Protein 3TCM (pdb70)

InterPro domains:
  IPR004839 Aminotransferase, class I/classII, large domain [PF00155] (106-460)
  IPR015421 Pyridoxal phosphate-dependent transferase, major domain [G3DSA:3.40.640.10] (110-356)
  IPR015422 Pyridoxal phosphate-dependent transferase, small domain [G3DSA:3.90.1150.10] (8-480)
  IPR015424 Pyridoxal phosphate-dependent transferase [SSF53383] (9-470)
  IPR045088 Aminotransferase ALAT1/2-like [PTHR11751] (4-481)

Solvent-accessible surface area: 34119 Å² total; per-residue (Å²): 130,86,13,28,49,132,25,3,6,58,59,0,58,153,0,113,7,26,2,20,14,93,8,3,85,36,0,54,115,11,58,108,58,40,151,92,101,104,72,61,30,96,7,100,82,20,12,54,1,1,15,3,6,2,5,52,26,36,27,125,36,5,51,9,0,3,16,0,2,0,0,3,5,6,33,71,4,33,142,91,128,61,6,161,111,26,8,31,75,32,0,20,67,38,0,98,109,5,1,66,71,11,130,53,140,11,7,0,7,21,8,60,4,17,0,8,97,8,2,4,70,23,0,6,71,4,0,32,97,62,11,68,64,109,18,90,12,99,11,0,7,6,17,25,0,13,8,36,0,2,31,14,0,0,22,0,0,4,85,77,121,110,2,0,0,0,0,4,16,4,3,34,0,6,1,31,0,0,2,23,8,36,13,9,22,58,10,40,2,76,9,54,31,112,83,39,4,16,10,75,34,65,33,2,81,141,45,0,71,68,5,91,104,165,47,18,72,6,14,0,3,0,2,10,2,1,2,7,0,6,0,12,4,10,29,60,130,37,0,55,62,1,0,103,18,1,89,116,31,35,3,2,0,2,0,14,3,14,10,10,59,0,47,38,38,144,123,60,151,31,34,1,0,4,52,1,0,48,50,55,60,39,57,107,131,1,7,21,0,0,9,2,6,5,2,3,17,0,2,1,0,0,0,0,2,7,1,1,6,1,3,1,10,11,6,47,70,65,0,64,96,21,0,22,28,16,23,1,1,44,6,6,7,0,3,5,1,2,4,0,2,2,0,6,21,38,27,14,119,62,110,45,128,14,56,43,66,8,81,71,54,47,61,37,45,40,49,19,0,22,121,21,4,86,45,3,13,105,15,6,61,178,26,83,34,6,75,5,36,104,11,35,0,0,0,8,3,8,0,37,2,87,18,24,124,114,2,35,100,28,0,148,90,47,136,60,43,22,1,22,21,0,0,22,65,0,0,83,54,6,0,2,0,0,0,11,0,38,44,0,19,25,56,123,58,32,59,0,1,3,4,0,1,4,0,67,58,136,61,9,86,63,15,32,62,79,5,27,100,10,2,108,53,2,6,72,88,24,160,115,113,20,30,45,142,28,4,8,65,57,0,59,144,1,122,6,23,2,20,14,106,12,2,67,33,0,51,129,14,60,104,62,31,127,104,87,104,75,56,36,95,13,119,85,27,12,57,0,1,14,4,4,2,7,57,25,27,26,123,37,4,53,12,0,4,17,0,2,0,0,2,4,9,27,83,6,26,141,99,120,49,5,133,90,22,6,34,70,25,0,23,67,39,0,91,101,5,2,73,72,7,123,51,127,13,5,0,9,19,6,62,5,18,0,7,99,12,1,5,72,22,0,6,59,4,0,31,94,75,17,62,67,109,22,94,12,95,24,0,6,5,18,19,0,13,9,42,0,2,36,10,0,0,21,0,0,3,83,76,110,134,3,0,0,0,0,5,10,5,4,37,1,5,1,32,0,0,2,24,10,35,16,13,20,58,3,44,3,80,7,58,36,106,90,48,10,24,12,100,31,77,47,5,80,158,45,0,81,80,0,91,92,135,49,18,61,6,18,0,2,0,3,12,2,1,2,6,1,6,0,18,4,15,25,40,124,37,0,64,73,2,0,99,18,0,96,103,45,45,2,0,0,1,0,12,4,17,8,14,53,0,43,37,32,146,137,68,154,39,40,2,0,4,54,0,1,40,53,54,54,48,52,98,100,15,3,20,1,0,7,2,7,4,3,3,16,1,2,1,0,0,0,0,2,6,0,2,4,0,6,1,6,7,5,47,77,62,1,52,114,19,0,27,26,22,21,1,1,47,8,10,5,0,1,3,1,3,2,0,2,1,0,5,24,35,21,14,137,75,104,58,148,12,65,64,56,11,61,71,62,41,65,42,27,33,46,19,1,26,130,20,4,108,48,5,12,106,12,4,61,181,18,123,26,8,75,7,42,109,16,40,0,2,0,6,2,11,0,50,2,90,20,33,132,107,2,49,97,24,0,141,96,44,136,57,40,16,0,26,17,0,0,11,69,0,0,67,50,9,0,4,0,0,0,10,0,42,30,1,26,23,61,110,60,32,60,3,0,2,7,0,1,4,3,58,67,130,64,15,83,58,20,34,63,77,4,29,109,18,1,104,59,5,20,50,123,30,193

Structure (mmCIF, N/CA/C/O backbone):
data_3TCM
#
_entry.id   3TCM
#
_cell.length_a   119.859
_cell.length_b   126.973
_cell.length_c   75.663
_cell.angle_alpha   90.00
_cell.angle_beta   90.00
_cell.angle_gamma   90.00
#
_symmetry.space_group_name_H-M   'P 21 21 2'
#
loop_
_entity.id
_entity.type
_entity.pdbx_description
1 polymer 'Alanine aminotransferase 2'
2 non-polymer D-[3-HYDROXY-2-METHYL-5-PHOSPHONOOXYMETHYL-PYRIDIN-4-YLMETHYL]-N,O-CYCLOSERYLAMIDE
3 water water
#
loop_
_atom_site.group_PDB
_atom_site.id
_atom_site.type_symbol
_atom_site.label_atom_id
_atom_site.label_alt_id
_atom_site.label_comp_id
_atom_site.label_asym_id
_atom_site.label_entity_id
_atom_site.label_seq_id
_atom_site.pdbx_PDB_ins_code
_atom_site.Cartn_x
_atom_site.Cartn_y
_atom_site.Cartn_z
_atom_site.occupancy
_atom_site.B_iso_or_equiv
_atom_site.auth_seq_id
_atom_site.auth_comp_id
_atom_site.auth_asym_id
_atom_site.auth_atom_id
_atom_site.pdbx_PDB_model_num
ATOM 1 N N . ALA A 1 21 ? -21.449 -52.166 18.239 1.00 57.30 3 ALA A N 1
ATOM 2 C CA . ALA A 1 21 ? -20.353 -51.189 18.510 1.00 57.04 3 ALA A CA 1
ATOM 3 C C . ALA A 1 21 ? -20.940 -50.054 19.354 1.00 56.63 3 ALA A C 1
ATOM 4 O O . ALA A 1 21 ? -22.109 -49.704 19.175 1.00 56.46 3 ALA A O 1
ATOM 6 N N . THR A 1 22 ? -20.150 -49.516 20.293 1.00 55.91 4 THR A N 1
ATOM 7 C CA . THR A 1 22 ? -20.628 -48.444 21.171 1.00 54.93 4 THR A CA 1
ATOM 8 C C . THR A 1 22 ? -20.862 -47.227 20.310 1.00 54.02 4 THR A C 1
ATOM 9 O O . THR A 1 22 ? -20.127 -46.983 19.345 1.00 53.95 4 THR A O 1
ATOM 13 N N . VAL A 1 23 ? -21.911 -46.490 20.661 1.00 52.53 5 VAL A N 1
ATOM 14 C CA . VAL A 1 23 ? -22.177 -45.185 20.101 1.00 50.65 5 VAL A CA 1
ATOM 15 C C . VAL A 1 23 ? -20.959 -44.293 20.396 1.00 49.78 5 VAL A C 1
ATOM 16 O O . VAL A 1 23 ? -20.549 -44.125 21.541 1.00 49.65 5 VAL A O 1
ATOM 20 N N . ALA A 1 24 ? -20.335 -43.783 19.350 1.00 48.70 6 ALA A N 1
ATOM 21 C CA . ALA A 1 24 ? -19.194 -42.915 19.530 1.00 47.82 6 ALA A CA 1
ATOM 22 C C . ALA A 1 24 ? -19.207 -41.889 18.415 1.00 47.49 6 ALA A C 1
ATOM 23 O O . ALA A 1 24 ? -19.840 -42.117 17.364 1.00 46.64 6 ALA A O 1
ATOM 25 N N . VAL A 1 25 ? -18.504 -40.772 18.663 1.00 46.82 7 VAL A N 1
ATOM 26 C CA . VAL A 1 25 ? -18.244 -39.737 17.665 1.00 45.56 7 VAL A CA 1
ATOM 27 C C . VAL A 1 25 ? -17.913 -40.309 16.294 1.00 45.56 7 VAL A C 1
ATOM 28 O O . VAL A 1 25 ? -18.379 -39.775 15.307 1.00 45.96 7 VAL A O 1
ATOM 32 N N . ASP A 1 26 ? -17.129 -41.384 16.210 1.00 45.27 8 ASP A N 1
ATOM 33 C CA . ASP A 1 26 ? -16.815 -41.950 14.883 1.00 45.61 8 ASP A CA 1
ATOM 34 C C . ASP A 1 26 ? -18.030 -42.498 14.115 1.00 44.41 8 ASP A C 1
ATOM 35 O O . ASP A 1 26 ? -18.012 -42.513 12.893 1.00 45.04 8 ASP A O 1
ATOM 40 N N . ASN A 1 27 ? -19.073 -42.953 14.818 1.00 42.51 9 ASN A N 1
ATOM 41 C CA . ASN A 1 27 ? -20.237 -43.531 14.156 1.00 40.18 9 ASN A CA 1
ATOM 42 C C . ASN A 1 27 ? -21.520 -42.708 14.286 1.00 39.56 9 ASN A C 1
ATOM 43 O O . ASN A 1 27 ? -22.611 -43.236 14.094 1.00 39.76 9 ASN A O 1
ATOM 48 N N . LEU A 1 28 ? -21.404 -41.411 14.571 1.00 38.12 10 LEU A N 1
ATOM 49 C CA . LEU A 1 28 ? -22.578 -40.523 14.490 1.00 36.72 10 LEU A CA 1
ATOM 50 C C . LEU A 1 28 ? -22.818 -39.996 13.078 1.00 36.42 10 LEU A C 1
ATOM 51 O O . LEU A 1 28 ? -21.955 -40.084 12.192 1.00 36.58 10 LEU A O 1
ATOM 56 N N . ASN A 1 29 ? -24.012 -39.457 12.883 1.00 35.27 11 ASN A N 1
ATOM 57 C CA . ASN A 1 29 ? -24.426 -38.883 11.650 1.00 34.29 11 ASN A CA 1
ATOM 58 C C . ASN A 1 29 ? -23.397 -37.861 11.212 1.00 34.43 11 ASN A C 1
ATOM 59 O O . ASN A 1 29 ? -23.090 -36.945 11.986 1.00 34.36 11 ASN A O 1
ATOM 64 N N . PRO A 1 30 ? -22.841 -38.024 9.981 1.00 34.06 12 PRO A N 1
ATOM 65 C CA . PRO A 1 30 ? -21.886 -37.034 9.452 1.00 34.08 12 PRO A CA 1
ATOM 66 C C . PRO A 1 30 ? -22.415 -35.579 9.477 1.00 33.90 12 PRO A C 1
ATOM 67 O O . PRO A 1 30 ? -21.668 -34.667 9.771 1.00 33.44 12 PRO A O 1
ATOM 71 N N . LYS A 1 31 ? -23.699 -35.387 9.202 1.00 34.44 13 LYS A N 1
ATOM 72 C CA . LYS A 1 31 ? -24.277 -34.053 9.153 1.00 34.56 13 LYS A CA 1
ATOM 73 C C . LYS A 1 31 ? -24.240 -33.368 10.499 1.00 34.50 13 LYS A C 1
ATOM 74 O O . LYS A 1 31 ? -24.088 -32.166 10.568 1.00 34.88 13 LYS A O 1
ATOM 80 N N . VAL A 1 32 ? -24.369 -34.120 11.573 1.00 35.09 14 VAL A N 1
ATOM 81 C CA . VAL A 1 32 ? -24.136 -33.572 12.909 1.00 35.61 14 VAL A CA 1
ATOM 82 C C . VAL A 1 32 ? -22.637 -33.167 13.123 1.00 36.34 14 VAL A C 1
ATOM 83 O O . VAL A 1 32 ? -22.367 -32.112 13.677 1.00 37.39 14 VAL A O 1
ATOM 87 N N . LEU A 1 33 ? -21.680 -33.968 12.651 1.00 36.54 15 LEU A N 1
ATOM 88 C CA . LEU A 1 33 ? -20.239 -33.658 12.785 1.00 36.95 15 LEU A CA 1
ATOM 89 C C . LEU A 1 33 ? -19.715 -32.452 11.991 1.00 37.78 15 LEU A C 1
ATOM 90 O O . LEU A 1 33 ? -18.774 -31.775 12.426 1.00 37.48 15 LEU A O 1
ATOM 95 N N . LYS A 1 34 ? -20.278 -32.217 10.808 1.00 38.57 16 LYS A N 1
ATOM 96 C CA . LYS A 1 34 ? -19.836 -31.105 9.976 1.00 39.47 16 LYS A CA 1
ATOM 97 C C . LYS A 1 34 ? -20.511 -29.813 10.403 1.00 39.62 16 LYS A C 1
ATOM 98 O O . LYS A 1 34 ? -19.970 -28.730 10.199 1.00 39.88 16 LYS A O 1
ATOM 104 N N . CYS A 1 35 ? -21.696 -29.958 10.996 1.00 39.71 17 CYS A N 1
ATOM 105 C CA . CYS A 1 35 ? -22.395 -28.905 11.720 1.00 39.72 17 CYS A CA 1
ATOM 106 C C . CYS A 1 35 ? -21.513 -28.186 12.750 1.00 39.55 17 CYS A C 1
ATOM 107 O O . CYS A 1 35 ? -20.846 -28.837 13.540 1.00 39.43 17 CYS A O 1
ATOM 110 N N . GLU A 1 36 ? -21.546 -26.855 12.740 1.00 38.89 18 GLU A N 1
ATOM 111 C CA . GLU A 1 36 ? -20.825 -26.051 13.702 1.00 39.05 18 GLU A CA 1
ATOM 112 C C . GLU A 1 36 ? -21.626 -24.764 13.978 1.00 37.84 18 GLU A C 1
ATOM 113 O O . GLU A 1 36 ? -22.160 -24.120 13.060 1.00 38.33 18 GLU A O 1
ATOM 119 N N . TYR A 1 37 ? -21.725 -24.396 15.250 1.00 36.02 19 TYR A N 1
ATOM 120 C CA . TYR A 1 37 ? -22.504 -23.231 15.647 1.00 34.58 19 TYR A CA 1
ATOM 121 C C . TYR A 1 37 ? -21.719 -22.319 16.646 1.00 34.46 19 TYR A C 1
ATOM 122 O O . TYR A 1 37 ? -21.768 -22.498 17.858 1.00 34.05 19 TYR A O 1
ATOM 131 N N . ALA A 1 38 ? -20.964 -21.348 16.131 1.00 34.76 20 ALA A N 1
ATOM 132 C CA . ALA A 1 38 ? -19.936 -20.679 16.974 1.00 34.73 20 ALA A CA 1
ATOM 133 C C . ALA A 1 38 ? -20.506 -19.835 18.135 1.00 35.00 20 ALA A C 1
ATOM 134 O O . ALA A 1 38 ? -19.874 -19.712 19.180 1.00 34.68 20 ALA A O 1
ATOM 136 N N . VAL A 1 39 ? -21.717 -19.304 17.946 1.00 35.25 21 VAL A N 1
ATOM 137 C CA . VAL A 1 39 ? -22.390 -18.443 18.922 1.00 35.39 21 VAL A CA 1
ATOM 138 C C . VAL A 1 39 ? -22.493 -19.029 20.319 1.00 35.70 21 VAL A C 1
ATOM 139 O O . VAL A 1 39 ? -22.520 -18.310 21.298 1.00 35.39 21 VAL A O 1
ATOM 143 N N . ARG A 1 40 ? -22.531 -20.350 20.377 1.00 36.79 22 ARG A N 1
ATOM 144 C CA . ARG A 1 40 ? -22.679 -21.121 21.599 1.00 37.53 22 ARG A CA 1
ATOM 145 C C . ARG A 1 40 ? -21.698 -22.271 21.485 1.00 38.31 22 ARG A C 1
ATOM 146 O O . ARG A 1 40 ? -22.047 -23.410 21.747 1.00 39.09 22 ARG A O 1
ATOM 154 N N . GLY A 1 41 ? -20.474 -21.989 21.059 1.00 39.07 23 GLY A N 1
ATOM 155 C CA . GLY A 1 41 ? -19.508 -23.049 20.838 1.00 39.86 23 GLY A CA 1
ATOM 156 C C . GLY A 1 41 ? -18.293 -23.005 21.732 1.00 40.78 23 GLY A C 1
ATOM 157 O O . GLY A 1 41 ? -18.400 -22.817 22.943 1.00 41.62 23 GLY A O 1
ATOM 158 N N . GLU A 1 42 ? -17.137 -23.198 21.112 1.00 41.32 24 GLU A N 1
ATOM 159 C CA . GLU A 1 42 ? -15.848 -23.354 21.783 1.00 41.91 24 GLU A CA 1
ATOM 160 C C . GLU A 1 42 ? -15.572 -22.253 22.803 1.00 40.78 24 GLU A C 1
ATOM 161 O O . GLU A 1 42 ? -15.205 -22.517 23.937 1.00 40.31 24 GLU A O 1
ATOM 167 N N . ILE A 1 43 ? -15.739 -21.011 22.390 1.00 40.36 25 ILE A N 1
ATOM 168 C CA . ILE A 1 43 ? -15.492 -19.897 23.295 1.00 39.65 25 ILE A CA 1
ATOM 169 C C . ILE A 1 43 ? -16.439 -19.892 24.532 1.00 39.06 25 ILE A C 1
ATOM 170 O O . ILE A 1 43 ? -16.045 -19.483 25.620 1.00 38.89 25 ILE A O 1
ATOM 175 N N . VAL A 1 44 ? -17.662 -20.378 24.373 1.00 38.83 26 VAL A N 1
ATOM 176 C CA . VAL A 1 44 ? -18.646 -20.246 25.436 1.00 39.28 26 VAL A CA 1
ATOM 177 C C . VAL A 1 44 ? -18.468 -21.344 26.448 1.00 39.63 26 VAL A C 1
ATOM 178 O O . VAL A 1 44 ? -18.716 -21.164 27.639 1.00 39.58 26 VAL A O 1
ATOM 182 N N . ILE A 1 45 ? -18.028 -22.492 25.959 1.00 40.15 27 ILE A N 1
ATOM 183 C CA . ILE A 1 45 ? -17.738 -23.611 26.829 1.00 40.48 27 ILE A CA 1
ATOM 184 C C . ILE A 1 45 ? -16.510 -23.264 27.659 1.00 41.04 27 ILE A C 1
ATOM 185 O O . ILE A 1 45 ? -16.511 -23.467 28.872 1.00 42.01 27 ILE A O 1
ATOM 190 N N . HIS A 1 46 ? -15.487 -22.718 27.021 1.00 40.99 28 HIS A N 1
ATOM 191 C CA . HIS A 1 46 ? -14.362 -22.171 27.759 1.00 42.07 28 HIS A CA 1
ATOM 192 C C . HIS A 1 46 ? -14.846 -21.154 28.813 1.00 41.02 28 HIS A C 1
ATOM 193 O O . HIS A 1 46 ? -14.411 -21.229 29.951 1.00 40.28 28 HIS A O 1
ATOM 200 N N . ALA A 1 47 ? -15.747 -20.239 28.451 1.00 40.58 29 ALA A N 1
ATOM 201 C CA . ALA A 1 47 ? -16.253 -19.233 29.401 1.00 41.33 29 ALA A CA 1
ATOM 202 C C . ALA A 1 47 ? -16.912 -19.806 30.649 1.00 42.27 29 ALA A C 1
ATOM 203 O O . ALA A 1 47 ? -16.795 -19.253 31.732 1.00 41.75 29 ALA A O 1
ATOM 205 N N . GLN A 1 48 ? -17.609 -20.922 30.491 1.00 44.11 30 GLN A N 1
ATOM 206 C CA . GLN A 1 48 ? -18.290 -21.559 31.610 1.00 45.83 30 GLN A CA 1
ATOM 207 C C . GLN A 1 48 ? -17.339 -22.284 32.592 1.00 46.83 30 GLN A C 1
ATOM 208 O O . GLN A 1 48 ? -17.612 -22.318 33.813 1.00 46.94 30 GLN A O 1
ATOM 214 N N . ARG A 1 49 ? -16.235 -22.829 32.057 1.00 47.84 31 ARG A N 1
ATOM 215 C CA . ARG A 1 49 ? -15.101 -23.315 32.846 1.00 49.05 31 ARG A CA 1
ATOM 216 C C . ARG A 1 49 ? -14.580 -22.163 33.697 1.00 49.39 31 ARG A C 1
ATOM 217 O O . ARG A 1 49 ? -14.443 -22.287 34.912 1.00 50.37 31 ARG A O 1
ATOM 225 N N . LEU A 1 50 ? -14.314 -21.032 33.066 1.00 49.70 32 LEU A N 1
ATOM 226 C CA . LEU A 1 50 ? -13.950 -19.817 33.786 1.00 50.23 32 LEU A CA 1
ATOM 227 C C . LEU A 1 50 ? -15.026 -19.260 34.742 1.00 50.95 32 LEU A C 1
ATOM 228 O O . LEU A 1 50 ? -14.698 -18.752 35.806 1.00 51.06 32 LEU A O 1
ATOM 233 N N . GLN A 1 51 ? -16.300 -19.348 34.373 1.00 51.98 33 GLN A N 1
ATOM 234 C CA . GLN A 1 51 ? -17.379 -19.020 35.313 1.00 53.12 33 GLN A CA 1
ATOM 235 C C . GLN A 1 51 ? -17.240 -19.754 36.672 1.00 53.59 33 GLN A C 1
ATOM 236 O O . GLN A 1 51 ? -17.242 -19.113 37.724 1.00 53.22 33 GLN A O 1
ATOM 242 N N . GLU A 1 52 ? -17.106 -21.083 36.631 1.00 54.61 34 GLU A N 1
ATOM 243 C CA . GLU A 1 52 ? -16.871 -21.893 37.832 1.00 55.83 34 GLU A CA 1
ATOM 244 C C . GLU A 1 52 ? -15.605 -21.442 38.571 1.00 56.02 34 GLU A C 1
ATOM 245 O O . GLU A 1 52 ? -15.589 -21.323 39.794 1.00 55.98 34 GLU A O 1
ATOM 251 N N . GLN A 1 53 ? -14.549 -21.148 37.826 1.00 56.27 35 GLN A N 1
ATOM 252 C CA . GLN A 1 53 ? -13.327 -20.769 38.483 1.00 56.37 35 GLN A CA 1
ATOM 253 C C . GLN A 1 53 ? -13.508 -19.598 39.424 1.00 56.40 35 GLN A C 1
ATOM 254 O O . GLN A 1 53 ? -12.788 -19.502 40.401 1.00 56.75 35 GLN A O 1
ATOM 260 N N . LEU A 1 54 ? -14.462 -18.710 39.169 1.00 56.70 36 LEU A N 1
ATOM 261 C CA . LEU A 1 54 ? -14.694 -17.661 40.171 1.00 56.97 36 LEU A CA 1
ATOM 262 C C . LEU A 1 54 ? -15.966 -17.741 41.042 1.00 57.78 36 LEU A C 1
ATOM 263 O O . LEU A 1 54 ? -16.314 -16.786 41.743 1.00 57.81 36 LEU A O 1
ATOM 268 N N . LYS A 1 55 ? -16.641 -18.887 41.005 1.00 58.51 37 LYS A N 1
ATOM 269 C CA . LYS A 1 55 ? -17.436 -19.288 42.149 1.00 59.74 37 LYS A CA 1
ATOM 270 C C . LYS A 1 55 ? -16.456 -19.939 43.134 1.00 59.84 37 LYS A C 1
ATOM 271 O O . LYS A 1 55 ? -16.349 -19.500 44.285 1.00 59.71 37 LYS A O 1
ATOM 277 N N . THR A 1 56 ? -15.717 -20.938 42.637 1.00 59.52 38 THR A N 1
ATOM 278 C CA . THR A 1 56 ? -14.777 -21.738 43.415 1.00 59.22 38 THR A CA 1
ATOM 279 C C . THR A 1 56 ? -13.629 -20.922 44.005 1.00 59.49 38 THR A C 1
ATOM 280 O O . THR A 1 56 ? -13.420 -20.936 45.227 1.00 60.03 38 THR A O 1
ATOM 284 N N . GLN A 1 57 ? -12.893 -20.207 43.152 1.00 58.70 39 GLN A N 1
ATOM 285 C CA . GLN A 1 57 ? -11.665 -19.562 43.582 1.00 58.21 39 GLN A CA 1
ATOM 286 C C . GLN A 1 57 ? -11.658 -18.049 43.402 1.00 57.33 39 GLN A C 1
ATOM 287 O O . GLN A 1 57 ? -10.879 -17.531 42.608 1.00 57.44 39 GLN A O 1
ATOM 293 N N . PRO A 1 58 ? -12.458 -17.353 44.133 1.00 56.36 40 PRO A N 1
ATOM 294 C CA . PRO A 1 58 ? -12.448 -15.935 43.964 1.00 56.03 40 PRO A CA 1
ATOM 295 C C . PRO A 1 58 ? -11.044 -15.380 44.067 1.00 55.56 40 PRO A C 1
ATOM 296 O O . PRO A 1 58 ? -10.237 -15.715 44.886 1.00 56.15 40 PRO A O 1
ATOM 300 N N . GLY A 1 59 ? -10.772 -14.484 43.160 1.00 55.03 41 GLY A N 1
ATOM 301 C CA . GLY A 1 59 ? -9.505 -13.821 43.062 1.00 54.34 41 GLY A CA 1
ATOM 302 C C . GLY A 1 59 ? -8.378 -14.476 42.308 1.00 53.93 41 GLY A C 1
ATOM 303 O O . GLY A 1 59 ? -7.329 -13.914 42.232 1.00 54.47 41 GLY A O 1
ATOM 304 N N . SER A 1 60 ? -8.565 -15.641 41.738 1.00 52.44 42 SER A N 1
ATOM 305 C CA . SER A 1 60 ? -7.479 -16.231 41.017 1.00 51.55 42 SER A CA 1
ATOM 306 C C . SER A 1 60 ? -7.479 -15.703 39.601 1.00 50.90 42 SER A C 1
ATOM 307 O O . SER A 1 60 ? -6.571 -15.929 38.847 1.00 50.98 42 SER A O 1
ATOM 310 N N . LEU A 1 61 ? -8.524 -14.983 39.257 1.00 49.75 43 LEU A N 1
ATOM 311 C CA . LEU A 1 61 ? -8.705 -14.408 37.946 1.00 48.74 43 LEU A CA 1
ATOM 312 C C . LEU A 1 61 ? -8.520 -12.930 37.970 1.00 48.53 43 LEU A C 1
ATOM 313 O O . LEU A 1 61 ? -8.859 -12.259 38.895 1.00 49.23 43 LEU A O 1
ATOM 318 N N . PRO A 1 62 ? -7.961 -12.420 36.917 1.00 48.31 44 PRO A N 1
ATOM 319 C CA . PRO A 1 62 ? -7.676 -11.016 36.756 1.00 48.45 44 PRO A CA 1
ATOM 320 C C . PRO A 1 62 ? -8.862 -10.122 36.537 1.00 48.88 44 PRO A C 1
ATOM 321 O O . PRO A 1 62 ? -8.723 -8.938 36.329 1.00 49.69 44 PRO A O 1
ATOM 325 N N . PHE A 1 63 ? -10.033 -10.687 36.573 1.00 48.32 45 PHE A N 1
ATOM 326 C CA . PHE A 1 63 ? -11.251 -9.918 36.352 1.00 48.17 45 PHE A CA 1
ATOM 327 C C . PHE A 1 63 ? -12.287 -10.525 37.298 1.00 49.17 45 PHE A C 1
ATOM 328 O O . PHE A 1 63 ? -12.038 -11.612 37.834 1.00 49.15 45 PHE A O 1
ATOM 336 N N . ASP A 1 64 ? -13.435 -9.861 37.488 1.00 50.10 46 ASP A N 1
ATOM 337 C CA . ASP A 1 64 ? -14.470 -10.345 38.432 1.00 51.38 46 ASP A CA 1
ATOM 338 C C . ASP A 1 64 ? -15.646 -11.052 37.740 1.00 50.99 46 ASP A C 1
ATOM 339 O O . ASP A 1 64 ? -15.913 -12.199 38.035 1.00 51.65 46 ASP A O 1
ATOM 344 N N . GLU A 1 65 ? -16.360 -10.373 36.847 1.00 50.06 47 GLU A N 1
ATOM 345 C CA . GLU A 1 65 ? -17.490 -11.001 36.152 1.00 49.58 47 GLU A CA 1
ATOM 346 C C . GLU A 1 65 ? -17.044 -11.657 34.852 1.00 47.71 47 GLU A C 1
ATOM 347 O O . GLU A 1 65 ? -16.029 -11.285 34.274 1.00 47.37 47 GLU A O 1
ATOM 353 N N . ILE A 1 66 ? -17.821 -12.626 34.384 1.00 45.80 48 ILE A N 1
ATOM 354 C CA . ILE A 1 66 ? -17.796 -12.958 32.969 1.00 43.76 48 ILE A CA 1
ATOM 355 C C . ILE A 1 66 ? -18.884 -12.109 32.255 1.00 42.67 48 ILE A C 1
ATOM 356 O O . ILE A 1 66 ? -20.061 -12.157 32.618 1.00 41.87 48 ILE A O 1
ATOM 361 N N . LEU A 1 67 ? -18.468 -11.305 31.277 1.00 41.47 49 LEU A N 1
ATOM 362 C CA . LEU A 1 67 ? -19.398 -10.559 30.424 1.00 40.50 49 LEU A CA 1
ATOM 363 C C . LEU A 1 67 ? -19.699 -11.221 29.059 1.00 39.35 49 LEU A C 1
ATOM 364 O O . LEU A 1 67 ? -18.882 -11.177 28.134 1.00 38.26 49 LEU A O 1
ATOM 369 N N . TYR A 1 68 ? -20.881 -11.833 28.954 1.00 38.79 50 TYR A N 1
ATOM 370 C CA . TYR A 1 68 ? -21.340 -12.469 27.710 1.00 38.15 50 TYR A CA 1
ATOM 371 C C . TYR A 1 68 ? -21.687 -11.458 26.630 1.00 37.89 50 TYR A C 1
ATOM 372 O O . TYR A 1 68 ? -22.777 -10.949 26.590 1.00 37.32 50 TYR A O 1
ATOM 381 N N . CYS A 1 69 ? -20.784 -11.254 25.699 1.00 38.52 51 CYS A N 1
ATOM 382 C CA A CYS A 1 69 ? -20.885 -10.145 24.747 0.50 39.75 51 CYS A CA 1
ATOM 383 C CA B CYS A 1 69 ? -20.980 -10.252 24.690 0.50 39.75 51 CYS A CA 1
ATOM 384 C C . CYS A 1 69 ? -21.119 -10.967 23.435 1.00 38.49 51 CYS A C 1
ATOM 385 O O . CYS A 1 69 ? -20.919 -10.492 22.360 1.00 38.10 51 CYS A O 1
ATOM 390 N N . ASN A 1 70 ? -21.489 -12.198 23.604 1.00 37.61 52 ASN A N 1
ATOM 391 C CA . ASN A 1 70 ? -21.518 -13.159 22.493 1.00 37.38 52 ASN A CA 1
ATOM 392 C C . ASN A 1 70 ? -22.877 -13.452 21.866 1.00 37.31 52 ASN A C 1
ATOM 393 O O . ASN A 1 70 ? -22.971 -14.097 20.817 1.00 37.54 52 ASN A O 1
ATOM 398 N N . ILE A 1 71 ? -23.939 -13.027 22.521 1.00 37.06 53 ILE A N 1
ATOM 399 C CA . ILE A 1 71 ? -25.254 -13.465 22.110 1.00 36.64 53 ILE A CA 1
ATOM 400 C C . ILE A 1 71 ? -26.207 -12.285 22.251 1.00 36.32 53 ILE A C 1
ATOM 401 O O . ILE A 1 71 ? -26.131 -11.540 23.233 1.00 36.58 53 ILE A O 1
ATOM 406 N N . GLY A 1 72 ? -27.026 -12.067 21.219 1.00 36.00 54 GLY A N 1
ATOM 407 C CA . GLY A 1 72 ? -28.043 -11.006 21.225 1.00 35.15 54 GLY A CA 1
ATOM 408 C C . GLY A 1 72 ? -29.169 -11.402 22.172 1.00 34.68 54 GLY A C 1
ATOM 409 O O . GLY A 1 72 ? -30.159 -11.983 21.749 1.00 34.95 54 GLY A O 1
ATOM 410 N N . ASN A 1 73 ? -28.999 -11.089 23.452 1.00 33.56 55 ASN A N 1
ATOM 411 C CA . ASN A 1 73 ? -29.861 -11.558 24.516 1.00 33.27 55 ASN A CA 1
ATOM 412 C C . ASN A 1 73 ? -30.135 -10.376 25.440 1.00 34.14 55 ASN A C 1
ATOM 413 O O . ASN A 1 73 ? -29.662 -10.332 26.598 1.00 33.69 55 ASN A O 1
ATOM 418 N N . PRO A 1 74 ? -30.913 -9.409 24.941 1.00 34.85 56 PRO A N 1
ATOM 419 C CA . PRO A 1 74 ? -30.944 -8.095 25.589 1.00 35.64 56 PRO A CA 1
ATOM 420 C C . PRO A 1 74 ? -31.239 -8.176 27.056 1.00 36.81 56 PRO A C 1
ATOM 421 O O . PRO A 1 74 ? -30.512 -7.607 27.853 1.00 38.15 56 PRO A O 1
ATOM 425 N N . GLN A 1 75 ? -32.256 -8.887 27.451 1.00 38.33 57 GLN A N 1
ATOM 426 C CA . GLN A 1 75 ? -32.612 -8.978 28.847 1.00 39.96 57 GLN A CA 1
ATOM 427 C C . GLN A 1 75 ? -31.575 -9.594 29.753 1.00 40.76 57 GLN A C 1
ATOM 428 O O . GLN A 1 75 ? -31.637 -9.441 30.925 1.00 41.28 57 GLN A O 1
ATOM 434 N N . SER A 1 76 ? -30.631 -10.298 29.196 1.00 42.52 58 SER A N 1
ATOM 435 C CA . SER A 1 76 ? -29.584 -10.936 29.952 1.00 43.60 58 SER A CA 1
ATOM 436 C C . SER A 1 76 ? -28.831 -9.845 30.624 1.00 44.11 58 SER A C 1
ATOM 437 O O . SER A 1 76 ? -28.404 -9.946 31.739 1.00 44.94 58 SER A O 1
ATOM 440 N N . LEU A 1 77 ? -28.680 -8.786 29.880 1.00 44.35 59 LEU A N 1
ATOM 441 C CA . LEU A 1 77 ? -28.024 -7.571 30.253 1.00 44.49 59 LEU A CA 1
ATOM 442 C C . LEU A 1 77 ? -29.122 -6.735 30.892 1.00 44.51 59 LEU A C 1
ATOM 443 O O . LEU A 1 77 ? -30.076 -7.260 31.368 1.00 44.54 59 LEU A O 1
ATOM 448 N N . GLY A 1 78 ? -28.993 -5.453 30.976 1.00 44.23 60 GLY A N 1
ATOM 449 C CA . GLY A 1 78 ? -30.012 -4.657 31.626 1.00 43.98 60 GLY A CA 1
ATOM 450 C C . GLY A 1 78 ? -31.462 -4.555 31.218 1.00 43.29 60 GLY A C 1
ATOM 451 O O . GLY A 1 78 ? -32.295 -4.383 32.065 1.00 42.87 60 GLY A O 1
ATOM 452 N N . GLN A 1 79 ? -31.764 -4.606 29.935 1.00 42.75 61 GLN A N 1
ATOM 453 C CA . GLN A 1 79 ? -33.102 -4.436 29.425 1.00 42.27 61 GLN A CA 1
ATOM 454 C C . GLN A 1 79 ? -34.254 -4.991 30.227 1.00 43.39 61 GLN A C 1
ATOM 455 O O . GLN A 1 79 ? -34.326 -6.143 30.615 1.00 42.77 61 GLN A O 1
ATOM 461 N N . GLN A 1 80 ? -35.162 -4.040 30.457 1.00 44.27 62 GLN A N 1
ATOM 462 C CA . GLN A 1 80 ? -36.390 -4.186 31.220 1.00 44.92 62 GLN A CA 1
ATOM 463 C C . GLN A 1 80 ? -37.474 -4.703 30.308 1.00 44.74 62 GLN A C 1
ATOM 464 O O . GLN A 1 80 ? -37.617 -4.225 29.175 1.00 44.36 62 GLN A O 1
ATOM 470 N N . PRO A 1 81 ? -38.235 -5.698 30.798 1.00 44.50 63 PRO A N 1
ATOM 471 C CA . PRO A 1 81 ? -39.344 -6.179 29.992 1.00 44.01 63 PRO A CA 1
ATOM 472 C C . PRO A 1 81 ? -40.423 -5.067 29.854 1.00 44.09 63 PRO A C 1
ATOM 473 O O . PRO A 1 81 ? -40.711 -4.338 30.813 1.00 44.59 63 PRO A O 1
ATOM 477 N N . VAL A 1 82 ? -40.965 -4.904 28.648 1.00 43.68 64 VAL A N 1
ATOM 478 C CA . VAL A 1 82 ? -42.097 -4.034 28.392 1.00 42.69 64 VAL A CA 1
ATOM 479 C C . VAL A 1 82 ? -43.217 -4.535 29.285 1.00 42.86 64 VAL A C 1
ATOM 480 O O . VAL A 1 82 ? -43.377 -5.744 29.463 1.00 42.97 64 VAL A O 1
ATOM 484 N N . THR A 1 83 ? -43.979 -3.618 29.858 1.00 42.90 65 THR A N 1
ATOM 485 C CA . THR A 1 83 ? -44.902 -3.997 30.906 1.00 43.15 65 THR A CA 1
ATOM 486 C C . THR A 1 83 ? -46.254 -4.436 30.333 1.00 42.77 65 THR A C 1
ATOM 487 O O . THR A 1 83 ? -46.798 -5.472 30.720 1.00 42.69 65 THR A O 1
ATOM 491 N N . PHE A 1 84 ? -46.786 -3.683 29.383 1.00 42.63 66 PHE A N 1
ATOM 492 C CA . PHE A 1 84 ? -48.047 -4.072 28.774 1.00 42.77 66 PHE A CA 1
ATOM 493 C C . PHE A 1 84 ? -48.048 -5.557 28.320 1.00 42.86 66 PHE A C 1
ATOM 494 O O . PHE A 1 84 ? -48.999 -6.312 28.558 1.00 43.36 66 PHE A O 1
ATOM 502 N N . PHE A 1 85 ? -46.955 -5.955 27.683 1.00 42.38 67 PHE A N 1
ATOM 503 C CA . PHE A 1 85 ? -46.703 -7.321 27.280 1.00 41.10 67 PHE A CA 1
ATOM 504 C C . PHE A 1 85 ? -46.741 -8.265 28.450 1.00 40.58 67 PHE A C 1
ATOM 505 O O . PHE A 1 85 ? -47.496 -9.204 28.422 1.00 40.86 67 PHE A O 1
ATOM 513 N N . ARG A 1 86 ? -45.963 -8.024 29.489 1.00 40.16 68 ARG A N 1
ATOM 514 C CA . ARG A 1 86 ? -46.001 -8.937 30.622 1.00 40.86 68 ARG A CA 1
ATOM 515 C C . ARG A 1 86 ? -47.350 -8.938 31.358 1.00 40.72 68 ARG A C 1
ATOM 516 O O . ARG A 1 86 ? -47.748 -9.943 31.934 1.00 40.44 68 ARG A O 1
ATOM 524 N N . GLU A 1 87 ? -48.065 -7.822 31.321 1.00 40.78 69 GLU A N 1
ATOM 525 C CA . GLU A 1 87 ? -49.348 -7.750 32.012 1.00 41.46 69 GLU A CA 1
ATOM 526 C C . GLU A 1 87 ? -50.348 -8.706 31.410 1.00 40.76 69 GLU A C 1
ATOM 527 O O . GLU A 1 87 ? -50.917 -9.524 32.118 1.00 40.96 69 GLU A O 1
ATOM 533 N N . VAL A 1 88 ? -50.508 -8.627 30.093 1.00 40.05 70 VAL A N 1
ATOM 534 C CA . VAL A 1 88 ? -51.407 -9.485 29.352 1.00 39.15 70 VAL A CA 1
ATOM 535 C C . VAL A 1 88 ? -51.045 -10.951 29.487 1.00 39.57 70 VAL A C 1
ATOM 536 O O . VAL A 1 88 ? -51.931 -11.815 29.631 1.00 39.72 70 VAL A O 1
ATOM 540 N N . LEU A 1 89 ? -49.749 -11.234 29.463 1.00 39.61 71 LEU A N 1
ATOM 541 C CA . LEU A 1 89 ? -49.298 -12.609 29.594 1.00 40.01 71 LEU A CA 1
ATOM 542 C C . LEU A 1 89 ? -49.508 -13.174 30.966 1.00 40.47 71 LEU A C 1
ATOM 543 O O . LEU A 1 89 ? -49.724 -14.360 31.100 1.00 40.75 71 LEU A O 1
ATOM 548 N N . ALA A 1 90 ? -49.432 -12.334 31.996 1.00 41.02 72 ALA A N 1
ATOM 549 C CA . ALA A 1 90 ? -49.723 -12.828 33.329 1.00 41.39 72 ALA A CA 1
ATOM 550 C C . ALA A 1 90 ? -51.220 -13.131 33.431 1.00 41.98 72 ALA A C 1
ATOM 551 O O . ALA A 1 90 ? -51.631 -14.100 34.093 1.00 41.39 72 ALA A O 1
ATOM 553 N N . LEU A 1 91 ? -52.019 -12.305 32.744 1.00 42.55 73 LEU A N 1
ATOM 554 C CA . LEU A 1 91 ? -53.471 -12.454 32.716 1.00 43.29 73 LEU A CA 1
ATOM 555 C C . LEU A 1 91 ? -53.960 -13.679 31.958 1.00 44.37 73 LEU A C 1
ATOM 556 O O . LEU A 1 91 ? -54.692 -14.452 32.541 1.00 45.37 73 LEU A O 1
ATOM 561 N N . CYS A 1 92 ? -53.498 -13.877 30.746 1.00 45.39 74 CYS A N 1
ATOM 562 C CA . CYS A 1 92 ? -53.869 -15.023 29.964 1.00 47.01 74 CYS A CA 1
ATOM 563 C C . CYS A 1 92 ? -53.432 -16.267 30.709 1.00 47.94 74 CYS A C 1
ATOM 564 O O . CYS A 1 92 ? -54.094 -17.265 30.682 1.00 49.07 74 CYS A O 1
ATOM 567 N N . ASP A 1 93 ? -52.306 -16.217 31.372 1.00 48.92 75 ASP A N 1
ATOM 568 C CA . ASP A 1 93 ? -51.810 -17.355 32.127 1.00 50.38 75 ASP A CA 1
ATOM 569 C C . ASP A 1 93 ? -52.675 -17.814 33.309 1.00 49.91 75 ASP A C 1
ATOM 570 O O . ASP A 1 93 ? -52.778 -18.967 33.587 1.00 49.62 75 ASP A O 1
ATOM 575 N N . HIS A 1 94 ? -53.269 -16.884 34.016 1.00 50.09 76 HIS A N 1
ATOM 576 C CA . HIS A 1 94 ? -54.122 -17.143 35.142 1.00 50.83 76 HIS A CA 1
ATOM 577 C C . HIS A 1 94 ? -55.368 -16.332 34.835 1.00 51.09 76 HIS A C 1
ATOM 578 O O . HIS A 1 94 ? -55.514 -15.237 35.284 1.00 50.97 76 HIS A O 1
ATOM 585 N N . PRO A 1 95 ? -56.265 -16.863 34.045 1.00 51.42 77 PRO A N 1
ATOM 586 C CA . PRO A 1 95 ? -57.479 -16.165 33.679 1.00 52.25 77 PRO A CA 1
ATOM 587 C C . PRO A 1 95 ? -58.515 -15.939 34.764 1.00 53.09 77 PRO A C 1
ATOM 588 O O . PRO A 1 95 ? -59.370 -15.125 34.583 1.00 53.04 77 PRO A O 1
ATOM 592 N N . ASP A 1 96 ? -58.432 -16.656 35.863 1.00 54.55 78 ASP A N 1
ATOM 593 C CA . ASP A 1 96 ? -59.366 -16.519 36.998 1.00 56.37 78 ASP A CA 1
ATOM 594 C C . ASP A 1 96 ? -59.205 -15.155 37.670 1.00 56.87 78 ASP A C 1
ATOM 595 O O . ASP A 1 96 ? -60.152 -14.596 38.245 1.00 56.84 78 ASP A O 1
ATOM 600 N N . LEU A 1 97 ? -57.990 -14.620 37.578 1.00 57.45 79 LEU A N 1
ATOM 601 C CA . LEU A 1 97 ? -57.710 -13.268 38.019 1.00 58.22 79 LEU A CA 1
ATOM 602 C C . LEU A 1 97 ? -58.743 -12.268 37.506 1.00 59.41 79 LEU A C 1
ATOM 603 O O . LEU A 1 97 ? -58.991 -11.265 38.159 1.00 59.65 79 LEU A O 1
ATOM 608 N N . LEU A 1 98 ? -59.330 -12.551 36.342 1.00 60.76 80 LEU A N 1
ATOM 609 C CA . LEU A 1 98 ? -60.257 -11.632 35.666 1.00 62.13 80 LEU A CA 1
ATOM 610 C C . LEU A 1 98 ? -61.640 -11.517 36.363 1.00 63.52 80 LEU A C 1
ATOM 611 O O . LEU A 1 98 ? -62.420 -10.584 36.103 1.00 63.11 80 LEU A O 1
ATOM 616 N N . GLN A 1 99 ? -61.917 -12.479 37.246 1.00 65.12 81 GLN A N 1
ATOM 617 C CA . GLN A 1 99 ? -63.117 -12.501 38.073 1.00 66.48 81 GLN A CA 1
ATOM 618 C C . GLN A 1 99 ? -62.833 -11.859 39.443 1.00 66.90 81 GLN A C 1
ATOM 619 O O . GLN A 1 99 ? -63.394 -12.287 40.455 1.00 67.48 81 GLN A O 1
ATOM 625 N N . ARG A 1 100 ? -61.948 -10.866 39.486 1.00 67.20 82 ARG A N 1
ATOM 626 C CA . ARG A 1 100 ? -61.617 -10.226 40.756 1.00 68.19 82 ARG A CA 1
ATOM 627 C C . ARG A 1 100 ? -61.302 -8.735 40.654 1.00 68.36 82 ARG A C 1
ATOM 628 O O . ARG A 1 100 ? -60.461 -8.300 39.871 1.00 68.08 82 ARG A O 1
ATOM 636 N N . GLU A 1 101 ? -62.012 -7.967 41.476 1.00 68.93 83 GLU A N 1
ATOM 637 C CA . GLU A 1 101 ? -62.148 -6.508 41.361 1.00 69.65 83 GLU A CA 1
ATOM 638 C C . GLU A 1 101 ? -60.858 -5.760 41.703 1.00 69.30 83 GLU A C 1
ATOM 639 O O . GLU A 1 101 ? -60.679 -4.601 41.333 1.00 69.12 83 GLU A O 1
ATOM 645 N N . GLU A 1 102 ? -59.957 -6.441 42.402 1.00 69.14 84 GLU A N 1
ATOM 646 C CA . GLU A 1 102 ? -58.690 -5.855 42.824 1.00 69.27 84 GLU A CA 1
ATOM 647 C C . GLU A 1 102 ? -57.756 -5.599 41.636 1.00 68.55 84 GLU A C 1
ATOM 648 O O . GLU A 1 102 ? -57.116 -4.539 41.537 1.00 68.69 84 GLU A O 1
ATOM 654 N N . ILE A 1 103 ? -57.711 -6.562 40.723 1.00 67.15 85 ILE A N 1
ATOM 655 C CA . ILE A 1 103 ? -56.773 -6.521 39.639 1.00 65.89 85 ILE A CA 1
ATOM 656 C C . ILE A 1 103 ? -56.774 -5.165 38.994 1.00 65.63 85 ILE A C 1
ATOM 657 O O . ILE A 1 103 ? -55.735 -4.742 38.513 1.00 65.91 85 ILE A O 1
ATOM 662 N N . LYS A 1 104 ? -57.928 -4.487 39.010 1.00 65.11 86 LYS A N 1
ATOM 663 C CA . LYS A 1 104 ? -58.094 -3.134 38.448 1.00 64.70 86 LYS A CA 1
ATOM 664 C C . LYS A 1 104 ? -57.059 -2.122 38.968 1.00 64.33 86 LYS A C 1
ATOM 665 O O . LYS A 1 104 ? -56.626 -1.228 38.234 1.00 63.99 86 LYS A O 1
ATOM 671 N N . THR A 1 105 ? -56.664 -2.275 40.225 1.00 63.85 87 THR A N 1
ATOM 672 C CA . THR A 1 105 ? -55.613 -1.443 40.818 1.00 63.09 87 THR A CA 1
ATOM 673 C C . THR A 1 105 ? -54.238 -1.764 40.252 1.00 62.41 87 THR A C 1
ATOM 674 O O . THR A 1 105 ? -53.538 -0.857 39.787 1.00 62.86 87 THR A O 1
ATOM 678 N N . LEU A 1 106 ? -53.857 -3.043 40.253 1.00 61.21 88 LEU A N 1
ATOM 679 C CA . LEU A 1 106 ? -52.533 -3.420 39.712 1.00 59.96 88 LEU A CA 1
ATOM 680 C C . LEU A 1 106 ? -52.357 -3.540 38.188 1.00 58.48 88 LEU A C 1
ATOM 681 O O . LEU A 1 106 ? -51.309 -3.179 37.677 1.00 58.93 88 LEU A O 1
ATOM 686 N N . PHE A 1 107 ? -53.350 -3.999 37.448 1.00 56.29 89 PHE A N 1
ATOM 687 C CA . PHE A 1 107 ? -53.176 -4.078 35.998 1.00 54.81 89 PHE A CA 1
ATOM 688 C C . PHE A 1 107 ? -53.766 -2.901 35.239 1.00 53.94 89 PHE A C 1
ATOM 689 O O . PHE A 1 107 ? -54.865 -2.467 35.528 1.00 54.12 89 PHE A O 1
ATOM 697 N N . SER A 1 108 ? -53.049 -2.422 34.230 1.00 52.74 90 SER A N 1
ATOM 698 C CA . SER A 1 108 ? -53.592 -1.462 33.282 1.00 51.49 90 SER A CA 1
ATOM 699 C C . SER A 1 108 ? -54.926 -1.929 32.718 1.00 50.89 90 SER A C 1
ATOM 700 O O . SER A 1 108 ? -55.187 -3.134 32.661 1.00 50.82 90 SER A O 1
ATOM 703 N N . ALA A 1 109 ? -55.747 -0.967 32.287 1.00 49.62 91 ALA A N 1
ATOM 704 C CA . ALA A 1 109 ? -57.119 -1.207 31.889 1.00 48.52 91 ALA A CA 1
ATOM 705 C C . ALA A 1 109 ? -57.185 -1.909 30.563 1.00 48.48 91 ALA A C 1
ATOM 706 O O . ALA A 1 109 ? -58.006 -2.826 30.378 1.00 48.34 91 ALA A O 1
ATOM 708 N N . ASP A 1 110 ? -56.333 -1.466 29.638 1.00 48.17 92 ASP A N 1
ATOM 709 C CA . ASP A 1 110 ? -56.302 -2.021 28.282 1.00 48.31 92 ASP A CA 1
ATOM 710 C C . ASP A 1 110 ? -55.504 -3.331 28.207 1.00 47.62 92 ASP A C 1
ATOM 711 O O . ASP A 1 110 ? -55.590 -4.061 27.233 1.00 47.54 92 ASP A O 1
ATOM 716 N N . SER A 1 111 ? -54.750 -3.632 29.251 1.00 47.13 93 SER A N 1
ATOM 717 C CA . SER A 1 111 ? -54.106 -4.921 29.332 1.00 46.72 93 SER A CA 1
ATOM 718 C C . SER A 1 111 ? -55.165 -5.978 29.703 1.00 46.72 93 SER A C 1
ATOM 719 O O . SER A 1 111 ? -55.246 -7.041 29.083 1.00 47.02 93 SER A O 1
ATOM 722 N N . ILE A 1 112 ? -56.001 -5.655 30.687 1.00 46.19 94 ILE A N 1
ATOM 723 C CA . ILE A 1 112 ? -57.180 -6.462 31.037 1.00 45.43 94 ILE A CA 1
ATOM 724 C C . ILE A 1 112 ? -58.157 -6.607 29.863 1.00 44.62 94 ILE A C 1
ATOM 725 O O . ILE A 1 112 ? -58.784 -7.623 29.682 1.00 43.59 94 ILE A O 1
ATOM 730 N N . SER A 1 113 ? -58.286 -5.553 29.086 1.00 44.80 95 SER A N 1
ATOM 731 C CA . SER A 1 113 ? -59.170 -5.557 27.959 1.00 45.12 95 SER A CA 1
ATOM 732 C C . SER A 1 113 ? -58.579 -6.414 26.846 1.00 44.76 95 SER A C 1
ATOM 733 O O . SER A 1 113 ? -59.321 -7.070 26.106 1.00 44.71 95 SER A O 1
ATOM 736 N N . ARG A 1 114 ? -57.246 -6.419 26.728 1.00 44.17 96 ARG A N 1
ATOM 737 C CA . ARG A 1 114 ? -56.602 -7.203 25.679 1.00 43.34 96 ARG A CA 1
ATOM 738 C C . ARG A 1 114 ? -56.562 -8.684 26.040 1.00 43.01 96 ARG A C 1
ATOM 739 O O . ARG A 1 114 ? -56.721 -9.540 25.180 1.00 43.17 96 ARG A O 1
ATOM 747 N N . ALA A 1 115 ? -56.374 -8.988 27.310 1.00 42.71 97 ALA A N 1
ATOM 748 C CA . ALA A 1 115 ? -56.334 -10.362 27.752 1.00 42.55 97 ALA A CA 1
ATOM 749 C C . ALA A 1 115 ? -57.645 -11.031 27.388 1.00 43.04 97 ALA A C 1
ATOM 750 O O . ALA A 1 115 ? -57.664 -12.111 26.786 1.00 43.04 97 ALA A O 1
ATOM 752 N N . LYS A 1 116 ? -58.735 -10.336 27.714 1.00 43.50 98 LYS A N 1
ATOM 753 C CA . LYS A 1 116 ? -60.096 -10.801 27.508 1.00 43.76 98 LYS A CA 1
ATOM 754 C C . LYS A 1 116 ? -60.442 -10.991 26.052 1.00 43.43 98 LYS A C 1
ATOM 755 O O . LYS A 1 116 ? -61.127 -11.940 25.709 1.00 43.59 98 LYS A O 1
ATOM 761 N N . GLN A 1 117 ? -59.973 -10.092 25.201 1.00 43.75 99 GLN A N 1
ATOM 762 C CA . GLN A 1 117 ? -60.199 -10.205 23.767 1.00 44.70 99 GLN A CA 1
ATOM 763 C C . GLN A 1 117 ? -59.479 -11.454 23.230 1.00 45.06 99 GLN A C 1
ATOM 764 O O . GLN A 1 117 ? -60.006 -12.166 22.353 1.00 45.09 99 GLN A O 1
ATOM 770 N N . ILE A 1 118 ? -58.295 -11.726 23.795 1.00 44.93 100 ILE A N 1
ATOM 771 C CA . ILE A 1 118 ? -57.455 -12.857 23.389 1.00 44.12 100 ILE A CA 1
ATOM 772 C C . ILE A 1 118 ? -58.025 -14.207 23.811 1.00 44.24 100 ILE A C 1
ATOM 773 O O . ILE A 1 118 ? -58.235 -15.083 22.985 1.00 43.84 100 ILE A O 1
ATOM 778 N N . LEU A 1 119 ? -58.324 -14.362 25.088 1.00 44.61 101 LEU A N 1
ATOM 779 C CA . LEU A 1 119 ? -58.986 -15.557 25.549 1.00 44.84 101 LEU A CA 1
ATOM 780 C C . LEU A 1 119 ? -60.265 -15.888 24.754 1.00 45.46 101 LEU A C 1
ATOM 781 O O . LEU A 1 119 ? -60.686 -17.048 24.646 1.00 45.48 101 LEU A O 1
ATOM 786 N N . ALA A 1 120 ? -60.872 -14.872 24.170 1.00 46.05 102 ALA A N 1
ATOM 787 C CA . ALA A 1 120 ? -62.109 -15.083 23.463 1.00 46.87 102 ALA A CA 1
ATOM 788 C C . ALA A 1 120 ? -61.864 -15.595 22.061 1.00 47.12 102 ALA A C 1
ATOM 789 O O . ALA A 1 120 ? -62.796 -15.895 21.351 1.00 47.69 102 ALA A O 1
ATOM 791 N N . MET A 1 121 ? -60.614 -15.693 21.648 1.00 48.07 103 MET A N 1
ATOM 792 C CA . MET A 1 121 ? -60.350 -16.196 20.305 1.00 49.03 103 MET A CA 1
ATOM 793 C C . MET A 1 121 ? -59.674 -17.546 20.299 1.00 48.95 103 MET A C 1
ATOM 794 O O . MET A 1 121 ? -59.373 -18.078 19.236 1.00 49.03 103 MET A O 1
ATOM 799 N N . ILE A 1 122 ? -59.460 -18.111 21.471 1.00 49.40 104 ILE A N 1
ATOM 800 C CA . ILE A 1 122 ? -58.843 -19.408 21.595 1.00 49.95 104 ILE A CA 1
ATOM 801 C C . ILE A 1 122 ? -60.182 -20.101 21.662 1.00 50.50 104 ILE A C 1
ATOM 802 O O . ILE A 1 122 ? -61.091 -19.551 22.197 1.00 50.01 104 ILE A O 1
ATOM 807 N N . PRO A 1 123 ? -60.326 -21.299 21.146 1.00 51.41 105 PRO A N 1
ATOM 808 C CA . PRO A 1 123 ? -61.606 -21.982 21.173 1.00 51.87 105 PRO A CA 1
ATOM 809 C C . PRO A 1 123 ? -62.414 -22.292 22.412 1.00 52.68 105 PRO A C 1
ATOM 810 O O . PRO A 1 123 ? -63.624 -22.124 22.284 1.00 53.37 105 PRO A O 1
ATOM 814 N N . GLY A 1 124 ? -61.869 -22.709 23.530 1.00 52.50 106 GLY A N 1
ATOM 815 C CA . GLY A 1 124 ? -62.719 -22.974 24.663 1.00 51.59 106 GLY A CA 1
ATOM 816 C C . GLY A 1 124 ? -61.980 -22.265 25.740 1.00 51.29 106 GLY A C 1
ATOM 817 O O . GLY A 1 124 ? -61.877 -22.745 26.836 1.00 51.39 106 GLY A O 1
ATOM 818 N N . ARG A 1 125 ? -61.457 -21.107 25.418 1.00 50.86 107 ARG A N 1
ATOM 819 C CA . ARG A 1 125 ? -60.692 -20.359 26.429 1.00 50.58 107 ARG A CA 1
ATOM 820 C C . ARG A 1 125 ? -59.468 -21.168 26.953 1.00 49.60 107 ARG A C 1
ATOM 821 O O . ARG A 1 125 ? -58.978 -20.942 28.075 1.00 49.32 107 ARG A O 1
ATOM 829 N N . ALA A 1 126 ? -58.974 -22.095 26.116 1.00 48.21 108 ALA A N 1
ATOM 830 C CA . ALA A 1 126 ? -57.915 -23.035 26.518 1.00 46.06 108 ALA A CA 1
ATOM 831 C C . ALA A 1 126 ? -56.555 -22.618 26.001 1.00 44.64 108 ALA A C 1
ATOM 832 O O . ALA A 1 126 ? -56.162 -22.879 24.873 1.00 44.41 108 ALA A O 1
ATOM 834 N N . THR A 1 127 ? -55.851 -21.965 26.895 1.00 43.25 109 THR A N 1
ATOM 835 C CA . THR A 1 127 ? -54.565 -21.367 26.674 1.00 42.28 109 THR A CA 1
ATOM 836 C C . THR A 1 127 ? -53.469 -22.475 26.781 1.00 41.61 109 THR A C 1
ATOM 837 O O . THR A 1 127 ? -52.309 -22.307 26.347 1.00 41.19 109 THR A O 1
ATOM 841 N N . GLY A 1 128 ? -53.892 -23.633 27.295 1.00 40.08 110 GLY A N 1
ATOM 842 C CA . GLY A 1 128 ? -53.010 -24.735 27.571 1.00 38.15 110 GLY A CA 1
ATOM 843 C C . GLY A 1 128 ? -53.067 -25.849 26.561 1.00 36.91 110 GLY A C 1
ATOM 844 O O . GLY A 1 128 ? -52.173 -26.708 26.546 1.00 37.20 110 GLY A O 1
ATOM 845 N N . ALA A 1 129 ? -54.097 -25.818 25.719 1.00 34.93 111 ALA A N 1
ATOM 846 C CA . ALA A 1 129 ? -54.296 -26.790 24.642 1.00 33.71 111 ALA A CA 1
ATOM 847 C C . ALA A 1 129 ? -53.334 -26.543 23.482 1.00 32.47 111 ALA A C 1
ATOM 848 O O . ALA A 1 129 ? -52.813 -25.461 23.368 1.00 32.05 111 ALA A O 1
ATOM 850 N N . TYR A 1 130 ? -53.130 -27.539 22.613 1.00 31.88 112 TYR A N 1
ATOM 851 C CA . TYR A 1 130 ? -52.450 -27.349 21.314 1.00 30.62 112 TYR A CA 1
ATOM 852 C C . TYR A 1 130 ? -53.335 -26.451 20.461 1.00 31.01 112 TYR A C 1
ATOM 853 O O . TYR A 1 130 ? -54.568 -26.562 20.508 1.00 30.85 112 TYR A O 1
ATOM 862 N N . SER A 1 131 ? -52.724 -25.564 19.684 1.00 30.58 113 SER A N 1
ATOM 863 C CA . SER A 1 131 ? -53.470 -24.754 18.736 1.00 30.27 113 SER A CA 1
ATOM 864 C C . SER A 1 131 ? -53.475 -25.490 17.414 1.00 29.82 113 SER A C 1
ATOM 865 O O . SER A 1 131 ? -52.906 -26.560 17.337 1.00 30.17 113 SER A O 1
ATOM 868 N N . HIS A 1 132 ? -54.137 -24.934 16.398 1.00 30.05 114 HIS A N 1
ATOM 869 C CA . HIS A 1 132 ? -53.974 -25.320 14.980 1.00 29.98 114 HIS A CA 1
ATOM 870 C C . HIS A 1 132 ? -52.493 -25.211 14.705 1.00 29.89 114 HIS A C 1
ATOM 871 O O . HIS A 1 132 ? -51.816 -24.319 15.233 1.00 30.15 114 HIS A O 1
ATOM 878 N N . SER A 1 133 ? -51.962 -26.083 13.876 1.00 29.58 115 SER A N 1
ATOM 879 C CA . SER A 1 133 ? -50.517 -26.194 13.875 1.00 30.23 115 SER A CA 1
ATOM 880 C C . SER A 1 133 ? -49.793 -25.043 13.218 1.00 29.49 115 SER A C 1
ATOM 881 O O . SER A 1 133 ? -48.583 -24.902 13.353 1.00 28.86 115 SER A O 1
ATOM 884 N N . GLN A 1 134 ? -50.576 -24.166 12.607 1.00 29.67 116 GLN A N 1
ATOM 885 C CA . GLN A 1 134 ? -50.096 -22.891 12.052 1.00 28.71 116 GLN A CA 1
ATOM 886 C C . GLN A 1 134 ? -50.132 -21.750 13.068 1.00 27.89 116 GLN A C 1
ATOM 887 O O . GLN A 1 134 ? -49.587 -20.698 12.812 1.00 27.10 116 GLN A O 1
ATOM 893 N N . GLY A 1 135 ? -50.781 -21.976 14.206 1.00 28.18 117 GLY A N 1
ATOM 894 C CA . GLY A 1 135 ? -51.046 -20.930 15.232 1.00 27.59 117 GLY A CA 1
ATOM 895 C C . GLY A 1 135 ? -52.543 -20.697 15.437 1.00 27.33 117 GLY A C 1
ATOM 896 O O . GLY A 1 135 ? -53.326 -20.941 14.533 1.00 27.16 117 GLY A O 1
ATOM 897 N N . ILE A 1 136 ? -52.962 -20.242 16.615 1.00 27.05 118 ILE A N 1
ATOM 898 C CA . ILE A 1 136 ? -54.368 -19.912 16.820 1.00 27.43 118 ILE A CA 1
ATOM 899 C C . ILE A 1 136 ? -54.784 -19.035 15.665 1.00 28.14 118 ILE A C 1
ATOM 900 O O . ILE A 1 136 ? -53.965 -18.258 15.186 1.00 29.15 118 ILE A O 1
ATOM 905 N N . HIS A 1 137 ? -56.001 -19.184 15.161 1.00 28.65 119 HIS A N 1
ATOM 906 C CA . HIS A 1 137 ? -56.397 -18.402 13.995 1.00 30.28 119 HIS A CA 1
ATOM 907 C C . HIS A 1 137 ? -56.446 -16.866 14.264 1.00 30.77 119 HIS A C 1
ATOM 908 O O . HIS A 1 137 ? -55.857 -16.066 13.518 1.00 29.71 119 HIS A O 1
ATOM 915 N N . GLY A 1 138 ? -57.125 -16.458 15.334 1.00 31.43 120 GLY A N 1
ATOM 916 C CA . GLY A 1 138 ? -57.185 -15.043 15.674 1.00 32.18 120 GLY A CA 1
ATOM 917 C C . GLY A 1 138 ? -55.804 -14.394 15.607 1.00 33.25 120 GLY A C 1
ATOM 918 O O . GLY A 1 138 ? -55.561 -13.447 14.829 1.00 33.74 120 GLY A O 1
ATOM 919 N N . LEU A 1 139 ? -54.892 -14.897 16.439 1.00 33.49 121 LEU A N 1
ATOM 920 C CA . LEU A 1 139 ? -53.523 -14.393 16.472 1.00 33.09 121 LEU A CA 1
ATOM 921 C C . LEU A 1 139 ? -52.919 -14.256 15.078 1.00 33.72 121 LEU A C 1
ATOM 922 O O . LEU A 1 139 ? -52.241 -13.296 14.824 1.00 34.32 121 LEU A O 1
ATOM 927 N N . ARG A 1 140 ? -53.194 -15.192 14.169 1.00 34.61 122 ARG A N 1
ATOM 928 C CA . ARG A 1 140 ? -52.748 -15.070 12.790 1.00 34.86 122 ARG A CA 1
ATOM 929 C C . ARG A 1 140 ? -53.399 -13.917 12.047 1.00 35.71 122 ARG A C 1
ATOM 930 O O . ARG A 1 140 ? -52.719 -13.228 11.303 1.00 35.95 122 ARG A O 1
ATOM 938 N N . ASP A 1 141 ? -54.702 -13.717 12.242 1.00 37.22 123 ASP A N 1
ATOM 939 C CA . ASP A 1 141 ? -55.414 -12.530 11.732 1.00 38.63 123 ASP A CA 1
ATOM 940 C C . ASP A 1 141 ? -54.805 -11.237 12.257 1.00 38.49 123 ASP A C 1
ATOM 941 O O . ASP A 1 141 ? -54.522 -10.324 11.491 1.00 39.21 123 ASP A O 1
ATOM 946 N N . ALA A 1 142 ? -54.570 -11.157 13.550 1.00 38.39 124 ALA A N 1
ATOM 947 C CA . ALA A 1 142 ? -53.944 -9.968 14.129 1.00 38.07 124 ALA A CA 1
ATOM 948 C C . ALA A 1 142 ? -52.597 -9.628 13.468 1.00 37.89 124 ALA A C 1
ATOM 949 O O . ALA A 1 142 ? -52.244 -8.457 13.284 1.00 38.35 124 ALA A O 1
ATOM 951 N N . ILE A 1 143 ? -51.830 -10.659 13.165 1.00 37.18 125 ILE A N 1
ATOM 952 C CA . ILE A 1 143 ? -50.500 -10.483 12.648 1.00 36.73 125 ILE A CA 1
ATOM 953 C C . ILE A 1 143 ? -50.582 -10.081 11.187 1.00 37.41 125 ILE A C 1
ATOM 954 O O . ILE A 1 143 ? -49.842 -9.215 10.727 1.00 36.47 125 ILE A O 1
ATOM 959 N N . ALA A 1 144 ? -51.515 -10.701 10.470 1.00 38.41 126 ALA A N 1
ATOM 960 C CA . ALA A 1 144 ? -51.812 -10.325 9.086 1.00 39.51 126 ALA A CA 1
ATOM 961 C C . ALA A 1 144 ? -52.247 -8.848 8.936 1.00 40.22 126 ALA A C 1
ATOM 962 O O . ALA A 1 144 ? -51.889 -8.202 7.944 1.00 40.48 126 ALA A O 1
ATOM 964 N N . SER A 1 145 ? -52.985 -8.325 9.919 1.00 40.63 127 SER A N 1
ATOM 965 C CA . SER A 1 145 ? -53.354 -6.919 9.950 1.00 41.91 127 SER A CA 1
ATOM 966 C C . SER A 1 145 ? -52.203 -5.966 10.306 1.00 42.51 127 SER A C 1
ATOM 967 O O . SER A 1 145 ? -52.210 -4.783 9.912 1.00 42.61 127 SER A O 1
ATOM 970 N N . GLY A 1 146 ? -51.235 -6.471 11.074 1.00 42.61 128 GLY A N 1
ATOM 971 C CA . GLY A 1 146 ? -50.014 -5.728 11.382 1.00 42.56 128 GLY A CA 1
ATOM 972 C C . GLY A 1 146 ? -49.076 -5.679 10.188 1.00 42.56 128 GLY A C 1
ATOM 973 O O . GLY A 1 146 ? -48.352 -4.705 10.001 1.00 43.39 128 GLY A O 1
ATOM 974 N N . ILE A 1 147 ? -49.097 -6.715 9.364 1.00 42.11 129 ILE A N 1
ATOM 975 C CA . ILE A 1 147 ? -48.232 -6.755 8.196 1.00 42.37 129 ILE A CA 1
ATOM 976 C C . ILE A 1 147 ? -48.734 -5.740 7.193 1.00 43.43 129 ILE A C 1
ATOM 977 O O . ILE A 1 147 ? -47.950 -5.097 6.501 1.00 44.02 129 ILE A O 1
ATOM 982 N N . ALA A 1 148 ? -50.052 -5.579 7.150 1.00 44.63 130 ALA A N 1
ATOM 983 C CA . ALA A 1 148 ? -50.729 -4.787 6.130 1.00 45.10 130 ALA A CA 1
ATOM 984 C C . ALA A 1 148 ? -50.737 -3.287 6.465 1.00 45.65 130 ALA A C 1
ATOM 985 O O . ALA A 1 148 ? -50.914 -2.447 5.585 1.00 45.22 130 ALA A O 1
ATOM 987 N N . SER A 1 149 ? -50.529 -2.963 7.736 1.00 46.38 131 SER A N 1
ATOM 988 C CA . SER A 1 149 ? -50.407 -1.578 8.137 1.00 47.98 131 SER A CA 1
ATOM 989 C C . SER A 1 149 ? -48.922 -1.202 8.328 1.00 48.78 131 SER A C 1
ATOM 990 O O . SER A 1 149 ? -48.559 -0.381 9.179 1.00 49.32 131 SER A O 1
ATOM 993 N N . ARG A 1 150 ? -48.082 -1.792 7.488 1.00 49.57 132 ARG A N 1
ATOM 994 C CA . ARG A 1 150 ? -46.639 -1.675 7.571 1.00 49.98 132 ARG A CA 1
ATOM 995 C C . ARG A 1 150 ? -46.198 -1.665 6.125 1.00 50.22 132 ARG A C 1
ATOM 996 O O . ARG A 1 150 ? -45.171 -1.088 5.790 1.00 50.46 132 ARG A O 1
ATOM 1004 N N . ASP A 1 151 ? -47.015 -2.277 5.269 1.00 50.37 133 ASP A N 1
ATOM 1005 C CA . ASP A 1 151 ? -46.704 -2.462 3.854 1.00 50.95 133 ASP A CA 1
ATOM 1006 C C . ASP A 1 151 ? -47.537 -1.553 2.941 1.00 51.05 133 ASP A C 1
ATOM 1007 O O . ASP A 1 151 ? -47.016 -1.032 1.958 1.00 51.59 133 ASP A O 1
ATOM 1012 N N . GLY A 1 152 ? -48.820 -1.370 3.271 1.00 50.89 134 GLY A N 1
ATOM 1013 C CA . GLY A 1 152 ? -49.817 -0.799 2.362 1.00 50.80 134 GLY A CA 1
ATOM 1014 C C . GLY A 1 152 ? -50.462 -1.862 1.449 1.00 51.61 134 GLY A C 1
ATOM 1015 O O . GLY A 1 152 ? -51.087 -1.535 0.399 1.00 51.51 134 GLY A O 1
ATOM 1016 N N . PHE A 1 153 ? -50.315 -3.138 1.836 1.00 51.35 135 PHE A N 1
ATOM 1017 C CA . PHE A 1 153 ? -50.731 -4.268 1.008 1.00 50.99 135 PHE A CA 1
ATOM 1018 C C . PHE A 1 153 ? -51.321 -5.382 1.865 1.00 51.13 135 PHE A C 1
ATOM 1019 O O . PHE A 1 153 ? -50.750 -5.753 2.885 1.00 51.93 135 PHE A O 1
ATOM 1027 N N . PRO A 1 154 ? -52.429 -5.950 1.504 1.00 50.89 136 PRO A N 1
ATOM 1028 C CA . PRO A 1 154 ? -52.981 -6.994 2.346 1.00 50.60 136 PRO A CA 1
ATOM 1029 C C . PRO A 1 154 ? -52.192 -8.274 2.525 1.00 50.32 136 PRO A C 1
ATOM 1030 O O . PRO A 1 154 ? -51.375 -8.665 1.723 1.00 50.42 136 PRO A O 1
ATOM 1034 N N . ALA A 1 155 ? -52.480 -8.913 3.643 1.00 49.46 137 ALA A N 1
ATOM 1035 C CA . ALA A 1 155 ? -51.869 -10.149 4.057 1.00 48.49 137 ALA A CA 1
ATOM 1036 C C . ALA A 1 155 ? -52.939 -11.151 4.441 1.00 47.82 137 ALA A C 1
ATOM 1037 O O . ALA A 1 155 ? -54.010 -10.787 4.848 1.00 47.84 137 ALA A O 1
ATOM 1039 N N . ASN A 1 156 ? -52.646 -12.435 4.322 1.00 47.02 138 ASN A N 1
ATOM 1040 C CA . ASN A 1 156 ? -53.601 -13.487 4.667 1.00 46.72 138 ASN A CA 1
ATOM 1041 C C . ASN A 1 156 ? -53.257 -14.321 5.869 1.00 45.38 138 ASN A C 1
ATOM 1042 O O . ASN A 1 156 ? -52.150 -14.664 6.056 1.00 44.97 138 ASN A O 1
ATOM 1047 N N . ALA A 1 157 ? -54.232 -14.647 6.683 1.00 44.17 139 ALA A N 1
ATOM 1048 C CA . ALA A 1 157 ? -54.045 -15.454 7.863 1.00 43.45 139 ALA A CA 1
ATOM 1049 C C . ALA A 1 157 ? -53.586 -16.807 7.429 1.00 43.31 139 ALA A C 1
ATOM 1050 O O . ALA A 1 157 ? -52.826 -17.446 8.082 1.00 43.67 139 ALA A O 1
ATOM 1052 N N . ASP A 1 158 ? -54.075 -17.268 6.314 1.00 42.71 140 ASP A N 1
ATOM 1053 C CA . ASP A 1 158 ? -53.675 -18.565 5.838 1.00 42.94 140 ASP A CA 1
ATOM 1054 C C . ASP A 1 158 ? -52.176 -18.700 5.525 1.00 41.41 140 ASP A C 1
ATOM 1055 O O . ASP A 1 158 ? -51.626 -19.770 5.585 1.00 41.81 140 ASP A O 1
ATOM 1060 N N . ASP A 1 159 ? -51.535 -17.616 5.158 1.00 39.39 141 ASP A N 1
ATOM 1061 C CA . ASP A 1 159 ? -50.133 -17.606 4.838 1.00 37.60 141 ASP A CA 1
ATOM 1062 C C . ASP A 1 159 ? -49.141 -17.558 5.962 1.00 36.13 141 ASP A C 1
ATOM 1063 O O . ASP A 1 159 ? -48.000 -17.747 5.741 1.00 36.56 141 ASP A O 1
ATOM 1068 N N . ILE A 1 160 ? -49.589 -17.289 7.160 1.00 34.13 142 ILE A N 1
ATOM 1069 C CA . ILE A 1 160 ? -48.780 -17.180 8.360 1.00 32.10 142 ILE A CA 1
ATOM 1070 C C . ILE A 1 160 ? -48.653 -18.511 9.098 1.00 31.14 142 ILE A C 1
ATOM 1071 O O . ILE A 1 160 ? -49.602 -19.291 9.187 1.00 29.71 142 ILE A O 1
ATOM 1076 N N . PHE A 1 161 ? -47.449 -18.768 9.599 1.00 30.75 143 PHE A N 1
ATOM 1077 C CA . PHE A 1 161 ? -47.142 -19.942 10.437 1.00 30.72 143 PHE A CA 1
ATOM 1078 C C . PHE A 1 161 ? -46.438 -19.438 11.666 1.00 30.12 143 PHE A C 1
ATOM 1079 O O . PHE A 1 161 ? -45.351 -18.910 11.570 1.00 30.54 143 PHE A O 1
ATOM 1087 N N . LEU A 1 162 ? -47.056 -19.589 12.815 1.00 29.87 144 LEU A N 1
ATOM 1088 C CA . LEU A 1 162 ? -46.428 -19.223 14.060 1.00 29.84 144 LEU A CA 1
ATOM 1089 C C . LEU A 1 162 ? -45.421 -20.316 14.530 1.00 30.29 144 LEU A C 1
ATOM 1090 O O . LEU A 1 162 ? -45.681 -21.511 14.452 1.00 29.64 144 LEU A O 1
ATOM 1095 N N . THR A 1 163 ? -44.258 -19.891 15.004 1.00 31.48 145 THR A N 1
ATOM 1096 C CA . THR A 1 163 ? -43.142 -20.804 15.321 1.00 32.57 145 THR A CA 1
ATOM 1097 C C . THR A 1 163 ? -42.454 -20.527 16.676 1.00 32.48 145 THR A C 1
ATOM 1098 O O . THR A 1 163 ? -42.520 -19.424 17.205 1.00 32.38 145 THR A O 1
ATOM 1102 N N . ASP A 1 164 ? -41.791 -21.525 17.237 1.00 33.07 146 ASP A N 1
ATOM 1103 C CA . ASP A 1 164 ? -41.032 -21.331 18.475 1.00 33.74 146 ASP A CA 1
ATOM 1104 C C . ASP A 1 164 ? -39.787 -20.484 18.226 1.00 33.75 146 ASP A C 1
ATOM 1105 O O . ASP A 1 164 ? -38.663 -20.968 18.291 1.00 33.85 146 ASP A O 1
ATOM 1110 N N . GLY A 1 165 ? -39.999 -19.204 17.960 1.00 33.69 147 GLY A N 1
ATOM 1111 C CA . GLY A 1 165 ? -38.949 -18.361 17.434 1.00 33.97 147 GLY A CA 1
ATOM 1112 C C . GLY A 1 165 ? -38.973 -18.376 15.919 1.00 34.31 147 GLY A C 1
ATOM 1113 O O . GLY A 1 165 ? -39.784 -19.086 15.324 1.00 34.52 147 GLY A O 1
ATOM 1114 N N . ALA A 1 166 ? -38.104 -17.570 15.299 1.00 34.45 148 ALA A N 1
ATOM 1115 C CA . ALA A 1 166 ? -37.781 -17.687 13.866 1.00 34.28 148 ALA A CA 1
ATOM 1116 C C . ALA A 1 166 ? -36.988 -18.954 13.505 1.00 34.20 148 ALA A C 1
ATOM 1117 O O . ALA A 1 166 ? -37.111 -19.457 12.399 1.00 34.87 148 ALA A O 1
ATOM 1119 N N . SER A 1 167 ? -36.158 -19.454 14.419 1.00 33.75 149 SER A N 1
ATOM 1120 C CA . SER A 1 167 ? -35.313 -20.621 14.123 1.00 33.29 149 SER A CA 1
ATOM 1121 C C . SER A 1 167 ? -36.001 -21.818 13.494 1.00 33.49 149 SER A C 1
ATOM 1122 O O . SER A 1 167 ? -35.586 -22.230 12.432 1.00 34.80 149 SER A O 1
ATOM 1125 N N . PRO A 1 168 ? -37.051 -22.376 14.109 1.00 33.12 150 PRO A N 1
ATOM 1126 C CA . PRO A 1 168 ? -37.618 -23.580 13.470 1.00 33.13 150 PRO A CA 1
ATOM 1127 C C . PRO A 1 168 ? -38.046 -23.375 12.029 1.00 33.17 150 PRO A C 1
ATOM 1128 O O . PRO A 1 168 ? -38.037 -24.325 11.257 1.00 33.63 150 PRO A O 1
ATOM 1132 N N . GLY A 1 169 ? -38.425 -22.154 11.677 1.00 33.26 151 GLY A N 1
ATOM 1133 C CA . GLY A 1 169 ? -38.823 -21.808 10.302 1.00 34.47 151 GLY A CA 1
ATOM 1134 C C . GLY A 1 169 ? -37.724 -21.873 9.242 1.00 34.76 151 GLY A C 1
ATOM 1135 O O . GLY A 1 169 ? -37.979 -22.154 8.062 1.00 35.11 151 GLY A O 1
ATOM 1136 N N . VAL A 1 170 ? -36.492 -21.620 9.665 1.00 34.69 152 VAL A N 1
ATOM 1137 C CA . VAL A 1 170 ? -35.351 -21.818 8.807 1.00 33.81 152 VAL A CA 1
ATOM 1138 C C . VAL A 1 170 ? -35.125 -23.308 8.636 1.00 33.98 152 VAL A C 1
ATOM 1139 O O . VAL A 1 170 ? -34.979 -23.768 7.513 1.00 35.21 152 VAL A O 1
ATOM 1143 N N . HIS A 1 171 ? -35.140 -24.080 9.712 1.00 33.49 153 HIS A N 1
ATOM 1144 C CA . HIS A 1 171 ? -35.037 -25.551 9.582 1.00 33.07 153 HIS A CA 1
ATOM 1145 C C . HIS A 1 171 ? -36.092 -26.128 8.670 1.00 32.81 153 HIS A C 1
ATOM 1146 O O . HIS A 1 171 ? -35.763 -26.862 7.765 1.00 33.39 153 HIS A O 1
ATOM 1153 N N . LEU A 1 172 ? -37.350 -25.787 8.905 1.00 32.80 154 LEU A N 1
ATOM 1154 C CA . LEU A 1 172 ? -38.453 -26.257 8.090 1.00 33.61 154 LEU A CA 1
ATOM 1155 C C . LEU A 1 172 ? -38.118 -26.085 6.602 1.00 34.61 154 LEU A C 1
ATOM 1156 O O . LEU A 1 172 ? -38.264 -27.004 5.822 1.00 34.92 154 LEU A O 1
ATOM 1161 N N . MET A 1 173 ? -37.659 -24.894 6.231 1.00 35.61 155 MET A N 1
ATOM 1162 C CA . MET A 1 173 ? -37.413 -24.532 4.856 1.00 36.23 155 MET A CA 1
ATOM 1163 C C . MET A 1 173 ? -36.179 -25.244 4.253 1.00 36.76 155 MET A C 1
ATOM 1164 O O . MET A 1 173 ? -36.262 -25.729 3.128 1.00 36.72 155 MET A O 1
ATOM 1169 N N . MET A 1 174 ? -35.053 -25.322 4.980 1.00 36.86 156 MET A N 1
ATOM 1170 C CA . MET A 1 174 ? -33.889 -26.114 4.517 1.00 37.08 156 MET A CA 1
ATOM 1171 C C . MET A 1 174 ? -34.313 -27.549 4.248 1.00 37.61 156 MET A C 1
ATOM 1172 O O . MET A 1 174 ? -33.986 -28.148 3.215 1.00 37.01 156 MET A O 1
ATOM 1177 N N . GLN A 1 175 ? -35.065 -28.094 5.197 1.00 38.32 157 GLN A N 1
ATOM 1178 C CA . GLN A 1 175 ? -35.608 -29.432 5.050 1.00 38.96 157 GLN A CA 1
ATOM 1179 C C . GLN A 1 175 ? -36.586 -29.688 3.903 1.00 38.18 157 GLN A C 1
ATOM 1180 O O . GLN A 1 175 ? -36.655 -30.796 3.407 1.00 37.59 157 GLN A O 1
ATOM 1186 N N . LEU A 1 176 ? -37.353 -28.677 3.524 1.00 38.20 158 LEU A N 1
ATOM 1187 C CA . LEU A 1 176 ? -38.298 -28.761 2.413 1.00 38.27 158 LEU A CA 1
ATOM 1188 C C . LEU A 1 176 ? -37.591 -28.855 1.071 1.00 37.91 158 LEU A C 1
ATOM 1189 O O . LEU A 1 176 ? -37.992 -29.599 0.199 1.00 38.20 158 LEU A O 1
ATOM 1194 N N . LEU A 1 177 ? -36.496 -28.124 0.956 1.00 37.88 159 LEU A N 1
ATOM 1195 C CA . LEU A 1 177 ? -35.893 -27.723 -0.300 1.00 37.65 159 LEU A CA 1
ATOM 1196 C C . LEU A 1 177 ? -34.597 -28.464 -0.674 1.00 38.41 159 LEU A C 1
ATOM 1197 O O . LEU A 1 177 ? -34.251 -28.544 -1.863 1.00 39.80 159 LEU A O 1
ATOM 1202 N N . ILE A 1 178 ? -33.869 -28.961 0.319 1.00 37.84 160 ILE A N 1
ATOM 1203 C CA . ILE A 1 178 ? -32.606 -29.634 0.100 1.00 37.75 160 ILE A CA 1
ATOM 1204 C C . ILE A 1 178 ? -32.830 -31.125 -0.063 1.00 38.97 160 ILE A C 1
ATOM 1205 O O . ILE A 1 178 ? -33.114 -31.844 0.901 1.00 39.10 160 ILE A O 1
ATOM 1210 N N . ARG A 1 179 ? -32.690 -31.639 -1.259 1.00 40.60 161 ARG A N 1
ATOM 1211 C CA . ARG A 1 179 ? -32.875 -33.046 -1.451 1.00 41.73 161 ARG A CA 1
ATOM 1212 C C . ARG A 1 179 ? -31.603 -33.798 -1.400 1.00 42.40 161 ARG A C 1
ATOM 1213 O O . ARG A 1 179 ? -31.542 -34.950 -1.059 1.00 42.70 161 ARG A O 1
ATOM 1221 N N . ASN A 1 180 ? -30.590 -33.087 -1.780 1.00 43.22 162 ASN A N 1
ATOM 1222 C CA . ASN A 1 180 ? -29.275 -33.562 -1.950 1.00 44.09 162 ASN A CA 1
ATOM 1223 C C . ASN A 1 180 ? -28.160 -32.722 -1.521 1.00 43.62 162 ASN A C 1
ATOM 1224 O O . ASN A 1 180 ? -28.291 -31.580 -1.346 1.00 43.46 162 ASN A O 1
ATOM 1229 N N . GLU A 1 181 ? -27.027 -33.354 -1.406 1.00 44.48 163 GLU A N 1
ATOM 1230 C CA . GLU A 1 181 ? -25.752 -32.782 -1.021 1.00 45.43 163 GLU A CA 1
ATOM 1231 C C . GLU A 1 181 ? -25.499 -31.752 -2.112 1.00 44.31 163 GLU A C 1
ATOM 1232 O O . GLU A 1 181 ? -24.883 -30.767 -1.890 1.00 44.36 163 GLU A O 1
ATOM 1238 N N . LYS A 1 182 ? -25.946 -32.034 -3.313 1.00 43.48 164 LYS A N 1
ATOM 1239 C CA . LYS A 1 182 ? -25.853 -31.158 -4.471 1.00 42.59 164 LYS A CA 1
ATOM 1240 C C . LYS A 1 182 ? -26.775 -29.923 -4.435 1.00 41.39 164 LYS A C 1
ATOM 1241 O O . LYS A 1 182 ? -26.638 -29.079 -5.251 1.00 40.50 164 LYS A O 1
ATOM 1247 N N . ASP A 1 183 ? -27.762 -29.868 -3.550 1.00 40.47 165 ASP A N 1
ATOM 1248 C CA . ASP A 1 183 ? -28.695 -28.723 -3.418 1.00 39.63 165 ASP A CA 1
ATOM 1249 C C . ASP A 1 183 ? -28.009 -27.547 -2.739 1.00 38.30 165 ASP A C 1
ATOM 1250 O O . ASP A 1 183 ? -27.239 -27.766 -1.873 1.00 38.75 165 ASP A O 1
ATOM 1255 N N . GLY A 1 184 ? -28.290 -26.308 -3.122 1.00 36.43 166 GLY A N 1
ATOM 1256 C CA . GLY A 1 184 ? -27.551 -25.187 -2.608 1.00 34.53 166 GLY A CA 1
ATOM 1257 C C . GLY A 1 184 ? -28.418 -24.003 -2.296 1.00 33.59 166 GLY A C 1
ATOM 1258 O O . GLY A 1 184 ? -29.508 -23.833 -2.868 1.00 33.97 166 GLY A O 1
ATOM 1259 N N . ILE A 1 185 ? -27.914 -23.207 -1.358 1.00 31.84 167 ILE A N 1
ATOM 1260 C CA . ILE A 1 185 ? -28.553 -22.005 -0.887 1.00 30.08 167 ILE A CA 1
ATOM 1261 C C . ILE A 1 185 ? -27.481 -20.927 -0.881 1.00 29.30 167 ILE A C 1
ATOM 1262 O O . ILE A 1 185 ? -26.324 -21.193 -0.486 1.00 28.60 167 ILE A O 1
ATOM 1267 N N . LEU A 1 186 ? -27.848 -19.730 -1.342 1.00 27.81 168 LEU A N 1
ATOM 1268 C CA . LEU A 1 186 ? -26.915 -18.637 -1.371 1.00 26.99 168 LEU A CA 1
ATOM 1269 C C . LEU A 1 186 ? -27.030 -17.964 -0.065 1.00 27.17 168 LEU A C 1
ATOM 1270 O O . LEU A 1 186 ? -28.134 -17.606 0.332 1.00 27.75 168 LEU A O 1
ATOM 1275 N N . VAL A 1 187 ? -25.892 -17.833 0.613 1.00 27.09 169 VAL A N 1
ATOM 1276 C CA . VAL A 1 187 ? -25.816 -17.262 1.944 1.00 27.57 169 VAL A CA 1
ATOM 1277 C C . VAL A 1 187 ? -24.780 -16.120 1.998 1.00 27.69 169 VAL A C 1
ATOM 1278 O O . VAL A 1 187 ? -23.702 -16.210 1.375 1.00 27.36 169 VAL A O 1
ATOM 1282 N N . PRO A 1 188 ? -25.122 -15.016 2.702 1.00 27.43 170 PRO A N 1
ATOM 1283 C CA . PRO A 1 188 ? -24.161 -13.921 2.759 1.00 27.22 170 PRO A CA 1
ATOM 1284 C C . PRO A 1 188 ? -22.985 -14.365 3.565 1.00 26.86 170 PRO A C 1
ATOM 1285 O O . PRO A 1 188 ? -23.117 -15.223 4.402 1.00 27.66 170 PRO A O 1
ATOM 1289 N N . ILE A 1 189 ? -21.825 -13.843 3.253 1.00 27.25 171 ILE A N 1
ATOM 1290 C CA . ILE A 1 189 ? -20.649 -14.045 4.066 1.00 27.31 171 ILE A CA 1
ATOM 1291 C C . ILE A 1 189 ? -20.234 -12.607 4.416 1.00 27.97 171 ILE A C 1
ATOM 1292 O O . ILE A 1 189 ? -19.936 -11.799 3.505 1.00 27.71 171 ILE A O 1
ATOM 1297 N N . PRO A 1 190 ? -20.244 -12.277 5.722 1.00 27.91 172 PRO A N 1
ATOM 1298 C CA . PRO A 1 190 ? -20.521 -13.140 6.891 1.00 27.94 172 PRO A CA 1
ATOM 1299 C C . PRO A 1 190 ? -21.980 -13.324 7.216 1.00 28.28 172 PRO A C 1
ATOM 1300 O O . PRO A 1 190 ? -22.762 -12.449 6.934 1.00 29.37 172 PRO A O 1
ATOM 1304 N N . GLN A 1 191 ? -22.355 -14.445 7.819 1.00 28.94 173 GLN A N 1
ATOM 1305 C CA . GLN A 1 191 ? -23.766 -14.702 8.123 1.00 28.98 173 GLN A CA 1
ATOM 1306 C C . GLN A 1 191 ? -23.985 -15.178 9.558 1.00 29.30 173 GLN A C 1
ATOM 1307 O O . GLN A 1 191 ? -23.108 -15.819 10.170 1.00 30.42 173 GLN A O 1
ATOM 1313 N N . TYR A 1 192 ? -25.143 -14.859 10.105 1.00 28.68 174 TYR A N 1
ATOM 1314 C CA . TYR A 1 192 ? -25.555 -15.427 11.362 1.00 28.56 174 TYR A CA 1
ATOM 1315 C C . TYR A 1 192 ? -25.530 -16.929 11.114 1.00 28.50 174 TYR A C 1
ATOM 1316 O O . TYR A 1 192 ? -26.171 -17.393 10.189 1.00 29.17 174 TYR A O 1
ATOM 1325 N N . PRO A 1 193 ? -24.773 -17.693 11.913 1.00 28.60 175 PRO A N 1
ATOM 1326 C CA . PRO A 1 193 ? -24.507 -19.063 11.467 1.00 28.77 175 PRO A CA 1
ATOM 1327 C C . PRO A 1 193 ? -25.564 -20.086 11.825 1.00 29.27 175 PRO A C 1
ATOM 1328 O O . PRO A 1 193 ? -25.235 -21.254 11.994 1.00 29.32 175 PRO A O 1
ATOM 1332 N N . LEU A 1 194 ? -26.822 -19.669 11.945 1.00 29.74 176 LEU A N 1
ATOM 1333 C CA . LEU A 1 194 ? -27.904 -20.658 11.982 1.00 29.64 176 LEU A CA 1
ATOM 1334 C C . LEU A 1 194 ? -28.081 -21.201 10.588 1.00 29.29 176 LEU A C 1
ATOM 1335 O O . LEU A 1 194 ? -28.532 -22.322 10.411 1.00 29.93 176 LEU A O 1
ATOM 1340 N N . TYR A 1 195 ? -27.702 -20.410 9.593 1.00 29.10 177 TYR A N 1
ATOM 1341 C CA . TYR A 1 195 ? -27.840 -20.832 8.205 1.00 28.71 177 TYR A CA 1
ATOM 1342 C C . TYR A 1 195 ? -26.837 -21.871 7.871 1.00 28.50 177 TYR A C 1
ATOM 1343 O O . TYR A 1 195 ? -27.208 -22.953 7.465 1.00 29.51 177 TYR A O 1
ATOM 1352 N N . SER A 1 196 ? -25.562 -21.578 8.105 1.00 28.79 178 SER A N 1
ATOM 1353 C CA . SER A 1 196 ? -24.502 -22.551 7.856 1.00 27.85 178 SER A CA 1
ATOM 1354 C C . SER A 1 196 ? -24.658 -23.777 8.744 1.00 28.14 178 SER A C 1
ATOM 1355 O O . SER A 1 196 ? -24.264 -24.842 8.336 1.00 29.35 178 SER A O 1
ATOM 1358 N N . ALA A 1 197 ? -25.241 -23.642 9.936 1.00 28.03 179 ALA A N 1
ATOM 1359 C CA . ALA A 1 197 ? -25.500 -24.820 10.785 1.00 28.18 179 ALA A CA 1
ATOM 1360 C C . ALA A 1 197 ? -26.699 -25.619 10.272 1.00 28.10 179 ALA A C 1
ATOM 1361 O O . ALA A 1 197 ? -26.597 -26.841 10.053 1.00 27.93 179 ALA A O 1
ATOM 1363 N N . SER A 1 198 ? -27.819 -24.932 10.044 1.00 27.76 180 SER A N 1
ATOM 1364 C CA . SER A 1 198 ? -28.986 -25.592 9.477 1.00 27.88 180 SER A CA 1
ATOM 1365 C C . SER A 1 198 ? -28.655 -26.338 8.175 1.00 27.82 180 SER A C 1
ATOM 1366 O O . SER A 1 198 ? -29.146 -27.429 7.971 1.00 27.52 180 SER A O 1
ATOM 1369 N N . ILE A 1 199 ? -27.825 -25.745 7.308 1.00 27.97 181 ILE A N 1
ATOM 1370 C CA . ILE A 1 199 ? -27.537 -26.317 5.975 1.00 27.56 181 ILE A CA 1
ATOM 1371 C C . ILE A 1 199 ? -26.641 -27.566 5.971 1.00 28.18 181 ILE A C 1
ATOM 1372 O O . ILE A 1 199 ? -26.798 -28.440 5.112 1.00 28.67 181 ILE A O 1
ATOM 1377 N N . ALA A 1 200 ? -25.689 -27.622 6.903 1.00 28.25 182 ALA A N 1
ATOM 1378 C CA . ALA A 1 200 ? -24.947 -28.844 7.182 1.00 27.96 182 ALA A CA 1
ATOM 1379 C C . ALA A 1 200 ? -25.901 -29.898 7.727 1.00 28.37 182 ALA A C 1
ATOM 1380 O O . ALA A 1 200 ? -25.864 -31.046 7.311 1.00 28.32 182 ALA A O 1
ATOM 1382 N N . LEU A 1 201 ? -26.769 -29.494 8.646 1.00 28.88 183 LEU A N 1
ATOM 1383 C CA . LEU A 1 201 ? -27.684 -30.441 9.301 1.00 29.73 183 LEU A CA 1
ATOM 1384 C C . LEU A 1 201 ? -28.648 -31.083 8.333 1.00 29.45 183 LEU A C 1
ATOM 1385 O O . LEU A 1 201 ? -29.060 -32.210 8.536 1.00 30.17 183 LEU A O 1
ATOM 1390 N N . HIS A 1 202 ? -29.022 -30.386 7.293 1.00 29.62 184 HIS A N 1
ATOM 1391 C CA . HIS A 1 202 ? -29.944 -30.996 6.375 1.00 30.73 184 HIS A CA 1
ATOM 1392 C C . HIS A 1 202 ? -29.215 -31.549 5.142 1.00 30.86 184 HIS A C 1
ATOM 1393 O O . HIS A 1 202 ? -29.838 -31.998 4.199 1.00 30.68 184 HIS A O 1
ATOM 1400 N N . GLY A 1 203 ? -27.883 -31.497 5.194 1.00 31.23 185 GLY A N 1
ATOM 1401 C CA . GLY A 1 203 ? -26.987 -32.131 4.237 1.00 31.37 185 GLY A CA 1
ATOM 1402 C C . GLY A 1 203 ? -26.895 -31.490 2.868 1.00 32.39 185 GLY A C 1
ATOM 1403 O O . GLY A 1 203 ? -26.802 -32.213 1.856 1.00 33.40 185 GLY A O 1
ATOM 1404 N N . GLY A 1 204 ? -26.934 -30.156 2.809 1.00 31.66 186 GLY A N 1
ATOM 1405 C CA . GLY A 1 204 ? -26.928 -29.457 1.526 1.00 31.25 186 GLY A CA 1
ATOM 1406 C C . GLY A 1 204 ? -25.697 -28.583 1.368 1.00 31.23 186 GLY A C 1
ATOM 1407 O O . GLY A 1 204 ? -24.967 -28.395 2.319 1.00 31.97 186 GLY A O 1
ATOM 1408 N N . ALA A 1 205 ? -25.486 -28.022 0.179 1.00 30.22 187 ALA A N 1
ATOM 1409 C CA . ALA A 1 205 ? -24.318 -27.203 -0.125 1.00 29.02 187 ALA A CA 1
ATOM 1410 C C . ALA A 1 205 ? -24.490 -25.722 0.285 1.00 28.98 187 ALA A C 1
ATOM 1411 O O . ALA A 1 205 ? -25.551 -25.100 0.067 1.00 28.86 187 ALA A O 1
ATOM 1413 N N . LEU A 1 206 ? -23.452 -25.135 0.871 1.00 28.46 188 LEU A N 1
ATOM 1414 C CA . LEU A 1 206 ? -23.551 -23.724 1.163 1.00 28.45 188 LEU A CA 1
ATOM 1415 C C . LEU A 1 206 ? -22.829 -22.920 0.101 1.00 27.65 188 LEU A C 1
ATOM 1416 O O . LEU A 1 206 ? -21.644 -23.117 -0.128 1.00 28.95 188 LEU A O 1
ATOM 1421 N N . VAL A 1 207 ? -23.545 -22.022 -0.552 1.00 26.54 189 VAL A N 1
ATOM 1422 C CA . VAL A 1 207 ? -22.949 -21.250 -1.604 1.00 26.21 189 VAL A CA 1
ATOM 1423 C C . VAL A 1 207 ? -22.794 -19.788 -1.157 1.00 26.52 189 VAL A C 1
ATOM 1424 O O . VAL A 1 207 ? -23.762 -19.040 -1.082 1.00 25.88 189 VAL A O 1
ATOM 1428 N N . PRO A 1 208 ? -21.558 -19.373 -0.884 1.00 26.80 190 PRO A N 1
ATOM 1429 C CA . PRO A 1 208 ? -21.355 -18.023 -0.386 1.00 27.68 190 PRO A CA 1
ATOM 1430 C C . PRO A 1 208 ? -21.624 -16.925 -1.412 1.00 27.90 190 PRO A C 1
ATOM 1431 O O . PRO A 1 208 ? -21.283 -17.108 -2.584 1.00 28.52 190 PRO A O 1
ATOM 1435 N N . TYR A 1 209 ? -22.229 -15.817 -0.967 1.00 27.50 191 TYR A N 1
ATOM 1436 C CA . TYR A 1 209 ? -21.998 -14.496 -1.597 1.00 27.80 191 TYR A CA 1
ATOM 1437 C C . TYR A 1 209 ? -21.382 -13.491 -0.598 1.00 28.08 191 TYR A C 1
ATOM 1438 O O . TYR A 1 209 ? -21.619 -13.603 0.613 1.00 27.27 191 TYR A O 1
ATOM 1447 N N . TYR A 1 210 ? -20.603 -12.512 -1.120 1.00 28.72 192 TYR A N 1
ATOM 1448 C CA . TYR A 1 210 ? -19.633 -11.758 -0.314 1.00 29.58 192 TYR A CA 1
ATOM 1449 C C . TYR A 1 210 ? -20.009 -10.287 -0.096 1.00 30.46 192 TYR A C 1
ATOM 1450 O O . TYR A 1 210 ? -20.052 -9.501 -1.027 1.00 31.01 192 TYR A O 1
ATOM 1459 N N . LEU A 1 211 ? -20.315 -9.914 1.141 1.00 31.59 193 LEU A N 1
ATOM 1460 C CA . LEU A 1 211 ? -20.699 -8.524 1.421 1.00 32.21 193 LEU A CA 1
ATOM 1461 C C . LEU A 1 211 ? -19.447 -7.665 1.488 1.00 33.51 193 LEU A C 1
ATOM 1462 O O . LEU A 1 211 ? -18.451 -8.028 2.103 1.00 34.15 193 LEU A O 1
ATOM 1467 N N . ASN A 1 212 ? -19.486 -6.542 0.797 1.00 35.52 194 ASN A N 1
ATOM 1468 C CA . ASN A 1 212 ? -18.315 -5.712 0.607 1.00 37.22 194 ASN A CA 1
ATOM 1469 C C . ASN A 1 212 ? -17.994 -4.885 1.844 1.00 37.69 194 ASN A C 1
ATOM 1470 O O . ASN A 1 212 ? -18.664 -3.896 2.077 1.00 37.50 194 ASN A O 1
ATOM 1475 N N . GLU A 1 213 ? -16.981 -5.259 2.627 1.00 38.71 195 GLU A N 1
ATOM 1476 C CA . GLU A 1 213 ? -16.707 -4.470 3.823 1.00 40.55 195 GLU A CA 1
ATOM 1477 C C . GLU A 1 213 ? -16.484 -2.970 3.510 1.00 41.61 195 GLU A C 1
ATOM 1478 O O . GLU A 1 213 ? -17.017 -2.092 4.199 1.00 42.24 195 GLU A O 1
ATOM 1484 N N . SER A 1 214 ? -15.731 -2.680 2.458 1.00 42.37 196 SER A N 1
ATOM 1485 C CA . SER A 1 214 ? -15.433 -1.313 2.107 1.00 43.14 196 SER A CA 1
ATOM 1486 C C . SER A 1 214 ? -16.715 -0.526 1.717 1.00 43.63 196 SER A C 1
ATOM 1487 O O . SER A 1 214 ? -16.861 0.611 2.094 1.00 44.27 196 SER A O 1
ATOM 1490 N N . THR A 1 215 ? -17.677 -1.148 1.039 1.00 44.33 197 THR A N 1
ATOM 1491 C CA . THR A 1 215 ? -18.892 -0.446 0.582 1.00 44.34 197 THR A CA 1
ATOM 1492 C C . THR A 1 215 ? -20.008 -0.481 1.604 1.00 43.77 197 THR A C 1
ATOM 1493 O O . THR A 1 215 ? -21.184 -0.541 1.225 1.00 43.97 197 THR A O 1
ATOM 1497 N N . GLY A 1 216 ? -19.646 -0.452 2.888 1.00 43.07 198 GLY A N 1
ATOM 1498 C CA . GLY A 1 216 ? -20.605 -0.519 4.003 1.00 42.05 198 GLY A CA 1
ATOM 1499 C C . GLY A 1 216 ? -21.273 -1.866 4.217 1.00 41.81 198 GLY A C 1
ATOM 1500 O O . GLY A 1 216 ? -22.389 -1.922 4.717 1.00 41.66 198 GLY A O 1
ATOM 1501 N N . TRP A 1 217 ? -20.572 -2.950 3.854 1.00 41.55 199 TRP A N 1
ATOM 1502 C CA . TRP A 1 217 ? -21.135 -4.297 3.751 1.00 40.65 199 TRP A CA 1
ATOM 1503 C C . TRP A 1 217 ? -22.202 -4.401 2.642 1.00 40.94 199 TRP A C 1
ATOM 1504 O O . TRP A 1 217 ? -23.296 -4.944 2.837 1.00 40.63 199 TRP A O 1
ATOM 1515 N N . GLY A 1 218 ? -21.866 -3.898 1.466 1.00 40.92 200 GLY A N 1
ATOM 1516 C CA . GLY A 1 218 ? -22.824 -3.812 0.392 1.00 41.44 200 GLY A CA 1
ATOM 1517 C C . GLY A 1 218 ? -22.998 -5.106 -0.362 1.00 41.85 200 GLY A C 1
ATOM 1518 O O . GLY A 1 218 ? -22.011 -5.783 -0.688 1.00 41.03 200 GLY A O 1
ATOM 1519 N N . LEU A 1 219 ? -24.271 -5.416 -0.640 1.00 42.31 201 LEU A N 1
ATOM 1520 C CA . LEU A 1 219 ? -24.682 -6.558 -1.454 1.00 42.91 201 LEU A CA 1
ATOM 1521 C C . LEU A 1 219 ? -24.896 -6.139 -2.898 1.00 43.79 201 LEU A C 1
ATOM 1522 O O . LEU A 1 219 ? -25.793 -5.368 -3.206 1.00 44.58 201 LEU A O 1
ATOM 1527 N N . GLU A 1 220 ? -24.064 -6.667 -3.782 1.00 44.78 202 GLU A N 1
ATOM 1528 C CA . GLU A 1 220 ? -24.071 -6.312 -5.182 1.00 45.41 202 GLU A CA 1
ATOM 1529 C C . GLU A 1 220 ? -24.519 -7.523 -5.997 1.00 44.72 202 GLU A C 1
ATOM 1530 O O . GLU A 1 220 ? -23.964 -8.596 -5.872 1.00 44.25 202 GLU A O 1
ATOM 1536 N N . THR A 1 221 ? -25.558 -7.339 -6.806 1.00 44.64 203 THR A N 1
ATOM 1537 C CA . THR A 1 221 ? -26.233 -8.444 -7.493 1.00 44.74 203 THR A CA 1
ATOM 1538 C C . THR A 1 221 ? -25.354 -9.134 -8.563 1.00 44.89 203 THR A C 1
ATOM 1539 O O . THR A 1 221 ? -25.567 -10.304 -8.921 1.00 44.89 203 THR A O 1
ATOM 1543 N N . SER A 1 222 ? -24.338 -8.423 -9.053 1.00 44.55 204 SER A N 1
ATOM 1544 C CA . SER A 1 222 ? -23.398 -9.022 -9.993 1.00 43.79 204 SER A CA 1
ATOM 1545 C C . SER A 1 222 ? -22.478 -10.018 -9.291 1.00 42.84 204 SER A C 1
ATOM 1546 O O . SER A 1 222 ? -22.121 -11.040 -9.879 1.00 42.67 204 SER A O 1
ATOM 1549 N N . ASP A 1 223 ? -22.117 -9.731 -8.038 1.00 41.66 205 ASP A N 1
ATOM 1550 C CA . ASP A 1 223 ? -21.360 -10.667 -7.217 1.00 40.97 205 ASP A CA 1
ATOM 1551 C C . ASP A 1 223 ? -22.139 -11.940 -6.934 1.00 40.12 205 ASP A C 1
ATOM 1552 O O . ASP A 1 223 ? -21.594 -13.059 -7.066 1.00 39.66 205 ASP A O 1
ATOM 1557 N N . VAL A 1 224 ? -23.400 -11.767 -6.532 1.00 38.86 206 VAL A N 1
ATOM 1558 C CA . VAL A 1 224 ? -24.324 -12.889 -6.355 1.00 37.99 206 VAL A CA 1
ATOM 1559 C C . VAL A 1 224 ? -24.380 -13.686 -7.635 1.00 37.96 206 VAL A C 1
ATOM 1560 O O . VAL A 1 224 ? -24.164 -14.895 -7.611 1.00 38.04 206 VAL A O 1
ATOM 1564 N N . LYS A 1 225 ? -24.623 -13.008 -8.754 1.00 37.62 207 LYS A N 1
ATOM 1565 C CA . LYS A 1 225 ? -24.740 -13.693 -10.026 1.00 37.85 207 LYS A CA 1
ATOM 1566 C C . LYS A 1 225 ? -23.495 -14.554 -10.296 1.00 37.89 207 LYS A C 1
ATOM 1567 O O . LYS A 1 225 ? -23.601 -15.758 -10.571 1.00 38.14 207 LYS A O 1
ATOM 1573 N N . LYS A 1 226 ? -22.320 -13.926 -10.207 1.00 37.44 208 LYS A N 1
ATOM 1574 C CA . LYS A 1 226 ? -21.038 -14.591 -10.422 1.00 36.82 208 LYS A CA 1
ATOM 1575 C C . LYS A 1 226 ? -20.878 -15.819 -9.540 1.00 36.57 208 LYS A C 1
ATOM 1576 O O . LYS A 1 226 ? -20.526 -16.896 -10.043 1.00 36.05 208 LYS A O 1
ATOM 1582 N N . GLN A 1 227 ? -21.191 -15.661 -8.247 1.00 36.13 209 GLN A N 1
ATOM 1583 C CA . GLN A 1 227 ? -21.150 -16.760 -7.309 1.00 35.63 209 GLN A CA 1
ATOM 1584 C C . GLN A 1 227 ? -22.197 -17.833 -7.643 1.00 35.75 209 GLN A C 1
ATOM 1585 O O . GLN A 1 227 ? -21.931 -19.031 -7.482 1.00 35.03 209 GLN A O 1
ATOM 1591 N N . LEU A 1 228 ? -23.363 -17.422 -8.126 1.00 35.71 210 LEU A N 1
ATOM 1592 C CA . LEU A 1 228 ? -24.345 -18.404 -8.569 1.00 36.49 210 LEU A CA 1
ATOM 1593 C C . LEU A 1 228 ? -23.858 -19.203 -9.804 1.00 37.11 210 LEU A C 1
ATOM 1594 O O . LEU A 1 228 ? -23.965 -20.429 -9.836 1.00 36.23 210 LEU A O 1
ATOM 1599 N N . GLU A 1 229 ? -23.278 -18.537 -10.791 1.00 38.28 211 GLU A N 1
ATOM 1600 C CA . GLU A 1 229 ? -22.655 -19.303 -11.891 1.00 39.96 211 GLU A CA 1
ATOM 1601 C C . GLU A 1 229 ? -21.488 -20.242 -11.503 1.00 39.73 211 GLU A C 1
ATOM 1602 O O . GLU A 1 229 ? -21.331 -21.321 -12.082 1.00 39.60 211 GLU A O 1
ATOM 1608 N N . ASP A 1 230 ? -20.673 -19.834 -10.530 1.00 39.75 212 ASP A N 1
ATOM 1609 C CA . ASP A 1 230 ? -19.537 -20.649 -10.119 1.00 39.84 212 ASP A CA 1
ATOM 1610 C C . ASP A 1 230 ? -20.053 -21.936 -9.481 1.00 39.09 212 ASP A C 1
ATOM 1611 O O . ASP A 1 230 ? -19.550 -23.009 -9.739 1.00 38.99 212 ASP A O 1
ATOM 1616 N N . ALA A 1 231 ? -21.092 -21.815 -8.675 1.00 39.00 213 ALA A N 1
ATOM 1617 C CA . ALA A 1 231 ? -21.712 -22.964 -8.051 1.00 38.80 213 ALA A CA 1
ATOM 1618 C C . ALA A 1 231 ? -22.411 -23.879 -9.048 1.00 39.06 213 ALA A C 1
ATOM 1619 O O . ALA A 1 231 ? -22.355 -25.093 -8.8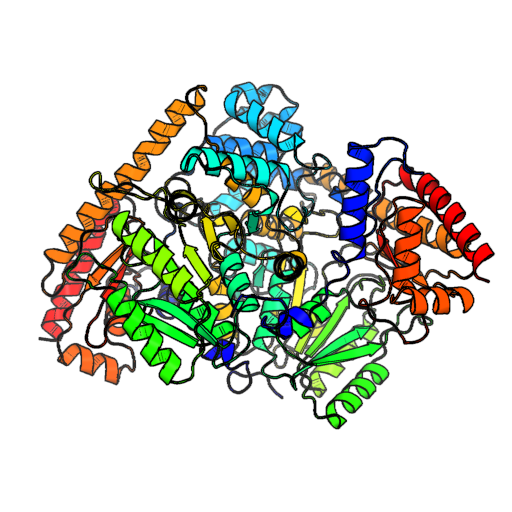76 1.00 38.90 213 ALA A O 1
ATOM 1621 N N . ARG A 1 232 ? -23.075 -23.312 -10.062 1.00 39.64 214 ARG A N 1
ATOM 1622 C CA . ARG A 1 232 ? -23.691 -24.133 -11.132 1.00 40.15 214 ARG A CA 1
ATOM 1623 C C . ARG A 1 232 ? -22.645 -24.905 -11.930 1.00 40.26 214 ARG A C 1
ATOM 1624 O O . ARG A 1 232 ? -22.808 -26.108 -12.135 1.00 40.22 214 ARG A O 1
ATOM 1632 N N . SER A 1 233 ? -21.562 -24.240 -12.326 1.00 40.89 215 SER A N 1
ATOM 1633 C CA . SER A 1 233 ? -20.465 -24.929 -13.054 1.00 42.24 215 SER A CA 1
ATOM 1634 C C . SER A 1 233 ? -19.909 -26.119 -12.270 1.00 42.81 215 SER A C 1
ATOM 1635 O O . SER A 1 233 ? -19.661 -27.206 -12.838 1.00 42.87 215 SER A O 1
ATOM 1638 N N . ARG A 1 234 ? -19.763 -25.896 -10.960 1.00 43.36 216 ARG A N 1
ATOM 1639 C CA . ARG A 1 234 ? -19.394 -26.891 -9.956 1.00 43.63 216 ARG A CA 1
ATOM 1640 C C . ARG A 1 234 ? -20.434 -28.019 -9.815 1.00 42.84 216 ARG A C 1
ATOM 1641 O O . ARG A 1 234 ? -20.235 -28.960 -9.068 1.00 42.76 216 ARG A O 1
ATOM 1649 N N . GLY A 1 235 ? -21.546 -27.919 -10.538 1.00 42.60 217 GLY A N 1
ATOM 1650 C CA . GLY A 1 235 ? -22.574 -28.968 -10.527 1.00 41.83 217 GLY A CA 1
ATOM 1651 C C . GLY A 1 235 ? -23.679 -28.821 -9.486 1.00 41.55 217 GLY A C 1
ATOM 1652 O O . GLY A 1 235 ? -24.561 -29.667 -9.419 1.00 41.64 217 GLY A O 1
ATOM 1653 N N . ILE A 1 236 ? -23.653 -27.759 -8.669 1.00 40.68 218 ILE A N 1
ATOM 1654 C CA . ILE A 1 236 ? -24.672 -27.619 -7.652 1.00 39.45 218 ILE A CA 1
ATOM 1655 C C . ILE A 1 236 ? -25.867 -26.852 -8.186 1.00 39.32 218 ILE A C 1
ATOM 1656 O O . ILE A 1 236 ? -25.717 -25.823 -8.844 1.00 39.14 218 ILE A O 1
ATOM 1661 N N . ASN A 1 237 ? -27.048 -27.411 -7.914 1.00 39.15 219 ASN A N 1
ATOM 1662 C CA . ASN A 1 237 ? -28.359 -26.815 -8.176 1.00 39.55 219 ASN A CA 1
ATOM 1663 C C . ASN A 1 237 ? -28.818 -25.845 -7.030 1.00 38.94 219 ASN A C 1
ATOM 1664 O O . ASN A 1 237 ? -29.018 -26.237 -5.885 1.00 38.84 219 ASN A O 1
ATOM 1669 N N . VAL A 1 238 ? -28.924 -24.561 -7.325 1.00 37.99 220 VAL A N 1
ATOM 1670 C CA . VAL A 1 238 ? -29.116 -23.617 -6.243 1.00 36.72 220 VAL A CA 1
ATOM 1671 C C . VAL A 1 238 ? -30.572 -23.280 -6.162 1.00 35.78 220 VAL A C 1
ATOM 1672 O O . VAL A 1 238 ? -31.131 -22.769 -7.115 1.00 35.19 220 VAL A O 1
ATOM 1676 N N . ARG A 1 239 ? -31.136 -23.544 -4.991 1.00 34.64 221 ARG A N 1
ATOM 1677 C CA . ARG A 1 239 ? -32.557 -23.489 -4.797 1.00 33.44 221 ARG A CA 1
ATOM 1678 C C . ARG A 1 239 ? -33.055 -22.165 -4.246 1.00 32.41 221 ARG A C 1
ATOM 1679 O O . ARG A 1 239 ? -34.200 -21.813 -4.477 1.00 32.22 221 ARG A O 1
ATOM 1687 N N . ALA A 1 240 ? -32.217 -21.430 -3.520 1.00 31.55 222 ALA A N 1
ATOM 1688 C CA . ALA A 1 240 ? -32.698 -20.254 -2.771 1.00 30.48 222 ALA A CA 1
ATOM 1689 C C . ALA A 1 240 ? -31.623 -19.288 -2.389 1.00 29.62 222 ALA A C 1
ATOM 1690 O O . ALA A 1 240 ? -30.469 -19.624 -2.354 1.00 29.61 222 ALA A O 1
ATOM 1692 N N . LEU A 1 241 ? -32.061 -18.088 -2.044 1.00 29.38 223 LEU A N 1
ATOM 1693 C CA . LEU A 1 241 ? -31.200 -16.992 -1.643 1.00 28.70 223 LEU A CA 1
ATOM 1694 C C . LEU A 1 241 ? -31.630 -16.504 -0.268 1.00 28.07 223 LEU A C 1
ATOM 1695 O O . LEU A 1 241 ? -32.782 -16.107 -0.073 1.00 27.09 223 LEU A O 1
ATOM 1700 N N . VAL A 1 242 ? -30.728 -16.534 0.687 1.00 27.65 224 VAL A N 1
ATOM 1701 C CA . VAL A 1 242 ? -31.058 -15.912 1.939 1.00 28.67 224 VAL A CA 1
ATOM 1702 C C . VAL A 1 242 ? -30.504 -14.517 2.008 1.00 28.72 224 VAL A C 1
ATOM 1703 O O . VAL A 1 242 ? -29.329 -14.275 1.714 1.00 29.23 224 VAL A O 1
ATOM 1707 N N . VAL A 1 243 ? -31.376 -13.599 2.370 1.00 28.46 225 VAL A N 1
ATOM 1708 C CA . VAL A 1 243 ? -31.012 -12.229 2.697 1.00 28.95 225 VAL A CA 1
ATOM 1709 C C . VAL A 1 243 ? -31.359 -11.926 4.175 1.00 29.19 225 VAL A C 1
ATOM 1710 O O . VAL A 1 243 ? -32.509 -12.143 4.617 1.00 29.70 225 VAL A O 1
ATOM 1714 N N . ILE A 1 244 ? -30.365 -11.465 4.930 1.00 28.41 226 ILE A N 1
ATOM 1715 C CA . ILE A 1 244 ? -30.542 -11.039 6.316 1.00 27.58 226 ILE A CA 1
ATOM 1716 C C . ILE A 1 244 ? -30.604 -9.512 6.272 1.00 27.12 226 ILE A C 1
ATOM 1717 O O . ILE A 1 244 ? -29.635 -8.857 5.884 1.00 26.99 226 ILE A O 1
ATOM 1722 N N . ASN A 1 245 ? -31.743 -8.950 6.653 1.00 26.55 227 ASN A N 1
ATOM 1723 C CA . ASN A 1 245 ? -31.939 -7.501 6.555 1.00 25.63 227 ASN A CA 1
ATOM 1724 C C . ASN A 1 245 ? -32.885 -7.014 7.588 1.00 25.40 227 ASN A C 1
ATOM 1725 O O . ASN A 1 245 ? -34.068 -7.353 7.521 1.00 25.66 227 ASN A O 1
ATOM 1730 N N . PRO A 1 246 ? -32.396 -6.203 8.533 1.00 25.09 228 PRO A N 1
ATOM 1731 C CA . PRO A 1 246 ? -31.004 -5.737 8.754 1.00 25.05 228 PRO A CA 1
ATOM 1732 C C . PRO A 1 246 ? -30.062 -6.916 9.017 1.00 25.21 228 PRO A C 1
ATOM 1733 O O . PRO A 1 246 ? -30.483 -7.926 9.562 1.00 25.45 228 PRO A O 1
ATOM 1737 N N . GLY A 1 247 ? -28.800 -6.792 8.623 1.00 25.69 229 GLY A N 1
ATOM 1738 C CA . GLY A 1 247 ? -27.867 -7.912 8.672 1.00 26.11 229 GLY A CA 1
ATOM 1739 C C . GLY A 1 247 ? -27.384 -8.260 10.079 1.00 26.83 229 GLY A C 1
ATOM 1740 O O . GLY A 1 247 ? -27.474 -7.451 11.008 1.00 27.53 229 GLY A O 1
ATOM 1741 N N . ASN A 1 248 ? -26.899 -9.478 10.240 1.00 26.37 230 ASN A N 1
ATOM 1742 C CA . ASN A 1 248 ? -26.272 -9.906 11.443 1.00 26.58 230 ASN A CA 1
ATOM 1743 C C . ASN A 1 248 ? -25.321 -10.890 10.892 1.00 27.40 230 ASN A C 1
ATOM 1744 O O . ASN A 1 248 ? -25.762 -11.810 10.228 1.00 27.26 230 ASN A O 1
ATOM 1749 N N . PRO A 1 249 ? -24.018 -10.743 11.186 1.00 28.57 231 PRO A N 1
ATOM 1750 C CA . PRO A 1 249 ? -23.393 -9.854 12.186 1.00 29.84 231 PRO A CA 1
ATOM 1751 C C . PRO A 1 249 ? -23.038 -8.409 11.765 1.00 31.42 231 PRO A C 1
ATOM 1752 O O . PRO A 1 249 ? -22.404 -7.670 12.525 1.00 31.67 231 PRO A O 1
ATOM 1756 N N . THR A 1 250 ? -23.448 -7.989 10.582 1.00 33.07 232 THR A N 1
ATOM 1757 C CA . THR A 1 250 ? -22.893 -6.773 10.024 1.00 34.28 232 THR A CA 1
ATOM 1758 C C . THR A 1 250 ? -23.782 -5.521 10.126 1.00 35.33 232 THR A C 1
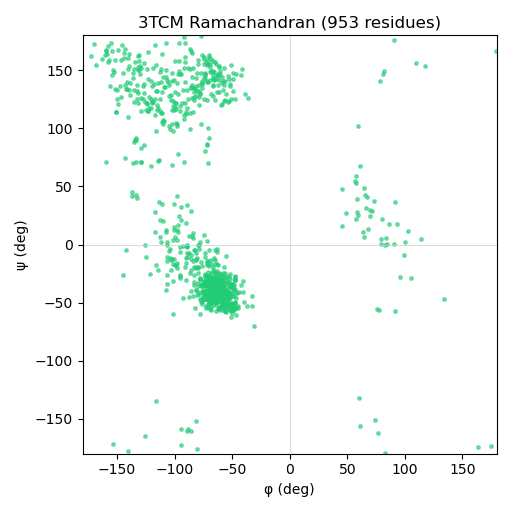ATOM 1759 O O . THR A 1 250 ? -23.305 -4.392 9.899 1.00 36.16 232 THR A O 1
ATOM 1763 N N . GLY A 1 251 ? -25.057 -5.705 10.466 1.00 35.72 233 GLY A N 1
ATOM 1764 C CA . GLY A 1 251 ? -25.961 -4.571 10.745 1.00 36.22 233 GLY A CA 1
ATOM 1765 C C . GLY A 1 251 ? -26.288 -3.596 9.622 1.00 36.74 233 GLY A C 1
ATOM 1766 O O . GLY A 1 251 ? -26.877 -2.552 9.865 1.00 37.71 233 GLY A O 1
ATOM 1767 N N . GLN A 1 252 ? -25.927 -3.921 8.387 1.00 36.92 234 GLN A N 1
ATOM 1768 C CA . GLN A 1 252 ? -26.321 -3.102 7.253 1.00 36.94 234 GLN A CA 1
ATOM 1769 C C . GLN A 1 252 ? -27.832 -3.173 7.060 1.00 37.48 234 GLN A C 1
ATOM 1770 O O . GLN A 1 252 ? -28.463 -4.182 7.385 1.00 36.94 234 GLN A O 1
ATOM 1776 N N . VAL A 1 253 ? -28.408 -2.085 6.553 1.00 38.74 235 VAL A N 1
ATOM 1777 C CA . VAL A 1 253 ? -29.838 -2.049 6.187 1.00 39.49 235 VAL A CA 1
ATOM 1778 C C . VAL A 1 253 ? -29.909 -1.861 4.713 1.00 39.91 235 VAL A C 1
ATOM 1779 O O . VAL A 1 253 ? -29.421 -0.896 4.185 1.00 40.57 235 VAL A O 1
ATOM 1783 N N . LEU A 1 254 ? -30.514 -2.798 4.031 1.00 41.26 236 LEU A N 1
ATOM 1784 C CA . LEU A 1 254 ? -30.557 -2.727 2.592 1.00 42.75 236 LEU A CA 1
ATOM 1785 C C . LEU A 1 254 ? -31.455 -1.553 2.179 1.00 43.55 236 LEU A C 1
ATOM 1786 O O . LEU A 1 254 ? -32.247 -1.070 2.987 1.00 43.41 236 LEU A O 1
ATOM 1791 N N . ALA A 1 255 ? -31.305 -1.059 0.955 1.00 44.78 237 ALA A N 1
ATOM 1792 C CA . ALA A 1 255 ? -32.051 0.128 0.539 1.00 45.81 237 ALA A CA 1
ATOM 1793 C C . ALA A 1 255 ? -33.106 -0.258 -0.484 1.00 46.85 237 ALA A C 1
ATOM 1794 O O . ALA A 1 255 ? -32.876 -1.136 -1.316 1.00 47.18 237 ALA A O 1
ATOM 1796 N N . GLU A 1 256 ? -34.256 0.405 -0.438 1.00 48.06 238 GLU A N 1
ATOM 1797 C CA . GLU A 1 256 ? -35.325 0.161 -1.420 1.00 49.33 238 GLU A CA 1
ATOM 1798 C C . GLU A 1 256 ? -34.868 -0.226 -2.835 1.00 49.26 238 GLU A C 1
ATOM 1799 O O . GLU A 1 256 ? -35.316 -1.228 -3.374 1.00 49.37 238 GLU A O 1
ATOM 1805 N N . GLU A 1 257 ? -33.992 0.583 -3.427 1.00 49.47 239 GLU A N 1
ATOM 1806 C CA . GLU A 1 257 ? -33.509 0.376 -4.797 1.00 49.90 239 GLU A CA 1
ATOM 1807 C C . GLU A 1 257 ? -32.701 -0.902 -4.952 1.00 49.12 239 GLU A C 1
ATOM 1808 O O . GLU A 1 257 ? -32.761 -1.555 -5.992 1.00 49.09 239 GLU A O 1
ATOM 1814 N N . ASN A 1 258 ? -31.927 -1.246 -3.929 1.00 48.10 240 ASN A N 1
ATOM 1815 C CA . ASN A 1 258 ? -31.145 -2.444 -4.000 1.00 46.92 240 ASN A CA 1
ATOM 1816 C C . ASN A 1 258 ? -32.049 -3.643 -3.822 1.00 46.13 240 ASN A C 1
ATOM 1817 O O . ASN A 1 258 ? -31.804 -4.712 -4.419 1.00 46.41 240 ASN A O 1
ATOM 1822 N N . GLN A 1 259 ? -33.118 -3.456 -3.045 1.00 44.34 241 GLN A N 1
ATOM 1823 C CA . GLN A 1 259 ? -34.118 -4.496 -2.855 1.00 42.74 241 GLN A CA 1
ATOM 1824 C C . GLN A 1 259 ? -34.906 -4.852 -4.122 1.00 42.85 241 GLN A C 1
ATOM 1825 O O . GLN A 1 259 ? -35.123 -6.024 -4.370 1.00 43.50 241 GLN A O 1
ATOM 1831 N N . TYR A 1 260 ? -35.290 -3.894 -4.958 1.00 42.85 242 TYR A N 1
ATOM 1832 C CA . TYR A 1 260 ? -35.905 -4.255 -6.251 1.00 43.27 242 TYR A CA 1
ATOM 1833 C C . TYR A 1 260 ? -34.999 -5.128 -7.089 1.00 43.13 242 TYR A C 1
ATOM 1834 O O . TYR A 1 260 ? -35.474 -5.963 -7.844 1.00 42.86 242 TYR A O 1
ATOM 1843 N N . ASP A 1 261 ? -33.691 -4.933 -6.968 1.00 43.63 243 ASP A N 1
ATOM 1844 C CA . ASP A 1 261 ? -32.733 -5.703 -7.768 1.00 44.25 243 ASP A CA 1
ATOM 1845 C C . ASP A 1 261 ? -32.736 -7.166 -7.342 1.00 43.27 243 ASP A C 1
ATOM 1846 O O . ASP A 1 261 ? -32.711 -8.075 -8.158 1.00 42.61 243 ASP A O 1
ATOM 1851 N N . ILE A 1 262 ? -32.753 -7.376 -6.036 1.00 42.82 244 ILE A N 1
ATOM 1852 C CA . ILE A 1 262 ? -32.668 -8.712 -5.516 1.00 42.44 244 ILE A CA 1
ATOM 1853 C C . ILE A 1 262 ? -33.901 -9.476 -5.955 1.00 42.42 244 ILE A C 1
ATOM 1854 O O . ILE A 1 262 ? -33.777 -10.576 -6.505 1.00 41.91 244 ILE A O 1
ATOM 1859 N N . VAL A 1 263 ? -35.078 -8.868 -5.754 1.00 42.21 245 VAL A N 1
ATOM 1860 C CA . VAL A 1 263 ? -36.341 -9.483 -6.195 1.00 41.92 245 VAL A CA 1
ATOM 1861 C C . VAL A 1 263 ? -36.364 -9.795 -7.698 1.00 42.05 245 VAL A C 1
ATOM 1862 O O . VAL A 1 263 ? -36.692 -10.929 -8.061 1.00 42.10 245 VAL A O 1
ATOM 1866 N N . LYS A 1 264 ? -36.024 -8.824 -8.558 1.00 41.76 246 LYS A N 1
ATOM 1867 C CA . LYS A 1 264 ? -35.936 -9.100 -10.012 1.00 42.28 246 LYS A CA 1
ATOM 1868 C C . LYS A 1 264 ? -34.923 -10.193 -10.305 1.00 41.56 246 LYS A C 1
ATOM 1869 O O . LYS A 1 264 ? -35.136 -10.998 -11.191 1.00 41.65 246 LYS A O 1
ATOM 1875 N N . PHE A 1 265 ? -33.838 -10.226 -9.533 1.00 41.23 247 PHE A N 1
ATOM 1876 C CA . PHE A 1 265 ? -32.809 -11.249 -9.679 1.00 40.93 247 PHE A CA 1
ATOM 1877 C C . PHE A 1 265 ? -33.302 -12.679 -9.377 1.00 41.27 247 PHE A C 1
ATOM 1878 O O . PHE A 1 265 ? -32.965 -13.610 -10.103 1.00 41.28 247 PHE A O 1
ATOM 1886 N N . CYS A 1 266 ? -34.067 -12.859 -8.296 1.00 41.16 248 CYS A N 1
ATOM 1887 C CA . CYS A 1 266 ? -34.634 -14.148 -7.938 1.00 41.29 248 CYS A CA 1
ATOM 1888 C C . CYS A 1 266 ? -35.675 -14.605 -8.942 1.00 41.48 248 CYS A C 1
ATOM 1889 O O . CYS A 1 266 ? -35.744 -15.798 -9.270 1.00 40.71 248 CYS A O 1
ATOM 1892 N N . LYS A 1 267 ? -36.485 -13.661 -9.422 1.00 41.98 249 LYS A N 1
ATOM 1893 C CA . LYS A 1 267 ? -37.486 -13.986 -10.431 1.00 42.94 249 LYS A CA 1
ATOM 1894 C C . LYS A 1 267 ? -36.866 -14.647 -11.649 1.00 43.00 249 LYS A C 1
ATOM 1895 O O . LYS A 1 267 ? -37.241 -15.767 -11.977 1.00 42.93 249 LYS A O 1
ATOM 1901 N N . ASN A 1 268 ? -35.915 -13.995 -12.308 1.00 43.41 250 ASN A N 1
ATOM 1902 C CA . ASN A 1 268 ? -35.336 -14.664 -13.476 1.00 44.63 250 ASN A CA 1
ATOM 1903 C C . ASN A 1 268 ? -34.306 -15.751 -13.201 1.00 44.23 250 ASN A C 1
ATOM 1904 O O . ASN A 1 268 ? -33.816 -16.386 -14.115 1.00 44.39 250 ASN A O 1
ATOM 1909 N N . GLU A 1 269 ? -34.011 -15.993 -11.933 1.00 43.78 251 GLU A N 1
ATOM 1910 C CA . GLU A 1 269 ? -33.092 -17.067 -11.579 1.00 43.31 251 GLU A CA 1
ATOM 1911 C C . GLU A 1 269 ? -33.767 -18.331 -11.018 1.00 42.03 251 GLU A C 1
ATOM 1912 O O . GLU A 1 269 ? -33.110 -19.337 -10.768 1.00 41.59 251 GLU A O 1
ATOM 1918 N N . GLY A 1 270 ? -35.085 -18.265 -10.840 1.00 41.21 252 GLY A N 1
ATOM 1919 C CA . GLY A 1 270 ? -35.873 -19.353 -10.269 1.00 39.42 252 GLY A CA 1
ATOM 1920 C C . GLY A 1 270 ? -35.368 -19.721 -8.899 1.00 37.97 252 GLY A C 1
ATOM 1921 O O . GLY A 1 270 ? -34.982 -20.841 -8.683 1.00 38.67 252 GLY A O 1
ATOM 1922 N N . LEU A 1 271 ? -35.373 -18.758 -7.989 1.00 36.12 253 LEU A N 1
ATOM 1923 C CA . LEU A 1 271 ? -34.827 -18.891 -6.656 1.00 34.05 253 LEU A CA 1
ATOM 1924 C C . LEU A 1 271 ? -35.855 -18.495 -5.622 1.00 33.66 253 LEU A C 1
ATOM 1925 O O . LEU A 1 271 ? -36.450 -17.404 -5.691 1.00 33.83 253 LEU A O 1
ATOM 1930 N N . VAL A 1 272 ? -36.044 -19.343 -4.625 1.00 32.81 254 VAL A N 1
ATOM 1931 C CA . VAL A 1 272 ? -36.813 -18.940 -3.439 1.00 31.91 254 VAL A CA 1
ATOM 1932 C C . VAL A 1 272 ? -36.095 -17.780 -2.708 1.00 31.46 254 VAL A C 1
ATOM 1933 O O . VAL A 1 272 ? -34.897 -17.830 -2.526 1.00 31.54 254 VAL A O 1
ATOM 1937 N N . LEU A 1 273 ? -36.824 -16.722 -2.371 1.00 30.53 255 LEU A N 1
ATOM 1938 C CA . LEU A 1 273 ? -36.310 -15.678 -1.535 1.00 30.35 255 LEU A CA 1
ATOM 1939 C C . LEU A 1 273 ? -36.572 -15.941 -0.061 1.00 30.62 255 LEU A C 1
ATOM 1940 O O . LEU A 1 273 ? -37.718 -15.867 0.401 1.00 29.40 255 LEU A O 1
ATOM 1945 N N . LEU A 1 274 ? -35.501 -16.193 0.692 1.00 31.20 256 LEU A N 1
ATOM 1946 C CA . LEU A 1 274 ? -35.639 -16.347 2.148 1.00 31.49 256 LEU A CA 1
ATOM 1947 C C . LEU A 1 274 ? -35.280 -15.059 2.863 1.00 31.62 256 LEU A C 1
ATOM 1948 O O . LEU A 1 274 ? -34.120 -14.720 3.003 1.00 31.73 256 LEU A O 1
ATOM 1953 N N . ALA A 1 275 ? -36.287 -14.323 3.291 1.00 32.08 257 ALA A N 1
ATOM 1954 C CA . ALA A 1 275 ? -36.032 -13.025 3.911 1.00 32.36 257 ALA A CA 1
ATOM 1955 C C . ALA A 1 275 ? -36.068 -13.091 5.442 1.00 32.21 257 ALA A C 1
ATOM 1956 O O . ALA A 1 275 ? -37.146 -13.181 6.060 1.00 31.63 257 ALA A O 1
ATOM 1958 N N . ASP A 1 276 ? -34.874 -13.057 6.023 1.00 32.32 258 ASP A N 1
ATOM 1959 C CA . ASP A 1 276 ? -34.694 -12.947 7.477 1.00 33.33 258 ASP A CA 1
ATOM 1960 C C . ASP A 1 276 ? -34.702 -11.448 7.949 1.00 33.74 258 ASP A C 1
ATOM 1961 O O . ASP A 1 276 ? -33.702 -10.710 7.818 1.00 34.00 258 ASP A O 1
ATOM 1966 N N . GLU A 1 277 ? -35.848 -11.013 8.462 1.00 34.27 259 GLU A N 1
ATOM 1967 C CA . GLU A 1 277 ? -36.128 -9.671 8.944 1.00 34.62 259 GLU A CA 1
ATOM 1968 C C . GLU A 1 277 ? -36.382 -9.499 10.398 1.00 34.14 259 GLU A C 1
ATOM 1969 O O . GLU A 1 277 ? -37.159 -8.712 10.779 1.00 34.62 259 GLU A O 1
ATOM 1975 N N . VAL A 1 278 ? -35.691 -10.247 11.196 1.00 33.82 260 VAL A N 1
ATOM 1976 C CA . VAL A 1 278 ? -35.759 -10.278 12.649 1.00 34.16 260 VAL A CA 1
ATOM 1977 C C . VAL A 1 278 ? -35.380 -9.003 13.409 1.00 35.04 260 VAL A C 1
ATOM 1978 O O . VAL A 1 278 ? -35.850 -8.762 14.477 1.00 34.99 260 VAL A O 1
ATOM 1982 N N . TYR A 1 279 ? -34.497 -8.232 12.829 1.00 35.62 261 TYR A N 1
ATOM 1983 C CA . TYR A 1 279 ? -33.931 -6.985 13.290 1.00 36.08 261 TYR A CA 1
ATOM 1984 C C . TYR A 1 279 ? -34.623 -5.767 12.706 1.00 37.14 261 TYR A C 1
ATOM 1985 O O . TYR A 1 279 ? -34.102 -4.708 12.744 1.00 37.03 261 TYR A O 1
ATOM 1994 N N . GLN A 1 280 ? -35.810 -5.933 12.166 1.00 38.24 262 GLN A N 1
ATOM 1995 C CA . GLN A 1 280 ? -36.529 -4.838 11.546 1.00 40.25 262 GLN A CA 1
ATOM 1996 C C . GLN A 1 280 ? -36.807 -3.650 12.438 1.00 41.07 262 GLN A C 1
ATOM 1997 O O . GLN A 1 280 ? -36.753 -2.558 11.954 1.00 41.33 262 GLN A O 1
ATOM 2003 N N . GLU A 1 281 ? -37.105 -3.802 13.697 1.00 41.45 263 GLU A N 1
ATOM 2004 C CA . GLU A 1 281 ? -37.342 -2.617 14.484 1.00 42.02 263 GLU A CA 1
ATOM 2005 C C . GLU A 1 281 ? -36.067 -2.069 15.140 1.00 41.49 263 GLU A C 1
ATOM 2006 O O . GLU A 1 281 ? -36.134 -1.330 16.071 1.00 41.52 263 GLU A O 1
ATOM 2012 N N . ASN A 1 282 ? -34.912 -2.466 14.637 1.00 41.08 264 ASN A N 1
ATOM 2013 C CA . ASN A 1 282 ? -33.593 -2.027 15.118 1.00 41.16 264 ASN A CA 1
ATOM 2014 C C . ASN A 1 282 ? -32.856 -1.221 14.062 1.00 41.58 264 ASN A C 1
ATOM 2015 O O . ASN A 1 282 ? -31.908 -1.708 13.454 1.00 41.57 264 ASN A O 1
ATOM 2020 N N . ILE A 1 283 ? -33.316 -0.003 13.826 1.00 42.42 265 ILE A N 1
ATOM 2021 C CA . ILE A 1 283 ? -32.745 0.834 12.801 1.00 43.61 265 ILE A CA 1
ATOM 2022 C C . ILE A 1 283 ? -32.296 2.117 13.428 1.00 45.10 265 ILE A C 1
ATOM 2023 O O . ILE A 1 283 ? -33.123 2.911 13.888 1.00 45.63 265 ILE A O 1
ATOM 2028 N N . TYR A 1 284 ? -30.990 2.331 13.415 1.00 46.62 266 TYR A N 1
ATOM 2029 C CA . TYR A 1 284 ? -30.387 3.415 14.157 1.00 48.09 266 TYR A CA 1
ATOM 2030 C C . TYR A 1 284 ? -30.015 4.629 13.304 1.00 50.30 266 TYR A C 1
ATOM 2031 O O . TYR A 1 284 ? -30.073 5.765 13.797 1.00 50.90 266 TYR A O 1
ATOM 2040 N N . VAL A 1 285 ? -29.659 4.400 12.048 1.00 52.43 267 VAL A N 1
ATOM 2041 C CA . VAL A 1 285 ? -29.337 5.490 11.122 1.00 54.70 267 VAL A CA 1
ATOM 2042 C C . VAL A 1 285 ? -30.559 6.305 10.682 1.00 56.56 267 VAL A C 1
ATOM 2043 O O . VAL A 1 285 ? -31.518 5.771 10.120 1.00 56.49 267 VAL A O 1
ATOM 2047 N N . ASP A 1 286 ? -30.489 7.591 10.907 1.00 58.81 268 ASP A N 1
ATOM 2048 C CA . ASP A 1 286 ? -31.522 8.517 10.559 1.00 60.26 268 ASP A CA 1
ATOM 2049 C C . ASP A 1 286 ? -31.810 8.504 9.069 1.00 60.15 268 ASP A C 1
ATOM 2050 O O . ASP A 1 286 ? -32.907 8.717 8.641 1.00 59.68 268 ASP A O 1
ATOM 2055 N N . ASN A 1 287 ? -30.818 8.256 8.269 1.00 60.61 269 ASN A N 1
ATOM 2056 C CA . ASN A 1 287 ? -31.016 8.236 6.845 1.00 61.03 269 ASN A CA 1
ATOM 2057 C C . ASN A 1 287 ? -31.934 7.247 6.165 1.00 60.73 269 ASN A C 1
ATOM 2058 O O . ASN A 1 287 ? -32.694 7.602 5.293 1.00 60.87 269 ASN A O 1
ATOM 2063 N N . LYS A 1 288 ? -31.869 6.005 6.563 1.00 59.93 270 LYS A N 1
ATOM 2064 C CA . LYS A 1 288 ? -32.678 4.983 5.987 1.00 58.83 270 LYS A CA 1
ATOM 2065 C C . LYS A 1 288 ? -33.758 4.394 6.842 1.00 57.97 270 LYS A C 1
ATOM 2066 O O . LYS A 1 288 ? -33.761 4.551 8.038 1.00 57.66 270 LYS A O 1
ATOM 2072 N N . LYS A 1 289 ? -34.692 3.703 6.201 1.00 56.76 271 LYS A N 1
ATOM 2073 C CA . LYS A 1 289 ? -35.797 3.064 6.949 1.00 55.36 271 LYS A CA 1
ATOM 2074 C C . LYS A 1 289 ? -35.969 1.593 6.514 1.00 53.33 271 LYS A C 1
ATOM 2075 O O . LYS A 1 289 ? -35.464 1.200 5.462 1.00 52.54 271 LYS A O 1
ATOM 2081 N N . PHE A 1 290 ? -36.675 0.786 7.311 1.00 51.50 272 PHE A N 1
ATOM 2082 C CA . PHE A 1 290 ? -36.935 -0.623 6.932 1.00 50.19 272 PHE A CA 1
ATOM 2083 C C . PHE A 1 290 ? -38.014 -0.804 5.862 1.00 49.40 272 PHE A C 1
ATOM 2084 O O . PHE A 1 290 ? -39.092 -0.203 5.951 1.00 49.22 272 PHE A O 1
ATOM 2092 N N . HIS A 1 291 ? -37.728 -1.648 4.870 1.00 48.15 273 HIS A N 1
ATOM 2093 C CA . HIS A 1 291 ? -38.747 -2.054 3.908 1.00 47.55 273 HIS A CA 1
ATOM 2094 C C . HIS A 1 291 ? -38.833 -3.581 3.804 1.00 46.63 273 HIS A C 1
ATOM 2095 O O . HIS A 1 291 ? -37.817 -4.232 3.575 1.00 46.75 273 HIS A O 1
ATOM 2102 N N . SER A 1 292 ? -40.032 -4.142 4.008 1.00 45.29 274 SER A N 1
ATOM 2103 C CA . SER A 1 292 ? -40.323 -5.582 3.797 1.00 44.03 274 SER A CA 1
ATOM 2104 C C . SER A 1 292 ? -40.007 -6.047 2.414 1.00 43.10 274 SER A C 1
ATOM 2105 O O . SER A 1 292 ? -40.334 -5.371 1.431 1.00 42.19 274 SER A O 1
ATOM 2108 N N . PHE A 1 293 ? -39.469 -7.253 2.319 1.00 42.26 275 PHE A N 1
ATOM 2109 C CA . PHE A 1 293 ? -39.478 -7.879 1.024 1.00 42.02 275 PHE A CA 1
ATOM 2110 C C . PHE A 1 293 ? -40.874 -8.084 0.463 1.00 42.49 275 PHE A C 1
ATOM 2111 O O . PHE A 1 293 ? -41.051 -8.009 -0.752 1.00 42.49 275 PHE A O 1
ATOM 2119 N N . LYS A 1 294 ? -41.862 -8.307 1.329 1.00 42.73 276 LYS A N 1
ATOM 2120 C CA . LYS A 1 294 ? -43.222 -8.377 0.847 1.00 43.81 276 LYS A CA 1
ATOM 2121 C C . LYS A 1 294 ? -43.667 -7.051 0.270 1.00 44.09 276 LYS A C 1
ATOM 2122 O O . LYS A 1 294 ? -44.262 -7.039 -0.798 1.00 44.07 276 LYS A O 1
ATOM 2128 N N . LYS A 1 295 ? -43.362 -5.943 0.963 1.00 44.90 277 LYS A N 1
ATOM 2129 C CA . LYS A 1 295 ? -43.699 -4.596 0.473 1.00 45.02 277 LYS A CA 1
ATOM 2130 C C . LYS A 1 295 ? -43.085 -4.461 -0.904 1.00 44.93 277 LYS A C 1
ATOM 2131 O O . LYS A 1 295 ? -43.802 -4.140 -1.826 1.00 45.46 277 LYS A O 1
ATOM 2137 N N . ILE A 1 296 ? -41.792 -4.776 -1.054 1.00 44.76 278 ILE A N 1
ATOM 2138 C CA . ILE A 1 296 ? -41.127 -4.714 -2.370 1.00 44.61 278 ILE A CA 1
ATOM 2139 C C . ILE A 1 296 ? -41.787 -5.614 -3.406 1.00 44.84 278 ILE A C 1
ATOM 2140 O O . ILE A 1 296 ? -42.008 -5.212 -4.526 1.00 45.37 278 ILE A O 1
ATOM 2145 N N . VAL A 1 297 ? -42.107 -6.832 -3.033 1.00 45.46 279 VAL A N 1
ATOM 2146 C CA . VAL A 1 297 ? -42.578 -7.793 -4.014 1.00 45.82 279 VAL A CA 1
ATOM 2147 C C . VAL A 1 297 ? -43.975 -7.441 -4.493 1.00 46.60 279 VAL A C 1
ATOM 2148 O O . VAL A 1 297 ? -44.275 -7.550 -5.668 1.00 46.38 279 VAL A O 1
ATOM 2152 N N . ARG A 1 298 ? -44.823 -7.018 -3.576 1.00 48.00 280 ARG A N 1
ATOM 2153 C CA . ARG A 1 298 ? -46.173 -6.644 -3.912 1.00 48.99 280 ARG A CA 1
ATOM 2154 C C . ARG A 1 298 ? -46.161 -5.453 -4.807 1.00 50.25 280 ARG A C 1
ATOM 2155 O O . ARG A 1 298 ? -46.810 -5.418 -5.818 1.00 50.33 280 ARG A O 1
ATOM 2163 N N . SER A 1 299 ? -45.379 -4.470 -4.443 1.00 51.59 281 SER A N 1
ATOM 2164 C CA . SER A 1 299 ? -45.260 -3.264 -5.204 1.00 53.23 281 SER A CA 1
ATOM 2165 C C . SER A 1 299 ? -44.752 -3.488 -6.612 1.00 54.49 281 SER A C 1
ATOM 2166 O O . SER A 1 299 ? -45.155 -2.860 -7.539 1.00 55.42 281 SER A O 1
ATOM 2169 N N . LEU A 1 300 ? -43.852 -4.390 -6.804 1.00 55.64 282 LEU A N 1
ATOM 2170 C CA . LEU A 1 300 ? -43.370 -4.605 -8.123 1.00 56.75 282 LEU A CA 1
ATOM 2171 C C . LEU A 1 300 ? -44.518 -5.194 -8.883 1.00 58.21 282 LEU A C 1
ATOM 2172 O O . LEU A 1 300 ? -44.487 -5.272 -10.086 1.00 58.21 282 LEU A O 1
ATOM 2177 N N . GLY A 1 301 ? -45.543 -5.629 -8.179 1.00 59.51 283 GLY A N 1
ATOM 2178 C CA . GLY A 1 301 ? -46.675 -6.210 -8.857 1.00 61.62 283 GLY A CA 1
ATOM 2179 C C . GLY A 1 301 ? -46.692 -7.689 -9.088 1.00 63.48 283 GLY A C 1
ATOM 2180 O O . GLY A 1 301 ? -47.150 -8.137 -10.098 1.00 63.95 283 GLY A O 1
ATOM 2181 N N . TYR A 1 302 ? -46.188 -8.457 -8.146 1.00 65.23 284 TYR A N 1
ATOM 2182 C CA . TYR A 1 302 ? -46.161 -9.890 -8.275 1.00 66.96 284 TYR A CA 1
ATOM 2183 C C . TYR A 1 302 ? -47.244 -10.452 -7.348 1.00 67.74 284 TYR A C 1
ATOM 2184 O O . TYR A 1 302 ? -47.422 -9.950 -6.256 1.00 67.65 284 TYR A O 1
ATOM 2193 N N . GLY A 1 303 ? -47.970 -11.477 -7.790 1.00 68.60 285 GLY A N 1
ATOM 2194 C CA . GLY A 1 303 ? -49.008 -12.101 -6.990 1.00 70.28 285 GLY A CA 1
ATOM 2195 C C . GLY A 1 303 ? -48.801 -13.588 -6.730 1.00 71.33 285 GLY A C 1
ATOM 2196 O O . GLY A 1 303 ? -49.290 -14.161 -5.758 1.00 71.53 285 GLY A O 1
ATOM 2197 N N . GLU A 1 304 ? -48.060 -14.187 -7.643 1.00 72.03 286 GLU A N 1
ATOM 2198 C CA . GLU A 1 304 ? -47.644 -15.591 -7.680 1.00 72.68 286 GLU A CA 1
ATOM 2199 C C . GLU A 1 304 ? -46.450 -15.588 -8.596 1.00 72.62 286 GLU A C 1
ATOM 2200 O O . GLU A 1 304 ? -46.178 -14.572 -9.215 1.00 72.84 286 GLU A O 1
ATOM 2206 N N . GLU A 1 305 ? -45.675 -16.653 -8.655 1.00 71.97 287 GLU A N 1
ATOM 2207 C CA . GLU A 1 305 ? -44.491 -16.529 -9.482 1.00 70.96 287 GLU A CA 1
ATOM 2208 C C . GLU A 1 305 ? -43.912 -15.339 -8.735 1.00 69.21 287 GLU A C 1
ATOM 2209 O O . GLU A 1 305 ? -43.274 -14.463 -9.241 1.00 68.91 287 GLU A O 1
ATOM 2215 N N . ASP A 1 306 ? -44.314 -15.364 -7.496 1.00 67.03 288 ASP A N 1
ATOM 2216 C CA . ASP A 1 306 ? -44.014 -14.420 -6.481 1.00 64.84 288 ASP A CA 1
ATOM 2217 C C . ASP A 1 306 ? -42.657 -14.701 -6.173 1.00 62.05 288 ASP A C 1
ATOM 2218 O O . ASP A 1 306 ? -42.043 -13.986 -5.465 1.00 60.77 288 ASP A O 1
ATOM 2223 N N . LEU A 1 307 ? -42.215 -15.793 -6.707 1.00 59.11 289 LEU A N 1
ATOM 2224 C CA . LEU A 1 307 ? -40.906 -16.263 -6.519 1.00 56.02 289 LEU A CA 1
ATOM 2225 C C . LEU A 1 307 ? -41.397 -16.821 -5.229 1.00 52.60 289 LEU A C 1
ATOM 2226 O O . LEU A 1 307 ? -42.302 -16.317 -4.520 1.00 53.61 289 LEU A O 1
ATOM 2231 N N . PRO A 1 308 ? -40.842 -17.870 -4.811 1.00 48.62 290 PRO A N 1
ATOM 2232 C CA . PRO A 1 308 ? -41.442 -18.229 -3.577 1.00 45.64 290 PRO A CA 1
ATOM 2233 C C . PRO A 1 308 ? -40.887 -17.208 -2.624 1.00 42.61 290 PRO A C 1
A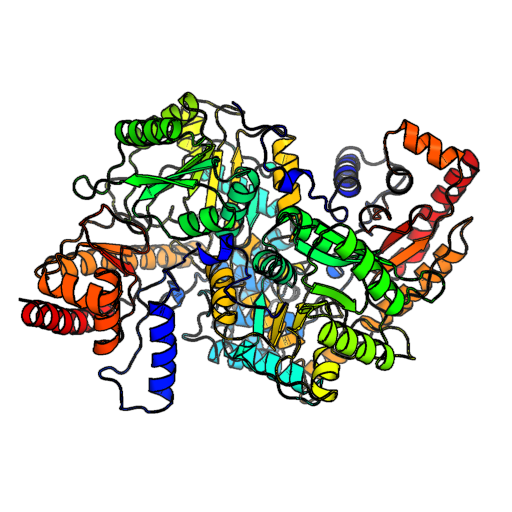TOM 2234 O O . PRO A 1 308 ? -39.778 -16.821 -2.773 1.00 41.45 290 PRO A O 1
ATOM 2238 N N . LEU A 1 309 ? -41.642 -16.765 -1.658 1.00 39.67 291 LEU A N 1
ATOM 2239 C CA . LEU A 1 309 ? -41.092 -15.806 -0.763 1.00 37.14 291 LEU A CA 1
ATOM 2240 C C . LEU A 1 309 ? -41.432 -16.156 0.643 1.00 35.74 291 LEU A C 1
ATOM 2241 O O . LEU A 1 309 ? -42.557 -16.269 0.955 1.00 36.10 291 LEU A O 1
ATOM 2246 N N . VAL A 1 310 ? -40.443 -16.324 1.491 1.00 33.72 292 VAL A N 1
ATOM 2247 C CA . VAL A 1 310 ? -40.694 -16.654 2.892 1.00 32.10 292 VAL A CA 1
ATOM 2248 C C . VAL A 1 310 ? -40.072 -15.543 3.737 1.00 32.04 292 VAL A C 1
ATOM 2249 O O . VAL A 1 310 ? -38.872 -15.255 3.579 1.00 33.16 292 VAL A O 1
ATOM 2253 N N . SER A 1 311 ? -40.856 -14.918 4.617 1.00 31.13 293 SER A N 1
ATOM 2254 C CA . SER A 1 311 ? -40.360 -13.816 5.455 1.00 30.99 293 SER A CA 1
ATOM 2255 C C . SER A 1 311 ? -40.380 -14.182 6.936 1.00 30.69 293 SER A C 1
ATOM 2256 O O . SER A 1 311 ? -41.381 -14.676 7.443 1.00 30.80 293 SER A O 1
ATOM 2259 N N . TYR A 1 312 ? -39.285 -13.936 7.638 1.00 30.01 294 TYR A N 1
ATOM 2260 C CA . TYR A 1 312 ? -39.254 -14.306 9.028 1.00 29.53 294 TYR A CA 1
ATOM 2261 C C . TYR A 1 312 ? -39.205 -13.084 9.867 1.00 29.80 294 TYR A C 1
ATOM 2262 O O . TYR A 1 312 ? -38.673 -12.047 9.460 1.00 29.81 294 TYR A O 1
ATOM 2271 N N . GLN A 1 313 ? -39.798 -13.204 11.042 1.00 30.34 295 GLN A N 1
ATOM 2272 C CA . GLN A 1 313 ? -39.886 -12.133 11.999 1.00 30.85 295 GLN A CA 1
ATOM 2273 C C . GLN A 1 313 ? -39.975 -12.848 13.308 1.00 30.38 295 GLN A C 1
ATOM 2274 O O . GLN A 1 313 ? -40.465 -13.968 13.385 1.00 30.91 295 GLN A O 1
ATOM 2280 N N . SER A 1 314 ? -39.432 -12.219 14.337 1.00 30.39 296 SER A N 1
ATOM 2281 C CA . SER A 1 314 ? -39.351 -12.841 15.646 1.00 30.31 296 SER A CA 1
ATOM 2282 C C . SER A 1 314 ? -39.562 -11.816 16.752 1.00 30.55 296 SER A C 1
ATOM 2283 O O . SER A 1 314 ? -39.431 -10.615 16.565 1.00 30.97 296 SER A O 1
ATOM 2286 N N . VAL A 1 315 ? -39.898 -12.345 17.905 1.00 30.38 297 VAL A N 1
ATOM 2287 C CA . VAL A 1 315 ? -40.169 -11.613 19.106 1.00 30.15 297 VAL A CA 1
ATOM 2288 C C . VAL A 1 315 ? -38.977 -11.360 19.999 1.00 30.44 297 VAL A C 1
ATOM 2289 O O . VAL A 1 315 ? -39.036 -10.606 20.909 1.00 31.18 297 VAL A O 1
ATOM 2293 N N . SER A 1 316 ? -37.894 -12.023 19.713 1.00 30.70 298 SER A N 1
ATOM 2294 C CA . SER A 1 316 ? -36.632 -11.947 20.416 1.00 30.31 298 SER A CA 1
ATOM 2295 C C . SER A 1 316 ? -35.863 -10.652 20.427 1.00 30.62 298 SER A C 1
ATOM 2296 O O . SER A 1 316 ? -35.260 -10.289 21.375 1.00 30.45 298 SER A O 1
ATOM 2299 N N . LYS A 1 317 ? -35.898 -9.980 19.299 1.00 31.48 299 LYS A N 1
ATOM 2300 C CA . LYS A 1 317 ? -35.228 -8.720 19.045 1.00 31.62 299 LYS A CA 1
ATOM 2301 C C . LYS A 1 317 ? -35.935 -7.387 19.225 1.00 32.15 299 LYS A C 1
ATOM 2302 O O . LYS A 1 317 ? -36.859 -7.309 19.898 1.00 32.91 299 LYS A O 1
ATOM 2308 N N . GLY A 1 318 ? -35.479 -6.335 18.608 1.00 32.44 300 GLY A N 1
ATOM 2309 C CA . GLY A 1 318 ? -36.078 -5.024 18.729 1.00 33.46 300 GLY A CA 1
ATOM 2310 C C . GLY A 1 318 ? -36.127 -4.421 20.117 1.00 33.84 300 GLY A C 1
ATOM 2311 O O . GLY A 1 318 ? -35.131 -4.442 20.779 1.00 33.84 300 GLY A O 1
ATOM 2312 N N . TYR A 1 319 ? -37.261 -3.899 20.523 1.00 34.40 301 TYR A N 1
ATOM 2313 C CA . TYR A 1 319 ? -37.388 -3.355 21.837 1.00 34.93 301 TYR A CA 1
ATOM 2314 C C . TYR A 1 319 ? -37.970 -4.364 22.807 1.00 35.58 301 TYR A C 1
ATOM 2315 O O . TYR A 1 319 ? -37.761 -4.285 23.979 1.00 34.66 301 TYR A O 1
ATOM 2324 N N . TYR A 1 320 ? -38.756 -5.294 22.322 1.00 36.52 302 TYR A N 1
ATOM 2325 C CA . TYR A 1 320 ? -39.342 -6.228 23.239 1.00 37.12 302 TYR A CA 1
ATOM 2326 C C . TYR A 1 320 ? -38.420 -7.160 23.899 1.00 37.87 302 TYR A C 1
ATOM 2327 O O . TYR A 1 320 ? -38.418 -7.309 25.089 1.00 39.13 302 TYR A O 1
ATOM 2336 N N . GLY A 1 321 ? -37.610 -7.776 23.080 1.00 37.83 303 GLY A N 1
ATOM 2337 C CA . GLY A 1 321 ? -36.529 -8.619 23.487 1.00 38.75 303 GLY A CA 1
ATOM 2338 C C . GLY A 1 321 ? -36.333 -9.722 24.495 1.00 38.18 303 GLY A C 1
ATOM 2339 O O . GLY A 1 321 ? -35.360 -9.562 25.100 1.00 39.43 303 GLY A O 1
ATOM 2340 N N . GLU A 1 322 ? -36.996 -10.805 24.820 1.00 38.14 304 GLU A N 1
ATOM 2341 C CA . GLU A 1 322 ? -38.176 -11.600 24.528 1.00 38.53 304 GLU A CA 1
ATOM 2342 C C . GLU A 1 322 ? -37.806 -12.976 23.933 1.00 38.15 304 GLU A C 1
ATOM 2343 O O . GLU A 1 322 ? -38.602 -13.747 23.552 1.00 38.02 304 GLU A O 1
ATOM 2349 N N . CYS A 1 323 ? -36.519 -13.229 23.895 1.00 37.62 305 CYS A N 1
ATOM 2350 C CA . CYS A 1 323 ? -35.931 -14.440 23.387 1.00 37.22 305 CYS A CA 1
ATOM 2351 C C . CYS A 1 323 ? -36.348 -15.752 24.049 1.00 36.77 305 CYS A C 1
ATOM 2352 O O . CYS A 1 323 ? -36.501 -16.723 23.383 1.00 36.59 305 CYS A O 1
ATOM 2355 N N . GLY A 1 324 ? -36.517 -15.762 25.356 1.00 36.12 306 GLY A N 1
ATOM 2356 C CA . GLY A 1 324 ? -36.915 -16.903 26.155 1.00 34.45 306 GLY A CA 1
ATOM 2357 C C . GLY A 1 324 ? -38.284 -17.432 25.908 1.00 33.78 306 GLY A C 1
ATOM 2358 O O . GLY A 1 324 ? -38.582 -18.566 26.116 1.00 33.38 306 GLY A O 1
ATOM 2359 N N . LYS A 1 325 ? -39.104 -16.515 25.465 1.00 33.16 307 LYS A N 1
ATOM 2360 C CA . LYS A 1 325 ? -40.493 -16.650 25.108 1.00 33.14 307 LYS A CA 1
ATOM 2361 C C . LYS A 1 325 ? -40.712 -17.573 23.936 1.00 32.46 307 LYS A C 1
ATOM 2362 O O . LYS A 1 325 ? -41.713 -18.203 23.841 1.00 32.10 307 LYS A O 1
ATOM 2368 N N . ARG A 1 326 ? -39.753 -17.614 23.036 1.00 32.11 308 ARG A N 1
ATOM 2369 C CA . ARG A 1 326 ? -39.801 -18.426 21.830 1.00 31.61 308 ARG A CA 1
ATOM 2370 C C . ARG A 1 326 ? -40.963 -18.220 20.897 1.00 31.14 308 ARG A C 1
ATOM 2371 O O . ARG A 1 326 ? -41.687 -19.120 20.612 1.00 31.79 308 ARG A O 1
ATOM 2379 N N . GLY A 1 327 ? -41.168 -16.990 20.486 1.00 30.31 309 GLY A N 1
ATOM 2380 C CA . GLY A 1 327 ? -42.233 -16.647 19.582 1.00 30.55 309 GLY A CA 1
ATOM 2381 C C . GLY A 1 327 ? -41.859 -15.953 18.287 1.00 30.77 309 GLY A C 1
ATOM 2382 O O . GLY A 1 327 ? -41.006 -15.137 18.226 1.00 30.69 309 GLY A O 1
ATOM 2383 N N . GLY A 1 328 ? -42.535 -16.296 17.223 1.00 30.82 310 GLY A N 1
ATOM 2384 C CA . GLY A 1 328 ? -42.252 -15.669 15.944 1.00 31.12 310 GLY A CA 1
ATOM 2385 C C . GLY A 1 328 ? -43.091 -16.357 14.906 1.00 31.11 310 GLY A C 1
ATOM 2386 O O . GLY A 1 328 ? -43.954 -17.176 15.263 1.00 31.12 310 GLY A O 1
ATOM 2387 N N . TYR A 1 329 ? -42.862 -16.012 13.643 1.00 30.18 311 TYR A N 1
ATOM 2388 C CA . TYR A 1 329 ? -43.696 -16.505 12.570 1.00 30.82 311 TYR A CA 1
ATOM 2389 C C . TYR A 1 329 ? -42.926 -16.428 11.250 1.00 31.81 311 TYR A C 1
ATOM 2390 O O . TYR A 1 329 ? -41.835 -15.847 11.220 1.00 32.29 311 TYR A O 1
ATOM 2399 N N . PHE A 1 330 ? -43.464 -17.010 10.174 1.00 32.14 312 PHE A N 1
ATOM 2400 C CA . PHE A 1 330 ? -43.010 -16.655 8.829 1.00 32.95 312 PHE A CA 1
ATOM 2401 C C . PHE A 1 330 ? -44.166 -16.587 7.861 1.00 34.30 312 PHE A C 1
ATOM 2402 O O . PHE A 1 330 ? -45.157 -17.299 8.037 1.00 35.18 312 PHE A O 1
ATOM 2410 N N . GLU A 1 331 ? -44.058 -15.756 6.832 1.00 35.12 313 GLU A N 1
ATOM 2411 C CA . GLU A 1 331 ? -45.151 -15.687 5.875 1.00 36.19 313 GLU A CA 1
ATOM 2412 C C . GLU A 1 331 ? -44.686 -16.285 4.550 1.00 35.62 313 GLU A C 1
ATOM 2413 O O . GLU A 1 331 ? -43.608 -15.983 4.083 1.00 35.07 313 GLU A O 1
ATOM 2419 N N . ILE A 1 332 ? -45.485 -17.168 3.982 1.00 35.97 314 ILE A N 1
ATOM 2420 C CA . ILE A 1 332 ? -45.188 -17.714 2.666 1.00 36.83 314 ILE A CA 1
ATOM 2421 C C . ILE A 1 332 ? -46.067 -17.044 1.619 1.00 36.83 314 ILE A C 1
ATOM 2422 O O . ILE A 1 332 ? -47.184 -16.660 1.926 1.00 37.26 314 ILE A O 1
ATOM 2427 N N . THR A 1 333 ? -45.557 -16.892 0.400 1.00 37.23 315 THR A N 1
ATOM 2428 C CA . THR A 1 333 ? -46.361 -16.509 -0.781 1.00 37.91 315 THR A CA 1
ATOM 2429 C C . THR A 1 333 ? -45.702 -17.091 -2.004 1.00 37.51 315 THR A C 1
ATOM 2430 O O . THR A 1 333 ? -44.496 -17.382 -1.983 1.00 38.15 315 THR A O 1
ATOM 2434 N N . GLY A 1 334 ? -46.459 -17.245 -3.082 1.00 36.75 316 GLY A N 1
ATOM 2435 C CA . GLY A 1 334 ? -45.897 -17.784 -4.305 1.00 36.16 316 GLY A CA 1
ATOM 2436 C C . GLY A 1 334 ? -45.522 -19.265 -4.274 1.00 36.72 316 GLY A C 1
ATOM 2437 O O . GLY A 1 334 ? -44.638 -19.689 -5.064 1.00 36.73 316 GLY A O 1
ATOM 2438 N N . PHE A 1 335 ? -46.166 -20.051 -3.387 1.00 36.45 317 PHE A N 1
ATOM 2439 C CA . PHE A 1 335 ? -46.131 -21.531 -3.452 1.00 36.70 317 PHE A CA 1
ATOM 2440 C C . PHE A 1 335 ? -47.505 -22.117 -3.753 1.00 37.62 317 PHE A C 1
ATOM 2441 O O . PHE A 1 335 ? -48.526 -21.685 -3.194 1.00 37.48 317 PHE A O 1
ATOM 2449 N N . SER A 1 336 ? -47.530 -23.132 -4.612 1.00 38.74 318 SER A N 1
ATOM 2450 C CA . SER A 1 336 ? -48.760 -23.856 -4.922 1.00 39.90 318 SER A CA 1
ATOM 2451 C C . SER A 1 336 ? -49.234 -24.596 -3.685 1.00 41.17 318 SER A C 1
ATOM 2452 O O . SER A 1 336 ? -48.401 -24.995 -2.856 1.00 42.21 318 SER A O 1
ATOM 2455 N N . ALA A 1 337 ? -50.545 -24.761 -3.519 1.00 41.95 319 ALA A N 1
ATOM 2456 C CA . ALA A 1 337 ? -51.020 -25.985 -2.880 1.00 42.88 319 ALA A CA 1
ATOM 2457 C C . ALA A 1 337 ? -50.885 -26.936 -4.072 1.00 43.54 319 ALA A C 1
ATOM 2458 O O . ALA A 1 337 ? -51.414 -26.660 -5.165 1.00 44.79 319 ALA A O 1
ATOM 2460 N N . PRO A 1 338 ? -50.245 -28.081 -3.904 1.00 42.90 320 PRO A N 1
ATOM 2461 C CA . PRO A 1 338 ? -49.867 -28.919 -2.793 1.00 42.50 320 PRO A CA 1
ATOM 2462 C C . PRO A 1 338 ? -48.473 -28.822 -2.206 1.00 41.56 320 PRO A C 1
ATOM 2463 O O . PRO A 1 338 ? -48.110 -29.689 -1.413 1.00 41.35 320 PRO A O 1
ATOM 2467 N N . VAL A 1 339 ? -47.698 -27.816 -2.588 1.00 40.67 321 VAL A N 1
ATOM 2468 C CA . VAL A 1 339 ? -46.480 -27.507 -1.866 1.00 39.36 321 VAL A CA 1
ATOM 2469 C C . VAL A 1 339 ? -46.825 -26.947 -0.481 1.00 39.57 321 VAL A C 1
ATOM 2470 O O . VAL A 1 339 ? -46.167 -27.265 0.499 1.00 39.35 321 VAL A O 1
ATOM 2474 N N . ARG A 1 340 ? -47.866 -26.133 -0.388 1.00 39.67 322 ARG A N 1
ATOM 2475 C CA . ARG A 1 340 ? -48.318 -25.673 0.913 1.00 40.27 322 ARG A CA 1
ATOM 2476 C C . ARG A 1 340 ? -48.754 -26.820 1.878 1.00 40.25 322 ARG A C 1
ATOM 2477 O O . ARG A 1 340 ? -48.633 -26.704 3.100 1.00 40.36 322 ARG A O 1
ATOM 2485 N N . GLU A 1 341 ? -49.240 -27.926 1.340 1.00 39.88 323 GLU A N 1
ATOM 2486 C CA . GLU A 1 341 ? -49.717 -29.008 2.184 1.00 40.27 323 GLU A CA 1
ATOM 2487 C C . GLU A 1 341 ? -48.551 -29.679 2.853 1.00 39.45 323 GLU A C 1
ATOM 2488 O O . GLU A 1 341 ? -48.603 -30.084 4.012 1.00 39.98 323 GLU A O 1
ATOM 2494 N N . GLN A 1 342 ? -47.513 -29.840 2.053 1.00 38.38 324 GLN A N 1
ATOM 2495 C CA . GLN A 1 342 ? -46.256 -30.398 2.417 1.00 36.75 324 GLN A CA 1
ATOM 2496 C C . GLN A 1 342 ? -45.609 -29.552 3.570 1.00 35.62 324 GLN A C 1
ATOM 2497 O O . GLN A 1 342 ? -45.144 -30.132 4.572 1.00 34.11 324 GLN A O 1
ATOM 2503 N N . ILE A 1 343 ? -45.627 -28.207 3.455 1.00 34.41 325 ILE A N 1
ATOM 2504 C CA . ILE A 1 343 ? -45.222 -27.321 4.575 1.00 33.79 325 ILE A CA 1
ATOM 2505 C C . ILE A 1 343 ? -46.080 -27.581 5.809 1.00 33.68 325 ILE A C 1
ATOM 2506 O O . ILE A 1 343 ? -45.567 -27.687 6.915 1.00 34.08 325 ILE A O 1
ATOM 2511 N N . TYR A 1 344 ? -47.391 -27.650 5.625 1.00 33.54 326 TYR A N 1
ATOM 2512 C CA . TYR A 1 344 ? -48.286 -27.908 6.727 1.00 33.48 326 TYR A CA 1
ATOM 2513 C C . TYR A 1 344 ? -47.890 -29.241 7.329 1.00 33.96 326 TYR A C 1
ATOM 2514 O O . TYR A 1 344 ? -47.968 -29.447 8.534 1.00 34.59 326 TYR A O 1
ATOM 2523 N N . LYS A 1 345 ? -47.488 -30.176 6.489 1.00 34.10 327 LYS A N 1
ATOM 2524 C CA . LYS A 1 345 ? -47.203 -31.479 7.007 1.00 34.00 327 LYS A CA 1
ATOM 2525 C C . LYS A 1 345 ? -45.968 -31.407 7.974 1.00 34.60 327 LYS A C 1
ATOM 2526 O O . LYS A 1 345 ? -46.079 -31.877 9.130 1.00 34.95 327 LYS A O 1
ATOM 2532 N N . ILE A 1 346 ? -44.853 -30.780 7.550 1.00 34.25 328 ILE A N 1
ATOM 2533 C CA . ILE A 1 346 ? -43.643 -30.689 8.397 1.00 34.90 328 ILE A CA 1
ATOM 2534 C C . ILE A 1 346 ? -43.912 -30.026 9.755 1.00 35.28 328 ILE A C 1
ATOM 2535 O O . ILE A 1 346 ? -43.391 -30.475 10.778 1.00 35.29 328 ILE A O 1
ATOM 2540 N N . ALA A 1 347 ? -44.745 -28.980 9.748 1.00 35.51 329 ALA A N 1
ATOM 2541 C CA . ALA A 1 347 ? -45.072 -28.201 10.937 1.00 35.13 329 ALA A CA 1
ATOM 2542 C C . ALA A 1 347 ? -46.020 -28.923 11.866 1.00 35.85 329 ALA A C 1
ATOM 2543 O O . ALA A 1 347 ? -45.913 -28.771 13.085 1.00 36.53 329 ALA A O 1
ATOM 2545 N N . SER A 1 348 ? -46.942 -29.707 11.307 1.00 36.10 330 SER A N 1
ATOM 2546 C CA . SER A 1 348 ? -47.926 -30.400 12.116 1.00 36.45 330 SER A CA 1
ATOM 2547 C C . SER A 1 348 ? -47.287 -31.485 13.023 1.00 36.85 330 SER A C 1
ATOM 2548 O O . SER A 1 348 ? -47.882 -31.874 14.002 1.00 36.40 330 SER A O 1
ATOM 2551 N N . VAL A 1 349 ? -46.074 -31.942 12.706 1.00 37.60 331 VAL A N 1
ATOM 2552 C CA . VAL A 1 349 ? -45.386 -32.950 13.516 1.00 38.40 331 VAL A CA 1
ATOM 2553 C C . VAL A 1 349 ? -45.170 -32.493 14.967 1.00 39.70 331 VAL A C 1
ATOM 2554 O O . VAL A 1 349 ? -45.508 -33.230 15.883 1.00 40.23 331 VAL A O 1
ATOM 2558 N N . ASN A 1 350 ? -44.681 -31.298 15.186 1.00 40.84 332 ASN A N 1
ATOM 2559 C CA . ASN A 1 350 ? -44.494 -30.852 16.537 1.00 40.90 332 ASN A CA 1
ATOM 2560 C C . ASN A 1 350 ? -45.745 -30.284 17.093 1.00 39.81 332 ASN A C 1
ATOM 2561 O O . ASN A 1 350 ? -45.769 -29.779 18.158 1.00 39.49 332 ASN A O 1
ATOM 2566 N N . LEU A 1 351 ? -46.798 -30.389 16.323 1.00 38.79 333 LEU A N 1
ATOM 2567 C CA . LEU A 1 351 ? -48.079 -29.903 16.720 1.00 37.79 333 LEU A CA 1
ATOM 2568 C C . LEU A 1 351 ? -48.277 -28.451 16.672 1.00 37.08 333 LEU A C 1
ATOM 2569 O O . LEU A 1 351 ? -49.177 -27.997 16.055 1.00 37.62 333 LEU A O 1
ATOM 2574 N N . CYS A 1 352 ? -47.444 -27.697 17.338 1.00 35.74 334 CYS A N 1
ATOM 2575 C CA . CYS A 1 352 ? -47.657 -26.301 17.278 1.00 34.67 334 CYS A CA 1
ATOM 2576 C C . CYS A 1 352 ? -46.672 -25.571 18.072 1.00 33.04 334 CYS A C 1
ATOM 2577 O O . CYS A 1 352 ? -46.000 -26.163 18.856 1.00 33.31 334 CYS A O 1
ATOM 2580 N N . SER A 1 353 ? -46.573 -24.271 17.897 1.00 31.19 335 SER A N 1
ATOM 2581 C CA . SER A 1 353 ? -45.599 -23.583 18.745 1.00 30.81 335 SER A CA 1
ATOM 2582 C C . SER A 1 353 ? -46.234 -23.188 20.091 1.00 30.65 335 SER A C 1
ATOM 2583 O O . SER A 1 353 ? -47.443 -23.275 20.230 1.00 30.83 335 SER A O 1
ATOM 2586 N N . ASN A 1 354 ? -45.432 -22.775 21.074 1.00 30.27 336 ASN A N 1
ATOM 2587 C CA . ASN A 1 354 ? -45.961 -22.420 22.398 1.00 30.25 336 ASN A CA 1
ATOM 2588 C C . ASN A 1 354 ? -46.856 -21.173 22.399 1.00 30.90 336 ASN A C 1
ATOM 2589 O O . ASN A 1 354 ? -46.543 -20.154 21.746 1.00 30.45 336 ASN A O 1
ATOM 2594 N N . ILE A 1 355 ? -47.983 -21.261 23.119 1.00 31.46 337 ILE A N 1
ATOM 2595 C CA . ILE A 1 355 ? -49.076 -20.283 22.948 1.00 31.43 337 ILE A CA 1
ATOM 2596 C C . ILE A 1 355 ? -48.655 -18.895 23.410 1.00 31.56 337 ILE A C 1
ATOM 2597 O O . ILE A 1 355 ? -49.061 -17.877 22.862 1.00 31.39 337 ILE A O 1
ATOM 2602 N N . THR A 1 356 ? -47.794 -18.861 24.412 1.00 31.95 338 THR A N 1
ATOM 2603 C CA . THR A 1 356 ? -47.417 -17.593 24.986 1.00 31.66 338 THR A CA 1
ATOM 2604 C C . THR A 1 356 ? -46.526 -16.856 24.006 1.00 31.08 338 THR A C 1
ATOM 2605 O O . THR A 1 356 ? -46.644 -15.654 23.849 1.00 31.88 338 THR A O 1
ATOM 2609 N N . GLY A 1 357 ? -45.689 -17.583 23.288 1.00 30.34 339 GLY A N 1
ATOM 2610 C CA . GLY A 1 357 ? -44.969 -16.994 22.178 1.00 29.05 339 GLY A CA 1
ATOM 2611 C C . GLY A 1 357 ? -45.886 -16.528 21.070 1.00 28.61 339 GLY A C 1
ATOM 2612 O O . GLY A 1 357 ? -45.548 -15.603 20.369 1.00 28.39 339 GLY A O 1
ATOM 2613 N N . GLN A 1 358 ? -47.037 -17.179 20.898 1.00 28.67 340 GLN A N 1
ATOM 2614 C CA . GLN A 1 358 ? -47.974 -16.835 19.813 1.00 28.83 340 GLN A CA 1
ATOM 2615 C C . GLN A 1 358 ? -48.696 -15.526 20.136 1.00 29.30 340 GLN A C 1
ATOM 2616 O O . GLN A 1 358 ? -48.807 -14.638 19.267 1.00 28.57 340 GLN A O 1
ATOM 2622 N N . ILE A 1 359 ? -49.197 -15.438 21.379 1.00 29.55 341 ILE A N 1
ATOM 2623 C CA . ILE A 1 359 ? -49.881 -14.260 21.885 1.00 30.17 341 ILE A CA 1
ATOM 2624 C C . ILE A 1 359 ? -48.907 -13.096 21.776 1.00 31.09 341 ILE A C 1
ATOM 2625 O O . ILE A 1 359 ? -49.235 -12.045 21.202 1.00 30.88 341 ILE A O 1
ATOM 2630 N N . LEU A 1 360 ? -47.692 -13.308 22.281 1.00 31.92 342 LEU A N 1
ATOM 2631 C CA . LEU A 1 360 ? -46.611 -12.337 22.150 1.00 33.12 342 LEU A CA 1
ATOM 2632 C C . LEU A 1 360 ? -46.332 -11.865 20.725 1.00 33.30 342 LEU A C 1
ATOM 2633 O O . LEU A 1 360 ? -46.085 -10.685 20.502 1.00 33.32 342 LEU A O 1
ATOM 2638 N N . ALA A 1 361 ? -46.374 -12.779 19.752 1.00 33.54 343 ALA A N 1
ATOM 2639 C CA . ALA A 1 361 ? -46.172 -12.356 18.380 1.00 33.40 343 ALA A CA 1
ATOM 2640 C C . ALA A 1 361 ? -47.282 -11.414 17.994 1.00 33.98 343 ALA A C 1
ATOM 2641 O O . ALA A 1 361 ? -47.021 -10.381 17.384 1.00 33.93 343 ALA A O 1
ATOM 2643 N N . SER A 1 362 ? -48.516 -11.711 18.344 1.00 34.86 344 SER A N 1
ATOM 2644 C CA . SER A 1 362 ? -49.653 -10.864 18.022 1.00 35.28 344 SER A CA 1
ATOM 2645 C C . SER A 1 362 ? -49.526 -9.481 18.616 1.00 35.96 344 SER A C 1
ATOM 2646 O O . SER A 1 362 ? -49.871 -8.531 17.986 1.00 36.33 344 SER A O 1
ATOM 2649 N N . LEU A 1 363 ? -49.038 -9.382 19.836 1.00 36.99 345 LEU A N 1
ATOM 2650 C CA . LEU A 1 363 ? -48.854 -8.128 20.518 1.00 37.75 345 LEU A CA 1
ATOM 2651 C C . LEU A 1 363 ? -47.806 -7.259 19.872 1.00 39.11 345 LEU A C 1
ATOM 2652 O O . LEU A 1 363 ? -47.997 -6.110 19.720 1.00 39.64 345 LEU A O 1
ATOM 2657 N N . VAL A 1 364 ? -46.681 -7.838 19.487 1.00 40.89 346 VAL A N 1
ATOM 2658 C CA . VAL A 1 364 ? -45.591 -7.115 18.854 1.00 41.34 346 VAL A CA 1
ATOM 2659 C C . VAL A 1 364 ? -46.143 -6.573 17.587 1.00 42.58 346 VAL A C 1
ATOM 2660 O O . VAL A 1 364 ? -45.845 -5.481 17.215 1.00 43.42 346 VAL A O 1
ATOM 2664 N N . MET A 1 365 ? -46.957 -7.341 16.916 1.00 43.77 347 MET A N 1
ATOM 2665 C CA . MET A 1 365 ? -47.548 -6.842 15.661 1.00 46.00 347 MET A CA 1
ATOM 2666 C C . MET A 1 365 ? -48.762 -5.875 15.751 1.00 46.53 347 MET A C 1
ATOM 2667 O O . MET A 1 365 ? -49.065 -5.189 14.783 1.00 46.22 347 MET A O 1
ATOM 2672 N N . ASN A 1 366 ? -49.462 -5.863 16.887 1.00 47.74 348 ASN A N 1
ATOM 2673 C CA . ASN A 1 366 ? -50.424 -4.792 17.249 1.00 49.02 348 ASN A CA 1
ATOM 2674 C C . ASN A 1 366 ? -50.098 -4.214 18.612 1.00 49.01 348 ASN A C 1
ATOM 2675 O O . ASN A 1 366 ? -50.653 -4.638 19.614 1.00 48.59 348 ASN A O 1
ATOM 2680 N N . PRO A 1 367 ? -49.220 -3.254 18.683 1.00 49.76 349 PRO A N 1
ATOM 2681 C CA . PRO A 1 367 ? -48.906 -2.697 19.974 1.00 50.85 349 PRO A CA 1
ATOM 2682 C C . PRO A 1 367 ? -49.998 -1.714 20.304 1.00 52.31 349 PRO A C 1
ATOM 2683 O O . PRO A 1 367 ? -50.920 -1.614 19.547 1.00 52.58 349 PRO A O 1
ATOM 2687 N N . PRO A 1 368 ? -49.904 -1.003 21.405 1.00 53.51 350 PRO A N 1
ATOM 2688 C CA . PRO A 1 368 ? -50.921 -0.046 21.765 1.00 54.79 350 PRO A CA 1
ATOM 2689 C C . PRO A 1 368 ? -50.940 1.043 20.733 1.00 56.21 350 PRO A C 1
ATOM 2690 O O . PRO A 1 368 ? -49.896 1.418 20.251 1.00 55.76 350 PRO A O 1
ATOM 2694 N N . LYS A 1 369 ? -52.126 1.530 20.402 1.00 58.40 351 LYS A N 1
ATOM 2695 C CA . LYS A 1 369 ? -52.338 2.586 19.413 1.00 60.59 351 LYS A CA 1
ATOM 2696 C C . LYS A 1 369 ? -52.422 4.063 19.762 1.00 61.93 351 LYS A C 1
ATOM 2697 O O . LYS A 1 369 ? -52.560 4.887 18.880 1.00 61.55 351 LYS A O 1
ATOM 2703 N N . ALA A 1 370 ? -52.326 4.408 21.025 1.00 63.81 352 ALA A N 1
ATOM 2704 C CA . ALA A 1 370 ? -52.406 5.797 21.443 1.00 66.03 352 ALA A CA 1
ATOM 2705 C C . ALA A 1 370 ? -53.795 5.989 21.912 1.00 67.50 352 ALA A C 1
ATOM 2706 O O . ALA A 1 370 ? -54.142 6.988 22.487 1.00 67.69 352 ALA A O 1
ATOM 2708 N N . SER A 1 371 ? -54.597 4.992 21.660 1.00 69.49 353 SER A N 1
ATOM 2709 C CA . SER A 1 371 ? -55.961 5.035 22.064 1.00 71.16 353 SER A CA 1
ATOM 2710 C C . SER A 1 371 ? -55.882 5.082 23.558 1.00 71.89 353 SER A C 1
ATOM 2711 O O . SER A 1 371 ? -56.636 5.781 24.173 1.00 72.35 353 SER A O 1
ATOM 2714 N N . ASP A 1 372 ? -54.958 4.324 24.142 1.00 72.73 354 ASP A N 1
ATOM 2715 C CA . ASP A 1 372 ? -54.812 4.312 25.594 1.00 73.74 354 ASP A CA 1
ATOM 2716 C C . ASP A 1 372 ? -53.468 4.639 26.179 1.00 73.78 354 ASP A C 1
ATOM 2717 O O . ASP A 1 372 ? -52.423 4.418 25.600 1.00 73.94 354 ASP A O 1
ATOM 2722 N N . GLU A 1 373 ? -53.552 5.181 27.377 1.00 73.87 355 GLU A N 1
ATOM 2723 C CA . GLU A 1 373 ? -52.424 5.613 28.182 1.00 73.78 355 GLU A CA 1
ATOM 2724 C C . GLU A 1 373 ? -51.448 4.495 28.406 1.00 72.74 355 GLU A C 1
ATOM 2725 O O . GLU A 1 373 ? -50.231 4.728 28.488 1.00 72.72 355 GLU A O 1
ATOM 2731 N N . SER A 1 374 ? -51.917 3.275 28.512 1.00 71.54 356 SER A N 1
ATOM 2732 C CA . SER A 1 374 ? -50.894 2.309 28.702 1.00 69.67 356 SER A CA 1
ATOM 2733 C C . SER A 1 374 ? -49.998 2.665 27.498 1.00 68.16 356 SER A C 1
ATOM 2734 O O . SER A 1 374 ? -48.803 2.542 27.570 1.00 68.07 356 SER A O 1
ATOM 2737 N N . TYR A 1 375 ? -50.573 3.110 26.392 1.00 65.96 357 TYR A N 1
ATOM 2738 C CA . TYR A 1 375 ? -49.777 3.481 25.215 1.00 64.33 357 TYR A CA 1
ATOM 2739 C C . TYR A 1 375 ? -48.766 4.489 25.569 1.00 63.45 357 TYR A C 1
ATOM 2740 O O . TYR A 1 375 ? -47.642 4.449 25.137 1.00 63.31 357 TYR A O 1
ATOM 2749 N N . ALA A 1 376 ? -49.141 5.428 26.369 1.00 62.20 358 ALA A N 1
ATOM 2750 C CA . ALA A 1 376 ? -48.111 6.398 26.729 1.00 61.27 358 ALA A CA 1
ATOM 2751 C C . ALA A 1 376 ? -46.931 5.752 27.509 1.00 60.46 358 ALA A C 1
ATOM 2752 O O . ALA A 1 376 ? -45.798 6.093 27.275 1.00 60.33 358 ALA A O 1
ATOM 2754 N N . SER A 1 377 ? -47.182 4.833 28.437 1.00 59.22 359 SER A N 1
ATOM 2755 C CA . SER A 1 377 ? -46.077 4.189 29.195 1.00 58.53 359 SER A CA 1
ATOM 2756 C C . SER A 1 377 ? -45.136 3.358 28.287 1.00 57.94 359 SER A C 1
ATOM 2757 O O . SER A 1 377 ? -43.939 3.283 28.494 1.00 58.09 359 SER A O 1
ATOM 2760 N N . TYR A 1 378 ? -45.749 2.734 27.298 1.00 56.43 360 TYR A N 1
ATOM 2761 C CA . TYR A 1 378 ? -45.225 1.913 26.223 1.00 54.41 360 TYR A CA 1
ATOM 2762 C C . TYR A 1 378 ? -44.290 2.716 25.343 1.00 53.63 360 TYR A C 1
ATOM 2763 O O . TYR A 1 378 ? -43.159 2.313 25.172 1.00 53.31 360 TYR A O 1
ATOM 2772 N N . LYS A 1 379 ? -44.757 3.849 24.814 1.00 53.27 361 LYS A N 1
ATOM 2773 C CA . LYS A 1 379 ? -43.948 4.689 23.908 1.00 53.00 361 LYS A CA 1
ATOM 2774 C C . LYS A 1 379 ? -42.686 5.158 24.540 1.00 52.57 361 LYS A C 1
ATOM 2775 O O . LYS A 1 379 ? -41.694 5.380 23.849 1.00 52.69 361 LYS A O 1
ATOM 2781 N N . ALA A 1 380 ? -42.746 5.322 25.855 1.00 52.15 362 ALA A N 1
ATOM 2782 C CA . ALA A 1 380 ? -41.605 5.753 26.628 1.00 51.78 362 ALA A CA 1
ATOM 2783 C C . ALA A 1 380 ? -40.602 4.624 26.739 1.00 51.50 362 ALA A C 1
ATOM 2784 O O . ALA A 1 380 ? -39.429 4.868 26.625 1.00 51.59 362 ALA A O 1
ATOM 2786 N N . GLU A 1 381 ? -41.052 3.400 26.984 1.00 51.25 363 GLU A N 1
ATOM 2787 C CA . GLU A 1 381 ? -40.115 2.287 27.115 1.00 51.39 363 GLU A CA 1
ATOM 2788 C C . GLU A 1 381 ? -39.500 1.901 25.762 1.00 50.49 363 GLU A C 1
ATOM 2789 O O . GLU A 1 381 ? -38.311 1.659 25.685 1.00 50.35 363 GLU A O 1
ATOM 2795 N N . LYS A 1 382 ? -40.310 1.882 24.708 1.00 49.47 364 LYS A N 1
ATOM 2796 C CA . LYS A 1 382 ? -39.861 1.578 23.373 1.00 48.67 364 LYS A CA 1
ATOM 2797 C C . LYS A 1 382 ? -38.832 2.579 22.902 1.00 49.25 364 LYS A C 1
ATOM 2798 O O . LYS A 1 382 ? -37.727 2.206 22.481 1.00 49.59 364 LYS A O 1
ATOM 2804 N N . ASP A 1 383 ? -39.184 3.856 22.951 1.00 49.69 365 ASP A N 1
ATOM 2805 C CA . ASP A 1 383 ? -38.186 4.909 22.788 1.00 50.07 365 ASP A CA 1
ATOM 2806 C C . ASP A 1 383 ? -37.305 4.877 24.040 1.00 49.05 365 ASP A C 1
ATOM 2807 O O . ASP A 1 383 ? -37.725 4.403 25.073 1.00 49.37 365 ASP A O 1
ATOM 2812 N N . GLY A 1 384 ? -36.061 5.296 23.968 1.00 47.95 366 GLY A N 1
ATOM 2813 C CA . GLY A 1 384 ? -35.265 5.207 25.176 1.00 46.73 366 GLY A CA 1
ATOM 2814 C C . GLY A 1 384 ? -34.538 3.889 25.206 1.00 46.24 366 GLY A C 1
ATOM 2815 O O . GLY A 1 384 ? -33.301 3.862 25.308 1.00 46.03 366 GLY A O 1
ATOM 2816 N N . ILE A 1 385 ? -35.304 2.799 25.127 1.00 45.09 367 ILE A N 1
ATOM 2817 C CA . ILE A 1 385 ? -34.729 1.501 24.789 1.00 43.89 367 ILE A CA 1
ATOM 2818 C C . ILE A 1 385 ? -34.101 1.556 23.387 1.00 43.22 367 ILE A C 1
ATOM 2819 O O . ILE A 1 385 ? -32.995 1.069 23.200 1.00 43.15 367 ILE A O 1
ATOM 2824 N 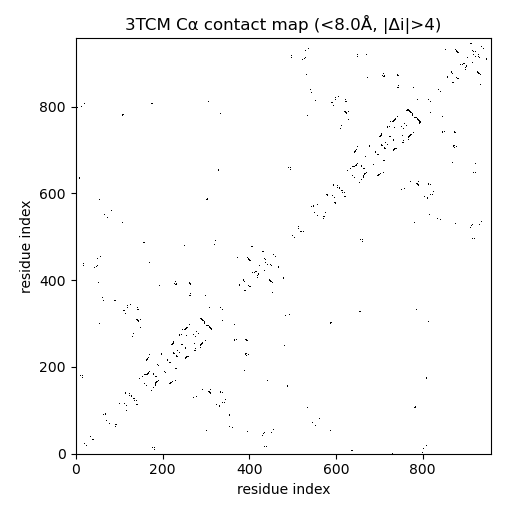N . LEU A 1 386 ? -34.754 2.164 22.403 1.00 42.08 368 LEU A N 1
ATOM 2825 C CA . LEU A 1 386 ? -34.084 2.237 21.111 1.00 41.16 368 LEU A CA 1
ATOM 2826 C C . LEU A 1 386 ? -33.064 3.349 21.032 1.00 41.13 368 LEU A C 1
ATOM 2827 O O . LEU A 1 386 ? -32.198 3.312 20.171 1.00 42.02 368 LEU A O 1
ATOM 2832 N N . ALA A 1 387 ? -33.130 4.332 21.888 1.00 40.58 369 ALA A N 1
ATOM 2833 C CA . ALA A 1 387 ? -32.159 5.383 21.823 1.00 39.72 369 ALA A CA 1
ATOM 2834 C C . ALA A 1 387 ? -30.902 4.886 22.490 1.00 39.46 369 ALA A C 1
ATOM 2835 O O . ALA A 1 387 ? -29.801 5.262 22.171 1.00 39.01 369 ALA A O 1
ATOM 2837 N N . SER A 1 388 ? -31.144 4.066 23.476 1.00 38.97 370 SER A N 1
ATOM 2838 C CA . SER A 1 388 ? -30.143 3.477 24.285 1.00 38.27 370 SER A CA 1
ATOM 2839 C C . SER A 1 388 ? -29.279 2.645 23.432 1.00 38.10 370 SER A C 1
ATOM 2840 O O . SER A 1 388 ? -28.102 2.679 23.540 1.00 38.48 370 SER A O 1
ATOM 2843 N N . LEU A 1 389 ? -29.894 1.871 22.576 1.00 37.57 371 LEU A N 1
ATOM 2844 C CA . LEU A 1 389 ? -29.184 1.007 21.684 1.00 36.69 371 LEU A CA 1
ATOM 2845 C C . LEU A 1 389 ? -28.350 1.686 20.668 1.00 37.22 371 LEU A C 1
ATOM 2846 O O . LEU A 1 389 ? -27.316 1.227 20.341 1.00 38.61 371 LEU A O 1
ATOM 2851 N N . ALA A 1 390 ? -28.796 2.759 20.099 1.00 37.19 372 ALA A N 1
ATOM 2852 C CA . ALA A 1 390 ? -27.967 3.347 19.102 1.00 37.46 372 ALA A CA 1
ATOM 2853 C C . ALA A 1 390 ? -26.992 4.298 19.687 1.00 37.45 372 ALA A C 1
ATOM 2854 O O . ALA A 1 390 ? -26.164 4.767 18.984 1.00 38.25 372 ALA A O 1
ATOM 2856 N N . ARG A 1 391 ? -27.097 4.584 20.971 1.00 36.51 373 ARG A N 1
ATOM 2857 C CA . ARG A 1 391 ? -26.287 5.565 21.542 1.00 36.13 373 ARG A CA 1
ATOM 2858 C C . ARG A 1 391 ? -25.147 4.578 21.734 1.00 36.00 373 ARG A C 1
ATOM 2859 O O . ARG A 1 391 ? -23.988 4.821 21.479 1.00 35.64 373 ARG A O 1
ATOM 2867 N N . ARG A 1 392 ? -25.580 3.410 22.215 1.00 35.80 374 ARG A N 1
ATOM 2868 C CA . ARG A 1 392 ? -24.736 2.257 22.503 1.00 34.46 374 ARG A CA 1
ATOM 2869 C C . ARG A 1 392 ? -24.200 1.803 21.240 1.00 34.37 374 ARG A C 1
ATOM 2870 O O . ARG A 1 392 ? -23.046 1.410 21.128 1.00 33.67 374 ARG A O 1
ATOM 2878 N N . ALA A 1 393 ? -25.055 1.842 20.218 1.00 34.32 375 ALA A N 1
ATOM 2879 C CA . ALA A 1 393 ? -24.298 1.342 19.049 1.00 33.88 375 ALA A CA 1
ATOM 2880 C C . ALA A 1 393 ? -23.064 2.177 18.634 1.00 34.51 375 ALA A C 1
ATOM 2881 O O . ALA A 1 393 ? -22.075 1.633 18.280 1.00 35.08 375 ALA A O 1
ATOM 2883 N N . LYS A 1 394 ? -23.127 3.498 18.664 1.00 34.85 376 LYS A N 1
ATOM 2884 C CA . LYS A 1 394 ? -22.021 4.387 18.291 1.00 35.20 376 LYS A CA 1
ATOM 2885 C C . LYS A 1 394 ? -20.785 4.401 19.164 1.00 34.74 376 LYS A C 1
ATOM 2886 O O . LYS A 1 394 ? -19.714 4.536 18.697 1.00 34.82 376 LYS A O 1
ATOM 2892 N N . ALA A 1 395 ? -20.970 4.275 20.450 1.00 34.18 377 ALA A N 1
ATOM 2893 C CA . ALA A 1 395 ? -19.908 4.280 21.432 1.00 34.56 377 ALA A CA 1
ATOM 2894 C C . ALA A 1 395 ? -18.911 3.127 21.202 1.00 35.45 377 ALA A C 1
ATOM 2895 O O . ALA A 1 395 ? -17.715 3.376 21.038 1.00 35.78 377 ALA A O 1
ATOM 2897 N N . LEU A 1 396 ? -19.395 1.880 21.172 1.00 36.34 378 LEU A N 1
ATOM 2898 C CA . LEU A 1 396 ? -18.565 0.750 20.753 1.00 36.98 378 LEU A CA 1
ATOM 2899 C C . LEU A 1 396 ? -17.895 0.990 19.390 1.00 38.05 378 LEU A C 1
ATOM 2900 O O . LEU A 1 396 ? -16.710 0.730 19.260 1.00 39.11 378 LEU A O 1
ATOM 2905 N N . GLU A 1 397 ? -18.593 1.499 18.381 1.00 38.11 379 GLU A N 1
ATOM 2906 C CA . GLU A 1 397 ? -17.882 1.792 17.155 1.00 39.39 379 GLU A CA 1
ATOM 2907 C C . GLU A 1 397 ? -16.636 2.674 17.415 1.00 40.03 379 GLU A C 1
ATOM 2908 O O . GLU A 1 397 ? -15.521 2.340 16.984 1.00 39.95 379 GLU A O 1
ATOM 2914 N N . HIS A 1 398 ? -16.831 3.808 18.096 1.00 40.43 380 HIS A N 1
ATOM 2915 C CA . HIS A 1 398 ? -15.749 4.788 18.262 1.00 40.77 380 HIS A CA 1
ATOM 2916 C C . HIS A 1 398 ? -14.629 4.208 19.115 1.00 39.82 380 HIS A C 1
ATOM 2917 O O . HIS A 1 398 ? -13.443 4.347 18.777 1.00 39.54 380 HIS A O 1
ATOM 2924 N N . ALA A 1 399 ? -15.020 3.537 20.198 1.00 38.23 381 ALA A N 1
ATOM 2925 C CA . ALA A 1 399 ? -14.068 2.852 21.029 1.00 37.53 381 ALA A CA 1
ATOM 2926 C C . ALA A 1 399 ? -13.136 1.946 20.195 1.00 37.21 381 ALA A C 1
ATOM 2927 O O . ALA A 1 399 ? -11.904 2.085 20.271 1.00 37.55 381 ALA A O 1
ATOM 2929 N N . PHE A 1 400 ? -13.716 1.054 19.385 1.00 35.99 382 PHE A N 1
ATOM 2930 C CA . PHE A 1 400 ? -12.931 0.039 18.697 1.00 34.78 382 PHE A CA 1
ATOM 2931 C C . PHE A 1 400 ? -12.065 0.665 17.654 1.00 35.31 382 PHE A C 1
ATOM 2932 O O . PHE A 1 400 ? -10.936 0.224 17.421 1.00 35.20 382 PHE A O 1
ATOM 2940 N N . ASN A 1 401 ? -12.579 1.715 17.042 1.00 35.97 383 ASN A N 1
ATOM 2941 C CA . ASN A 1 401 ? -11.859 2.331 15.967 1.00 36.58 383 ASN A CA 1
ATOM 2942 C C . ASN A 1 401 ? -10.544 2.960 16.415 1.00 37.52 383 ASN A C 1
ATOM 2943 O O . ASN A 1 401 ? -9.618 3.062 15.626 1.00 38.27 383 ASN A O 1
ATOM 2948 N N . LYS A 1 402 ? -10.438 3.318 17.687 1.00 38.28 384 LYS A N 1
ATOM 2949 C CA . LYS A 1 402 ? -9.235 3.969 18.188 1.00 39.38 384 LYS A CA 1
ATOM 2950 C C . LYS A 1 402 ? -8.123 2.977 18.458 1.00 39.17 384 LYS A C 1
ATOM 2951 O O . LYS A 1 402 ? -7.048 3.383 18.897 1.00 39.78 384 LYS A O 1
ATOM 2957 N N . LEU A 1 403 ? -8.367 1.690 18.222 1.00 38.80 385 LEU A N 1
ATOM 2958 C CA . LEU A 1 403 ? -7.420 0.638 18.619 1.00 38.06 385 LEU A CA 1
ATOM 2959 C C . LEU A 1 403 ? -6.460 0.215 17.522 1.00 38.04 385 LEU A C 1
ATOM 2960 O O . LEU A 1 403 ? -6.821 0.219 16.362 1.00 38.15 385 LEU A O 1
ATOM 2965 N N . GLU A 1 404 ? -5.232 -0.149 17.899 1.00 38.70 386 GLU A N 1
ATOM 2966 C CA . GLU A 1 404 ? -4.191 -0.529 16.940 1.00 38.72 386 GLU A CA 1
ATOM 2967 C C . GLU A 1 404 ? -4.698 -1.656 16.085 1.00 38.80 386 GLU A C 1
ATOM 2968 O O . GLU A 1 404 ? -5.134 -2.674 16.617 1.00 39.00 386 GLU A O 1
ATOM 2974 N N . GLY A 1 405 ? -4.670 -1.446 14.767 1.00 38.51 387 GLY A N 1
ATOM 2975 C CA . GLY A 1 405 ? -5.047 -2.463 13.793 1.00 38.01 387 GLY A CA 1
ATOM 2976 C C . GLY A 1 405 ? -6.504 -2.881 13.727 1.00 38.08 387 GLY A C 1
ATOM 2977 O O . GLY A 1 405 ? -6.807 -3.893 13.130 1.00 38.43 387 GLY A O 1
ATOM 2978 N N . ILE A 1 406 ? -7.405 -2.126 14.352 1.00 38.03 388 ILE A N 1
ATOM 2979 C CA . ILE A 1 406 ? -8.830 -2.475 14.416 1.00 37.57 388 ILE A CA 1
ATOM 2980 C C . ILE A 1 406 ? -9.669 -1.383 13.773 1.00 37.80 388 ILE A C 1
ATOM 2981 O O . ILE A 1 406 ? -9.472 -0.206 14.020 1.00 37.70 388 ILE A O 1
ATOM 2986 N N . THR A 1 407 ? -10.634 -1.795 12.985 1.00 38.44 389 THR A N 1
ATOM 2987 C CA . THR A 1 407 ? -11.414 -0.880 12.169 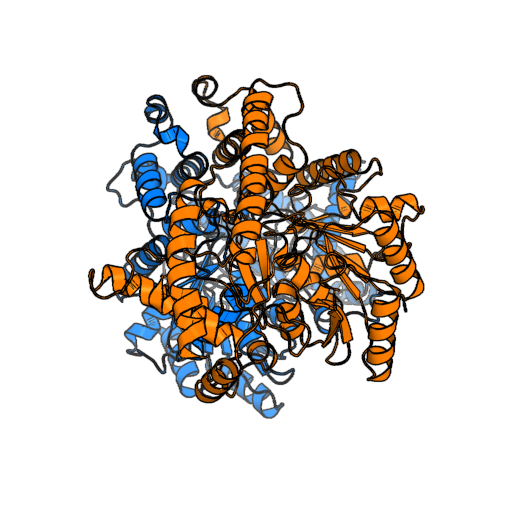1.00 39.30 389 THR A CA 1
ATOM 2988 C C . THR A 1 407 ? -12.804 -1.380 12.296 1.00 39.46 389 THR A C 1
ATOM 2989 O O . THR A 1 407 ? -13.057 -2.574 12.097 1.00 40.12 389 THR A O 1
ATOM 2993 N N . CYS A 1 408 ? -13.713 -0.487 12.646 1.00 39.87 390 CYS A N 1
ATOM 2994 C CA . CYS A 1 408 ? -15.069 -0.887 12.937 1.00 40.11 390 CYS A CA 1
ATOM 2995 C C . CYS A 1 408 ? -16.076 -0.144 12.091 1.00 40.69 390 CYS A C 1
ATOM 2996 O O . CYS A 1 408 ? -16.151 1.074 12.160 1.00 40.59 390 CYS A O 1
ATOM 2999 N N . ASN A 1 409 ? -16.865 -0.875 11.315 1.00 41.73 391 ASN A N 1
ATOM 3000 C CA . ASN A 1 409 ? -17.819 -0.233 10.397 1.00 43.24 391 ASN A CA 1
ATOM 3001 C C . ASN A 1 409 ? -18.974 0.410 11.132 1.00 44.04 391 ASN A C 1
ATOM 3002 O O . ASN A 1 409 ? -19.260 0.051 12.276 1.00 44.21 391 ASN A O 1
ATOM 3007 N N . GLU A 1 410 ? -19.643 1.361 10.483 1.00 45.35 392 GLU A N 1
ATOM 3008 C CA . GLU A 1 410 ? -20.945 1.835 10.984 1.00 46.37 392 GLU A CA 1
ATOM 3009 C C . GLU A 1 410 ? -21.859 0.617 11.276 1.00 45.55 392 GLU A C 1
ATOM 3010 O O . GLU A 1 410 ? -21.756 -0.428 10.605 1.00 45.97 392 GLU A O 1
ATOM 3016 N N . ALA A 1 411 ? -22.728 0.739 12.274 1.00 43.58 393 ALA A N 1
ATOM 3017 C CA . ALA A 1 411 ? -23.769 -0.256 12.465 1.00 41.56 393 ALA A CA 1
ATOM 3018 C C . ALA A 1 411 ? -25.134 0.403 12.261 1.00 40.53 393 ALA A C 1
ATOM 3019 O O . ALA A 1 411 ? -25.664 1.041 13.161 1.00 40.13 393 ALA A O 1
ATOM 3021 N N . GLU A 1 412 ? -25.682 0.255 11.061 1.00 39.50 394 GLU A N 1
ATOM 3022 C CA . GLU A 1 412 ? -26.956 0.851 10.697 1.00 38.52 394 GLU A CA 1
ATOM 3023 C C . GLU A 1 412 ? -28.081 0.288 11.560 1.00 37.47 394 GLU A C 1
ATOM 3024 O O . GLU A 1 412 ? -29.002 1.000 11.957 1.00 37.19 394 GLU A O 1
ATOM 3030 N N . GLY A 1 413 ? -28.066 -0.995 11.827 1.00 36.33 395 GLY A N 1
ATOM 3031 C CA . GLY A 1 413 ? -29.117 -1.606 12.602 1.00 35.12 395 GLY A CA 1
ATOM 3032 C C . GLY A 1 413 ? -28.711 -2.841 13.338 1.00 34.44 395 GLY A C 1
ATOM 3033 O O . GLY A 1 413 ? -27.562 -3.165 13.385 1.00 35.10 395 GLY A O 1
ATOM 3034 N N . ALA A 1 414 ? -29.680 -3.518 13.925 1.00 32.58 396 ALA A N 1
ATOM 3035 C CA . ALA A 1 414 ? -29.453 -4.727 14.695 1.00 32.34 396 ALA A CA 1
ATOM 3036 C C . ALA A 1 414 ? -28.838 -4.427 16.026 1.00 32.12 396 ALA A C 1
ATOM 3037 O O . ALA A 1 414 ? -29.083 -3.404 16.554 1.00 32.73 396 ALA A O 1
ATOM 3039 N N . MET A 1 415 ? -28.069 -5.340 16.575 1.00 31.86 397 MET A N 1
ATOM 3040 C CA . MET A 1 415 ? -27.412 -5.162 17.858 1.00 31.58 397 MET A CA 1
ATOM 3041 C C . MET A 1 415 ? -25.993 -5.647 17.861 1.00 30.69 397 MET A C 1
ATOM 3042 O O . MET A 1 415 ? -25.606 -6.258 18.803 1.00 30.32 397 MET A O 1
ATOM 3047 N N . TYR A 1 416 ? -25.215 -5.406 16.833 1.00 29.99 398 TYR A N 1
ATOM 3048 C CA . TYR A 1 416 ? -23.870 -5.983 16.791 1.00 29.61 398 TYR A CA 1
ATOM 3049 C C . TYR A 1 416 ? -22.884 -5.051 16.143 1.00 29.33 398 TYR A C 1
ATOM 3050 O O . TYR A 1 416 ? -23.220 -4.298 15.229 1.00 30.44 398 TYR A O 1
ATOM 3059 N N . VAL A 1 417 ? -21.656 -5.115 16.611 1.00 28.52 399 VAL A N 1
ATOM 3060 C CA . VAL A 1 417 ? -20.604 -4.434 15.943 1.00 28.56 399 VAL A CA 1
ATOM 3061 C C . VAL A 1 417 ? -19.706 -5.612 15.488 1.00 28.47 399 VAL A C 1
ATOM 3062 O O . VAL A 1 417 ? -19.824 -6.698 16.061 1.00 29.23 399 VAL A O 1
ATOM 3066 N N . PHE A 1 418 ? -18.911 -5.463 14.420 1.00 27.82 400 PHE A N 1
ATOM 3067 C CA . PHE A 1 418 ? -18.123 -6.586 13.833 1.00 26.65 400 PHE A CA 1
ATOM 3068 C C . PHE A 1 418 ? -16.778 -6.037 13.351 1.00 26.68 400 PHE A C 1
ATOM 3069 O O . PHE A 1 418 ? -16.581 -5.807 12.188 1.00 27.02 400 PHE A O 1
ATOM 3077 N N . PRO A 1 419 ? -15.875 -5.748 14.267 1.00 27.06 401 PRO A N 1
ATOM 3078 C CA . PRO A 1 419 ? -14.650 -5.091 13.836 1.00 27.39 401 PRO A CA 1
ATOM 3079 C C . PRO A 1 419 ? -13.665 -5.965 13.098 1.00 27.96 401 PRO A C 1
ATOM 3080 O O . PRO A 1 419 ? -13.560 -7.132 13.364 1.00 27.80 401 PRO A O 1
ATOM 3084 N N . GLN A 1 420 ? -12.932 -5.383 12.165 1.00 28.78 402 GLN A N 1
ATOM 3085 C CA . GLN A 1 420 ? -11.808 -6.072 11.555 1.00 29.76 402 GLN A CA 1
ATOM 3086 C C . GLN A 1 420 ? -10.593 -5.846 12.448 1.00 30.62 402 GLN A C 1
ATOM 3087 O O . GLN A 1 420 ? -10.397 -4.714 12.914 1.00 31.12 402 GLN A O 1
ATOM 3093 N N . ILE A 1 421 ? -9.823 -6.911 12.711 1.00 31.28 403 ILE A N 1
ATOM 3094 C CA . ILE A 1 421 ? -8.478 -6.836 13.283 1.00 32.68 403 ILE A CA 1
ATOM 3095 C C . ILE A 1 421 ? -7.442 -7.180 12.249 1.00 33.78 403 ILE A C 1
ATOM 3096 O O . ILE A 1 421 ? -7.583 -8.158 11.532 1.00 33.69 403 ILE A O 1
ATOM 3101 N N . CYS A 1 422 ? -6.369 -6.400 12.198 1.00 35.46 404 CYS A N 1
ATOM 3102 C CA . CYS A 1 422 ? -5.240 -6.717 11.330 1.00 37.20 404 CYS A CA 1
ATOM 3103 C C . CYS A 1 422 ? -4.185 -7.547 12.077 1.00 36.73 404 CYS A C 1
ATOM 3104 O O . CYS A 1 422 ? -3.101 -7.062 12.369 1.00 37.33 404 CYS A O 1
ATOM 3107 N N . LEU A 1 423 ? -4.516 -8.806 12.354 1.00 35.99 405 LEU A N 1
ATOM 3108 C CA . LEU A 1 423 ? -3.639 -9.669 13.123 1.00 35.21 405 LEU A CA 1
ATOM 3109 C C . LEU A 1 423 ? -2.249 -9.750 12.493 1.00 35.71 405 LEU A C 1
ATOM 3110 O O . LEU A 1 423 ? -2.110 -9.982 11.278 1.00 35.63 405 LEU A O 1
ATOM 3115 N N . PRO A 1 424 ? -1.215 -9.521 13.312 1.00 36.23 406 PRO A N 1
ATOM 3116 C CA . PRO A 1 424 ? 0.155 -9.668 12.861 1.00 36.67 406 PRO A CA 1
ATOM 3117 C C . PRO A 1 424 ? 0.452 -11.145 12.549 1.00 38.10 406 PRO A C 1
ATOM 3118 O O . PRO A 1 424 ? -0.249 -12.033 13.091 1.00 37.54 406 PRO A O 1
ATOM 3122 N N . GLN A 1 425 ? 1.479 -11.405 11.711 1.00 39.11 407 GLN A N 1
ATOM 3123 C CA . GLN A 1 425 ? 1.997 -12.789 11.497 1.00 40.22 407 GLN A CA 1
ATOM 3124 C C . GLN A 1 425 ? 2.400 -13.518 12.778 1.00 39.86 407 GLN A C 1
ATOM 3125 O O . GLN A 1 425 ? 1.986 -14.663 12.979 1.00 40.46 407 GLN A O 1
ATOM 3131 N N . LYS A 1 426 ? 3.202 -12.910 13.639 1.00 39.29 408 LYS A N 1
ATOM 3132 C CA . LYS A 1 426 ? 3.566 -13.639 14.860 1.00 39.46 408 LYS A CA 1
ATOM 3133 C C . LYS A 1 426 ? 2.269 -14.182 15.513 1.00 39.08 408 LYS A C 1
ATOM 3134 O O . LYS A 1 426 ? 2.263 -15.263 16.094 1.00 38.86 408 LYS A O 1
ATOM 3140 N N . ALA A 1 427 ? 1.162 -13.444 15.398 1.00 38.83 409 ALA A N 1
ATOM 3141 C CA . ALA A 1 427 ? -0.093 -13.938 15.933 1.00 38.49 409 ALA A CA 1
ATOM 3142 C C . ALA A 1 427 ? -0.720 -15.032 15.069 1.00 39.06 409 ALA A C 1
ATOM 3143 O O . ALA A 1 427 ? -1.236 -15.993 15.613 1.00 38.83 409 ALA A O 1
ATOM 3145 N N . ILE A 1 428 ? -0.692 -14.910 13.738 1.00 40.05 410 ILE A N 1
ATOM 3146 C CA . ILE A 1 428 ? -1.217 -16.008 12.891 1.00 41.44 410 ILE A CA 1
ATOM 3147 C C . ILE A 1 428 ? -0.459 -17.330 13.161 1.00 41.93 410 ILE A C 1
ATOM 3148 O O . ILE A 1 428 ? -1.077 -18.392 13.212 1.00 42.78 410 ILE A O 1
ATOM 3153 N N . GLU A 1 429 ? 0.860 -17.262 13.360 1.00 42.44 411 GLU A N 1
ATOM 3154 C CA . GLU A 1 429 ? 1.664 -18.471 13.607 1.00 43.14 411 GLU A CA 1
ATOM 3155 C C . GLU A 1 429 ? 1.352 -19.120 14.972 1.00 42.87 411 GLU A C 1
ATOM 3156 O O . GLU A 1 429 ? 0.984 -20.304 15.018 1.00 42.96 411 GLU A O 1
ATOM 3162 N N . ALA A 1 430 ? 1.442 -18.342 16.059 1.00 42.21 412 ALA A N 1
ATOM 3163 C CA . ALA A 1 430 ? 1.027 -18.791 17.391 1.00 41.90 412 ALA A CA 1
ATOM 3164 C C . ALA A 1 430 ? -0.356 -19.471 17.400 1.00 42.65 412 ALA A C 1
ATOM 3165 O O . ALA A 1 430 ? -0.615 -20.331 18.245 1.00 43.46 412 ALA A O 1
ATOM 3167 N N . ALA A 1 431 ? -1.229 -19.101 16.453 1.00 42.81 413 ALA A N 1
ATOM 3168 C CA . ALA A 1 431 ? -2.545 -19.724 16.286 1.00 42.59 413 ALA A CA 1
ATOM 3169 C C . ALA A 1 431 ? -2.421 -21.055 15.540 1.00 42.85 413 ALA A C 1
ATOM 3170 O O . ALA A 1 431 ? -3.093 -22.023 15.875 1.00 42.38 413 ALA A O 1
ATOM 3172 N N . LYS A 1 432 ? -1.565 -21.081 14.516 1.00 43.79 414 LYS A N 1
ATOM 3173 C CA . LYS A 1 432 ? -1.289 -22.287 13.721 1.00 44.24 414 LYS A CA 1
ATOM 3174 C C . LYS A 1 432 ? -0.726 -23.314 14.660 1.00 44.02 414 LYS A C 1
ATOM 3175 O O . LYS A 1 432 ? -1.144 -24.437 14.627 1.00 44.11 414 LYS A O 1
ATOM 3181 N N . ALA A 1 433 ? 0.205 -22.899 15.518 1.00 44.62 415 ALA A N 1
ATOM 3182 C CA . ALA A 1 433 ? 0.779 -23.756 16.559 1.00 44.97 415 ALA A CA 1
ATOM 3183 C C . ALA A 1 433 ? -0.298 -24.287 17.499 1.00 45.23 415 ALA A C 1
ATOM 3184 O O . ALA A 1 433 ? -0.362 -25.489 17.729 1.00 45.53 415 ALA A O 1
ATOM 3186 N N . ALA A 1 434 ? -1.143 -23.398 18.032 1.00 45.35 416 ALA A N 1
ATOM 3187 C CA . ALA A 1 434 ? -2.197 -23.801 18.985 1.00 45.35 416 ALA A CA 1
ATOM 3188 C C . ALA A 1 434 ? -3.323 -24.611 18.328 1.00 45.44 416 ALA A C 1
ATOM 3189 O O . ALA A 1 434 ? -4.234 -25.090 19.010 1.00 45.86 416 ALA A O 1
ATOM 3191 N N . ASN A 1 435 ? -3.259 -24.754 17.004 1.00 45.45 417 ASN A N 1
ATOM 3192 C CA . ASN A 1 435 ? -4.258 -25.513 16.249 1.00 45.46 417 ASN A CA 1
ATOM 3193 C C . ASN A 1 435 ? -5.636 -24.832 16.264 1.00 44.28 417 ASN A C 1
ATOM 3194 O O . ASN A 1 435 ? -6.682 -25.474 16.395 1.00 43.99 417 ASN A O 1
ATOM 3199 N N . LYS A 1 436 ? -5.596 -23.509 16.117 1.00 42.79 418 LYS A N 1
ATOM 3200 C CA . LYS A 1 436 ? -6.747 -22.645 16.204 1.00 41.06 418 LYS A CA 1
ATOM 3201 C C . LYS A 1 436 ? -6.693 -21.731 15.014 1.00 39.59 418 LYS A C 1
ATOM 3202 O O . LYS A 1 436 ? -5.605 -21.439 14.489 1.00 40.00 418 LYS A O 1
ATOM 3208 N N . ALA A 1 437 ? -7.871 -21.280 14.591 1.00 37.39 419 ALA A N 1
ATOM 3209 C CA . ALA A 1 437 ? -7.986 -20.223 13.615 1.00 35.39 419 ALA A CA 1
ATOM 3210 C C . ALA A 1 437 ? -7.563 -18.931 14.297 1.00 33.68 419 ALA A C 1
ATOM 3211 O O . ALA A 1 437 ? -7.936 -18.706 15.438 1.00 32.88 419 ALA A O 1
ATOM 3213 N N . PRO A 1 438 ? -6.811 -18.066 13.595 1.00 32.88 420 PRO A N 1
ATOM 3214 C CA . PRO A 1 438 ? -6.282 -16.802 14.189 1.00 32.34 420 PRO A CA 1
ATOM 3215 C C . PRO A 1 438 ? -7.318 -15.980 14.985 1.00 32.65 420 PRO A C 1
ATOM 3216 O O . PRO A 1 438 ? -6.981 -15.466 16.052 1.00 32.87 420 PRO A O 1
ATOM 3220 N N . ASP A 1 439 ? -8.548 -15.886 14.464 1.00 32.51 421 ASP A N 1
ATOM 3221 C CA . ASP A 1 439 ? 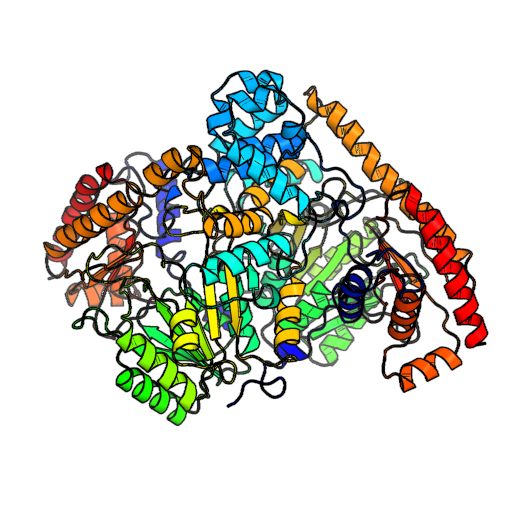-9.750 -15.334 15.119 1.00 32.40 421 ASP A CA 1
ATOM 3222 C C . ASP A 1 439 ? -10.000 -15.805 16.526 1.00 31.96 421 ASP A C 1
ATOM 3223 O O . ASP A 1 439 ? -10.242 -15.046 17.450 1.00 30.99 421 ASP A O 1
ATOM 3228 N N . ALA A 1 440 ? -10.033 -17.123 16.616 1.00 32.28 422 ALA A N 1
ATOM 3229 C CA . ALA A 1 440 ? -10.495 -17.823 17.761 1.00 32.85 422 ALA A CA 1
ATOM 3230 C C . ALA A 1 440 ? -9.386 -17.713 18.780 1.00 32.87 422 ALA A C 1
ATOM 3231 O O . ALA A 1 440 ? -9.638 -17.602 19.982 1.00 33.30 422 ALA A O 1
ATOM 3233 N N . PHE A 1 441 ? -8.154 -17.703 18.283 1.00 32.68 423 PHE A N 1
ATOM 3234 C CA . PHE A 1 441 ? -7.004 -17.594 19.144 1.00 32.91 423 PHE A CA 1
ATOM 3235 C C . PHE A 1 441 ? -7.072 -16.268 19.894 1.00 33.05 423 PHE A C 1
ATOM 3236 O O . PHE A 1 441 ? -6.905 -16.230 21.123 1.00 33.83 423 PHE A O 1
ATOM 3244 N N . TYR A 1 442 ? -7.348 -15.202 19.150 1.00 31.82 424 TYR A N 1
ATOM 3245 C CA . TYR A 1 442 ? -7.555 -13.897 19.711 1.00 31.12 424 TYR A CA 1
ATOM 3246 C C . TYR A 1 442 ? -8.740 -13.880 20.674 1.00 31.18 424 TYR A C 1
ATOM 3247 O O . TYR A 1 442 ? -8.649 -13.328 21.766 1.00 30.84 424 TYR A O 1
ATOM 3256 N N . ALA A 1 443 ? -9.858 -14.484 20.277 1.00 31.48 425 ALA A N 1
ATOM 3257 C CA . ALA A 1 443 ? -11.054 -14.420 21.090 1.00 31.22 425 ALA A CA 1
ATOM 3258 C C . ALA A 1 443 ? -10.776 -15.166 22.387 1.00 32.08 425 ALA A C 1
ATOM 3259 O O . ALA A 1 443 ? -11.235 -14.745 23.456 1.00 33.13 425 ALA A O 1
ATOM 3261 N N . LEU A 1 444 ? -9.990 -16.237 22.317 1.00 31.60 426 LEU A N 1
ATOM 3262 C CA . LEU A 1 444 ? -9.730 -17.011 23.504 1.00 31.82 426 LEU A CA 1
ATOM 3263 C C . LEU A 1 444 ? -8.820 -16.278 24.497 1.00 31.26 426 LEU A C 1
ATOM 3264 O O . LEU A 1 444 ? -9.034 -16.326 25.704 1.00 30.64 426 LEU A O 1
ATOM 3269 N N . ARG A 1 445 ? -7.807 -15.608 23.979 1.00 30.82 427 ARG A N 1
ATOM 3270 C CA . ARG A 1 445 ? -6.845 -14.904 24.817 1.00 30.91 427 ARG A CA 1
ATOM 3271 C C . ARG A 1 445 ? -7.499 -13.707 25.477 1.00 30.76 427 ARG A C 1
ATOM 3272 O O . ARG A 1 445 ? -7.351 -13.499 26.676 1.00 30.87 427 ARG A O 1
ATOM 3280 N N . LEU A 1 446 ? -8.272 -12.950 24.704 1.00 31.12 428 LEU A N 1
ATOM 3281 C CA . LEU A 1 446 ? -9.141 -11.901 25.273 1.00 31.32 428 LEU A CA 1
ATOM 3282 C C . LEU A 1 446 ? -9.908 -12.383 26.498 1.00 31.62 428 LEU A C 1
ATOM 3283 O O . LEU A 1 446 ? -9.860 -11.752 27.556 1.00 32.04 428 LEU A O 1
ATOM 3288 N N . LEU A 1 447 ? -10.607 -13.505 26.339 1.00 31.60 429 LEU A N 1
ATOM 3289 C CA . LEU A 1 447 ? -11.420 -14.067 27.401 1.00 32.01 429 LEU A CA 1
ATOM 3290 C C . LEU A 1 447 ? -10.614 -14.408 28.696 1.00 32.89 429 LEU A C 1
ATOM 3291 O O . LEU A 1 447 ? -11.059 -14.107 29.804 1.00 32.69 429 LEU A O 1
ATOM 3296 N N . GLU A 1 448 ? -9.444 -15.021 28.532 1.00 34.13 430 GLU A N 1
ATOM 3297 C CA . GLU A 1 448 ? -8.504 -15.343 29.630 1.00 36.02 430 GLU A CA 1
ATOM 3298 C C . GLU A 1 448 ? -7.967 -14.148 30.425 1.00 36.09 430 GLU A C 1
ATOM 3299 O O . GLU A 1 448 ? -7.651 -14.281 31.625 1.00 35.80 430 GLU A O 1
ATOM 3305 N N . SER A 1 449 ? -7.801 -13.022 29.723 1.00 35.93 431 SER A N 1
ATOM 3306 C CA . SER A 1 449 ? -7.330 -11.755 30.311 1.00 36.01 431 SER A CA 1
ATOM 3307 C C . SER A 1 449 ? -8.437 -10.861 30.920 1.00 35.19 431 SER A C 1
ATOM 3308 O O . SER A 1 449 ? -8.142 -10.024 31.786 1.00 35.03 431 SER A O 1
ATOM 3311 N N . THR A 1 450 ? -9.684 -11.003 30.453 1.00 33.77 432 THR A N 1
ATOM 3312 C CA . THR A 1 450 ? -10.700 -9.960 30.690 1.00 32.74 432 THR A CA 1
ATOM 3313 C C . THR A 1 450 ? -12.128 -10.412 30.975 1.00 32.13 432 THR A C 1
ATOM 3314 O O . THR A 1 450 ? -12.979 -9.563 31.191 1.00 32.07 432 THR A O 1
ATOM 3318 N N . GLY A 1 451 ? -12.409 -11.716 30.893 1.00 31.06 433 GLY A N 1
ATOM 3319 C CA . GLY A 1 451 ? -13.779 -12.230 31.046 1.00 29.89 433 GLY A CA 1
ATOM 3320 C C . GLY A 1 451 ? -14.817 -11.827 29.991 1.00 29.43 433 GLY A C 1
ATOM 3321 O O . GLY A 1 451 ? -16.003 -12.124 30.115 1.00 28.84 433 GLY A O 1
ATOM 3322 N N . ILE A 1 452 ? -14.364 -11.147 28.948 1.00 29.26 434 ILE A N 1
ATOM 3323 C CA . ILE A 1 452 ? -15.226 -10.671 27.885 1.00 28.58 434 ILE A CA 1
ATOM 3324 C C . ILE A 1 452 ? -15.379 -11.769 26.871 1.00 28.94 434 ILE A C 1
ATOM 3325 O O . ILE A 1 452 ? -14.408 -12.139 26.229 1.00 29.98 434 ILE A O 1
ATOM 3330 N N . VAL A 1 453 ? -16.583 -12.317 26.728 1.00 28.88 435 VAL A N 1
ATOM 3331 C CA . VAL A 1 453 ? -16.828 -13.345 25.689 1.00 28.62 435 VAL A CA 1
ATOM 3332 C C . VAL A 1 453 ? -17.259 -12.697 24.362 1.00 28.50 435 VAL A C 1
ATOM 3333 O O . VAL A 1 453 ? -18.276 -12.033 24.305 1.00 29.35 435 VAL A O 1
ATOM 3337 N N . VAL A 1 454 ? -16.492 -12.859 23.300 1.00 28.31 436 VAL A N 1
ATOM 3338 C CA . VAL A 1 454 ? -16.943 -12.427 21.950 1.00 27.27 436 VAL A CA 1
ATOM 3339 C C . VAL A 1 454 ? -16.898 -13.628 21.003 1.00 27.00 436 VAL A C 1
ATOM 3340 O O . VAL A 1 454 ? -16.273 -14.640 21.292 1.00 27.08 436 VAL A O 1
ATOM 3344 N N . VAL A 1 455 ? -17.529 -13.508 19.842 1.00 26.71 437 VAL A N 1
ATOM 3345 C CA . VAL A 1 455 ? -17.520 -14.607 18.848 1.00 25.24 437 VAL A CA 1
ATOM 3346 C C . VAL A 1 455 ? -16.544 -14.275 17.738 1.00 24.44 437 VAL A C 1
ATOM 3347 O O . VAL A 1 455 ? -16.606 -13.201 17.193 1.00 24.02 437 VAL A O 1
ATOM 3351 N N . PRO A 1 456 ? -15.637 -15.196 17.416 1.00 24.26 438 PRO A N 1
ATOM 3352 C CA . PRO A 1 456 ? -14.651 -14.918 16.383 1.00 24.52 438 PRO A CA 1
ATOM 3353 C C . PRO A 1 456 ? -15.239 -14.946 14.963 1.00 24.83 438 PRO A C 1
ATOM 3354 O O . PRO A 1 456 ? -16.173 -15.698 14.691 1.00 23.38 438 PRO A O 1
ATOM 3358 N N . GLY A 1 457 ? -14.689 -14.092 14.097 1.00 25.41 439 GLY A N 1
ATOM 3359 C CA . GLY A 1 457 ? -14.972 -14.074 12.659 1.00 26.83 439 GLY A CA 1
ATOM 3360 C C . GLY A 1 457 ? -15.285 -15.402 11.980 1.00 27.88 439 GLY A C 1
ATOM 3361 O O . GLY A 1 457 ? -16.222 -15.492 11.186 1.00 28.58 439 GLY A O 1
ATOM 3362 N N . SER A 1 458 ? -14.509 -16.426 12.299 1.00 28.97 440 SER A N 1
ATOM 3363 C CA . SER A 1 458 ? -14.610 -17.743 11.664 1.00 30.55 440 SER A CA 1
ATOM 3364 C C . SER A 1 458 ? -16.001 -18.405 11.887 1.00 31.29 440 SER A C 1
ATOM 3365 O O . SER A 1 458 ? -16.637 -18.295 12.966 1.00 30.47 440 SER A O 1
ATOM 3368 N N . GLY A 1 459 ? -16.522 -19.089 10.879 1.00 31.88 441 GLY A N 1
ATOM 3369 C CA . GLY A 1 459 ? -17.944 -19.551 11.066 1.00 32.98 441 GLY A CA 1
ATOM 3370 C C . GLY A 1 459 ? -18.933 -18.436 11.549 1.00 32.04 441 GLY A C 1
ATOM 3371 O O . GLY A 1 459 ? -19.902 -18.692 12.255 1.00 31.21 441 GLY A O 1
ATOM 3372 N N . PHE A 1 460 ? -18.604 -17.190 11.218 1.00 30.67 442 PHE A N 1
ATOM 3373 C CA . PHE A 1 460 ? -19.566 -16.370 10.585 1.00 29.85 442 PHE A CA 1
ATOM 3374 C C . PHE A 1 460 ? -19.210 -16.463 9.097 1.00 29.60 442 PHE A C 1
ATOM 3375 O O . PHE A 1 460 ? -20.033 -16.145 8.231 1.00 29.31 442 PHE A O 1
ATOM 3383 N N . GLY A 1 461 ? -17.989 -16.917 8.814 1.00 28.58 443 GLY A N 1
ATOM 3384 C CA . GLY A 1 461 ? -17.426 -16.814 7.483 1.00 28.50 443 GLY A CA 1
ATOM 3385 C C . GLY A 1 461 ? -16.918 -15.412 7.207 1.00 28.82 443 GLY A C 1
ATOM 3386 O O . GLY A 1 461 ? -17.513 -14.407 7.602 1.00 28.70 443 GLY A O 1
ATOM 3387 N N . GLN A 1 462 ? -15.793 -15.313 6.531 1.00 28.92 444 GLN A N 1
ATOM 3388 C CA . GLN A 1 462 ? -15.346 -13.997 6.086 1.00 28.98 444 GLN A CA 1
ATOM 3389 C C . GLN A 1 462 ? -14.456 -14.166 4.862 1.00 29.05 444 GLN A C 1
ATOM 3390 O O . GLN A 1 462 ? -14.045 -15.295 4.558 1.00 29.31 444 GLN A O 1
ATOM 3396 N N . VAL A 1 463 ? -14.183 -13.065 4.159 1.00 28.67 445 VAL A N 1
ATOM 3397 C CA . VAL A 1 463 ? -13.243 -13.073 3.050 1.00 29.62 445 VAL A CA 1
ATOM 3398 C C . VAL A 1 463 ? -11.906 -13.656 3.538 1.00 30.06 445 VAL A C 1
ATOM 3399 O O . VAL A 1 463 ? -11.325 -13.177 4.525 1.00 31.02 445 VAL A O 1
ATOM 3403 N N . PRO A 1 464 ? -11.430 -14.737 2.896 1.00 29.93 446 PRO A N 1
ATOM 3404 C CA . PRO A 1 464 ? -10.172 -15.312 3.397 1.00 29.31 446 PRO A CA 1
ATOM 3405 C C . PRO A 1 464 ? -9.142 -14.216 3.496 1.00 28.67 446 PRO A C 1
ATOM 3406 O O . PRO A 1 464 ? -9.092 -13.374 2.639 1.00 29.11 446 PRO A O 1
ATOM 3410 N N . GLY A 1 465 ? -8.363 -14.187 4.560 1.00 28.83 447 GLY A N 1
ATOM 3411 C CA . GLY A 1 465 ? -7.364 -13.156 4.696 1.00 28.49 447 GLY A CA 1
ATOM 3412 C C . GLY A 1 465 ? -7.748 -12.082 5.714 1.00 28.70 447 GLY A C 1
ATOM 3413 O O . GLY A 1 465 ? -6.867 -11.439 6.308 1.00 29.03 447 GLY A O 1
ATOM 3414 N N . THR A 1 466 ? -9.043 -11.856 5.900 1.00 27.82 448 THR A N 1
ATOM 3415 C CA . THR A 1 466 ? -9.481 -10.831 6.834 1.00 27.58 448 THR A CA 1
ATOM 3416 C C . THR A 1 466 ? -9.885 -11.512 8.142 1.00 27.39 448 THR A C 1
ATOM 3417 O O . THR A 1 466 ? -10.179 -12.711 8.150 1.00 28.11 448 THR A O 1
ATOM 3421 N N . TRP A 1 467 ? -9.886 -10.773 9.238 1.00 27.42 449 TRP A N 1
ATOM 3422 C CA . TRP A 1 467 ? -10.231 -11.342 10.568 1.00 27.38 449 TRP A CA 1
ATOM 3423 C C . TRP A 1 467 ? -11.099 -10.433 11.415 1.00 26.41 449 TRP A C 1
ATOM 3424 O O . TRP A 1 467 ? -10.919 -9.231 11.377 1.00 25.86 449 TRP A O 1
ATOM 3435 N N . HIS A 1 468 ? -12.097 -10.992 12.104 1.00 26.07 450 HIS A N 1
ATOM 3436 C CA . HIS A 1 468 ? -13.089 -10.142 12.802 1.00 25.88 450 HIS A CA 1
ATOM 3437 C C . HIS A 1 468 ? -13.482 -10.704 14.136 1.00 25.88 450 HIS A C 1
ATOM 3438 O O . HIS A 1 468 ? -12.995 -11.734 14.535 1.00 25.31 450 HIS A O 1
ATOM 3445 N N . PHE A 1 469 ? -14.409 -10.030 14.814 1.00 26.78 451 PHE A N 1
ATOM 3446 C CA . PHE A 1 469 ? -15.188 -10.629 15.909 1.00 27.07 451 PHE A CA 1
ATOM 3447 C C . PHE A 1 469 ? -16.479 -9.871 16.102 1.00 27.42 451 PHE A C 1
ATOM 3448 O O . PHE A 1 469 ? -16.607 -8.729 15.712 1.00 27.62 451 PHE A O 1
ATOM 3456 N N . ARG A 1 470 ? -17.451 -10.510 16.718 1.00 28.94 452 ARG A N 1
ATOM 3457 C CA . ARG A 1 470 ? -18.733 -9.887 16.921 1.00 29.64 452 ARG A CA 1
ATOM 3458 C C . ARG A 1 470 ? -18.971 -9.634 18.404 1.00 31.44 452 ARG A C 1
ATOM 3459 O O . ARG A 1 470 ? -19.066 -10.605 19.167 1.00 30.96 452 ARG A O 1
ATOM 3467 N N . CYS A 1 471 ? -19.049 -8.341 18.794 1.00 33.11 453 CYS A N 1
ATOM 3468 C CA . CYS A 1 471 ? -19.599 -7.950 20.090 1.00 34.93 453 CYS A CA 1
ATOM 3469 C C . CYS A 1 471 ? -21.019 -7.454 19.942 1.00 35.48 453 CYS A C 1
ATOM 3470 O O . CYS A 1 471 ? -21.404 -6.724 19.010 1.00 35.60 453 CYS A O 1
ATOM 3473 N N . THR A 1 472 ? -21.764 -7.859 20.943 1.00 35.90 454 THR A N 1
ATOM 3474 C CA . THR A 1 472 ? -23.061 -7.399 21.293 1.00 36.26 454 THR A CA 1
ATOM 3475 C C . THR A 1 472 ? -22.989 -5.916 21.622 1.00 36.81 454 THR A C 1
ATOM 3476 O O . THR A 1 472 ? -21.953 -5.399 22.036 1.00 36.27 454 THR A O 1
ATOM 3480 N N . ILE A 1 473 ? -24.111 -5.237 21.409 1.00 37.75 455 ILE A N 1
ATOM 3481 C CA . ILE A 1 473 ? -24.280 -3.822 21.723 1.00 37.95 455 ILE A CA 1
ATOM 3482 C C . ILE A 1 473 ? -24.992 -3.644 23.074 1.00 38.26 455 ILE A C 1
ATOM 3483 O O . ILE A 1 473 ? -25.219 -2.535 23.527 1.00 38.20 455 ILE A O 1
ATOM 3488 N N . LEU A 1 474 ? -25.248 -4.759 23.743 1.00 38.79 456 LEU A N 1
ATOM 3489 C CA . LEU A 1 474 ? -26.184 -4.829 24.862 1.00 40.19 456 LEU A CA 1
ATOM 3490 C C . LEU A 1 474 ? -25.635 -4.695 26.298 1.00 41.52 456 LEU A C 1
ATOM 3491 O O . LEU A 1 474 ? -26.414 -4.741 27.247 1.00 41.33 456 LEU A O 1
ATOM 3496 N N . PRO A 1 475 ? -24.300 -4.568 26.485 1.00 43.14 457 PRO A N 1
ATOM 3497 C CA . PRO A 1 475 ? -23.944 -4.258 27.877 1.00 43.65 457 PRO A CA 1
ATOM 3498 C C . PRO A 1 475 ? -24.568 -2.921 28.283 1.00 44.15 457 PRO A C 1
ATOM 3499 O O . PRO A 1 475 ? -24.855 -2.079 27.410 1.00 43.65 457 PRO A O 1
ATOM 3503 N N . GLN A 1 476 ? -24.800 -2.786 29.590 1.00 44.93 458 GLN A N 1
ATOM 3504 C CA . GLN A 1 476 ? -25.475 -1.659 30.216 1.00 45.92 458 GLN A CA 1
ATOM 3505 C C . GLN A 1 476 ? -24.694 -0.405 29.858 1.00 47.02 458 GLN A C 1
ATOM 3506 O O . GLN A 1 476 ? -23.453 -0.404 29.959 1.00 47.12 458 GLN A O 1
ATOM 3512 N N . GLU A 1 477 ? -25.404 0.649 29.425 1.00 47.55 459 GLU A N 1
ATOM 3513 C CA . GLU A 1 477 ? -24.770 1.873 28.963 1.00 48.01 459 GLU A CA 1
ATOM 3514 C C . GLU A 1 477 ? -23.685 2.389 29.917 1.00 48.94 459 GLU A C 1
ATOM 3515 O O . GLU A 1 477 ? -22.698 3.020 29.497 1.00 49.33 459 GLU A O 1
ATOM 3521 N N . ASP A 1 478 ? -23.870 2.109 31.197 1.00 49.72 460 ASP A N 1
ATOM 3522 C CA . ASP A 1 478 ? -22.980 2.596 32.222 1.00 50.89 460 ASP A CA 1
ATOM 3523 C C . ASP A 1 478 ? -21.798 1.666 32.406 1.00 50.03 460 ASP A C 1
ATOM 3524 O O . ASP A 1 478 ? -20.744 2.072 32.899 1.00 49.74 460 ASP A O 1
ATOM 3529 N N . LYS A 1 479 ? -21.971 0.417 32.001 1.00 49.36 461 LYS A N 1
ATOM 3530 C CA . LYS A 1 479 ? -20.885 -0.551 32.122 1.00 48.90 461 LYS A CA 1
ATOM 3531 C C . LYS A 1 479 ? -19.878 -0.502 30.967 1.00 47.74 461 LYS A C 1
ATOM 3532 O O . LYS A 1 479 ? -18.844 -1.161 31.033 1.00 47.96 461 LYS A O 1
ATOM 3538 N N . ILE A 1 480 ? -20.147 0.325 29.960 1.00 46.27 462 ILE A N 1
ATOM 3539 C CA . ILE A 1 480 ? -19.372 0.285 28.748 1.00 45.62 462 ILE A CA 1
ATOM 3540 C C . ILE A 1 480 ? -17.961 0.860 28.872 1.00 45.64 462 ILE A C 1
ATOM 3541 O O . ILE A 1 480 ? -16.995 0.204 28.509 1.00 45.61 462 ILE A O 1
ATOM 3546 N N . PRO A 1 481 ? -17.826 2.097 29.366 1.00 45.41 463 PRO A N 1
ATOM 3547 C CA . PRO A 1 481 ? -16.437 2.518 29.364 1.00 44.70 463 PRO A CA 1
ATOM 3548 C C . PRO A 1 481 ? -15.539 1.566 30.174 1.00 44.24 463 PRO A C 1
ATOM 3549 O O . PRO A 1 481 ? -14.398 1.314 29.765 1.00 44.51 463 PRO A O 1
ATOM 3553 N N . ALA A 1 482 ? -16.037 1.017 31.278 1.00 43.33 464 ALA A N 1
ATOM 3554 C CA . ALA A 1 482 ? -15.233 0.077 32.073 1.00 43.49 464 ALA A CA 1
ATOM 3555 C C . ALA A 1 482 ? -14.864 -1.173 31.256 1.00 43.46 464 ALA A C 1
ATOM 3556 O O . ALA A 1 482 ? -13.862 -1.855 31.522 1.00 43.92 464 ALA A O 1
ATOM 3558 N N . VAL A 1 483 ? -15.671 -1.467 30.251 1.00 42.41 465 VAL A N 1
ATOM 3559 C CA . VAL A 1 483 ? -15.460 -2.678 29.516 1.00 41.67 465 VAL A CA 1
ATOM 3560 C C . VAL A 1 483 ? -14.453 -2.462 28.416 1.00 41.10 465 VAL A C 1
ATOM 3561 O O . VAL A 1 483 ? -13.558 -3.275 28.211 1.00 41.22 465 VAL A O 1
ATOM 3565 N N . ILE A 1 484 ? -14.536 -1.330 27.765 1.00 40.77 466 ILE A N 1
ATOM 3566 C CA . ILE A 1 484 ? -13.553 -1.037 26.760 1.00 41.25 466 ILE A CA 1
ATOM 3567 C C . ILE A 1 484 ? -12.162 -0.718 27.365 1.00 41.47 466 ILE A C 1
ATOM 3568 O O . ILE A 1 484 ? -11.151 -0.766 26.668 1.00 41.77 466 ILE A O 1
ATOM 3573 N N . SER A 1 485 ? -12.090 -0.402 28.653 1.00 41.27 467 SER A N 1
ATOM 3574 C CA . SER A 1 485 ? -10.786 -0.254 29.281 1.00 40.69 467 SER A CA 1
ATOM 3575 C C . SER A 1 485 ? -10.125 -1.610 29.552 1.00 40.53 467 SER A C 1
ATOM 3576 O O . SER A 1 485 ? -8.961 -1.789 29.237 1.00 40.90 467 SER A O 1
ATOM 3579 N N . ARG A 1 486 ? -10.848 -2.562 30.129 1.00 40.14 468 ARG A N 1
ATOM 3580 C CA . ARG A 1 486 ? -10.284 -3.878 30.359 1.00 40.27 468 ARG A CA 1
ATOM 3581 C C . ARG A 1 486 ? -9.728 -4.371 29.027 1.00 39.47 468 ARG A C 1
ATOM 3582 O O . ARG A 1 486 ? -8.593 -4.856 28.964 1.00 39.61 468 ARG A O 1
ATOM 3590 N N . PHE A 1 487 ? -10.551 -4.205 27.982 1.00 37.96 469 PHE A N 1
ATOM 3591 C CA . PHE A 1 487 ? -10.289 -4.642 26.630 1.00 36.05 469 PHE A CA 1
ATOM 3592 C C . PHE A 1 487 ? -9.003 -4.085 26.083 1.00 35.47 469 PHE A C 1
ATOM 3593 O O . PHE A 1 487 ? -8.141 -4.844 25.637 1.00 34.82 469 PHE A O 1
ATOM 3601 N N . THR A 1 488 ? -8.900 -2.750 26.082 1.00 35.02 470 THR A N 1
ATOM 3602 C CA . THR A 1 488 ? -7.774 -2.068 25.447 1.00 34.62 470 THR A CA 1
ATOM 3603 C C . THR A 1 488 ? -6.492 -2.487 26.138 1.00 34.06 470 THR A C 1
ATOM 3604 O O . THR A 1 488 ? -5.500 -2.724 25.448 1.00 34.83 470 THR A O 1
ATOM 3608 N N . VAL A 1 489 ? -6.527 -2.628 27.466 1.00 32.16 471 VAL A N 1
ATOM 3609 C CA . VAL A 1 489 ? -5.380 -3.143 28.201 1.00 31.00 471 VAL A CA 1
ATOM 3610 C C . VAL A 1 489 ? -4.895 -4.471 27.622 1.00 31.09 471 VAL A C 1
ATOM 3611 O O . VAL A 1 489 ? -3.688 -4.672 27.446 1.00 31.39 471 VAL A O 1
ATOM 3615 N N . PHE A 1 490 ? -5.825 -5.385 27.347 1.00 31.02 472 PHE A N 1
ATOM 3616 C CA . PHE A 1 490 ? -5.475 -6.682 26.803 1.00 30.82 472 PHE A CA 1
ATOM 3617 C C . PHE A 1 490 ? -4.950 -6.500 25.378 1.00 31.69 472 PHE A C 1
ATOM 3618 O O . PHE A 1 490 ? -3.906 -7.047 25.012 1.00 32.25 472 PHE A O 1
ATOM 3626 N N . HIS A 1 491 ? -5.686 -5.740 24.570 1.00 31.87 473 HIS A N 1
ATOM 3627 C CA . HIS A 1 491 ? -5.384 -5.656 23.153 1.00 32.41 473 HIS A CA 1
ATOM 3628 C C . HIS A 1 491 ? -4.027 -5.046 22.933 1.00 33.08 473 HIS A C 1
ATOM 3629 O O . HIS A 1 491 ? -3.250 -5.479 22.094 1.00 32.96 473 HIS A O 1
ATOM 3636 N N . GLU A 1 492 ? -3.724 -4.038 23.709 1.00 33.73 474 GLU A N 1
ATOM 3637 C CA . GLU A 1 492 ? -2.476 -3.434 23.466 1.00 35.25 474 GLU A CA 1
ATOM 3638 C C . GLU A 1 492 ? -1.334 -4.295 24.019 1.00 35.17 474 GLU A C 1
ATOM 3639 O O . GLU A 1 492 ? -0.206 -4.201 23.550 1.00 36.88 474 GLU A O 1
ATOM 3645 N N . ALA A 1 493 ? -1.608 -5.214 24.927 1.00 34.42 475 ALA A N 1
ATOM 3646 C CA . ALA A 1 493 ? -0.508 -6.066 25.388 1.00 33.55 475 ALA A CA 1
ATOM 3647 C C . ALA A 1 493 ? -0.337 -7.196 24.388 1.00 33.36 475 ALA A C 1
ATOM 3648 O O . ALA A 1 493 ? 0.764 -7.663 24.109 1.00 34.64 475 ALA A O 1
ATOM 3650 N N . PHE A 1 494 ? -1.445 -7.642 23.833 1.00 32.35 476 PHE A N 1
ATOM 3651 C CA . PHE A 1 494 ? -1.415 -8.646 22.808 1.00 31.21 476 PHE A CA 1
ATOM 3652 C C . PHE A 1 494 ? -0.646 -8.136 21.599 1.00 31.90 476 PHE A C 1
ATOM 3653 O O . PHE A 1 494 ? 0.162 -8.849 21.001 1.00 31.10 476 PHE A O 1
ATOM 3661 N N . MET A 1 495 ? -0.912 -6.889 21.221 1.00 33.08 477 MET A N 1
ATOM 3662 C CA . MET A 1 495 ? -0.180 -6.304 20.099 1.00 34.06 477 MET A CA 1
ATOM 3663 C C . MET A 1 495 ? 1.318 -6.191 20.384 1.00 34.52 477 MET A C 1
ATOM 3664 O O . MET A 1 495 ? 2.131 -6.321 19.478 1.00 35.12 477 MET A O 1
ATOM 3669 N N . SER A 1 496 ? 1.696 -5.994 21.634 1.00 35.05 478 SER A N 1
ATOM 3670 C CA . SER A 1 496 ? 3.104 -5.765 21.905 1.00 35.96 478 SER A CA 1
ATOM 3671 C C . SER A 1 496 ? 3.923 -7.065 21.936 1.00 36.67 478 SER A C 1
ATOM 3672 O O . SER A 1 496 ? 5.128 -7.034 21.656 1.00 36.31 478 SER A O 1
ATOM 3675 N N . GLU A 1 497 ? 3.264 -8.198 22.220 1.00 37.36 479 GLU A N 1
ATOM 3676 C CA . GLU A 1 497 ? 3.889 -9.528 22.013 1.00 37.33 479 GLU A CA 1
ATOM 3677 C C . GLU A 1 497 ? 4.015 -9.854 20.548 1.00 36.01 479 GLU A C 1
ATOM 3678 O O . GLU A 1 497 ? 5.020 -10.422 20.122 1.00 36.52 479 GLU A O 1
ATOM 3684 N N . TYR A 1 498 ? 2.988 -9.527 19.779 1.00 35.25 480 TYR A N 1
ATOM 3685 C CA . TYR A 1 498 ? 2.876 -10.097 18.428 1.00 35.19 480 TYR A CA 1
ATOM 3686 C C . TYR A 1 498 ? 3.162 -9.235 17.177 1.00 35.57 480 TYR A C 1
ATOM 3687 O O . TYR A 1 498 ? 3.238 -9.776 16.073 1.00 36.74 480 TYR A O 1
ATOM 3696 N N . ARG A 1 499 ? 3.309 -7.929 17.293 1.00 35.55 481 ARG A N 1
ATOM 3697 C CA . ARG A 1 499 ? 3.710 -7.183 16.092 1.00 36.10 481 ARG A CA 1
ATOM 3698 C C . ARG A 1 499 ? 5.181 -7.482 15.659 1.00 36.24 481 ARG A C 1
ATOM 3699 O O . ARG A 1 499 ? 6.073 -7.724 16.526 1.00 37.00 481 ARG A O 1
ATOM 3707 N N . ALA B 1 21 ? -36.953 -26.022 -12.136 1.00 58.03 3 ALA B N 1
ATOM 3708 C CA . ALA B 1 21 ? -36.569 -24.753 -11.441 1.00 57.74 3 ALA B CA 1
ATOM 3709 C C . ALA B 1 21 ? -37.799 -23.951 -10.984 1.00 57.33 3 ALA B C 1
ATOM 3710 O O . ALA B 1 21 ? -37.660 -22.842 -10.449 1.00 57.81 3 ALA B O 1
ATOM 3712 N N . THR B 1 22 ? -38.995 -24.491 -11.205 1.00 56.31 4 THR B N 1
ATOM 3713 C CA . THR B 1 22 ? -40.162 -24.015 -10.461 1.00 55.93 4 THR B CA 1
ATOM 3714 C C . THR B 1 22 ? -40.055 -24.870 -9.214 1.00 54.97 4 THR B C 1
ATOM 3715 O O . THR B 1 22 ? -39.262 -25.812 -9.212 1.00 55.40 4 THR B O 1
ATOM 3719 N N . VAL B 1 23 ? -40.801 -24.547 -8.155 1.00 53.37 5 VAL B N 1
ATOM 3720 C CA . VAL B 1 23 ? -40.796 -25.379 -6.932 1.00 51.15 5 VAL B CA 1
ATOM 3721 C C . VAL B 1 23 ? -42.074 -26.155 -6.890 1.00 50.02 5 VAL B C 1
ATOM 3722 O O . VAL B 1 23 ? -43.133 -25.586 -6.998 1.00 49.89 5 VAL B O 1
ATOM 3726 N N . ALA B 1 24 ? -41.962 -27.458 -6.716 1.00 49.06 6 ALA B N 1
ATOM 3727 C CA . ALA B 1 24 ? -43.090 -28.352 -6.914 1.00 48.70 6 ALA B CA 1
ATOM 3728 C C . ALA B 1 24 ? -42.859 -29.653 -6.140 1.00 48.66 6 ALA B C 1
ATOM 3729 O O . ALA B 1 24 ? -41.695 -30.013 -5.849 1.00 48.48 6 ALA B O 1
ATOM 3731 N N . VAL B 1 25 ? -43.950 -30.361 -5.827 1.00 47.82 7 VAL B N 1
ATOM 3732 C CA . VAL B 1 25 ? -43.866 -31.675 -5.177 1.00 47.28 7 VAL B CA 1
ATOM 3733 C C . VAL B 1 25 ? -42.942 -32.660 -5.899 1.00 47.56 7 VAL B C 1
ATOM 3734 O O . VAL B 1 25 ? -42.348 -33.533 -5.251 1.00 48.09 7 VAL B O 1
ATOM 3738 N N . ASP B 1 26 ? -42.812 -32.538 -7.225 1.00 47.34 8 ASP B N 1
ATOM 3739 C CA . ASP B 1 26 ? -41.835 -33.372 -7.974 1.00 47.29 8 ASP B CA 1
ATOM 3740 C C . ASP B 1 26 ? -40.396 -33.154 -7.505 1.00 45.13 8 ASP B C 1
ATOM 3741 O O . ASP B 1 26 ? -39.589 -34.069 -7.539 1.00 45.22 8 ASP B O 1
ATOM 3746 N N . ASN B 1 27 ? -40.078 -31.942 -7.079 1.00 42.64 9 ASN B N 1
ATOM 3747 C CA . ASN B 1 27 ? -38.706 -31.633 -6.732 1.00 40.89 9 ASN B CA 1
ATOM 3748 C C . ASN B 1 27 ? -38.441 -31.251 -5.258 1.00 39.45 9 ASN B C 1
ATOM 3749 O O . ASN B 1 27 ? -37.502 -30.538 -4.960 1.00 39.01 9 ASN B O 1
ATOM 3754 N N . LEU B 1 28 ? -39.246 -31.750 -4.332 1.00 38.04 10 LEU B N 1
ATOM 3755 C CA . LEU B 1 28 ? -38.984 -31.491 -2.937 1.00 36.77 10 LEU B CA 1
ATOM 3756 C C . LEU B 1 28 ? -38.214 -32.673 -2.366 1.00 36.74 10 LEU B C 1
ATOM 3757 O O . LEU B 1 28 ? -37.992 -33.677 -3.054 1.00 36.87 10 LEU B O 1
ATOM 3762 N N . ASN B 1 29 ? -37.780 -32.534 -1.114 1.00 36.01 11 ASN B N 1
ATOM 3763 C CA . ASN B 1 29 ? -36.966 -33.538 -0.481 1.00 35.58 11 ASN B CA 1
ATOM 3764 C C . ASN B 1 29 ? -37.756 -34.819 -0.333 1.00 35.70 11 ASN B C 1
ATOM 3765 O O . ASN B 1 29 ? -38.850 -34.816 0.246 1.00 36.07 11 ASN B O 1
ATOM 3770 N N . PRO B 1 30 ? -37.224 -35.920 -0.873 1.00 35.91 12 PRO B N 1
ATOM 3771 C CA . PRO B 1 30 ? -38.016 -37.155 -0.802 1.00 35.98 12 PRO B CA 1
ATOM 3772 C C . PRO B 1 30 ? -38.246 -37.605 0.645 1.00 36.23 12 PRO B C 1
ATOM 3773 O O . PRO B 1 30 ? -39.221 -38.324 0.915 1.00 36.96 12 PRO B O 1
ATOM 3777 N N . LYS B 1 31 ? -37.386 -37.177 1.571 1.00 35.97 13 LYS B N 1
ATOM 3778 C CA . LYS B 1 31 ? -37.622 -37.409 3.009 1.00 35.57 13 LYS B CA 1
ATOM 3779 C C . LYS B 1 31 ? -38.918 -36.779 3.504 1.00 35.36 13 LYS B C 1
ATOM 3780 O O . LYS B 1 31 ? -39.658 -37.388 4.273 1.00 35.68 13 LYS B O 1
ATOM 3786 N N . VAL B 1 32 ? -39.219 -35.582 3.037 1.00 35.19 14 VAL B N 1
ATOM 3787 C CA . VAL B 1 32 ? -40.468 -34.950 3.410 1.00 35.39 14 VAL B CA 1
ATOM 3788 C C . VAL B 1 32 ? -41.699 -35.656 2.822 1.00 36.17 14 VAL B C 1
ATOM 3789 O O . VAL B 1 32 ? -42.718 -35.785 3.516 1.00 36.00 14 VAL B O 1
ATOM 3793 N N . LEU B 1 33 ? -41.605 -36.151 1.581 1.00 36.96 15 LEU B N 1
ATOM 3794 C CA . LEU B 1 33 ? -42.777 -36.755 0.902 1.00 37.29 15 LEU B 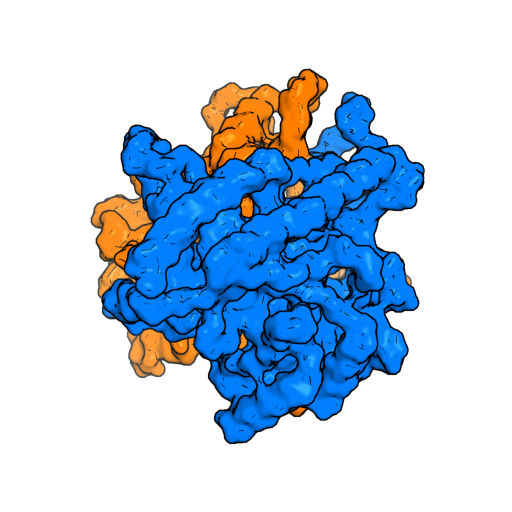CA 1
ATOM 3795 C C . LEU B 1 33 ? -43.178 -38.099 1.461 1.00 37.68 15 LEU B C 1
ATOM 3796 O O . LEU B 1 33 ? -44.343 -38.456 1.410 1.00 37.59 15 LEU B O 1
ATOM 3801 N N . LYS B 1 34 ? -42.199 -38.860 1.958 1.00 38.29 16 LYS B N 1
ATOM 3802 C CA . LYS B 1 34 ? -42.430 -40.212 2.450 1.00 39.50 16 LYS B CA 1
ATOM 3803 C C . LYS B 1 34 ? -43.049 -40.153 3.819 1.00 39.24 16 LYS B C 1
ATOM 3804 O O . LYS B 1 34 ? -43.807 -41.016 4.246 1.00 39.38 16 LYS B O 1
ATOM 3810 N N . CYS B 1 35 ? -42.699 -39.100 4.510 1.00 39.53 17 CYS B N 1
ATOM 3811 C CA . CYS B 1 35 ? -43.157 -38.894 5.853 1.00 39.64 17 CYS B CA 1
ATOM 3812 C C . CYS B 1 35 ? -44.679 -38.646 5.899 1.00 38.98 17 CYS B C 1
ATOM 3813 O O . CYS B 1 35 ? -45.269 -38.090 4.970 1.00 38.27 17 CYS B O 1
ATOM 3816 N N . GLU B 1 36 ? -45.306 -39.118 6.972 1.00 38.69 18 GLU B N 1
ATOM 3817 C CA . GLU B 1 36 ? -46.767 -39.126 7.072 1.00 38.65 18 GLU B CA 1
ATOM 3818 C C . GLU B 1 36 ? -47.092 -38.982 8.563 1.00 37.22 18 GLU B C 1
ATOM 3819 O O . GLU B 1 36 ? -46.461 -39.608 9.406 1.00 37.41 18 GLU B O 1
ATOM 3825 N N . TYR B 1 37 ? -48.011 -38.090 8.903 1.00 36.12 19 TYR B N 1
ATOM 3826 C CA . TYR B 1 37 ? -48.342 -37.861 10.301 1.00 34.91 19 TYR B CA 1
ATOM 3827 C C . TYR B 1 37 ? -49.847 -37.798 10.435 1.00 34.53 19 TYR B C 1
ATOM 3828 O O . TYR B 1 37 ? -50.419 -36.721 10.340 1.00 34.60 19 TYR B O 1
ATOM 3837 N N . ALA B 1 38 ? -50.504 -38.940 10.640 1.00 34.06 20 ALA B N 1
ATOM 3838 C CA . ALA B 1 38 ? -51.972 -38.972 10.552 1.00 33.92 20 ALA B CA 1
ATOM 3839 C C . ALA B 1 38 ? -52.741 -38.248 11.669 1.00 34.07 20 ALA B C 1
ATOM 3840 O O . ALA B 1 38 ? -53.866 -37.782 11.465 1.00 34.31 20 ALA B O 1
ATOM 3842 N N . VAL B 1 39 ? -52.164 -38.179 12.856 1.00 34.44 21 VAL B N 1
ATOM 3843 C CA . VAL B 1 39 ? -52.826 -37.495 13.968 1.00 34.90 21 VAL B CA 1
ATOM 3844 C C . VAL B 1 39 ? -53.356 -36.111 13.531 1.00 35.70 21 VAL B C 1
ATOM 3845 O O . VAL B 1 39 ? -54.355 -35.601 14.075 1.00 35.59 21 VAL B O 1
ATOM 3849 N N . ARG B 1 40 ? -52.705 -35.541 12.528 1.00 36.13 22 ARG B N 1
ATOM 3850 C CA . ARG B 1 40 ? -53.196 -34.350 11.871 1.00 37.19 22 ARG B CA 1
ATOM 3851 C C . ARG B 1 40 ? -53.131 -34.465 10.358 1.00 38.05 22 ARG B C 1
ATOM 3852 O O . ARG B 1 40 ? -52.795 -33.500 9.705 1.00 39.62 22 ARG B O 1
ATOM 3860 N N . GLY B 1 41 ? -53.507 -35.625 9.890 1.00 38.46 23 GLY B N 1
ATOM 3861 C CA . GLY B 1 41 ? -53.541 -36.008 8.517 1.00 39.06 23 GLY B CA 1
ATOM 3862 C C . GLY B 1 41 ? -54.712 -35.583 7.703 1.00 40.10 23 GLY B C 1
ATOM 3863 O O . GLY B 1 41 ? -55.341 -34.624 7.960 1.00 39.54 23 GLY B O 1
ATOM 3864 N N . GLU B 1 42 ? -55.004 -36.370 6.711 1.00 41.09 24 GLU B N 1
ATOM 3865 C CA . GLU B 1 42 ? -56.040 -36.120 5.779 1.00 42.24 24 GLU B CA 1
ATOM 3866 C C . GLU B 1 42 ? -57.363 -35.979 6.438 1.00 41.97 24 GLU B C 1
ATOM 3867 O O . GLU B 1 42 ? -58.119 -35.137 6.061 1.00 42.30 24 GLU B O 1
ATOM 3873 N N . ILE B 1 43 ? -57.672 -36.782 7.414 1.00 40.94 25 ILE B N 1
ATOM 3874 C CA . ILE B 1 43 ? -58.936 -36.649 8.079 1.00 39.67 25 ILE B CA 1
ATOM 3875 C C . ILE B 1 43 ? -59.101 -35.345 8.832 1.00 38.69 25 ILE B C 1
ATOM 3876 O O . ILE B 1 43 ? -60.148 -34.801 8.857 1.00 38.33 25 ILE B O 1
ATOM 3881 N N . VAL B 1 44 ? -58.053 -34.869 9.472 1.00 38.26 26 VAL B N 1
ATOM 3882 C CA . VAL B 1 44 ? -58.094 -33.627 10.222 1.00 38.15 26 VAL B CA 1
ATOM 3883 C C . VAL B 1 44 ? -58.342 -32.533 9.244 1.00 38.28 26 VAL B C 1
ATOM 3884 O O . VAL B 1 44 ? -59.118 -31.667 9.487 1.00 38.19 26 VAL B O 1
ATOM 3888 N N . ILE B 1 45 ? -57.672 -32.599 8.118 1.00 38.92 27 ILE B N 1
ATOM 3889 C CA . ILE B 1 45 ? -57.849 -31.670 7.022 1.00 39.00 27 ILE B CA 1
ATOM 3890 C C . ILE B 1 45 ? -59.331 -31.605 6.485 1.00 39.54 27 ILE B C 1
ATOM 3891 O O . ILE B 1 45 ? -59.924 -30.518 6.411 1.00 39.73 27 ILE B O 1
ATOM 3896 N N . HIS B 1 46 ? -59.943 -32.735 6.144 1.00 39.81 28 HIS B N 1
ATOM 3897 C CA . HIS B 1 46 ? -61.358 -32.709 5.780 1.00 41.13 28 HIS B CA 1
ATOM 3898 C C . HIS B 1 46 ? -62.229 -32.078 6.866 1.00 40.51 28 HIS B C 1
ATOM 3899 O O . HIS B 1 46 ? -63.126 -31.315 6.553 1.00 39.99 28 HIS B O 1
ATOM 3906 N N . ALA B 1 47 ? -61.964 -32.402 8.132 1.00 40.44 29 ALA B N 1
ATOM 3907 C CA . ALA B 1 47 ? -62.715 -31.853 9.267 1.00 40.44 29 ALA B CA 1
ATOM 3908 C C . ALA B 1 47 ? -62.624 -30.349 9.383 1.00 41.38 29 ALA B C 1
ATOM 3909 O O . ALA B 1 47 ? -63.634 -29.681 9.542 1.00 41.25 29 ALA B O 1
ATOM 3911 N N . GLN B 1 48 ? -61.410 -29.810 9.319 1.00 43.15 30 GLN B N 1
ATOM 3912 C CA . GLN B 1 48 ? -61.209 -28.370 9.340 1.00 44.93 30 GLN B CA 1
ATOM 3913 C C . GLN B 1 48 ? -62.066 -27.692 8.260 1.00 46.20 30 GLN B C 1
ATOM 3914 O O . GLN B 1 48 ? -62.700 -26.651 8.508 1.00 46.49 30 GLN B O 1
ATOM 3920 N N . ARG B 1 49 ? -62.106 -28.316 7.080 1.00 47.42 31 ARG B N 1
ATOM 3921 C CA . ARG B 1 49 ? -62.748 -27.758 5.900 1.00 48.50 31 ARG B CA 1
ATOM 3922 C C . ARG B 1 49 ? -64.209 -27.614 6.218 1.00 48.19 31 ARG B C 1
ATOM 3923 O O . ARG B 1 49 ? -64.817 -26.595 5.944 1.00 48.35 31 ARG B O 1
ATOM 3931 N N . LEU B 1 50 ? -64.733 -28.657 6.850 1.00 48.62 32 LEU B N 1
ATOM 3932 C CA . LEU B 1 50 ? -66.139 -28.816 7.221 1.00 48.69 32 LEU B CA 1
ATOM 3933 C C . LEU B 1 50 ? -66.548 -27.929 8.373 1.00 49.14 32 LEU B C 1
ATOM 3934 O O . LEU B 1 50 ? -67.723 -27.612 8.501 1.00 48.96 32 LEU B O 1
ATOM 3939 N N . GLN B 1 51 ? -65.589 -27.565 9.225 1.00 50.30 33 GLN B N 1
ATOM 3940 C CA . GLN B 1 51 ? -65.833 -26.657 10.346 1.00 51.95 33 GLN B CA 1
ATOM 3941 C C . GLN B 1 51 ? -66.236 -25.281 9.821 1.00 53.07 33 GLN B C 1
ATOM 3942 O O . GLN B 1 51 ? -67.213 -24.688 10.281 1.00 53.28 33 GLN B O 1
ATOM 3948 N N . GLU B 1 52 ? -65.481 -24.790 8.847 1.00 54.46 34 GLU B N 1
ATOM 3949 C CA . GLU B 1 52 ? -65.812 -23.566 8.148 1.00 55.99 34 GLU B CA 1
ATOM 3950 C C . GLU B 1 52 ? -67.200 -23.588 7.505 1.00 56.13 34 GLU B C 1
ATOM 3951 O O . GLU B 1 52 ? -67.922 -22.588 7.557 1.00 56.27 34 GLU B O 1
ATOM 3957 N N . GLN B 1 53 ? -67.573 -24.721 6.915 1.00 56.32 35 GLN B N 1
ATOM 3958 C CA . GLN B 1 53 ? -68.921 -24.895 6.373 1.00 56.76 35 GLN B CA 1
ATOM 3959 C C . GLN B 1 53 ? -70.046 -24.621 7.369 1.00 56.99 35 GLN B C 1
ATOM 3960 O O . GLN B 1 53 ? -71.017 -23.943 7.036 1.00 57.42 35 GLN B O 1
ATOM 3966 N N . LEU B 1 54 ? -69.931 -25.155 8.581 1.00 57.17 36 LEU B N 1
ATOM 3967 C CA . LEU B 1 54 ? -70.926 -24.886 9.628 1.00 57.52 36 LEU B CA 1
ATOM 3968 C C . LEU B 1 54 ? -71.084 -23.394 9.965 1.00 58.23 36 LEU B C 1
ATOM 3969 O O . LEU B 1 54 ? -72.150 -22.972 10.426 1.00 58.49 36 LEU B O 1
ATOM 3974 N N . LYS B 1 55 ? -70.018 -22.614 9.768 1.00 59.21 37 LYS B N 1
ATOM 3975 C CA . LYS B 1 55 ? -70.064 -21.139 9.887 1.00 59.99 37 LYS B CA 1
ATOM 3976 C C . LYS B 1 55 ? -70.617 -20.478 8.617 1.00 60.01 37 LYS B C 1
ATOM 3977 O O . LYS B 1 55 ? -71.352 -19.506 8.711 1.00 60.52 37 LYS B O 1
ATOM 3983 N N . THR B 1 56 ? -70.242 -20.992 7.443 1.00 59.61 38 THR B N 1
ATOM 3984 C CA . THR B 1 56 ? -70.643 -20.406 6.163 1.00 59.22 38 THR B CA 1
ATOM 3985 C C . THR B 1 56 ? -72.122 -20.619 5.877 1.00 59.33 38 THR B C 1
ATOM 3986 O O . THR B 1 56 ? -72.823 -19.684 5.507 1.00 59.21 38 THR B O 1
ATOM 3990 N N . GLN B 1 57 ? -72.586 -21.853 6.056 1.00 59.28 39 GLN B N 1
ATOM 3991 C CA . GLN B 1 57 ? -73.972 -22.204 5.793 1.00 59.04 39 GLN B CA 1
ATOM 3992 C C . GLN B 1 57 ? -74.506 -23.021 6.949 1.00 58.39 39 GLN B C 1
ATOM 3993 O O . GLN B 1 57 ? -74.373 -24.233 6.937 1.00 58.16 39 GLN B O 1
ATOM 3999 N N . PRO B 1 58 ? -75.100 -22.413 7.942 1.00 58.14 40 PRO B N 1
ATOM 4000 C CA . PRO B 1 58 ? -75.572 -23.191 9.076 1.00 57.99 40 PRO B CA 1
ATOM 4001 C C . PRO B 1 58 ? -76.397 -24.441 8.972 1.00 57.71 40 PRO B C 1
ATOM 4002 O O . PRO B 1 58 ? -76.190 -25.253 9.836 1.00 58.26 40 PRO B O 1
ATOM 4006 N N . GLY B 1 59 ? -77.284 -24.652 8.046 1.00 56.92 41 GLY B N 1
ATOM 4007 C CA . GLY B 1 59 ? -77.979 -25.921 8.106 1.00 56.20 41 GLY B CA 1
ATOM 4008 C C . GLY B 1 59 ? -77.562 -27.046 7.183 1.00 55.26 41 GLY B C 1
ATOM 4009 O O . GLY B 1 59 ? -78.186 -28.090 7.179 1.00 55.16 41 GLY B O 1
ATOM 4010 N N . SER B 1 60 ? -76.524 -26.855 6.401 1.00 54.48 42 SER B N 1
ATOM 4011 C CA . SER B 1 60 ? -76.103 -27.895 5.475 1.00 53.56 42 SER B CA 1
ATOM 4012 C C . SER B 1 60 ? -75.648 -29.239 5.977 1.00 52.45 42 SER B C 1
ATOM 4013 O O . SER B 1 60 ? -75.942 -30.227 5.376 1.00 52.01 42 SER B O 1
ATOM 4016 N N . LEU B 1 61 ? -74.912 -29.280 7.058 1.00 50.89 43 LEU B N 1
ATOM 4017 C CA . LEU B 1 61 ? -74.445 -30.526 7.595 1.00 49.92 43 LEU B CA 1
ATOM 4018 C C . LEU B 1 61 ? -75.460 -31.402 8.315 1.00 49.49 43 LEU B C 1
ATOM 4019 O O . LEU B 1 61 ? -76.433 -30.908 8.803 1.00 49.71 43 LEU B O 1
ATOM 4024 N N . PRO B 1 62 ? -75.213 -32.701 8.373 1.00 48.99 44 PRO B N 1
ATOM 4025 C CA . PRO B 1 62 ? -76.095 -33.658 9.024 1.00 48.83 44 PRO B CA 1
ATOM 4026 C C . PRO B 1 62 ? -75.865 -33.745 10.488 1.00 48.79 44 PRO B C 1
ATOM 4027 O O . PRO B 1 62 ? -76.379 -34.610 11.123 1.00 49.73 44 PRO B O 1
ATOM 4031 N N . PHE B 1 63 ? -75.075 -32.827 10.982 1.00 48.19 45 PHE B N 1
ATOM 4032 C CA . PHE B 1 63 ? -74.648 -32.664 12.389 1.00 47.38 45 PHE B CA 1
ATOM 4033 C C . PHE B 1 63 ? -74.416 -31.172 12.674 1.00 48.16 45 PHE B C 1
ATOM 4034 O O . PHE B 1 63 ? -74.328 -30.385 11.734 1.00 48.18 45 PHE B O 1
ATOM 4042 N N . ASP B 1 64 ? -74.272 -30.760 13.921 1.00 49.09 46 ASP B N 1
ATOM 4043 C CA . ASP B 1 64 ? -74.033 -29.315 14.139 1.00 51.08 46 ASP B CA 1
ATOM 4044 C C . ASP B 1 64 ? -72.786 -28.840 14.962 1.00 51.07 46 ASP B C 1
ATOM 4045 O O . ASP B 1 64 ? -72.560 -27.633 15.129 1.00 51.06 46 ASP B O 1
ATOM 4050 N N . GLU B 1 65 ? -71.984 -29.795 15.437 1.00 50.81 47 GLU B N 1
ATOM 4051 C CA . GLU B 1 65 ? -70.695 -29.517 16.090 1.00 50.30 47 GLU B CA 1
ATOM 4052 C C . GLU B 1 65 ? -69.642 -30.436 15.429 1.00 49.07 47 GLU B C 1
ATOM 4053 O O . GLU B 1 65 ? -69.983 -31.465 14.828 1.00 48.78 47 GLU B O 1
ATOM 4059 N N . ILE B 1 66 ? -68.370 -30.070 15.519 1.00 47.56 48 ILE B N 1
ATOM 4060 C CA . ILE B 1 66 ? -67.311 -30.963 15.059 1.00 45.99 48 ILE B CA 1
ATOM 4061 C C . ILE B 1 66 ? -66.487 -31.396 16.263 1.00 44.46 48 ILE B C 1
ATOM 4062 O O . ILE B 1 66 ? -65.871 -30.564 16.934 1.00 44.29 48 ILE B O 1
ATOM 4067 N N . LEU B 1 67 ? -66.491 -32.692 16.546 1.00 42.61 49 LEU B N 1
ATOM 4068 C CA . LEU B 1 67 ? -65.805 -33.198 17.722 1.00 40.74 49 LEU B CA 1
ATOM 4069 C C . LEU B 1 67 ? -64.468 -33.847 17.374 1.00 38.87 49 LEU B C 1
ATOM 4070 O O . LEU B 1 67 ? -64.406 -34.958 16.857 1.00 37.11 49 LEU B O 1
ATOM 4075 N N . TYR B 1 68 ? -63.395 -33.121 17.647 1.00 38.14 50 TYR B N 1
ATOM 4076 C CA . TYR B 1 68 ? -62.057 -33.696 17.533 1.00 37.87 50 TYR B CA 1
ATOM 4077 C C . TYR B 1 68 ? -61.747 -34.745 18.613 1.00 37.49 50 TYR B C 1
ATOM 4078 O O . TYR B 1 68 ? -61.289 -34.410 19.687 1.00 36.81 50 TYR B O 1
ATOM 4087 N N . CYS B 1 69 ? -62.020 -36.011 18.311 1.00 38.00 51 CYS B N 1
ATOM 4088 C CA . CYS B 1 69 ? -61.639 -37.131 19.189 1.00 39.73 51 CYS B CA 1
ATOM 4089 C C . CYS B 1 69 ? -60.288 -37.731 18.690 1.00 38.14 51 CYS B C 1
ATOM 4090 O O . CYS B 1 69 ? -59.960 -38.896 18.967 1.00 37.54 51 CYS B O 1
ATOM 4093 N N . ASN B 1 70 ? -59.497 -36.912 17.986 1.00 37.23 52 ASN B N 1
ATOM 4094 C CA . ASN B 1 70 ? -58.282 -37.358 17.280 1.00 36.32 52 ASN B CA 1
ATOM 4095 C C . ASN B 1 70 ? -56.904 -36.980 17.883 1.00 36.50 52 ASN B C 1
ATOM 4096 O O . ASN B 1 70 ? -55.860 -37.302 17.325 1.00 36.20 52 ASN B O 1
ATOM 4101 N N . ILE B 1 71 ? -56.876 -36.275 18.999 1.00 36.59 53 ILE B N 1
ATOM 4102 C CA . ILE B 1 71 ? -55.617 -35.744 19.482 1.00 36.62 53 ILE B CA 1
ATOM 4103 C C . ILE B 1 71 ? -55.690 -35.624 20.977 1.00 36.46 53 ILE B C 1
ATOM 4104 O O . ILE B 1 71 ? -56.680 -35.136 21.509 1.00 37.73 53 ILE B O 1
ATOM 4109 N N . GLY B 1 72 ? -54.664 -36.075 21.673 1.00 35.92 54 GLY B N 1
ATOM 4110 C CA . GLY B 1 72 ? -54.674 -36.014 23.139 1.00 35.60 54 GLY B CA 1
ATOM 4111 C C . GLY B 1 72 ? -54.519 -34.582 23.607 1.00 35.07 54 GLY B C 1
ATOM 4112 O O . GLY B 1 72 ? -53.403 -34.127 23.853 1.00 34.80 54 GLY B O 1
ATOM 4113 N N . ASN B 1 73 ? -55.637 -33.867 23.709 1.00 34.42 55 ASN B N 1
ATOM 4114 C CA . ASN B 1 73 ? -55.590 -32.427 23.957 1.00 34.47 55 ASN B CA 1
ATOM 4115 C C . ASN B 1 73 ? -56.582 -32.055 25.061 1.00 33.95 55 ASN B C 1
ATOM 4116 O O . ASN B 1 73 ? -57.610 -31.436 24.784 1.00 33.36 55 ASN B O 1
ATOM 4121 N N . PRO B 1 74 ? -56.273 -32.448 26.312 1.00 34.30 56 PRO B N 1
ATOM 4122 C CA . PRO B 1 74 ? -57.227 -32.451 27.448 1.00 34.56 56 PRO B CA 1
ATOM 4123 C C . PRO B 1 74 ? -57.987 -31.142 27.591 1.00 35.73 56 PRO B C 1
ATOM 4124 O O . PRO B 1 74 ? -59.202 -31.150 27.536 1.00 36.26 56 PRO B O 1
ATOM 4128 N N . GLN B 1 75 ? -57.307 -30.030 27.693 1.00 36.86 57 GLN B N 1
ATOM 4129 C CA . GLN B 1 75 ? -57.941 -28.737 27.816 1.00 38.52 57 GLN B CA 1
ATOM 4130 C C . GLN B 1 75 ? -58.792 -28.275 26.650 1.00 39.44 57 GLN B C 1
ATOM 4131 O O . GLN B 1 75 ? -59.555 -27.366 26.789 1.00 39.67 57 GLN B O 1
ATOM 4137 N N . SER B 1 76 ? -58.636 -28.886 25.498 1.00 41.32 58 SER B N 1
ATOM 4138 C CA . SER B 1 76 ? -59.404 -28.572 24.310 1.00 42.91 58 SER B CA 1
ATOM 4139 C C . SER B 1 76 ? -60.845 -28.868 24.564 1.00 43.04 58 SER B C 1
ATOM 4140 O O . SER B 1 76 ? -61.736 -28.178 24.148 1.00 43.78 58 SER B O 1
ATOM 4143 N N . LEU B 1 77 ? -61.026 -29.954 25.256 1.00 42.90 59 LEU B N 1
ATOM 4144 C CA . LEU B 1 77 ? -62.265 -30.499 25.697 1.00 43.01 59 LEU B CA 1
ATOM 4145 C C . LEU B 1 77 ? -62.452 -29.834 27.046 1.00 43.47 59 LEU B C 1
ATOM 4146 O O . LEU B 1 77 ? -61.901 -28.815 27.293 1.00 43.64 59 LEU B O 1
ATOM 4151 N N . GLY B 1 78 ? -63.253 -30.341 27.921 1.00 43.70 60 GLY B N 1
ATOM 4152 C CA . GLY B 1 78 ? -63.463 -29.652 29.174 1.00 44.30 60 GLY B CA 1
ATOM 4153 C C . GLY B 1 78 ? -62.445 -29.296 30.245 1.00 44.16 60 GLY B C 1
ATOM 4154 O O . GLY B 1 78 ? -62.627 -28.328 30.950 1.00 43.91 60 GLY B O 1
ATOM 4155 N N . GLN B 1 79 ? -61.430 -30.111 30.419 1.00 43.27 61 GLN B N 1
ATOM 4156 C CA . GLN B 1 79 ? -60.447 -29.951 31.455 1.00 43.00 61 GLN B CA 1
ATOM 4157 C C . GLN B 1 79 ? -59.752 -28.671 31.779 1.00 43.73 61 GLN B C 1
ATOM 4158 O O . GLN B 1 79 ? -59.116 -28.025 31.000 1.00 43.53 61 GLN B O 1
ATOM 4164 N N . GLN B 1 80 ? -59.922 -28.386 33.059 1.00 44.57 62 GLN B N 1
ATOM 4165 C CA . GLN B 1 80 ? -59.436 -27.225 33.800 1.00 44.78 62 GLN B CA 1
ATOM 4166 C C . GLN B 1 80 ? -57.963 -27.352 34.100 1.00 43.78 62 GLN B C 1
ATOM 4167 O O . GLN B 1 80 ? -57.487 -28.435 34.476 1.00 43.25 62 GLN B O 1
ATOM 4173 N N . PRO B 1 81 ? -57.237 -26.240 33.937 1.00 43.09 63 PRO B N 1
ATOM 4174 C CA . PRO B 1 81 ? -55.834 -26.224 34.297 1.00 42.64 63 PRO B CA 1
ATOM 4175 C C . PRO B 1 81 ? -55.658 -26.231 35.829 1.00 42.72 63 PRO B C 1
ATOM 4176 O O . PRO B 1 81 ? -56.582 -25.864 36.575 1.00 42.14 63 PRO B O 1
ATOM 4180 N N . VAL B 1 82 ? -54.487 -26.684 36.277 1.00 43.01 64 VAL B N 1
ATOM 4181 C CA . VAL B 1 82 ? -54.141 -26.774 37.709 1.00 43.03 64 VAL B CA 1
ATOM 4182 C C . VAL B 1 82 ? -53.740 -25.416 38.287 1.00 43.28 64 VAL B C 1
ATOM 4183 O O . VAL B 1 82 ? -52.854 -24.734 37.764 1.00 42.77 64 VAL B O 1
ATOM 4187 N N . THR B 1 83 ? -54.402 -25.041 39.378 1.00 43.68 65 THR B N 1
ATOM 4188 C CA . THR B 1 83 ? -54.410 -23.655 39.821 1.00 44.21 65 THR B CA 1
ATOM 4189 C C . THR B 1 83 ? -53.068 -23.161 40.338 1.00 43.95 65 THR B C 1
ATOM 4190 O O . THR B 1 83 ? -52.630 -22.072 39.969 1.00 44.35 65 THR B O 1
ATOM 4194 N N . PHE B 1 84 ? -52.420 -23.961 41.174 1.00 43.31 66 PHE B N 1
ATOM 4195 C CA . PHE B 1 84 ? -51.086 -23.640 41.651 1.00 43.05 66 PHE B CA 1
ATOM 4196 C C . PHE B 1 84 ? -50.127 -23.312 40.483 1.00 42.96 66 PHE B C 1
ATOM 4197 O O . PHE B 1 84 ? -49.522 -22.226 40.461 1.00 43.13 66 PHE B O 1
ATOM 4205 N N . PHE B 1 85 ? -50.042 -24.220 39.507 1.00 42.33 67 PHE B N 1
ATOM 4206 C CA . PHE B 1 85 ? -49.130 -24.081 38.362 1.00 41.38 67 PHE B CA 1
ATOM 4207 C C . PHE B 1 85 ? -49.371 -22.772 37.656 1.00 41.10 67 PHE B C 1
ATOM 4208 O O . PHE B 1 85 ? -48.443 -22.117 37.224 1.00 41.47 67 PHE B O 1
ATOM 4216 N N . ARG B 1 86 ? -50.625 -22.366 37.581 1.00 41.05 68 ARG B N 1
ATOM 4217 C CA . ARG B 1 86 ? -50.964 -21.165 36.861 1.00 41.19 68 ARG B CA 1
ATOM 4218 C C . ARG B 1 86 ? -50.648 -19.938 37.661 1.00 40.72 68 ARG B C 1
ATOM 4219 O O . ARG B 1 86 ? -50.335 -18.898 37.096 1.00 40.39 68 ARG B O 1
ATOM 4227 N N . GLU B 1 87 ? -50.714 -20.072 38.987 1.00 40.89 69 GLU B N 1
ATOM 4228 C CA . GLU B 1 87 ? -50.428 -18.965 39.872 1.00 40.76 69 GLU B CA 1
ATOM 4229 C C . GLU B 1 87 ? -48.927 -18.650 39.751 1.00 40.33 69 GLU B C 1
ATOM 4230 O O . GLU B 1 87 ? -48.533 -17.531 39.350 1.00 38.70 69 GLU B O 1
ATOM 4236 N N . VAL B 1 88 ? -48.110 -19.682 40.007 1.00 40.33 70 VAL B N 1
ATOM 4237 C CA . VAL B 1 88 ? -46.661 -19.574 39.905 1.00 40.14 70 VAL B CA 1
ATOM 4238 C C . VAL B 1 88 ? -46.277 -19.053 38.550 1.00 40.82 70 VAL B C 1
ATOM 4239 O O . VAL B 1 88 ? -45.463 -18.106 38.451 1.00 41.41 70 VAL B O 1
ATOM 4243 N N . LEU B 1 89 ? -46.827 -19.510 37.448 1.00 40.40 71 LEU B N 1
ATOM 4244 C CA . LEU B 1 89 ? -46.432 -18.914 36.168 1.00 40.47 71 LEU B CA 1
ATOM 4245 C C . LEU B 1 89 ? -46.809 -17.413 35.975 1.00 41.02 71 LEU B C 1
ATOM 4246 O O . LEU B 1 89 ? -46.073 -16.578 35.452 1.00 41.69 71 LEU B O 1
ATOM 4251 N N . ALA B 1 90 ? -47.972 -17.002 36.391 1.00 41.10 72 ALA B N 1
ATOM 4252 C CA . ALA B 1 90 ? -48.240 -15.604 36.171 1.00 41.34 72 ALA B CA 1
ATOM 4253 C C . ALA B 1 90 ? -47.247 -14.749 36.934 1.00 41.72 72 ALA B C 1
ATOM 4254 O O . ALA B 1 90 ? -46.748 -13.774 36.432 1.00 41.56 72 ALA B O 1
ATOM 4256 N N . LEU B 1 91 ? -46.916 -15.128 38.144 1.00 42.45 73 LEU B N 1
ATOM 4257 C CA . LEU B 1 91 ? -45.985 -14.325 38.871 1.00 43.16 73 LEU B CA 1
ATOM 4258 C C . LEU B 1 91 ? -44.691 -14.288 38.140 1.00 44.56 73 LEU B C 1
ATOM 4259 O O . LEU B 1 91 ? -44.122 -13.241 38.047 1.00 44.86 73 LEU B O 1
ATOM 4264 N N . CYS B 1 92 ? -44.224 -15.405 37.644 1.00 45.86 74 CYS B N 1
ATOM 4265 C CA . CYS B 1 92 ? -42.983 -15.436 36.921 1.00 47.45 74 CYS B CA 1
ATOM 4266 C C . CYS B 1 92 ? -43.148 -14.636 35.673 1.00 48.75 74 CYS B C 1
ATOM 4267 O O . CYS B 1 92 ? -42.260 -13.981 35.234 1.00 49.85 74 CYS B O 1
ATOM 4270 N N . ASP B 1 93 ? -44.305 -14.702 35.082 1.00 49.77 75 ASP B N 1
ATOM 4271 C CA . ASP B 1 93 ? -44.550 -13.953 33.885 1.00 50.59 75 ASP B CA 1
ATOM 4272 C C . ASP B 1 93 ? -44.490 -12.454 34.105 1.00 50.75 75 ASP B C 1
ATOM 4273 O O . ASP B 1 93 ? -44.044 -11.731 33.268 1.00 51.16 75 ASP B O 1
ATOM 4278 N N . HIS B 1 94 ? -44.973 -11.999 35.242 1.00 51.08 76 HIS B N 1
ATOM 4279 C CA . HIS B 1 94 ? -44.977 -10.595 35.603 1.00 51.01 76 HIS B CA 1
ATOM 4280 C C . HIS B 1 94 ? -44.497 -10.520 37.034 1.00 50.90 76 HIS B C 1
ATOM 4281 O O . HIS B 1 94 ? -45.274 -10.582 37.931 1.00 50.14 76 HIS B O 1
ATOM 4288 N N . PRO B 1 95 ? -43.197 -10.385 37.218 1.00 51.43 77 PRO B N 1
ATOM 4289 C CA . PRO B 1 95 ? -42.510 -10.313 38.502 1.00 52.12 77 PRO B CA 1
ATOM 4290 C C . PRO B 1 95 ? -42.673 -9.100 39.407 1.00 52.94 77 PRO B C 1
ATOM 4291 O O . PRO B 1 95 ? -42.505 -9.242 40.575 1.00 52.54 77 PRO B O 1
ATOM 4295 N N . ASP B 1 96 ? -42.971 -7.934 38.886 1.00 54.37 78 ASP B N 1
ATOM 4296 C CA . ASP B 1 96 ? -43.126 -6.751 39.741 1.00 56.64 78 ASP B CA 1
ATOM 4297 C C . ASP B 1 96 ? -44.299 -6.962 40.727 1.00 57.46 78 ASP B C 1
ATOM 4298 O O . ASP B 1 96 ? -44.296 -6.448 41.863 1.00 57.39 78 ASP B O 1
ATOM 4303 N N . LEU B 1 97 ? -45.286 -7.739 40.266 1.00 57.99 79 LEU B N 1
ATOM 4304 C CA . LEU B 1 97 ? -46.359 -8.294 41.089 1.00 58.08 79 LEU B CA 1
ATOM 4305 C C . LEU B 1 97 ? -45.921 -8.805 42.463 1.00 58.95 79 LEU B C 1
ATOM 4306 O O . LEU B 1 97 ? -46.699 -8.736 43.410 1.00 58.94 79 LEU B O 1
ATOM 4311 N N . LEU B 1 98 ? -44.714 -9.300 42.564 1.00 60.17 80 LEU B N 1
ATOM 4312 C CA . LEU B 1 98 ? -44.203 -9.809 43.807 1.00 61.61 80 LEU B CA 1
ATOM 4313 C C . LEU B 1 98 ? -44.123 -8.679 44.795 1.00 63.25 80 LEU B C 1
ATOM 4314 O O . LEU B 1 98 ? -44.230 -8.854 45.999 1.00 62.80 80 LEU B O 1
ATOM 4319 N N . GLN B 1 99 ? -43.874 -7.511 44.251 1.00 64.97 81 GLN B N 1
ATOM 4320 C CA . GLN B 1 99 ? -43.767 -6.306 45.010 1.00 66.50 81 GLN B CA 1
ATOM 4321 C C . GLN B 1 99 ? -44.971 -5.742 45.789 1.00 67.28 81 GLN B C 1
ATOM 4322 O O . GLN B 1 99 ? -44.816 -5.306 46.906 1.00 67.78 81 GLN B O 1
ATOM 4328 N N . ARG B 1 100 ? -46.154 -5.742 45.190 1.00 68.13 82 ARG B N 1
ATOM 4329 C CA . ARG B 1 100 ? -47.344 -5.226 45.854 1.00 68.76 82 ARG B CA 1
ATOM 4330 C C . ARG B 1 100 ? -47.960 -6.189 46.836 1.00 69.08 82 ARG B C 1
ATOM 4331 O O . ARG B 1 100 ? -47.788 -7.359 46.718 1.00 69.36 82 ARG B O 1
ATOM 4339 N N . GLU B 1 101 ? -48.680 -5.696 47.817 1.00 69.12 83 GLU B N 1
ATOM 4340 C CA . GLU B 1 101 ? -49.293 -6.582 48.789 1.00 69.81 83 GLU B CA 1
ATOM 4341 C C . GLU B 1 101 ? -50.690 -7.141 48.523 1.00 69.51 83 GLU B C 1
ATOM 4342 O O . GLU B 1 101 ? -51.153 -7.992 49.257 1.00 69.36 83 GLU B O 1
ATOM 4348 N N . GLU B 1 102 ? -51.354 -6.675 47.480 1.00 69.29 84 GLU B N 1
ATOM 4349 C CA . GLU B 1 102 ? -52.687 -7.135 47.142 1.00 69.20 84 GLU B CA 1
ATOM 4350 C C . GLU B 1 102 ? -52.776 -8.586 46.861 1.00 68.25 84 GLU B C 1
ATOM 4351 O O . GLU B 1 102 ? -53.694 -9.252 47.249 1.00 68.24 84 GLU B O 1
ATOM 4357 N N . ILE B 1 103 ? -51.786 -9.055 46.167 1.00 67.42 85 ILE B N 1
ATOM 4358 C CA . ILE B 1 103 ? -51.632 -10.422 45.766 1.00 66.52 85 ILE B CA 1
ATOM 4359 C C . ILE B 1 103 ? -51.839 -11.403 46.886 1.00 66.22 85 ILE B C 1
ATOM 4360 O O . ILE B 1 103 ? -52.352 -12.477 46.668 1.00 66.19 85 ILE B O 1
ATOM 4365 N N . LYS B 1 104 ? -51.457 -11.062 48.087 1.00 65.67 86 LYS B N 1
ATOM 4366 C CA . LYS B 1 104 ? -51.618 -12.002 49.156 1.00 65.34 86 LYS B CA 1
ATOM 4367 C C . LYS B 1 104 ? -53.089 -12.261 49.130 1.00 64.74 86 LYS B C 1
ATOM 4368 O O . LYS B 1 104 ? -53.507 -13.383 49.357 1.00 64.89 86 LYS B O 1
ATOM 4374 N N . THR B 1 105 ? -53.896 -11.268 48.874 1.00 64.00 87 THR B N 1
ATOM 4375 C CA . THR B 1 105 ? -55.317 -11.520 48.803 1.00 63.26 87 THR B CA 1
ATOM 4376 C C . THR B 1 105 ? -55.774 -12.441 47.623 1.00 62.57 87 THR B C 1
ATOM 4377 O O . THR B 1 105 ? -56.686 -13.231 47.779 1.00 62.60 87 THR B O 1
ATOM 4381 N N . LEU B 1 106 ? -55.147 -12.327 46.453 1.00 61.23 88 LEU B N 1
ATOM 4382 C CA . LEU B 1 106 ? -55.478 -13.073 45.219 1.00 59.79 88 LEU B CA 1
ATOM 4383 C C . LEU B 1 106 ? -54.700 -14.372 45.009 1.00 58.62 88 LEU B C 1
ATOM 4384 O O . LEU B 1 106 ? -55.275 -15.400 44.643 1.00 58.46 88 LEU B O 1
ATOM 4389 N N . PHE B 1 107 ? -53.392 -14.314 45.221 1.00 56.99 89 PHE B N 1
ATOM 4390 C CA . PHE B 1 107 ? -52.541 -15.496 45.118 1.00 55.86 89 PHE B CA 1
ATOM 4391 C C . PHE B 1 107 ? -52.308 -16.135 46.489 1.00 55.26 89 PHE B C 1
ATOM 4392 O O . PHE B 1 107 ? -52.293 -15.427 47.494 1.00 56.22 89 PHE B O 1
ATOM 4400 N N . SER B 1 108 ? -52.129 -17.454 46.532 1.00 53.72 90 SER B N 1
ATOM 4401 C CA . SER B 1 108 ? -51.847 -18.160 47.779 1.00 52.51 90 SER B CA 1
ATOM 4402 C C . SER B 1 108 ? -50.386 -17.977 48.215 1.00 52.16 90 SER B C 1
ATOM 4403 O O . SER B 1 108 ? -49.495 -17.887 47.377 1.00 52.27 90 SER B O 1
ATOM 4406 N N . ALA B 1 109 ? -50.129 -17.947 49.518 1.00 51.36 91 ALA B N 1
ATOM 4407 C CA . ALA B 1 109 ? -48.750 -17.822 50.022 1.00 51.01 91 ALA B CA 1
ATOM 4408 C C . ALA B 1 109 ? -47.794 -18.861 49.388 1.00 50.68 91 ALA B C 1
ATOM 4409 O O . ALA B 1 109 ? -46.604 -18.601 49.116 1.00 50.07 91 ALA B O 1
ATOM 4411 N N . ASP B 1 110 ? -48.357 -20.044 49.175 1.00 50.73 92 ASP B N 1
ATOM 4412 C CA . ASP B 1 110 ? -47.689 -21.217 48.606 1.00 50.61 92 ASP B CA 1
ATOM 4413 C C . ASP B 1 110 ? -46.966 -20.874 47.306 1.00 49.77 92 ASP B C 1
ATOM 4414 O O . ASP B 1 110 ? -45.782 -21.183 47.124 1.00 50.08 92 ASP B O 1
ATOM 4419 N N . SER B 1 111 ? -47.709 -20.232 46.415 1.00 48.24 93 SER B N 1
ATOM 4420 C CA . SER B 1 111 ? -47.243 -19.931 45.101 1.00 47.57 93 SER B CA 1
ATOM 4421 C C . SER B 1 111 ? -46.167 -18.868 45.139 1.00 46.80 93 SER B C 1
ATOM 4422 O O . SER B 1 111 ? -45.121 -19.025 44.526 1.00 46.58 93 SER B O 1
ATOM 4425 N N . ILE B 1 112 ? -46.474 -17.787 45.848 1.00 46.38 94 ILE B N 1
ATOM 4426 C CA . ILE B 1 112 ? -45.603 -16.633 46.059 1.00 45.90 94 ILE B CA 1
ATOM 4427 C C . ILE B 1 112 ? -44.221 -17.061 46.519 1.00 45.68 94 ILE B C 1
ATOM 4428 O O . ILE B 1 112 ? -43.232 -16.649 45.936 1.00 45.32 94 ILE B O 1
ATOM 4433 N N . SER B 1 113 ? -44.152 -17.873 47.571 1.00 45.67 95 SER B N 1
ATOM 4434 C CA . SER B 1 113 ? -42.879 -18.482 47.971 1.00 46.40 95 SER B CA 1
ATOM 4435 C C . SER B 1 113 ? -42.144 -19.027 46.733 1.00 46.34 95 SER B C 1
ATOM 4436 O O . SER B 1 113 ? -40.985 -18.674 46.463 1.00 46.65 95 SER B O 1
ATOM 4439 N N . ARG B 1 114 ? -42.860 -19.871 45.989 1.00 45.56 96 ARG B N 1
ATOM 4440 C CA . ARG B 1 114 ? -42.310 -20.665 44.916 1.00 44.94 96 ARG B CA 1
ATOM 4441 C C . ARG B 1 114 ? -41.930 -19.833 43.687 1.00 44.79 96 ARG B C 1
ATOM 4442 O O . ARG B 1 114 ? -40.848 -20.028 43.106 1.00 44.88 96 ARG B O 1
ATOM 4450 N N . ALA B 1 115 ? -42.797 -18.911 43.290 1.00 44.25 97 ALA B N 1
ATOM 4451 C CA . ALA B 1 115 ? -42.472 -18.034 42.175 1.00 44.74 97 ALA B CA 1
ATOM 4452 C C . ALA B 1 115 ? -41.215 -17.259 42.505 1.00 45.45 97 ALA B C 1
ATOM 4453 O O . ALA B 1 115 ? -40.421 -16.918 41.605 1.00 45.81 97 ALA B O 1
ATOM 4455 N N . LYS B 1 116 ? -41.042 -16.995 43.801 1.00 45.30 98 LYS B N 1
ATOM 4456 C CA . LYS B 1 116 ? -39.963 -16.172 44.275 1.00 45.43 98 LYS B CA 1
ATOM 4457 C C . LYS B 1 116 ? -38.657 -16.965 44.224 1.00 45.40 98 LYS B C 1
ATOM 4458 O O . LYS B 1 116 ? -37.622 -16.461 43.769 1.00 45.62 98 LYS B O 1
ATOM 4464 N N . GLN B 1 117 ? -38.680 -18.203 44.673 1.00 45.31 99 GLN B N 1
ATOM 4465 C CA . GLN B 1 117 ? -37.423 -18.926 44.701 1.00 46.39 99 GLN B CA 1
ATOM 4466 C C . GLN B 1 117 ? -37.021 -19.424 43.299 1.00 46.63 99 GLN B C 1
ATOM 4467 O O . GLN B 1 117 ? -35.866 -19.810 43.044 1.00 46.64 99 GLN B O 1
ATOM 4473 N N . ILE B 1 118 ? -37.985 -19.393 42.389 1.00 46.41 100 ILE B N 1
ATOM 4474 C CA . ILE B 1 118 ? -37.715 -19.750 41.028 1.00 45.63 100 ILE B CA 1
ATOM 4475 C C . ILE B 1 118 ? -37.035 -18.574 40.386 1.00 45.57 100 ILE B C 1
ATOM 4476 O O . ILE B 1 118 ? -36.017 -18.718 39.728 1.00 46.14 100 ILE B O 1
ATOM 4481 N N . LEU B 1 119 ? -37.591 -17.396 40.603 1.00 45.73 101 LEU B N 1
ATOM 4482 C CA . LEU B 1 119 ? -37.046 -16.170 40.035 1.00 46.15 101 LEU B CA 1
ATOM 4483 C C . LEU B 1 119 ? -35.570 -15.939 40.401 1.00 46.65 101 LEU B C 1
ATOM 4484 O O . LEU B 1 119 ? -34.915 -15.055 39.868 1.00 46.83 101 LEU B O 1
ATOM 4489 N N . ALA B 1 120 ? -35.067 -16.739 41.327 1.00 47.52 102 ALA B N 1
ATOM 4490 C CA . ALA B 1 120 ? -33.750 -16.534 41.899 1.00 48.37 102 ALA B CA 1
ATOM 4491 C C . ALA B 1 120 ? -32.750 -17.568 41.379 1.00 48.94 102 ALA B C 1
ATOM 4492 O O . ALA B 1 120 ? -31.543 -17.406 41.545 1.00 48.96 102 ALA B O 1
ATOM 4494 N N . MET B 1 121 ? -33.243 -18.633 40.754 1.00 49.66 103 MET B N 1
ATOM 4495 C CA . MET B 1 121 ? -32.335 -19.505 40.032 1.00 50.80 103 MET B CA 1
ATOM 4496 C C . MET B 1 121 ? -32.095 -19.008 38.612 1.00 50.66 103 MET B C 1
ATOM 4497 O O . MET B 1 121 ? -31.172 -19.483 37.936 1.00 50.31 103 MET B O 1
ATOM 4502 N N . ILE B 1 122 ? -32.912 -18.054 38.161 1.00 50.50 104 ILE B N 1
ATOM 4503 C CA . ILE B 1 122 ? -32.708 -17.454 36.843 1.00 50.59 104 ILE B CA 1
ATOM 4504 C C . ILE B 1 122 ? -31.593 -16.418 36.899 1.00 51.21 104 ILE B C 1
ATOM 4505 O O . ILE B 1 122 ? -31.715 -15.438 37.636 1.00 50.82 104 ILE B O 1
ATOM 4510 N N . PRO B 1 123 ? -30.521 -16.623 36.101 1.00 51.83 105 PRO B N 1
ATOM 4511 C CA . PRO B 1 123 ? -29.347 -15.753 36.062 1.00 52.18 105 PRO B CA 1
ATOM 4512 C C . PRO B 1 123 ? -29.527 -14.227 36.354 1.00 52.64 105 PRO B C 1
ATOM 4513 O O . PRO B 1 123 ? -29.064 -13.753 37.410 1.00 53.37 105 PRO B O 1
ATOM 4517 N N . GLY B 1 124 ? -30.152 -13.454 35.471 1.00 52.42 106 GLY B N 1
ATOM 4518 C CA . GLY B 1 124 ? -30.288 -12.012 35.768 1.00 51.61 106 GLY B CA 1
ATOM 4519 C C . GLY B 1 124 ? -31.605 -11.663 36.436 1.00 51.26 106 GLY B C 1
ATOM 4520 O O . GLY B 1 124 ? -32.036 -10.519 36.401 1.00 50.84 106 GLY B O 1
ATOM 4521 N N . ARG B 1 125 ? -32.246 -12.653 37.054 1.00 51.27 107 ARG B N 1
ATOM 4522 C CA . ARG B 1 125 ? -33.657 -12.563 37.425 1.00 51.44 107 ARG B CA 1
ATOM 4523 C C . ARG B 1 125 ? -34.447 -12.300 36.144 1.00 50.41 107 ARG B C 1
ATOM 4524 O O . ARG B 1 125 ? -35.584 -11.812 36.173 1.00 50.85 107 ARG B O 1
ATOM 4532 N N . ALA B 1 126 ? -33.840 -12.661 35.014 1.00 48.81 108 ALA B N 1
ATOM 4533 C CA . ALA B 1 126 ? -34.338 -12.258 33.695 1.00 46.96 108 ALA B CA 1
ATOM 4534 C C . ALA B 1 126 ? -35.152 -13.358 33.018 1.00 45.82 108 ALA B C 1
ATOM 4535 O O . ALA B 1 126 ? -34.655 -14.419 32.670 1.00 45.46 108 ALA B O 1
ATOM 4537 N N . THR B 1 127 ? -36.416 -13.072 32.790 1.00 44.93 109 THR B N 1
ATOM 4538 C CA . THR B 1 127 ? -37.340 -14.139 32.415 1.00 43.66 109 THR B CA 1
ATOM 4539 C C . THR B 1 127 ? -37.604 -14.246 30.873 1.00 42.19 109 THR B C 1
ATOM 4540 O O . THR B 1 127 ? -38.052 -15.270 30.351 1.00 42.30 109 THR B O 1
ATOM 4544 N N . GLY B 1 128 ? -37.247 -13.204 30.146 1.00 40.52 110 GLY B N 1
ATOM 4545 C CA . GLY B 1 128 ? -37.292 -13.270 28.690 1.00 38.83 110 GLY B CA 1
ATOM 4546 C C . GLY B 1 128 ? -35.952 -13.507 28.021 1.00 37.38 110 GLY B C 1
ATOM 4547 O O . GLY B 1 128 ? -35.829 -13.365 26.819 1.00 37.52 110 GLY B O 1
ATOM 4548 N N . ALA B 1 129 ? -34.942 -13.876 28.802 1.00 36.09 111 ALA B N 1
ATOM 4549 C CA . ALA B 1 129 ? -33.621 -14.245 28.268 1.00 34.36 111 ALA B CA 1
ATOM 4550 C C . ALA B 1 129 ? -33.541 -15.701 27.834 1.00 32.75 111 ALA B C 1
ATOM 4551 O O . ALA B 1 129 ? -34.131 -16.557 28.460 1.00 31.76 111 ALA B O 1
ATOM 4553 N N . TYR B 1 130 ? -32.799 -15.963 26.757 1.00 32.08 112 TYR B N 1
ATOM 4554 C CA . TYR B 1 130 ? -32.404 -17.320 26.416 1.00 31.09 112 TYR B CA 1
ATOM 4555 C C . TYR B 1 130 ? -31.762 -17.892 27.646 1.00 31.24 112 TYR B C 1
ATOM 4556 O O . TYR B 1 130 ? -31.062 -17.194 28.348 1.00 31.88 112 TYR B O 1
ATOM 4565 N N . SER B 1 131 ? -31.982 -19.159 27.919 1.00 31.38 113 SER B N 1
ATOM 4566 C CA . SER B 1 131 ? -31.160 -19.843 28.903 1.00 31.44 113 SER B CA 1
ATOM 4567 C C . SER B 1 131 ? -29.928 -20.527 28.262 1.00 31.71 113 SER B C 1
ATOM 4568 O O . SER B 1 131 ? -29.749 -20.565 27.025 1.00 32.28 113 SER B O 1
ATOM 4571 N N . HIS B 1 132 ? -29.061 -21.060 29.108 1.00 31.63 114 HIS B N 1
ATOM 4572 C CA . HIS B 1 132 ? -28.179 -22.146 28.704 1.00 32.11 114 HIS B CA 1
ATOM 4573 C C . HIS B 1 132 ? -29.027 -23.131 27.836 1.00 31.89 114 HIS B C 1
ATOM 4574 O O . HIS B 1 132 ? -30.257 -23.221 27.999 1.00 31.34 114 HIS B O 1
ATOM 4581 N N . SER B 1 133 ? -28.391 -23.831 26.895 1.00 32.04 115 SER B N 1
ATOM 4582 C CA . SER B 1 133 ? -29.143 -24.659 25.931 1.00 31.81 115 SER B CA 1
ATOM 4583 C C . SER B 1 133 ? -29.757 -25.914 26.504 1.00 31.50 115 SER B C 1
ATOM 4584 O O . SER B 1 133 ? -30.611 -26.522 25.866 1.00 32.83 115 SER B O 1
ATOM 4587 N N . GLN B 1 134 ? -29.347 -26.308 27.700 1.00 30.63 116 GLN B N 1
ATOM 4588 C CA . GLN B 1 134 ? -30.031 -27.380 28.403 1.00 29.87 116 GLN B CA 1
ATOM 4589 C C . GLN B 1 134 ? -31.268 -26.923 29.181 1.00 29.85 116 GLN B C 1
ATOM 4590 O O . GLN B 1 134 ? -32.109 -27.748 29.528 1.00 30.12 116 GLN B O 1
ATOM 4596 N N . GLY B 1 135 ? -31.417 -25.612 29.367 1.00 29.71 117 GLY B N 1
ATOM 4597 C CA . GLY B 1 135 ? -32.463 -25.043 30.212 1.00 29.38 117 GLY B CA 1
ATOM 4598 C C . GLY B 1 135 ? -31.790 -24.473 31.460 1.00 30.14 117 GLY B C 1
ATOM 4599 O O . GLY B 1 135 ? -30.693 -24.910 31.819 1.00 30.37 117 GLY B O 1
ATOM 4600 N N . ILE B 1 136 ? -32.443 -23.509 32.118 1.00 30.22 118 ILE B N 1
ATOM 4601 C CA . ILE B 1 136 ? -31.997 -22.950 33.403 1.00 30.47 118 ILE B CA 1
ATOM 4602 C C . ILE B 1 136 ? -31.435 -24.020 34.324 1.00 30.80 118 ILE B C 1
ATOM 4603 O O . ILE B 1 136 ? -32.102 -25.041 34.566 1.00 30.34 118 ILE B O 1
ATOM 4608 N N . HIS B 1 137 ? -30.243 -23.771 34.856 1.00 31.16 119 HIS B N 1
ATOM 4609 C CA . HIS B 1 137 ? -29.600 -24.765 35.711 1.00 32.68 119 HIS B CA 1
ATOM 4610 C C . HIS B 1 137 ? -30.432 -25.177 36.919 1.00 32.64 119 HIS B C 1
ATOM 4611 O O . HIS B 1 137 ? -30.587 -26.382 37.153 1.00 33.24 119 HIS B O 1
ATOM 4618 N N . GLY B 1 138 ? -30.931 -24.197 37.676 1.00 32.39 120 GLY B N 1
ATOM 4619 C CA . GLY B 1 138 ? -31.753 -24.461 38.869 1.00 32.82 120 GLY B CA 1
ATOM 4620 C C . GLY B 1 138 ? -32.926 -25.378 38.569 1.00 33.38 120 GLY B C 1
ATOM 4621 O O . GLY B 1 138 ? -33.227 -26.308 39.318 1.00 33.04 120 GLY B O 1
ATOM 4622 N N . LEU B 1 139 ? -33.577 -25.123 37.436 1.00 33.81 121 LEU B N 1
ATOM 4623 C CA . LEU B 1 139 ? -34.721 -25.905 37.015 1.00 33.30 121 LEU B CA 1
ATOM 4624 C C . LEU B 1 139 ? -34.316 -27.341 36.802 1.00 34.16 121 LEU B C 1
ATOM 4625 O O . LEU B 1 139 ? -34.990 -28.236 37.298 1.00 34.38 121 LEU B O 1
ATOM 4630 N N . ARG B 1 140 ? -33.193 -27.566 36.101 1.00 35.02 122 ARG B N 1
ATOM 4631 C CA . ARG B 1 140 ? -32.642 -28.929 35.906 1.00 34.91 122 ARG B CA 1
ATOM 4632 C C . ARG B 1 140 ? -32.346 -29.629 37.237 1.00 36.03 122 ARG B C 1
ATOM 4633 O O . ARG B 1 140 ? -32.441 -30.857 37.362 1.00 35.65 122 ARG B O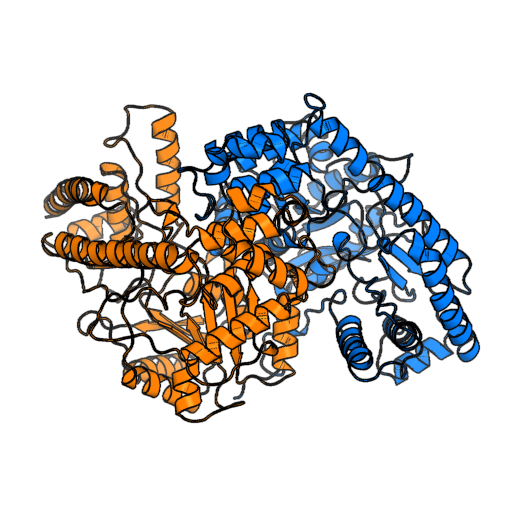 1
ATOM 4641 N N . ASP B 1 141 ? -31.980 -28.817 38.233 1.00 38.16 123 ASP B N 1
ATOM 4642 C CA . ASP B 1 141 ? -31.763 -29.253 39.617 1.00 39.50 123 ASP B CA 1
ATOM 4643 C C . ASP B 1 141 ? -33.078 -29.713 40.266 1.00 38.85 123 ASP B C 1
ATOM 4644 O O . ASP B 1 141 ? -33.163 -30.826 40.812 1.00 38.82 123 ASP B O 1
ATOM 4649 N N . ALA B 1 142 ? -34.108 -28.875 40.192 1.00 37.71 124 ALA B N 1
ATOM 4650 C CA . ALA B 1 142 ? -35.404 -29.342 40.618 1.00 37.89 124 ALA B CA 1
ATOM 4651 C C . ALA B 1 142 ? -35.771 -30.659 39.917 1.00 38.30 124 ALA B C 1
ATOM 4652 O O . ALA B 1 142 ? -36.060 -31.653 40.585 1.00 39.05 124 ALA B O 1
ATOM 4654 N N . ILE B 1 143 ? -35.723 -30.708 38.595 1.00 38.25 125 ILE B N 1
ATOM 4655 C CA . ILE B 1 143 ? -36.110 -31.943 37.909 1.00 37.92 125 ILE B CA 1
ATOM 4656 C C . ILE B 1 143 ? -35.285 -33.142 38.382 1.00 38.87 125 ILE B C 1
ATOM 4657 O O . ILE B 1 143 ? -35.831 -34.228 38.601 1.00 39.02 125 ILE B O 1
ATOM 4662 N N . ALA B 1 144 ? -33.980 -32.937 38.578 1.00 39.75 126 ALA B N 1
ATOM 4663 C CA . ALA B 1 144 ? -33.106 -34.016 39.066 1.00 40.61 126 ALA B CA 1
ATOM 4664 C C . ALA B 1 144 ? -33.526 -34.551 40.430 1.00 41.26 126 ALA B C 1
ATOM 4665 O O . ALA B 1 144 ? -33.393 -35.750 40.699 1.00 41.68 126 ALA B O 1
ATOM 4667 N N . SER B 1 145 ? -34.032 -33.664 41.288 1.00 41.74 127 SER B N 1
ATOM 4668 C CA . SER B 1 145 ? -34.531 -34.064 42.594 1.00 42.55 127 SER B CA 1
ATOM 4669 C C . SER B 1 145 ? -35.841 -34.837 42.495 1.00 42.62 127 SER B C 1
ATOM 4670 O O . SER B 1 145 ? -35.979 -35.902 43.118 1.00 43.41 127 SER B O 1
ATOM 4673 N N . GLY B 1 146 ? -36.789 -34.326 41.707 1.00 42.56 128 GLY B N 1
ATOM 4674 C CA . GLY B 1 146 ? -38.003 -35.063 41.374 1.00 41.68 128 GLY B CA 1
ATOM 4675 C C . GLY B 1 146 ? -37.704 -36.475 40.910 1.00 41.85 128 GLY B C 1
ATOM 4676 O O . GLY B 1 146 ? -38.356 -37.420 41.340 1.00 41.89 128 GLY B O 1
ATOM 4677 N N . ILE B 1 147 ? -36.707 -36.641 40.053 1.00 41.82 129 ILE B N 1
ATOM 4678 C CA . ILE B 1 147 ? -36.402 -37.974 39.565 1.00 42.70 129 ILE B CA 1
ATOM 4679 C C . ILE B 1 147 ? -35.866 -38.917 40.645 1.00 43.58 129 ILE B C 1
ATOM 4680 O O . ILE B 1 147 ? -36.289 -40.074 40.745 1.00 43.62 129 ILE B O 1
ATOM 4685 N N . ALA B 1 148 ? -34.919 -38.422 41.437 1.00 44.68 130 ALA B N 1
ATOM 4686 C CA . ALA B 1 148 ? -34.435 -39.151 42.610 1.00 45.35 130 ALA B CA 1
ATOM 4687 C C . ALA B 1 148 ? -35.612 -39.582 43.490 1.00 45.90 130 ALA B C 1
ATOM 4688 O O . ALA B 1 148 ? -35.772 -40.766 43.737 1.00 46.01 130 ALA B O 1
ATOM 4690 N N . SER B 1 149 ? -36.456 -38.636 43.913 1.00 46.42 131 SER B N 1
ATOM 4691 C CA . SER B 1 149 ? -37.660 -38.961 44.683 1.00 47.50 131 SER B CA 1
ATOM 4692 C C . SER B 1 149 ? -38.504 -40.067 44.066 1.00 48.30 131 SER B C 1
ATOM 4693 O O . SER B 1 149 ? -39.076 -40.892 44.773 1.00 49.06 131 SER B O 1
ATOM 4696 N N . ARG B 1 150 ? -38.591 -40.067 42.743 1.00 48.89 132 ARG B N 1
ATOM 4697 C CA . ARG B 1 150 ? -39.454 -40.972 42.023 1.00 49.15 132 ARG B CA 1
ATOM 4698 C C . ARG B 1 150 ? -38.919 -42.396 42.086 1.00 49.71 132 ARG B C 1
ATOM 4699 O O . ARG B 1 150 ? -39.692 -43.301 42.361 1.00 49.75 132 ARG B O 1
ATOM 4707 N N . ASP B 1 151 ? -37.608 -42.579 41.854 1.00 50.33 133 ASP B N 1
ATOM 4708 C CA . ASP B 1 151 ? -36.943 -43.907 41.810 1.00 50.95 133 ASP B CA 1
ATOM 4709 C C . ASP B 1 151 ? -36.124 -44.283 43.054 1.00 51.02 133 ASP B C 1
ATOM 4710 O O . ASP B 1 151 ? -35.837 -45.464 43.290 1.00 51.16 133 ASP B O 1
ATOM 4715 N N . GLY B 1 152 ? -35.714 -43.285 43.826 1.00 50.99 134 GLY B N 1
ATOM 4716 C CA . GLY B 1 152 ? -34.759 -43.505 44.897 1.00 51.14 134 GLY B CA 1
ATOM 4717 C C . GLY B 1 152 ? -33.392 -43.901 44.359 1.00 51.41 134 GLY B C 1
ATOM 4718 O O . GLY B 1 152 ? -32.666 -44.679 44.983 1.00 51.41 134 GLY B O 1
ATOM 4719 N N . PHE B 1 153 ? -33.052 -43.391 43.183 1.00 51.35 135 PHE B N 1
ATOM 4720 C CA . PHE B 1 153 ? -31.687 -43.451 42.700 1.00 51.49 135 PHE B CA 1
ATOM 4721 C C . PHE B 1 153 ? -31.275 -42.044 42.247 1.00 51.79 135 PHE B C 1
ATOM 4722 O O . PHE B 1 153 ? -32.116 -41.270 41.765 1.00 52.23 135 PHE B O 1
ATOM 4730 N N . PRO B 1 154 ? -29.997 -41.684 42.413 1.00 51.81 136 PRO B N 1
ATOM 4731 C CA . PRO B 1 154 ? -29.670 -40.274 42.176 1.00 51.57 136 PRO B CA 1
ATOM 4732 C C . PRO B 1 154 ? -29.625 -39.943 40.679 1.00 51.28 136 PRO B C 1
ATOM 4733 O O . PRO B 1 154 ? -29.550 -40.853 39.830 1.00 51.00 136 PRO B O 1
ATOM 4737 N N . ALA B 1 155 ? -29.685 -38.646 40.376 1.00 50.38 137 ALA B N 1
ATOM 4738 C CA . ALA B 1 155 ? -29.724 -38.174 39.006 1.00 49.62 137 ALA B CA 1
ATOM 4739 C C . ALA B 1 155 ? -29.206 -36.723 38.911 1.00 48.98 137 ALA B C 1
ATOM 4740 O O . ALA B 1 155 ? -29.552 -35.869 39.721 1.00 49.11 137 ALA B O 1
ATOM 4742 N N . ASN B 1 156 ? -28.387 -36.458 37.909 1.00 47.85 138 ASN B N 1
ATOM 4743 C CA . ASN B 1 156 ? -27.809 -35.153 37.686 1.00 47.55 138 ASN B CA 1
ATOM 4744 C C . ASN B 1 156 ? -28.485 -34.145 36.804 1.00 46.06 138 ASN B C 1
ATOM 4745 O O . ASN B 1 156 ? -29.172 -34.473 35.908 1.00 45.24 138 ASN B O 1
ATOM 4750 N N . ALA B 1 157 ? -28.245 -32.892 37.104 1.00 45.09 139 ALA B N 1
ATOM 4751 C CA . ALA B 1 157 ? -28.761 -31.755 36.390 1.00 44.82 139 ALA B CA 1
ATOM 4752 C C . ALA B 1 157 ? -28.199 -31.755 34.972 1.00 44.55 139 ALA B C 1
ATOM 4753 O O . ALA B 1 157 ? -28.838 -31.395 34.043 1.00 45.94 139 ALA B O 1
ATOM 4755 N N . ASP B 1 158 ? -26.967 -32.161 34.852 1.00 42.60 140 ASP B N 1
ATOM 4756 C CA . ASP B 1 158 ? -26.233 -32.242 33.621 1.00 41.99 140 ASP B CA 1
ATOM 4757 C C . ASP B 1 158 ? -26.783 -33.177 32.572 1.00 40.83 140 ASP B C 1
ATOM 4758 O O . ASP B 1 158 ? -26.693 -32.926 31.409 1.00 40.63 140 ASP B O 1
ATOM 4763 N N . ASP B 1 159 ? -27.334 -34.276 32.996 1.00 39.10 141 ASP B N 1
ATOM 4764 C CA . ASP B 1 159 ? -27.883 -35.239 32.108 1.00 38.15 141 ASP B CA 1
ATOM 4765 C C . ASP B 1 159 ? -29.254 -34.826 31.581 1.00 36.65 141 ASP B C 1
ATOM 4766 O O . ASP B 1 159 ? -29.876 -35.541 30.865 1.00 36.65 141 ASP B O 1
ATOM 4771 N N . ILE B 1 160 ? -29.727 -33.661 31.952 1.00 34.64 142 ILE B N 1
ATOM 4772 C CA . ILE B 1 160 ? -31.032 -33.185 31.518 1.00 32.93 142 ILE B CA 1
ATOM 4773 C C . ILE B 1 160 ? -31.050 -32.107 30.441 1.00 32.05 142 ILE B C 1
ATOM 4774 O O . ILE B 1 160 ? -30.286 -31.153 30.465 1.00 30.93 142 ILE B O 1
ATOM 4779 N N . PHE B 1 161 ? -31.962 -32.284 29.492 1.00 31.96 143 PHE B N 1
ATOM 4780 C CA . PHE B 1 161 ? -32.195 -31.311 28.424 1.00 32.03 143 PHE B CA 1
ATOM 4781 C C . PHE B 1 161 ? -33.646 -30.854 28.395 1.00 31.77 143 PHE B C 1
ATOM 4782 O O . PHE B 1 161 ? -34.545 -31.648 28.161 1.00 32.64 143 PHE B O 1
ATOM 4790 N N . LEU B 1 162 ? -33.875 -29.587 28.668 1.00 31.07 144 LEU B N 1
ATOM 4791 C CA . LEU B 1 162 ? -35.207 -29.065 28.625 1.00 31.16 144 LEU B CA 1
ATOM 4792 C C . LEU B 1 162 ? -35.478 -28.732 27.193 1.00 32.12 144 LEU B C 1
ATOM 4793 O O . LEU B 1 162 ? -34.666 -28.090 26.530 1.00 32.65 144 LEU B O 1
ATOM 4798 N N . THR B 1 163 ? -36.629 -29.182 26.716 1.00 33.05 145 THR B N 1
ATOM 4799 C CA . THR B 1 163 ? -37.034 -29.023 25.333 1.00 33.59 145 THR B CA 1
ATOM 4800 C C . THR B 1 163 ? -38.464 -28.497 25.296 1.00 34.01 145 THR B C 1
ATOM 4801 O O . THR B 1 163 ? -39.182 -28.580 26.291 1.00 33.93 145 THR B O 1
ATOM 4805 N N . ASP B 1 164 ? -38.866 -27.948 24.150 1.00 34.42 146 ASP B N 1
ATOM 4806 C CA . ASP B 1 164 ? -40.221 -27.489 23.937 1.00 34.38 146 ASP B CA 1
ATOM 4807 C C . ASP B 1 164 ? -41.119 -28.702 23.765 1.00 34.11 146 ASP B C 1
ATOM 4808 O O . ASP B 1 164 ? -41.439 -29.085 22.660 1.00 34.31 146 ASP B O 1
ATOM 4813 N N . GLY B 1 165 ? -41.513 -29.326 24.868 1.00 34.36 147 GLY B N 1
ATOM 4814 C CA . GLY B 1 165 ? -42.244 -30.593 24.826 1.00 33.86 147 GLY B CA 1
ATOM 4815 C C . GLY B 1 165 ? -41.318 -31.799 24.676 1.00 34.54 147 GLY B C 1
ATOM 4816 O O . GLY B 1 165 ? -40.092 -31.685 24.618 1.00 34.85 147 GLY B O 1
ATOM 4817 N N . ALA B 1 166 ? -41.901 -32.979 24.622 1.00 34.60 148 ALA B N 1
ATOM 4818 C CA . ALA B 1 166 ? -41.115 -34.158 24.449 1.00 34.78 148 ALA B CA 1
ATOM 4819 C C . ALA B 1 166 ? -40.592 -34.231 23.017 1.00 34.94 148 ALA B C 1
ATOM 4820 O O . ALA B 1 166 ? -39.489 -34.694 22.787 1.00 36.44 148 ALA B O 1
ATOM 4822 N N . SER B 1 167 ? -41.375 -33.771 22.054 1.00 34.36 149 SER B N 1
ATOM 4823 C CA . SER B 1 167 ? -41.127 -34.044 20.640 1.00 33.86 149 SER B CA 1
ATOM 4824 C C . SER B 1 167 ? -39.710 -33.686 20.114 1.00 34.11 149 SER B C 1
ATOM 4825 O O . SER B 1 167 ? -39.060 -34.508 19.474 1.00 33.75 149 SER B O 1
ATOM 4828 N N . PRO B 1 168 ? -39.235 -32.448 20.353 1.00 34.12 150 PRO B N 1
ATOM 4829 C CA . PRO B 1 168 ? -37.981 -32.091 19.660 1.00 34.14 150 PRO B CA 1
ATOM 4830 C C . PRO B 1 168 ? -36.803 -32.966 20.120 1.00 34.06 150 PRO B C 1
ATOM 4831 O O . PRO B 1 168 ? -35.835 -33.156 19.376 1.00 33.83 150 PRO B O 1
ATOM 4835 N N . GLY B 1 169 ? -36.920 -33.502 21.333 1.00 33.91 151 GLY B N 1
ATOM 4836 C CA . GLY B 1 169 ? -35.954 -34.440 21.880 1.00 34.23 151 GLY B CA 1
ATOM 4837 C C . GLY B 1 169 ? -35.888 -35.744 21.101 1.00 34.23 151 GLY B C 1
ATOM 4838 O O . GLY B 1 169 ? -34.839 -36.397 21.041 1.00 34.33 151 GLY B O 1
ATOM 4839 N N . VAL B 1 170 ? -37.018 -36.139 20.526 1.00 33.84 152 VAL B N 1
ATOM 4840 C CA . VAL B 1 170 ? -37.064 -37.316 19.679 1.00 33.24 152 VAL B CA 1
ATOM 4841 C C . VAL B 1 170 ? -36.404 -37.010 18.342 1.00 32.95 152 VAL B C 1
ATOM 4842 O O . VAL B 1 170 ? -35.564 -37.789 17.914 1.00 33.40 152 VAL B O 1
ATOM 4846 N N . HIS B 1 171 ? -36.729 -35.881 17.704 1.00 32.07 153 HIS B N 1
ATOM 4847 C CA . HIS B 1 171 ? -35.985 -35.457 16.498 1.00 32.34 153 HIS B CA 1
ATOM 4848 C C . HIS B 1 171 ? -34.496 -35.422 16.708 1.00 32.12 153 HIS B C 1
ATOM 4849 O O . HIS B 1 171 ? -33.757 -35.707 15.803 1.00 32.00 153 HIS B O 1
ATOM 4856 N N . LEU B 1 172 ? -34.084 -35.054 17.906 1.00 32.56 154 LEU B N 1
ATOM 4857 C CA . LEU B 1 172 ? -32.685 -34.864 18.262 1.00 33.58 154 LEU B CA 1
ATOM 4858 C C . LEU B 1 172 ? -31.939 -36.211 18.307 1.00 34.22 154 LEU B C 1
ATOM 4859 O O . LEU B 1 172 ? -30.864 -36.338 17.747 1.00 34.44 154 LEU B O 1
ATOM 4864 N N . MET B 1 173 ? -32.518 -37.239 18.901 1.00 35.27 155 MET B N 1
ATOM 4865 C CA . MET B 1 173 ? -31.862 -38.565 18.844 1.00 36.69 155 MET B CA 1
ATOM 4866 C C . MET B 1 173 ? -31.855 -39.238 17.472 1.00 37.31 155 MET B C 1
ATOM 4867 O O . MET B 1 173 ? -30.941 -40.009 17.168 1.00 38.32 155 MET B O 1
ATOM 4872 N N . MET B 1 174 ? -32.891 -38.996 16.673 1.00 37.85 156 MET B N 1
ATOM 4873 C CA . MET B 1 174 ? -32.924 -39.450 15.277 1.00 38.02 156 MET B CA 1
ATOM 4874 C C . MET B 1 174 ? -31.819 -38.798 14.468 1.00 38.43 156 MET B C 1
ATOM 4875 O O . MET B 1 174 ? -31.060 -39.474 13.749 1.00 38.73 156 MET B O 1
ATOM 4880 N N . GLN B 1 175 ? -31.723 -37.467 14.591 1.00 39.04 157 GLN B N 1
ATOM 4881 C CA . GLN B 1 175 ? -30.708 -36.695 13.889 1.00 39.70 157 GLN B CA 1
ATOM 4882 C C . GLN B 1 175 ? -29.320 -37.206 14.278 1.00 39.20 157 GLN B C 1
ATOM 4883 O O . GLN B 1 175 ? -28.438 -37.288 13.440 1.00 39.40 157 GLN B O 1
ATOM 4889 N N . LEU B 1 176 ? -29.147 -37.594 15.532 1.00 38.82 158 LEU B N 1
ATOM 4890 C CA . LEU B 1 176 ? -27.854 -38.070 16.009 1.00 39.30 158 LEU B CA 1
ATOM 4891 C C . LEU B 1 176 ? -27.444 -39.482 15.502 1.00 39.18 158 LEU B C 1
ATOM 4892 O O . LEU B 1 176 ? -26.272 -39.707 15.185 1.00 38.71 158 LEU B O 1
ATOM 4897 N N . LEU B 1 177 ? -28.402 -40.407 15.441 1.00 38.48 159 LEU B N 1
ATOM 4898 C CA . LEU B 1 177 ? -28.118 -41.812 15.208 1.00 38.58 159 LEU B CA 1
ATOM 4899 C C . LEU B 1 177 ? -28.325 -42.284 13.770 1.00 38.99 159 LEU B C 1
ATOM 4900 O O . LEU B 1 177 ? -27.849 -43.353 13.396 1.00 39.53 159 LEU B O 1
ATOM 4905 N N . ILE B 1 178 ? -29.057 -41.532 12.971 1.00 38.58 160 ILE B N 1
ATOM 4906 C CA . ILE B 1 178 ? -29.296 -41.994 11.626 1.00 38.45 160 ILE B CA 1
ATOM 4907 C C . ILE B 1 178 ? -28.290 -41.384 10.662 1.00 40.03 160 ILE B C 1
ATOM 4908 O O . ILE B 1 178 ? -28.200 -40.153 10.526 1.00 40.78 160 ILE B O 1
ATOM 4913 N N . ARG B 1 179 ? -27.500 -42.228 10.015 1.00 41.22 161 ARG B N 1
ATOM 4914 C CA . ARG B 1 179 ? -26.477 -41.711 9.120 1.00 42.60 161 ARG B CA 1
ATOM 4915 C C . ARG B 1 179 ? -26.990 -41.857 7.723 1.00 43.43 161 ARG B C 1
ATOM 4916 O O . ARG B 1 179 ? -26.534 -41.210 6.790 1.00 43.37 161 ARG B O 1
ATOM 4924 N N . ASN B 1 180 ? -27.997 -42.693 7.603 1.00 44.90 162 ASN B N 1
ATOM 4925 C CA . ASN B 1 180 ? -28.063 -43.495 6.433 1.00 46.20 162 ASN B CA 1
ATOM 4926 C C . ASN B 1 180 ? -29.364 -44.205 6.250 1.00 46.37 162 ASN B C 1
ATOM 4927 O O . ASN B 1 180 ? -30.054 -44.505 7.225 1.00 46.52 162 ASN B O 1
ATOM 4932 N N . GLU B 1 181 ? -29.668 -44.515 4.997 1.00 46.71 163 GLU B N 1
ATOM 4933 C CA . GLU B 1 181 ? -30.839 -45.301 4.637 1.00 47.05 163 GLU B CA 1
ATOM 4934 C C . GLU B 1 181 ? -30.857 -46.693 5.320 1.00 46.25 163 GLU B C 1
ATOM 4935 O O . GLU B 1 181 ? -31.939 -47.241 5.547 1.00 46.71 163 GLU B O 1
ATOM 4941 N N . LYS B 1 182 ? -29.680 -47.230 5.671 1.00 45.05 164 LYS B N 1
ATOM 4942 C CA . LYS B 1 182 ? -29.515 -48.559 6.290 1.00 43.64 164 LYS B CA 1
ATOM 4943 C C . LYS B 1 182 ? -29.562 -48.517 7.827 1.00 42.71 164 LYS B C 1
ATOM 4944 O O . LYS B 1 182 ? -29.697 -49.568 8.495 1.00 42.45 164 LYS B O 1
ATOM 4950 N N . ASP B 1 183 ? -29.418 -47.333 8.411 1.00 41.13 165 ASP B N 1
ATOM 4951 C CA . ASP B 1 183 ? -29.531 -47.230 9.866 1.00 40.13 165 ASP B CA 1
ATOM 4952 C C . ASP B 1 183 ? -30.987 -47.309 10.271 1.00 38.75 165 ASP B C 1
ATOM 4953 O O . ASP B 1 183 ? -31.863 -46.757 9.576 1.00 38.65 165 ASP B O 1
ATOM 4958 N N . GLY B 1 184 ? -31.251 -48.016 11.375 1.00 36.82 166 GLY B N 1
ATOM 4959 C CA . GLY B 1 184 ? -32.611 -48.404 11.725 1.00 34.00 166 GLY B CA 1
ATOM 4960 C C . GLY B 1 184 ? -32.888 -48.382 13.207 1.00 33.12 166 GLY B C 1
ATOM 4961 O O . GLY B 1 184 ? -31.964 -48.361 14.035 1.00 32.71 166 GLY B O 1
ATOM 4962 N N . ILE B 1 185 ? -34.183 -48.410 13.523 1.00 31.66 167 ILE B N 1
ATOM 4963 C CA . ILE B 1 185 ? -34.686 -48.175 14.861 1.00 29.98 167 ILE B CA 1
ATOM 4964 C C . ILE B 1 185 ? -35.802 -49.152 15.104 1.00 30.19 167 ILE B C 1
ATOM 4965 O O . ILE B 1 185 ? -36.700 -49.295 14.251 1.00 31.34 167 ILE B O 1
ATOM 4970 N N . LEU B 1 186 ? -35.801 -49.815 16.256 1.00 29.45 168 LEU B N 1
ATOM 4971 C CA . LEU B 1 186 ? -36.914 -50.724 16.550 1.00 28.93 168 LEU B CA 1
ATOM 4972 C C . LEU B 1 186 ? -38.056 -49.923 17.102 1.00 28.78 168 LEU B C 1
ATOM 4973 O O . LEU B 1 186 ? -37.865 -49.171 18.061 1.00 29.29 168 LEU B O 1
ATOM 4978 N N . VAL B 1 187 ? -39.238 -50.068 16.511 1.00 28.50 169 VAL B N 1
ATOM 4979 C CA . VAL B 1 187 ? -40.402 -49.282 16.955 1.00 28.32 169 VAL B CA 1
ATOM 4980 C C . VAL B 1 187 ? -41.645 -50.132 17.138 1.00 28.10 169 VAL B C 1
ATOM 4981 O O . VAL B 1 187 ? -42.008 -50.894 16.253 1.00 28.67 169 VAL B O 1
ATOM 4985 N N . PRO B 1 188 ? -42.341 -49.974 18.263 1.00 27.61 170 PRO B N 1
ATOM 4986 C CA . PRO B 1 188 ? -43.543 -50.792 18.433 1.00 27.57 170 PRO B CA 1
ATOM 4987 C C . PRO B 1 188 ? -44.626 -50.514 17.371 1.00 27.07 170 PRO B C 1
ATOM 4988 O O . PRO B 1 188 ? -44.739 -49.393 16.917 1.00 26.54 170 PRO B O 1
ATOM 4992 N N . ILE B 1 189 ? -45.391 -51.537 16.978 1.00 27.23 171 ILE B N 1
ATOM 4993 C CA . ILE B 1 189 ? -46.599 -51.342 16.159 1.00 27.27 171 ILE B CA 1
ATOM 4994 C C . ILE B 1 189 ? -47.866 -51.862 16.875 1.00 28.41 171 ILE B C 1
ATOM 4995 O O . ILE B 1 189 ? -47.959 -53.056 17.188 1.00 29.23 171 ILE B O 1
ATOM 5000 N N . PRO B 1 190 ? -48.873 -50.987 17.097 1.00 28.77 172 PRO B N 1
ATOM 5001 C CA . PRO B 1 190 ? -49.062 -49.587 16.714 1.00 28.88 172 PRO B CA 1
ATOM 5002 C C . PRO B 1 190 ? -48.179 -48.633 17.469 1.00 29.10 172 PRO B C 1
ATOM 5003 O O . PRO B 1 190 ? -47.792 -48.906 18.610 1.00 30.23 172 PRO B O 1
ATOM 5007 N N . GLN B 1 191 ? -47.909 -47.497 16.856 1.00 28.74 173 GLN B N 1
ATOM 5008 C CA . GLN B 1 191 ? -47.033 -46.518 17.450 1.00 28.87 173 GLN B CA 1
ATOM 5009 C C . GLN B 1 191 ? -47.507 -45.073 17.166 1.00 29.01 173 GLN B C 1
ATOM 5010 O O . GLN B 1 191 ? -47.946 -44.743 16.050 1.00 29.52 173 GLN B O 1
ATOM 5016 N N . TYR B 1 192 ? -47.450 -44.217 18.179 1.00 28.53 174 TYR B N 1
ATOM 5017 C CA . TYR B 1 192 ? -47.742 -42.799 17.975 1.00 28.12 174 TYR B CA 1
ATOM 5018 C C . TYR B 1 192 ? -46.874 -42.303 16.777 1.00 27.89 174 TYR B C 1
ATOM 5019 O O . TYR B 1 192 ? -45.670 -42.520 16.758 1.00 28.43 174 TYR B O 1
ATOM 5028 N N . PRO B 1 193 ? -47.498 -41.704 15.746 1.00 27.39 175 PRO B N 1
ATOM 5029 C CA . PRO B 1 193 ? -46.788 -41.463 14.447 1.00 26.93 175 PRO B CA 1
ATOM 5030 C C . PRO B 1 193 ? -45.577 -40.479 14.449 1.00 27.34 175 PRO B C 1
ATOM 5031 O O . PRO B 1 193 ? -44.893 -40.330 13.434 1.00 26.55 175 PRO B O 1
ATOM 5035 N N . LEU B 1 194 ? -45.296 -39.823 15.573 1.00 28.07 176 LEU B N 1
ATOM 5036 C CA . LEU B 1 194 ? -44.067 -39.016 15.682 1.00 28.63 176 LEU B CA 1
ATOM 5037 C C . LEU B 1 194 ? -42.805 -39.841 15.335 1.00 29.03 176 LEU B C 1
ATOM 5038 O O . LEU B 1 194 ? -41.811 -39.316 14.795 1.00 29.11 176 LEU B O 1
ATOM 5043 N N . TYR B 1 195 ? -42.862 -41.133 15.650 1.00 28.88 177 TYR B N 1
ATOM 5044 C CA . TYR B 1 195 ? -41.733 -42.025 15.444 1.00 29.16 177 TYR B CA 1
ATOM 5045 C C . TYR B 1 195 ? -41.549 -42.437 14.009 1.00 29.00 177 TYR B C 1
ATOM 5046 O O . TYR B 1 195 ? -40.445 -42.323 13.479 1.00 28.57 177 TYR B O 1
ATOM 5055 N N . SER B 1 196 ? -42.628 -42.889 13.371 1.00 28.53 178 SER B N 1
ATOM 5056 C CA . SER B 1 196 ? -42.533 -43.233 11.988 1.00 28.36 178 SER B CA 1
ATOM 5057 C C . SER B 1 196 ? -42.232 -42.004 11.158 1.00 29.25 178 SER B C 1
ATOM 5058 O O . SER B 1 196 ? -41.460 -42.081 10.206 1.00 30.83 178 SER B O 1
ATOM 5061 N N . ALA B 1 197 ? -42.810 -40.873 11.530 1.00 29.10 179 ALA B N 1
ATOM 5062 C CA . ALA B 1 197 ? -42.568 -39.618 10.830 1.00 29.25 179 ALA B CA 1
ATOM 5063 C C . ALA B 1 197 ? -41.157 -39.078 10.961 1.00 29.10 179 ALA B C 1
ATOM 5064 O O . ALA B 1 197 ? -40.579 -38.543 9.990 1.00 29.95 179 ALA B O 1
ATOM 5066 N N . SER B 1 198 ? -40.622 -39.155 12.167 1.00 28.37 180 SER B N 1
ATOM 5067 C CA . SER B 1 198 ? -39.296 -38.632 12.444 1.00 27.81 180 SER B CA 1
ATOM 5068 C C . SER B 1 198 ? -38.208 -39.541 11.837 1.00 26.94 180 SER B C 1
ATOM 5069 O O . SER B 1 198 ? -37.125 -39.094 11.509 1.00 25.73 180 SER B O 1
ATOM 5072 N N . ILE B 1 199 ? -38.502 -40.830 11.681 1.00 27.09 181 ILE B N 1
ATOM 5073 C CA . ILE B 1 199 ? -37.535 -41.725 11.056 1.00 27.26 181 ILE B CA 1
ATOM 5074 C C . ILE B 1 199 ? -37.535 -41.505 9.554 1.00 28.34 181 ILE B C 1
ATOM 5075 O O . ILE B 1 199 ? -36.485 -41.563 8.914 1.00 29.03 181 ILE B O 1
ATOM 5080 N N . ALA B 1 200 ? -38.711 -41.221 8.997 1.00 28.26 182 ALA B N 1
ATOM 5081 C CA . ALA B 1 200 ? -38.792 -40.911 7.597 1.00 28.71 182 ALA B CA 1
ATOM 5082 C C . ALA B 1 200 ? -38.111 -39.577 7.309 1.00 29.83 182 ALA B C 1
ATOM 5083 O O . ALA B 1 200 ? -37.443 -39.448 6.254 1.00 30.79 182 ALA B O 1
ATOM 5085 N N . LEU B 1 201 ? -38.269 -38.600 8.219 1.00 29.27 183 LEU B N 1
ATOM 5086 C CA . LEU B 1 201 ? -37.691 -37.256 8.002 1.00 29.61 183 LEU B CA 1
ATOM 5087 C C . LEU B 1 201 ? -36.158 -37.232 8.128 1.00 30.20 183 LEU B C 1
ATOM 5088 O O . LEU B 1 201 ? -35.514 -36.422 7.495 1.00 30.64 183 LEU B O 1
ATOM 5093 N N . HIS B 1 202 ? -35.574 -38.129 8.918 1.00 30.47 184 HIS B N 1
ATOM 5094 C CA . HIS B 1 202 ? -34.125 -38.194 8.954 1.00 30.89 184 HIS B CA 1
ATOM 5095 C C . HIS B 1 202 ? -33.598 -39.317 8.110 1.00 31.20 184 HIS B C 1
ATOM 5096 O O . HIS B 1 202 ? -32.433 -39.672 8.250 1.00 31.35 184 HIS B O 1
ATOM 5103 N N . GLY B 1 203 ? -34.462 -39.858 7.238 1.00 31.68 185 GLY B N 1
ATOM 5104 C CA . GLY B 1 203 ? -34.077 -40.817 6.187 1.00 31.83 185 GLY B CA 1
ATOM 5105 C C . GLY B 1 203 ? -33.395 -42.090 6.670 1.00 32.23 185 GLY B C 1
ATOM 5106 O O . GLY B 1 203 ? -32.296 -42.437 6.221 1.00 33.24 185 GLY B O 1
ATOM 5107 N N . GLY B 1 204 ? -34.035 -42.763 7.606 1.00 31.54 186 GLY B N 1
ATOM 5108 C CA . GLY B 1 204 ? -33.560 -44.015 8.115 1.00 31.32 186 GLY B CA 1
ATOM 5109 C C . GLY B 1 204 ? -34.649 -45.078 8.005 1.00 31.09 186 GLY B C 1
ATOM 5110 O O . GLY B 1 204 ? -35.652 -44.897 7.324 1.00 30.31 186 GLY B O 1
ATOM 5111 N N . ALA B 1 205 ? -34.454 -46.184 8.710 1.00 30.81 187 ALA B N 1
ATOM 5112 C CA . ALA B 1 205 ? -35.316 -47.331 8.521 1.00 30.47 187 ALA B CA 1
ATOM 5113 C C . ALA B 1 205 ? -36.075 -47.705 9.809 1.00 30.21 187 ALA B C 1
ATOM 5114 O O . ALA B 1 205 ? -35.479 -47.956 10.855 1.00 29.46 187 ALA B O 1
ATOM 5116 N N . LEU B 1 206 ? -37.405 -47.715 9.700 1.00 30.06 188 LEU B N 1
ATOM 5117 C CA . LEU B 1 206 ? -38.246 -48.090 10.804 1.00 30.05 188 LEU B CA 1
ATOM 5118 C C . LEU B 1 206 ? -38.265 -49.606 10.802 1.00 29.62 188 LEU B C 1
ATOM 5119 O O . LEU B 1 206 ? -38.523 -50.229 9.786 1.00 29.79 188 LEU B O 1
ATOM 5124 N N . VAL B 1 207 ? -37.962 -50.202 11.935 1.00 29.04 189 VAL B N 1
ATOM 5125 C CA . VAL B 1 207 ? -38.063 -51.636 12.014 1.00 28.71 189 VAL B CA 1
ATOM 5126 C C . VAL B 1 207 ? -39.216 -51.937 12.950 1.00 28.85 189 VAL B C 1
ATOM 5127 O O . VAL B 1 207 ? -39.168 -51.654 14.155 1.00 29.34 189 VAL B O 1
ATOM 5131 N N . PRO B 1 208 ? -40.275 -52.509 12.392 1.00 28.88 190 PRO B N 1
ATOM 5132 C CA . PRO B 1 208 ? -41.481 -52.669 13.218 1.00 28.94 190 PRO B CA 1
ATOM 5133 C C . PRO B 1 208 ? -41.354 -53.890 14.081 1.00 28.70 190 PRO B C 1
ATOM 5134 O O . PRO B 1 208 ? -40.767 -54.863 13.640 1.00 29.43 190 PRO B O 1
ATOM 5138 N N . TYR B 1 209 ? -41.851 -53.829 15.308 1.00 28.76 191 TYR B N 1
ATOM 5139 C CA . TYR B 1 209 ? -42.080 -55.024 16.117 1.00 28.63 191 TYR B CA 1
ATOM 5140 C C . TYR B 1 209 ? -43.497 -54.934 16.706 1.00 29.59 191 TYR B C 1
ATOM 5141 O O . TYR B 1 209 ? -43.847 -53.975 17.413 1.00 29.22 191 TYR B O 1
ATOM 5150 N N . TYR B 1 210 ? -44.310 -55.935 16.396 1.00 30.93 192 TYR B N 1
ATOM 5151 C CA . TYR B 1 210 ? -45.742 -55.931 16.709 1.00 32.20 192 TYR B CA 1
ATOM 5152 C C . TYR B 1 210 ? -46.088 -56.248 18.168 1.00 33.33 192 TYR B C 1
ATOM 5153 O O . TYR B 1 210 ? -45.568 -57.224 18.740 1.00 34.72 192 TYR B O 1
ATOM 5162 N N . LEU B 1 211 ? -46.929 -55.421 18.787 1.00 33.75 193 LEU B N 1
ATOM 5163 C CA . LEU B 1 211 ? -47.461 -55.767 20.100 1.00 34.99 193 LEU B CA 1
ATOM 5164 C C . LEU B 1 211 ? -48.588 -56.758 19.872 1.00 36.64 193 LEU B C 1
ATOM 5165 O O . LEU B 1 211 ? -49.145 -56.839 18.767 1.00 37.60 193 LEU B O 1
ATOM 5170 N N . ASN B 1 212 ? -48.934 -57.537 20.888 1.00 38.09 194 ASN B N 1
ATOM 5171 C CA . ASN B 1 212 ? -49.860 -58.628 20.659 1.00 38.56 194 ASN B CA 1
ATOM 5172 C C . ASN B 1 212 ? -51.131 -58.292 21.341 1.00 38.82 194 ASN B C 1
ATOM 5173 O O . ASN B 1 212 ? -51.180 -58.346 22.552 1.00 38.90 194 ASN B O 1
ATOM 5178 N N . GLU B 1 213 ? -52.135 -57.910 20.552 1.00 39.91 195 GLU B N 1
ATOM 5179 C CA . GLU B 1 213 ? -53.474 -57.483 21.027 1.00 40.95 195 GLU B CA 1
ATOM 5180 C C . GLU B 1 213 ? -54.135 -58.391 22.060 1.00 41.37 195 GLU B C 1
ATOM 5181 O O . GLU B 1 213 ? -54.576 -57.915 23.091 1.00 41.46 195 GLU B O 1
ATOM 5187 N N . SER B 1 214 ? -54.189 -59.691 21.786 1.00 42.26 196 SER B N 1
ATOM 5188 C CA . SER B 1 214 ? -54.901 -60.626 22.642 1.00 43.73 196 SER B CA 1
ATOM 5189 C C . SER B 1 214 ? -54.232 -60.890 24.009 1.00 44.83 196 SER B C 1
ATOM 5190 O O . SER B 1 214 ? -54.903 -61.291 24.982 1.00 45.49 196 SER B O 1
ATOM 5193 N N . THR B 1 215 ? -52.919 -60.667 24.092 1.00 45.78 197 THR B N 1
ATOM 5194 C CA . THR B 1 215 ? -52.202 -60.702 25.388 1.00 45.98 197 THR B CA 1
ATOM 5195 C C . THR B 1 215 ? -51.976 -59.328 26.016 1.00 45.10 197 THR B C 1
ATOM 5196 O O . THR B 1 215 ? -50.872 -59.066 26.539 1.00 45.78 197 THR B O 1
ATOM 5200 N N . GLY B 1 216 ? -52.994 -58.465 25.949 1.00 43.62 198 GLY B N 1
ATOM 5201 C CA . GLY B 1 216 ? -52.978 -57.128 26.577 1.00 42.89 198 GLY B CA 1
ATOM 5202 C C . GLY B 1 216 ? -52.036 -56.107 25.941 1.00 42.71 198 GLY B C 1
ATOM 5203 O O . GLY B 1 216 ? -51.534 -55.187 26.623 1.00 42.60 198 GLY B O 1
ATOM 5204 N N . TRP B 1 217 ? -51.815 -56.263 24.628 1.00 42.14 199 TRP B N 1
ATOM 5205 C CA . TRP B 1 217 ? -50.702 -55.630 23.887 1.00 41.62 199 TRP B CA 1
ATOM 5206 C C . TRP B 1 217 ? -49.305 -55.984 24.430 1.00 42.12 199 TRP B C 1
ATOM 5207 O O . TRP B 1 217 ? -48.392 -55.138 24.471 1.00 42.02 199 TRP B O 1
ATOM 5218 N N . GLY B 1 218 ? -49.147 -57.245 24.818 1.00 42.26 200 GLY B N 1
ATOM 5219 C CA . GLY B 1 218 ? -47.893 -57.740 25.346 1.00 43.01 200 GLY B CA 1
ATOM 5220 C C . GLY B 1 218 ? -46.743 -57.661 24.363 1.00 43.23 200 GLY B C 1
ATOM 5221 O O . GLY B 1 218 ? -46.916 -57.833 23.147 1.00 43.08 200 GLY B O 1
ATOM 5222 N N . LEU B 1 219 ? -45.571 -57.382 24.913 1.00 43.70 201 LEU B N 1
ATOM 5223 C CA . LEU B 1 219 ? -44.319 -57.311 24.170 1.00 44.57 201 LEU B CA 1
ATOM 5224 C C . LEU B 1 219 ? -43.405 -58.427 24.679 1.00 45.17 201 LEU B C 1
ATOM 5225 O O . LEU B 1 219 ? -43.026 -58.438 25.866 1.00 45.55 201 LEU B O 1
ATOM 5230 N N . GLU B 1 220 ? -43.084 -59.384 23.813 1.00 45.79 202 GLU B N 1
ATOM 5231 C CA . GLU B 1 220 ? -42.117 -60.433 24.167 1.00 46.87 202 GLU B CA 1
ATOM 5232 C C . GLU B 1 220 ? -40.770 -60.132 23.494 1.00 46.67 202 GLU B C 1
ATOM 5233 O O . GLU B 1 220 ? -40.690 -59.987 22.251 1.00 46.26 202 GLU B O 1
ATOM 5239 N N . THR B 1 221 ? -39.726 -60.061 24.324 1.00 46.34 203 THR B N 1
ATOM 5240 C CA . THR B 1 221 ? -38.361 -59.799 23.878 1.00 46.34 203 THR B CA 1
ATOM 5241 C C . THR B 1 221 ? -37.832 -60.932 22.986 1.00 45.99 203 THR B C 1
ATOM 5242 O O . THR B 1 221 ? -36.816 -60.786 22.306 1.00 45.84 203 THR B O 1
ATOM 5246 N N . SER B 1 222 ? -38.531 -62.060 22.970 1.00 45.73 204 SER B N 1
ATOM 5247 C CA . SER B 1 222 ? -38.171 -63.127 22.035 1.00 46.01 204 SER B CA 1
ATOM 5248 C C . SER B 1 222 ? -38.597 -62.776 20.603 1.00 45.75 204 SER B C 1
ATOM 5249 O O . SER B 1 222 ? -37.898 -63.114 19.625 1.00 45.17 204 SER B O 1
ATOM 5252 N N . ASP B 1 223 ? -39.747 -62.099 20.497 1.00 45.31 205 ASP B N 1
ATOM 5253 C CA . ASP B 1 223 ? -40.277 -61.654 19.214 1.00 45.02 205 ASP B CA 1
ATOM 5254 C C . ASP B 1 223 ? -39.558 -60.397 18.706 1.00 44.43 205 ASP B C 1
ATOM 5255 O O . ASP B 1 223 ? -39.463 -60.174 17.493 1.00 44.68 205 ASP B O 1
ATOM 5260 N N . VAL B 1 224 ? -39.061 -59.572 19.621 1.00 43.38 206 VAL B N 1
ATOM 5261 C CA . VAL B 1 224 ? -38.317 -58.398 19.211 1.00 42.48 206 VAL B CA 1
ATOM 5262 C C . VAL B 1 224 ? -36.977 -58.889 18.661 1.00 43.11 206 VAL B C 1
ATOM 5263 O O . VAL B 1 224 ? -36.503 -58.399 17.606 1.00 43.56 206 VAL B O 1
ATOM 5267 N N . LYS B 1 225 ? -36.387 -59.873 19.359 1.00 42.99 207 LYS B N 1
ATOM 5268 C CA . LYS B 1 225 ? -35.146 -60.542 18.918 1.00 42.56 207 LYS B CA 1
ATOM 5269 C C . LYS B 1 225 ? -35.338 -61.094 17.518 1.00 42.14 207 LYS B C 1
ATOM 5270 O O . LYS B 1 225 ? -34.434 -60.977 16.701 1.00 43.07 207 LYS B O 1
ATOM 5276 N N . LYS B 1 226 ? -36.509 -61.650 17.214 1.00 41.80 208 LYS B N 1
ATOM 5277 C CA . LYS B 1 226 ? -36.774 -62.109 15.836 1.00 41.93 208 LYS B CA 1
ATOM 5278 C C . LYS B 1 226 ? -36.696 -60.981 14.801 1.00 41.35 208 LYS B C 1
ATOM 5279 O O . LYS B 1 226 ? -36.020 -61.112 13.769 1.00 40.98 208 LYS B O 1
ATOM 5285 N N . GLN B 1 227 ? -37.360 -59.863 15.115 1.00 40.87 209 GLN B N 1
ATOM 5286 C CA . GLN B 1 227 ? -37.462 -58.700 14.211 1.00 39.70 209 GLN B CA 1
ATOM 5287 C C . GLN B 1 227 ? -36.109 -58.094 13.971 1.00 39.04 209 GLN B C 1
ATOM 5288 O O . GLN B 1 227 ? -35.814 -57.614 12.886 1.00 38.26 209 GLN B O 1
ATOM 5294 N N . LEU B 1 228 ? -35.303 -58.114 15.027 1.00 39.03 210 LEU B N 1
ATOM 5295 C CA . LEU B 1 228 ? -33.944 -57.612 14.976 1.00 39.47 210 LEU B CA 1
ATOM 5296 C C . LEU B 1 228 ? -33.023 -58.377 14.011 1.00 39.97 210 LEU B C 1
ATOM 5297 O O . LEU B 1 228 ? -32.341 -57.748 13.215 1.00 39.58 210 LEU B O 1
ATOM 5302 N N . GLU B 1 229 ? -33.005 -59.713 14.074 1.00 40.97 211 GLU B N 1
ATOM 5303 C CA . GLU B 1 229 ? -32.129 -60.456 13.182 1.00 42.08 211 GLU B CA 1
ATOM 5304 C C . GLU B 1 229 ? -32.649 -60.305 11.779 1.00 42.16 211 GLU B C 1
ATOM 5305 O O . GLU B 1 229 ? -31.854 -59.983 10.900 1.00 42.66 211 GLU B O 1
ATOM 5311 N N . ASP B 1 230 ? -33.961 -60.487 11.553 1.00 42.18 212 ASP B N 1
ATOM 5312 C CA . ASP B 1 230 ? -34.503 -60.305 10.190 1.00 42.82 212 ASP B CA 1
ATOM 5313 C C . ASP B 1 230 ? -34.044 -59.003 9.531 1.00 42.29 212 ASP B C 1
ATOM 5314 O O . ASP B 1 230 ? -33.729 -58.974 8.324 1.00 42.12 212 ASP B O 1
ATOM 5319 N N . ALA B 1 231 ? -33.992 -57.940 10.342 1.00 42.15 213 ALA B N 1
ATOM 5320 C CA . ALA B 1 231 ? -33.517 -56.615 9.914 1.00 41.52 213 ALA B CA 1
ATOM 5321 C C . ALA B 1 231 ? -32.014 -56.590 9.623 1.00 41.48 213 ALA B C 1
ATOM 5322 O O . ALA B 1 231 ? -31.595 -56.137 8.555 1.00 41.10 213 ALA B O 1
ATOM 5324 N N . ARG B 1 232 ? -31.223 -57.097 10.576 1.00 41.59 214 ARG B N 1
ATOM 5325 C CA . ARG B 1 232 ? -29.786 -57.285 10.410 1.00 42.19 214 ARG B CA 1
ATOM 5326 C C . ARG B 1 232 ? -29.463 -58.098 9.156 1.00 42.90 214 ARG B C 1
ATOM 5327 O O . ARG B 1 232 ? -28.425 -57.903 8.519 1.00 43.16 214 ARG B O 1
ATOM 5335 N N . SER B 1 233 ? -30.353 -59.018 8.823 1.00 43.49 215 SER B N 1
ATOM 5336 C CA . SER B 1 233 ? -30.199 -59.807 7.631 1.00 44.19 215 SER B CA 1
ATOM 5337 C C . SER B 1 233 ? -30.563 -59.026 6.377 1.00 44.42 215 SER B C 1
ATOM 5338 O O . SER B 1 233 ? -29.978 -59.242 5.325 1.00 44.87 215 SER B O 1
ATOM 5341 N N . ARG B 1 234 ? -31.539 -58.136 6.457 1.00 44.91 216 ARG B N 1
ATOM 5342 C CA . ARG B 1 234 ? -31.826 -57.287 5.296 1.00 45.23 216 ARG B CA 1
ATOM 5343 C C . ARG B 1 234 ? -30.726 -56.240 5.205 1.00 44.49 216 ARG B C 1
ATOM 5344 O O . ARG B 1 234 ? -30.794 -55.311 4.419 1.00 44.68 216 ARG B O 1
ATOM 5352 N N . GLY B 1 235 ? -29.715 -56.401 6.029 1.00 43.81 217 GLY B N 1
ATOM 5353 C CA . GLY B 1 235 ? -28.539 -55.561 5.932 1.00 43.48 217 GLY B CA 1
ATOM 5354 C C . GLY B 1 235 ? -28.686 -54.230 6.645 1.00 43.41 217 GLY B C 1
ATOM 5355 O O . GLY B 1 235 ? -27.791 -53.385 6.533 1.00 43.78 217 GLY B O 1
ATOM 5356 N N . ILE B 1 236 ? -29.804 -54.040 7.362 1.00 42.40 218 ILE B N 1
ATOM 5357 C CA . ILE B 1 236 ? -30.012 -52.832 8.141 1.00 41.46 218 ILE B CA 1
ATOM 5358 C C . ILE B 1 236 ? -29.299 -52.949 9.527 1.00 41.45 218 ILE B C 1
ATOM 5359 O O . ILE B 1 236 ? -29.351 -53.982 10.195 1.00 40.92 218 ILE B O 1
ATOM 5364 N N . ASN B 1 237 ? -28.606 -51.878 9.907 1.00 41.08 219 ASN B N 1
ATOM 5365 C CA . ASN B 1 237 ? -27.940 -51.770 11.177 1.00 40.69 219 ASN B CA 1
ATOM 5366 C C . ASN B 1 237 ? -28.883 -51.115 12.175 1.00 39.98 219 ASN B C 1
ATOM 5367 O O . ASN B 1 237 ? -29.211 -49.927 12.052 1.00 40.88 219 ASN B O 1
ATOM 5372 N N . VAL B 1 238 ? -29.330 -51.873 13.160 1.00 38.54 220 VAL B N 1
ATOM 5373 C CA . VAL B 1 238 ? -30.309 -51.359 14.094 1.00 37.24 220 VAL B CA 1
ATOM 5374 C C . VAL B 1 238 ? -29.608 -50.689 15.281 1.00 36.98 220 VAL B C 1
ATOM 5375 O O . VAL B 1 238 ? -28.966 -51.335 16.102 1.00 37.54 220 VAL B O 1
ATOM 5379 N N . ARG B 1 239 ? -29.786 -49.385 15.389 1.00 35.58 221 ARG B N 1
ATOM 5380 C CA . ARG B 1 239 ? -29.122 -48.598 16.402 1.00 34.12 221 ARG B CA 1
ATOM 5381 C C . ARG B 1 239 ? -29.852 -48.404 17.731 1.00 33.73 221 ARG B C 1
ATOM 5382 O O . ARG B 1 239 ? -29.207 -48.018 18.710 1.00 34.59 221 ARG B O 1
ATOM 5390 N N . ALA B 1 240 ? -31.170 -48.607 17.786 1.00 32.47 222 ALA B N 1
ATOM 5391 C CA . ALA B 1 240 ? -31.947 -48.244 18.996 1.00 30.91 222 ALA B CA 1
ATOM 5392 C C . ALA B 1 240 ? -33.277 -48.934 19.127 1.00 30.39 222 ALA B C 1
ATOM 5393 O O . ALA B 1 240 ? -33.784 -49.551 18.193 1.00 30.97 222 ALA B O 1
ATOM 5395 N N . LEU B 1 241 ? -33.840 -48.837 20.318 1.00 29.71 223 LEU B N 1
ATOM 5396 C CA . LEU B 1 241 ? -35.117 -49.433 20.587 1.00 29.41 223 LEU B CA 1
ATOM 5397 C C . LEU B 1 241 ? -36.047 -48.393 21.214 1.00 28.91 223 LEU B C 1
ATOM 5398 O O . LEU B 1 241 ? -35.681 -47.750 22.184 1.00 29.44 223 LEU B O 1
ATOM 5403 N N . VAL B 1 242 ? -37.227 -48.189 20.647 1.00 28.18 224 VAL B N 1
ATOM 5404 C CA . VAL B 1 242 ? -38.178 -47.313 21.307 1.00 28.41 224 VAL B CA 1
ATOM 5405 C C . VAL B 1 242 ? -39.258 -48.073 22.040 1.00 28.60 224 VAL B C 1
ATOM 5406 O O . VAL B 1 242 ? -39.964 -48.890 21.472 1.00 29.01 224 VAL B O 1
ATOM 5410 N N . VAL B 1 243 ? -39.377 -47.793 23.326 1.00 28.37 225 VAL B N 1
ATOM 5411 C CA . VAL B 1 243 ? -40.441 -48.362 24.105 1.00 28.29 225 VAL B CA 1
ATOM 5412 C C . VAL B 1 243 ? -41.266 -47.196 24.535 1.00 27.32 225 VAL B C 1
ATOM 5413 O O . VAL B 1 243 ? -40.724 -46.211 25.008 1.00 27.38 225 VAL B O 1
ATOM 5417 N N . ILE B 1 244 ? -42.573 -47.313 24.369 1.00 26.87 226 ILE B N 1
ATOM 5418 C CA . ILE B 1 244 ? -43.525 -46.253 24.759 1.00 26.44 226 ILE B CA 1
ATOM 5419 C C . ILE B 1 244 ? -44.311 -46.744 25.999 1.00 26.04 226 ILE B C 1
ATOM 5420 O O . ILE B 1 244 ? -45.157 -47.605 25.892 1.00 25.89 226 ILE B O 1
ATOM 5425 N N . ASN B 1 245 ? -44.043 -46.224 27.177 1.00 25.73 227 ASN B N 1
ATOM 5426 C CA . ASN B 1 245 ? -44.640 -46.876 28.362 1.00 25.47 227 ASN B CA 1
ATOM 5427 C C . ASN B 1 245 ? -45.130 -45.926 29.433 1.00 24.81 227 ASN B C 1
ATOM 5428 O O . ASN B 1 245 ? -44.322 -45.270 30.083 1.00 24.37 227 ASN B O 1
ATOM 5433 N N . PRO B 1 246 ? -46.453 -45.820 29.600 1.00 24.36 228 PRO B N 1
ATOM 5434 C CA . PRO B 1 246 ? -47.585 -46.421 28.884 1.00 24.54 228 PRO B CA 1
ATOM 5435 C C . PRO B 1 246 ? -47.627 -46.150 27.377 1.00 24.90 228 PRO B C 1
ATOM 5436 O O . PRO B 1 246 ? -47.193 -45.103 26.916 1.00 25.37 228 PRO B O 1
ATOM 5440 N N . GLY B 1 247 ? -48.220 -47.069 26.634 1.00 25.42 229 GLY B N 1
ATOM 5441 C CA . GLY B 1 247 ? -48.320 -46.970 25.187 1.00 26.16 229 GLY B CA 1
ATOM 5442 C C . GLY B 1 247 ? -49.255 -45.903 24.646 1.00 26.65 229 GLY B C 1
ATOM 5443 O O . GLY B 1 247 ? -50.095 -45.391 25.358 1.00 27.48 229 GLY B O 1
ATOM 5444 N N . ASN B 1 248 ? -49.098 -45.572 23.372 1.00 26.75 230 ASN B N 1
ATOM 5445 C CA . ASN B 1 248 ? -50.037 -44.768 22.646 1.00 27.14 230 ASN B CA 1
ATOM 5446 C C . ASN B 1 248 ? -49.869 -45.319 21.268 1.00 28.15 230 ASN B C 1
ATOM 5447 O O . ASN B 1 248 ? -48.759 -45.288 20.753 1.00 28.40 230 ASN B O 1
ATOM 5452 N N . PRO B 1 249 ? -50.949 -45.845 20.655 1.00 28.95 231 PRO B N 1
ATOM 5453 C CA . PRO B 1 249 ? -52.358 -45.758 21.062 1.00 30.12 231 PRO B CA 1
ATOM 5454 C C . PRO B 1 249 ? -52.846 -46.845 21.984 1.00 31.03 231 PRO B C 1
ATOM 5455 O O . PRO B 1 249 ? -54.007 -46.865 22.365 1.00 32.17 231 PRO B O 1
ATOM 5459 N N . THR B 1 250 ? -52.008 -47.782 22.324 1.00 31.89 232 THR B N 1
ATOM 5460 C CA . THR B 1 250 ? -52.600 -49.007 22.813 1.00 32.51 232 THR B CA 1
ATOM 5461 C C . THR B 1 250 ? -52.798 -48.945 24.324 1.00 33.71 232 THR B C 1
ATOM 5462 O O . THR B 1 250 ? -53.297 -49.894 24.909 1.00 34.74 232 THR B O 1
ATOM 5466 N N . GLY B 1 251 ? -52.382 -47.845 24.948 1.00 34.32 233 GLY B N 1
ATOM 5467 C CA . GLY B 1 251 ? -52.444 -47.687 26.406 1.00 35.88 233 GLY B CA 1
ATOM 5468 C C . GLY B 1 251 ? -52.025 -48.730 27.465 1.00 37.04 233 GLY B C 1
ATOM 5469 O O . GLY B 1 251 ? -52.389 -48.560 28.637 1.00 37.54 233 GLY B O 1
ATOM 5470 N N . GLN B 1 252 ? -51.258 -49.775 27.115 1.00 37.64 234 GLN B N 1
ATOM 5471 C CA . GLN B 1 252 ? -50.788 -50.755 28.115 1.00 37.81 234 GLN B CA 1
ATOM 5472 C C . GLN B 1 252 ? -49.750 -50.183 29.069 1.00 39.03 234 GLN B C 1
ATOM 5473 O O . GLN B 1 252 ? -49.132 -49.152 28.796 1.00 39.38 234 GLN B O 1
ATOM 5479 N N . VAL B 1 253 ? -49.569 -50.847 30.205 1.00 40.22 235 VAL B N 1
ATOM 5480 C CA . VAL B 1 253 ? -48.548 -50.464 31.160 1.00 41.38 235 VAL B CA 1
ATOM 5481 C C . VAL B 1 253 ? -47.701 -51.686 31.429 1.00 42.50 235 VAL B C 1
ATOM 5482 O O . VAL B 1 253 ? -48.238 -52.702 31.866 1.00 43.70 235 VAL B O 1
ATOM 5486 N N . LEU B 1 254 ? -46.391 -51.578 31.184 1.00 43.49 236 LEU B N 1
ATOM 5487 C CA . LEU B 1 254 ? -45.399 -52.662 31.341 1.00 43.94 236 LEU B CA 1
ATOM 5488 C C . LEU B 1 254 ? -45.207 -53.206 32.763 1.00 44.76 236 LEU B C 1
ATOM 5489 O O . LEU B 1 254 ? -45.223 -52.438 33.732 1.00 44.77 236 LEU B O 1
ATOM 5494 N N . ALA B 1 255 ? -44.942 -54.502 32.887 1.00 46.02 237 ALA B N 1
ATOM 5495 C CA . ALA B 1 255 ? -44.677 -55.156 34.164 1.00 46.79 237 ALA B CA 1
ATOM 5496 C C . ALA B 1 255 ? -43.194 -55.029 34.406 1.00 47.32 237 ALA B C 1
ATOM 5497 O O . ALA B 1 255 ? -42.445 -54.996 33.486 1.00 47.66 237 ALA B O 1
ATOM 5499 N N . GLU B 1 256 ? -42.773 -55.006 35.654 1.00 48.37 238 GLU B N 1
ATOM 5500 C CA . GLU B 1 256 ? -41.389 -54.860 36.009 1.00 49.19 238 GLU B CA 1
ATOM 5501 C C . GLU B 1 256 ? -40.588 -55.942 35.468 1.00 49.03 238 GLU B C 1
ATOM 5502 O O . GLU B 1 256 ? -39.507 -55.737 35.019 1.00 48.80 238 GLU B O 1
ATOM 5508 N N . GLU B 1 257 ? -41.110 -57.131 35.532 1.00 49.54 239 GLU B N 1
ATOM 5509 C CA . GLU B 1 257 ? -40.367 -58.229 35.032 1.00 49.92 239 GLU B CA 1
ATOM 5510 C C . GLU B 1 257 ? -40.145 -58.052 33.578 1.00 49.11 239 GLU B C 1
ATOM 5511 O O . GLU B 1 257 ? -39.058 -58.292 33.119 1.00 49.42 239 GLU B O 1
ATOM 5517 N N . ASN B 1 258 ? -41.156 -57.625 32.832 1.00 48.10 240 ASN B N 1
ATOM 5518 C CA . ASN B 1 258 ? -40.929 -57.479 31.419 1.00 47.14 240 ASN B CA 1
ATOM 5519 C C . ASN B 1 258 ? -39.923 -56.441 31.112 1.00 46.17 240 ASN B C 1
ATOM 5520 O O . ASN B 1 258 ? -39.059 -56.639 30.322 1.00 45.76 240 ASN B O 1
ATOM 5525 N N . GLN B 1 259 ? -40.032 -55.321 31.769 1.00 44.82 241 GLN B N 1
ATOM 5526 C CA . GLN B 1 259 ? -39.046 -54.268 31.591 1.00 44.05 241 GLN B CA 1
ATOM 5527 C C . GLN B 1 259 ? -37.588 -54.715 31.827 1.00 44.50 241 GLN B C 1
ATOM 5528 O O . GLN B 1 259 ? -36.697 -54.378 31.050 1.00 44.39 241 GLN B O 1
ATOM 5534 N N . TYR B 1 260 ? -37.325 -55.454 32.904 1.00 45.06 242 TYR B N 1
ATOM 5535 C CA . TYR B 1 260 ? -35.974 -56.007 33.104 1.00 45.71 242 TYR B CA 1
ATOM 5536 C C . TYR B 1 260 ? -35.471 -56.797 31.884 1.00 45.41 242 TYR B C 1
ATOM 5537 O O . TYR B 1 260 ? -34.314 -56.662 31.514 1.00 45.46 242 TYR B O 1
ATOM 5546 N N . ASP B 1 261 ? -36.323 -57.615 31.269 1.00 45.37 243 ASP B N 1
ATOM 5547 C CA . ASP B 1 261 ? -35.892 -58.424 30.126 1.00 45.74 243 ASP B CA 1
ATOM 5548 C C . ASP B 1 261 ? -35.503 -57.485 28.994 1.00 45.46 243 ASP B C 1
ATOM 5549 O O . ASP B 1 261 ? -34.520 -57.728 28.272 1.00 46.11 243 ASP B O 1
ATOM 5554 N N . ILE B 1 262 ? -36.269 -56.407 28.832 1.00 44.56 244 ILE B N 1
ATOM 5555 C CA . ILE B 1 262 ? -35.947 -55.395 27.830 1.00 43.26 244 ILE B CA 1
ATOM 5556 C C . ILE B 1 262 ? -34.580 -54.724 28.085 1.00 43.44 244 ILE B C 1
ATOM 5557 O O . ILE B 1 262 ? -33.782 -54.552 27.136 1.00 43.62 244 ILE B O 1
ATOM 5562 N N . VAL B 1 263 ? -34.287 -54.358 29.334 1.00 42.55 245 VAL B N 1
ATOM 5563 C CA . VAL B 1 263 ? -33.006 -53.688 29.573 1.00 42.80 245 VAL B CA 1
ATOM 5564 C C . VAL B 1 263 ? -31.829 -54.577 29.224 1.00 43.29 245 VAL B C 1
ATOM 5565 O O . VAL B 1 263 ? -30.908 -54.124 28.551 1.00 43.30 245 VAL B O 1
ATOM 5569 N N . LYS B 1 264 ? -31.870 -55.833 29.691 1.00 43.75 246 LYS B N 1
ATOM 5570 C CA . LYS B 1 264 ? -30.826 -56.809 29.429 1.00 43.91 246 LYS B CA 1
ATOM 5571 C C . LYS B 1 264 ? -30.767 -57.085 27.947 1.00 43.10 246 LYS B C 1
ATOM 5572 O O . LYS B 1 264 ? -29.712 -57.198 27.366 1.00 43.47 246 LYS B O 1
ATOM 5578 N N . PHE B 1 265 ? -31.891 -57.168 27.318 1.00 42.89 247 PHE B N 1
ATOM 5579 C CA . PHE B 1 265 ? -31.885 -57.411 25.913 1.00 42.90 247 PHE B CA 1
ATOM 5580 C C . PHE B 1 265 ? -31.180 -56.268 25.248 1.00 43.26 247 PHE B C 1
ATOM 5581 O O . PHE B 1 265 ? -30.441 -56.462 24.334 1.00 43.52 247 PHE B O 1
ATOM 5589 N N . CYS B 1 266 ? -31.432 -55.051 25.682 1.00 43.52 248 CYS B N 1
ATOM 5590 C CA . CYS B 1 266 ? -30.759 -53.932 25.062 1.00 44.12 248 CYS B CA 1
ATOM 5591 C C . CYS B 1 266 ? -29.291 -53.923 25.253 1.00 44.05 248 CYS B C 1
ATOM 5592 O O . CYS B 1 266 ? -28.580 -53.659 24.337 1.00 44.35 248 CYS B O 1
ATOM 5595 N N . LYS B 1 267 ? -28.836 -54.222 26.455 1.00 44.02 249 LYS B N 1
ATOM 5596 C CA . LYS B 1 267 ? -27.418 -54.241 26.725 1.00 44.90 249 LYS B CA 1
ATOM 5597 C C . LYS B 1 267 ? -26.696 -55.282 25.950 1.00 45.05 249 LYS B C 1
ATOM 5598 O O . LYS B 1 267 ? -25.636 -55.056 25.425 1.00 44.88 249 LYS B O 1
ATOM 5604 N N . ASN B 1 268 ? -27.297 -56.444 25.890 1.00 45.48 250 ASN B N 1
ATOM 5605 C CA . ASN B 1 268 ? -26.744 -57.558 25.172 1.00 46.28 250 ASN B CA 1
ATOM 5606 C C . ASN B 1 268 ? -26.651 -57.346 23.697 1.00 45.83 250 ASN B C 1
ATOM 5607 O O . ASN B 1 268 ? -25.706 -57.750 23.069 1.00 46.10 250 ASN B O 1
ATOM 5612 N N . GLU B 1 269 ? -27.675 -56.722 23.155 1.00 45.19 251 GLU B N 1
ATOM 5613 C CA . GLU B 1 269 ? -27.768 -56.440 21.740 1.00 44.76 251 GLU B CA 1
ATOM 5614 C C . GLU B 1 269 ? -27.030 -55.207 21.213 1.00 43.42 251 GLU B C 1
ATOM 5615 O O . GLU B 1 269 ? -26.757 -55.112 20.050 1.00 43.10 251 GLU B O 1
ATOM 5621 N N . GLY B 1 270 ? -26.711 -54.266 22.071 1.00 42.36 252 GLY B N 1
ATOM 5622 C CA . GLY B 1 270 ? -25.990 -53.055 21.671 1.00 41.19 252 GLY B CA 1
ATOM 5623 C C . GLY B 1 270 ? -26.867 -51.864 21.309 1.00 40.09 252 GLY B C 1
ATOM 5624 O O . GLY B 1 270 ? -26.410 -50.900 20.685 1.00 40.64 252 GLY B O 1
ATOM 5625 N N . LEU B 1 271 ? -28.124 -51.908 21.718 1.00 38.46 253 LEU B N 1
ATOM 5626 C CA . LEU B 1 271 ? -29.083 -50.881 21.313 1.00 36.81 253 LEU B CA 1
ATOM 5627 C C . LEU B 1 271 ? -29.086 -49.630 22.242 1.00 36.69 253 LEU B C 1
ATOM 5628 O O . LEU B 1 271 ? -28.770 -49.726 23.461 1.00 36.15 253 LEU B O 1
ATOM 5633 N N . VAL B 1 272 ? -29.427 -48.464 21.675 1.00 35.03 254 VAL B N 1
ATOM 5634 C CA . VAL B 1 272 ? -29.804 -47.346 22.534 1.00 33.71 254 VAL B CA 1
ATOM 5635 C C . VAL B 1 272 ? -31.213 -47.613 23.023 1.00 32.79 254 VAL B C 1
ATOM 5636 O O . VAL B 1 272 ? -32.046 -48.083 22.276 1.00 32.42 254 VAL B O 1
ATOM 5640 N N . LEU B 1 273 ? -31.494 -47.337 24.283 1.00 32.62 255 LEU B N 1
ATOM 5641 C CA . LEU B 1 273 ? -32.881 -47.439 24.735 1.00 32.36 255 LEU B CA 1
ATOM 5642 C C . LEU B 1 273 ? -33.531 -46.049 24.847 1.00 32.18 255 LEU B C 1
ATOM 5643 O O . LEU B 1 273 ? -33.096 -45.213 25.639 1.00 31.95 255 LEU B O 1
ATOM 5648 N N . LEU B 1 274 ? -34.551 -45.837 24.008 1.00 31.80 256 LEU B N 1
ATOM 5649 C CA . LEU B 1 274 ? -35.334 -44.623 23.950 1.00 31.94 256 LEU B CA 1
ATOM 5650 C C . LEU B 1 274 ? -36.683 -44.871 24.593 1.00 31.87 256 LEU B C 1
ATOM 5651 O O . LEU B 1 274 ? -37.574 -45.474 23.987 1.00 32.03 256 LEU B O 1
ATOM 5656 N N . ALA B 1 275 ? -36.817 -44.393 25.817 1.00 31.82 257 ALA B N 1
ATOM 5657 C CA . ALA B 1 275 ? -37.995 -44.626 26.633 1.00 32.21 257 ALA B CA 1
ATOM 5658 C C . ALA B 1 275 ? -38.847 -43.397 26.594 1.00 32.41 257 ALA B C 1
ATOM 5659 O O . ALA B 1 275 ? -38.404 -42.313 27.000 1.00 32.66 257 ALA B O 1
ATOM 5661 N N . ASP B 1 276 ? -40.063 -43.556 26.094 1.00 32.62 258 ASP B N 1
ATOM 5662 C CA . ASP B 1 276 ? -40.983 -42.446 25.984 1.00 33.12 258 ASP B CA 1
ATOM 5663 C C . ASP B 1 276 ? -42.020 -42.573 27.090 1.00 33.04 258 ASP B C 1
ATOM 5664 O O . ASP B 1 276 ? -42.943 -43.339 26.965 1.00 34.27 258 ASP B O 1
ATOM 5669 N N . GLU B 1 277 ? -41.853 -41.847 28.180 1.00 33.68 259 GLU B N 1
ATOM 5670 C CA . GLU B 1 277 ? -42.691 -42.016 29.366 1.00 34.57 259 GLU B CA 1
ATOM 5671 C C . GLU B 1 277 ? -43.581 -40.829 29.590 1.00 34.18 259 GLU B C 1
ATOM 5672 O O . GLU B 1 277 ? -43.870 -40.451 30.707 1.00 35.12 259 GLU B O 1
ATOM 5678 N N . VAL B 1 278 ? -44.024 -40.246 28.504 1.00 33.76 260 VAL B N 1
ATOM 5679 C CA . VAL B 1 278 ? -44.857 -39.059 28.522 1.00 33.29 260 VAL B CA 1
ATOM 5680 C C . VAL B 1 278 ? -46.171 -39.232 29.333 1.00 33.44 260 VAL B C 1
ATOM 5681 O O . VAL B 1 278 ? -46.766 -38.262 29.782 1.00 33.53 260 VAL B O 1
ATOM 5685 N N . TYR B 1 279 ? -46.568 -40.477 29.549 1.00 33.86 261 TYR B N 1
ATOM 5686 C CA . TYR B 1 279 ? -47.797 -40.808 30.265 1.00 35.13 261 TYR B CA 1
ATOM 5687 C C . TYR B 1 279 ? -47.597 -41.436 31.659 1.00 35.52 261 TYR B C 1
ATOM 5688 O O . TYR B 1 279 ? -48.495 -42.074 32.180 1.00 34.45 261 TYR B O 1
ATOM 5697 N N . GLN B 1 280 ? -46.422 -41.251 32.245 1.00 37.03 262 GLN B N 1
ATOM 5698 C CA . GLN B 1 280 ? -46.143 -41.687 33.616 1.00 38.36 262 GLN B CA 1
ATOM 5699 C C . GLN B 1 280 ? -47.290 -41.538 34.572 1.00 38.99 262 GLN B C 1
ATOM 5700 O O . GLN B 1 280 ? -47.616 -42.484 35.234 1.00 39.63 262 GLN B O 1
ATOM 5706 N N . GLU B 1 281 ? -47.885 -40.356 34.668 1.00 40.36 263 GLU B N 1
ATOM 5707 C CA . GLU B 1 281 ? -48.981 -40.128 35.637 1.00 41.51 263 GLU B CA 1
ATOM 5708 C C . GLU B 1 281 ? -50.395 -40.535 35.155 1.00 41.61 263 GLU B C 1
ATOM 5709 O O . GLU B 1 281 ? -51.393 -40.284 35.843 1.00 42.26 263 GLU B O 1
ATOM 5715 N N . ASN B 1 282 ? -50.490 -41.186 33.997 1.00 41.37 264 ASN B N 1
ATOM 5716 C CA . ASN B 1 282 ? -51.791 -41.669 33.499 1.00 41.23 264 ASN B CA 1
ATOM 5717 C C . ASN B 1 282 ? -52.013 -43.166 33.698 1.00 41.83 264 ASN B C 1
ATOM 5718 O O . ASN B 1 282 ? -52.029 -43.930 32.747 1.00 41.68 264 ASN B O 1
ATOM 5723 N N . ILE B 1 283 ? -52.167 -43.587 34.948 1.00 42.96 265 ILE B N 1
ATOM 5724 C CA . ILE B 1 283 ? -52.319 -45.006 35.244 1.00 43.37 265 ILE B CA 1
ATOM 5725 C C . ILE B 1 283 ? -53.643 -45.223 35.907 1.00 44.31 265 ILE B C 1
ATOM 5726 O O . ILE B 1 283 ? -53.914 -44.618 36.945 1.00 44.48 265 ILE B O 1
ATOM 5731 N N . TYR B 1 284 ? -54.461 -46.092 35.326 1.00 45.49 266 TYR B N 1
ATOM 5732 C CA . TYR B 1 284 ? -55.810 -46.309 35.838 1.00 47.28 266 TYR B CA 1
ATOM 5733 C C . TYR B 1 284 ? -56.036 -47.733 36.346 1.00 49.17 266 TYR B C 1
ATOM 5734 O O . TYR B 1 284 ? -57.153 -48.131 36.617 1.00 49.90 266 TYR B O 1
ATOM 5743 N N . VAL B 1 285 ? -54.990 -48.518 36.477 1.00 51.74 267 VAL B N 1
ATOM 5744 C CA . VAL B 1 285 ? -55.197 -49.854 36.997 1.00 54.71 267 VAL B CA 1
ATOM 5745 C C . VAL B 1 285 ? -54.413 -50.069 38.269 1.00 56.73 267 VAL B C 1
ATOM 5746 O O . VAL B 1 285 ? -53.184 -49.995 38.270 1.00 57.31 267 VAL B O 1
ATOM 5750 N N . ASP B 1 286 ? -55.147 -50.313 39.353 1.00 58.88 268 ASP B N 1
ATOM 5751 C CA . ASP B 1 286 ? -54.593 -50.558 40.693 1.00 60.25 268 ASP B CA 1
ATOM 5752 C C . ASP B 1 286 ? -53.638 -51.752 40.703 1.00 60.45 268 ASP B C 1
ATOM 5753 O O . ASP B 1 286 ? -52.747 -51.858 41.557 1.00 60.70 268 ASP B O 1
ATOM 5758 N N . ASN B 1 287 ? -53.839 -52.634 39.729 1.00 60.58 269 ASN B N 1
ATOM 5759 C CA . ASN B 1 287 ? -53.060 -53.843 39.568 1.00 60.77 269 ASN B CA 1
ATOM 5760 C C . ASN B 1 287 ? -51.581 -53.490 39.601 1.00 60.38 269 ASN B C 1
ATOM 5761 O O . ASN B 1 287 ? -50.871 -53.890 40.523 1.00 60.28 269 ASN B O 1
ATOM 5766 N N . LYS B 1 288 ? -51.166 -52.679 38.616 1.00 59.82 270 LYS B N 1
ATOM 5767 C CA . LYS B 1 288 ? -49.763 -52.316 38.349 1.00 58.96 270 LYS B CA 1
ATOM 5768 C C . LYS B 1 288 ? -49.510 -50.833 38.494 1.00 57.91 270 LYS B C 1
ATOM 5769 O O . LYS B 1 288 ? -50.276 -50.031 38.008 1.00 58.20 270 LYS B O 1
ATOM 5775 N N . LYS B 1 289 ? -48.395 -50.473 39.099 1.00 56.65 271 LYS B N 1
ATOM 5776 C CA . LYS B 1 289 ? -47.988 -49.093 39.107 1.00 55.77 271 LYS B CA 1
ATOM 5777 C C . LYS B 1 289 ? -47.016 -48.804 37.939 1.00 54.69 271 LYS B C 1
ATOM 5778 O O . LYS B 1 289 ? -46.817 -49.674 37.065 1.00 54.66 271 LYS B O 1
ATOM 5784 N N . PHE B 1 290 ? -46.440 -47.592 37.913 1.00 53.25 272 PHE B N 1
ATOM 5785 C CA . PHE B 1 290 ? -45.400 -47.175 36.921 1.00 51.71 272 PHE B CA 1
ATOM 5786 C C . PHE B 1 290 ? -43.936 -47.220 37.428 1.00 50.87 272 PHE B C 1
ATOM 5787 O O . PHE B 1 290 ? -43.618 -46.664 38.487 1.00 51.34 272 PHE B O 1
ATOM 5795 N N . HIS B 1 291 ? -43.058 -47.836 36.638 1.00 49.32 273 HIS B N 1
ATOM 5796 C CA . HIS B 1 291 ? -41.650 -47.991 36.974 1.00 48.21 273 HIS B CA 1
ATOM 5797 C C . HIS B 1 291 ? -40.818 -47.420 35.845 1.00 47.05 273 HIS B C 1
ATOM 5798 O O . HIS B 1 291 ? -40.856 -47.931 34.722 1.00 46.98 273 HIS B O 1
ATOM 5805 N N . SER B 1 292 ? -40.065 -46.366 36.124 1.00 45.63 274 SER B N 1
ATOM 5806 C CA . SER B 1 292 ? -39.261 -45.731 35.075 1.00 44.48 274 SER B CA 1
ATOM 5807 C C . SER B 1 292 ? -38.060 -46.586 34.706 1.00 43.94 274 SER B C 1
ATOM 5808 O O . SER B 1 292 ? -37.456 -47.185 35.585 1.00 44.39 274 SER B O 1
ATOM 5811 N N . PHE B 1 293 ? -37.703 -46.638 33.423 1.00 43.19 275 PHE B N 1
ATOM 5812 C CA . PHE B 1 293 ? -36.465 -47.290 33.005 1.00 42.83 275 PHE B CA 1
ATOM 5813 C C . PHE B 1 293 ? -35.196 -46.745 33.678 1.00 43.38 275 PHE B C 1
ATOM 5814 O O . PHE B 1 293 ? -34.224 -47.471 33.773 1.00 43.55 275 PHE B O 1
ATOM 5822 N N . LYS B 1 294 ? -35.175 -45.502 34.152 1.00 43.67 276 LYS B N 1
ATOM 5823 C CA . LYS B 1 294 ? -34.049 -45.108 34.987 1.00 44.65 276 LYS B CA 1
ATOM 5824 C C . LYS B 1 294 ? -33.924 -46.120 36.133 1.00 45.01 276 LYS B C 1
ATOM 5825 O O . LYS B 1 294 ? -32.886 -46.747 36.295 1.00 45.62 276 LYS B O 1
ATOM 5831 N N . LYS B 1 295 ? -35.002 -46.300 36.894 1.00 45.59 277 LYS B N 1
ATOM 5832 C CA . LYS B 1 295 ? -35.036 -47.241 38.011 1.00 45.78 277 LYS B CA 1
ATOM 5833 C C . LYS B 1 295 ? -34.674 -48.656 37.566 1.00 45.95 277 LYS B C 1
ATOM 5834 O O . LYS B 1 295 ? -33.708 -49.246 38.083 1.00 45.84 277 LYS B O 1
ATOM 5840 N N . ILE B 1 296 ? -35.421 -49.197 36.599 1.00 45.79 278 ILE B N 1
ATOM 5841 C CA . ILE B 1 296 ? -35.133 -50.526 36.120 1.00 45.63 278 ILE B CA 1
ATOM 5842 C C . ILE B 1 296 ? -33.626 -50.646 35.805 1.00 46.29 278 ILE B C 1
ATOM 5843 O O . ILE B 1 296 ? -33.039 -51.677 36.090 1.00 47.66 278 ILE B O 1
ATOM 5848 N N . VAL B 1 297 ? -32.989 -49.591 35.290 1.00 46.54 279 VAL B N 1
ATOM 5849 C CA . VAL B 1 297 ? -31.555 -49.630 34.897 1.00 46.60 279 VAL B CA 1
ATOM 5850 C C . VAL B 1 297 ? -30.607 -49.564 36.094 1.00 47.30 279 VAL B C 1
ATOM 5851 O O . VAL B 1 297 ? -29.684 -50.359 36.199 1.00 46.98 279 VAL B O 1
ATOM 5855 N N . ARG B 1 298 ? -30.830 -48.624 37.004 1.00 48.54 280 ARG B N 1
ATOM 5856 C CA . ARG B 1 298 ? -30.076 -48.552 38.253 1.00 49.17 280 ARG B CA 1
ATOM 5857 C C . ARG B 1 298 ? -30.185 -49.812 39.097 1.00 50.17 280 ARG B C 1
ATOM 5858 O O . ARG B 1 298 ? -29.195 -50.278 39.635 1.00 49.94 280 ARG B O 1
ATOM 5866 N N . SER B 1 299 ? -31.386 -50.368 39.175 1.00 52.07 281 SER B N 1
ATOM 5867 C CA . SER B 1 299 ? -31.663 -51.566 39.983 1.00 53.90 281 SER B CA 1
ATOM 5868 C C . SER B 1 299 ? -30.920 -52.850 39.574 1.00 54.71 281 SER B C 1
ATOM 5869 O O . SER B 1 299 ? -30.986 -53.842 40.286 1.00 55.09 281 SER B O 1
ATOM 5872 N N . LEU B 1 300 ? -30.214 -52.793 38.463 1.00 55.52 282 LEU B N 1
ATOM 5873 C CA . LEU B 1 300 ? -29.450 -53.899 37.961 1.00 56.66 282 LEU B CA 1
ATOM 5874 C C . LEU B 1 300 ? -28.041 -53.394 38.128 1.00 57.85 282 LEU B C 1
ATOM 5875 O O . LEU B 1 300 ? -27.113 -54.002 37.698 1.00 57.89 282 LEU B O 1
ATOM 5880 N N . GLY B 1 301 ? -27.906 -52.247 38.770 1.00 59.53 283 GLY B N 1
ATOM 5881 C CA . GLY B 1 301 ? -26.639 -51.577 39.038 1.00 61.68 283 GLY B CA 1
ATOM 5882 C C . GLY B 1 301 ? -25.885 -51.243 37.781 1.00 62.99 283 GLY B C 1
ATOM 5883 O O . GLY B 1 301 ? -25.293 -52.113 37.241 1.00 63.29 283 GLY B O 1
ATOM 5884 N N . TYR B 1 302 ? -25.909 -49.994 37.324 1.00 64.77 284 TYR B N 1
ATOM 5885 C CA . TYR B 1 302 ? -25.208 -49.606 36.110 1.00 66.34 284 TYR B CA 1
ATOM 5886 C C . TYR B 1 302 ? -24.839 -48.148 35.821 1.00 67.38 284 TYR B C 1
ATOM 5887 O O . TYR B 1 302 ? -25.469 -47.630 34.940 1.00 67.91 284 TYR B O 1
ATOM 5896 N N . GLY B 1 303 ? -23.915 -47.418 36.421 1.00 68.36 285 GLY B N 1
ATOM 5897 C CA . GLY B 1 303 ? -23.827 -46.062 35.892 1.00 69.88 285 GLY B CA 1
ATOM 5898 C C . GLY B 1 303 ? -23.373 -45.446 34.562 1.00 70.97 285 GLY B C 1
ATOM 5899 O O . GLY B 1 303 ? -24.060 -44.563 34.052 1.00 70.78 285 GLY B O 1
ATOM 5900 N N . GLU B 1 304 ? -22.270 -45.849 33.956 1.00 71.64 286 GLU B N 1
ATOM 5901 C CA . GLU B 1 304 ? -21.967 -45.232 32.677 1.00 72.32 286 GLU B CA 1
ATOM 5902 C C . GLU B 1 304 ? -21.636 -46.281 31.709 1.00 72.10 286 GLU B C 1
ATOM 5903 O O . GLU B 1 304 ? -20.829 -47.119 31.967 1.00 72.71 286 GLU B O 1
ATOM 5909 N N . GLU B 1 305 ? -22.236 -46.254 30.572 1.00 71.67 287 GLU B N 1
ATOM 5910 C CA . GLU B 1 305 ? -21.906 -47.253 29.629 1.00 71.27 287 GLU B CA 1
ATOM 5911 C C . GLU B 1 305 ? -22.698 -48.401 30.152 1.00 69.80 287 GLU B C 1
ATOM 5912 O O . GLU B 1 305 ? -22.585 -49.514 29.641 1.00 69.64 287 GLU B O 1
ATOM 5918 N N . ASP B 1 306 ? -23.507 -48.219 31.182 1.00 67.37 288 ASP B N 1
ATOM 5919 C CA . ASP B 1 306 ? -24.074 -49.461 31.457 1.00 64.97 288 ASP B CA 1
ATOM 5920 C C . ASP B 1 306 ? -24.811 -49.686 30.185 1.00 62.27 288 ASP B C 1
ATOM 5921 O O . ASP B 1 306 ? -24.625 -50.674 29.549 1.00 61.81 288 ASP B O 1
ATOM 5926 N N . LEU B 1 307 ? -25.547 -48.708 29.718 1.00 58.69 289 LEU B N 1
ATOM 5927 C CA . LEU B 1 307 ? -26.183 -48.841 28.439 1.00 55.44 289 LEU B CA 1
ATOM 5928 C C . LEU B 1 307 ? -26.530 -47.474 28.105 1.00 51.95 289 LEU B C 1
ATOM 5929 O O . LEU B 1 307 ? -26.652 -46.700 28.999 1.00 51.20 289 LEU B O 1
ATOM 5934 N N . PRO B 1 308 ? -26.761 -47.173 26.858 1.00 48.61 290 PRO B N 1
ATOM 5935 C CA . PRO B 1 308 ? -27.114 -45.823 26.512 1.00 45.88 290 PRO B CA 1
ATOM 5936 C C . PRO B 1 308 ? -28.587 -45.685 26.707 1.00 42.56 290 PRO B C 1
ATOM 5937 O O . PRO B 1 308 ? -29.337 -46.443 26.165 1.00 41.28 290 PRO B O 1
ATOM 5941 N N . LEU B 1 309 ? -28.997 -44.706 27.481 1.00 39.31 291 LEU B N 1
ATOM 5942 C CA . LEU B 1 309 ? -30.405 -44.566 27.714 1.00 36.73 291 LEU B CA 1
ATOM 5943 C C . LEU B 1 309 ? -30.920 -43.161 27.623 1.00 34.78 291 LEU B C 1
ATOM 5944 O O . LEU B 1 309 ? -30.382 -42.285 28.158 1.00 34.74 291 LEU B O 1
ATOM 5949 N N . VAL B 1 310 ? -32.005 -42.962 26.925 1.00 32.73 292 VAL B N 1
ATOM 5950 C CA . VAL B 1 310 ? -32.617 -41.646 26.830 1.00 31.56 292 VAL B CA 1
ATOM 5951 C C . VAL B 1 310 ? -34.059 -41.742 27.338 1.00 31.03 292 VAL B C 1
ATOM 5952 O O . VAL B 1 310 ? -34.836 -42.563 26.856 1.00 30.46 292 VAL B O 1
ATOM 5956 N N . SER B 1 311 ? -34.466 -40.922 28.281 1.00 30.54 293 SER B N 1
ATOM 5957 C CA . SER B 1 311 ? -35.876 -41.026 28.614 1.00 31.75 293 SER B CA 1
ATOM 5958 C C . SER B 1 311 ? -36.608 -39.707 28.565 1.00 31.88 293 SER B C 1
ATOM 5959 O O . SER B 1 311 ? -36.095 -38.702 29.043 1.00 32.54 293 SER B O 1
ATOM 5962 N N . TYR B 1 312 ? -37.805 -39.731 27.980 1.00 31.62 294 TYR B N 1
ATOM 5963 C CA . TYR B 1 312 ? -38.600 -38.530 27.759 1.00 31.46 294 TYR B CA 1
ATOM 5964 C C . TYR B 1 312 ? -39.725 -38.384 28.751 1.00 31.44 294 TYR B C 1
ATOM 5965 O O . TYR B 1 312 ? -40.379 -39.377 29.098 1.00 30.95 294 TYR B O 1
ATOM 5974 N N . GLN B 1 313 ? -39.932 -37.129 29.178 1.00 31.47 295 GLN B N 1
ATOM 5975 C CA . GLN B 1 313 ? -41.088 -36.721 29.956 1.00 32.54 295 GLN B CA 1
ATOM 5976 C C . GLN B 1 313 ? -41.652 -35.400 29.446 1.00 32.09 295 GLN B C 1
ATOM 5977 O O . GLN B 1 313 ? -40.894 -34.523 29.052 1.00 32.26 295 GLN B O 1
ATOM 5983 N N . SER B 1 314 ? -42.968 -35.298 29.480 1.00 31.69 296 SER B N 1
ATOM 5984 C CA . SER B 1 314 ? -43.663 -34.130 29.034 1.00 31.98 296 SER B CA 1
ATOM 5985 C C . SER B 1 314 ? -44.780 -33.632 29.900 1.00 31.74 296 SER B C 1
ATOM 5986 O O . SER B 1 314 ? -45.438 -34.367 30.560 1.00 32.77 296 SER B O 1
ATOM 5989 N N . VAL B 1 315 ? -44.901 -32.326 29.859 1.00 31.51 297 VAL B N 1
ATOM 5990 C CA . VAL B 1 315 ? -45.844 -31.390 30.450 1.00 31.45 297 VAL B CA 1
ATOM 5991 C C . VAL B 1 315 ? -47.294 -31.472 29.988 1.00 31.65 297 VAL B C 1
ATOM 5992 O O . VAL B 1 315 ? -48.205 -31.180 30.682 1.00 31.55 297 VAL B O 1
ATOM 5996 N N . SER B 1 316 ? -47.447 -31.810 28.741 1.00 31.83 298 SER B N 1
ATOM 5997 C CA . SER B 1 316 ? -48.687 -31.914 28.040 1.00 31.91 298 SER B CA 1
ATOM 5998 C C . SER B 1 316 ? -49.674 -32.906 28.555 1.00 32.49 298 SER B C 1
ATOM 5999 O O . SER B 1 316 ? -50.849 -32.685 28.526 1.00 32.91 298 SER B O 1
ATOM 6002 N N . LYS B 1 317 ? -49.186 -34.024 28.991 1.00 32.59 299 LYS B N 1
ATOM 6003 C CA . LYS B 1 317 ? -49.954 -35.138 29.505 1.00 32.35 299 LYS B CA 1
ATOM 6004 C C . LYS B 1 317 ? -50.356 -35.161 30.974 1.00 32.61 299 LYS B C 1
ATOM 6005 O O . LYS B 1 317 ? -50.420 -34.186 31.632 1.00 31.57 299 LYS B O 1
ATOM 6011 N N . GLY B 1 318 ? -50.682 -36.323 31.462 1.00 33.20 300 GLY B N 1
ATOM 6012 C CA . GLY B 1 318 ? -51.060 -36.463 32.838 1.00 33.80 300 GLY B CA 1
ATOM 6013 C C . GLY B 1 318 ? -52.271 -35.692 33.232 1.00 34.14 300 GLY B C 1
ATOM 6014 O O . GLY B 1 318 ? -53.108 -35.356 32.454 1.00 34.12 300 GLY B O 1
ATOM 6015 N N . TYR B 1 319 ? -52.331 -35.425 34.514 1.00 34.48 301 TYR B N 1
ATOM 6016 C CA . TYR B 1 319 ? -53.403 -34.688 35.105 1.00 34.59 301 TYR B CA 1
ATOM 6017 C C . TYR B 1 319 ? -53.285 -33.247 34.712 1.00 34.60 301 TYR B C 1
ATOM 6018 O O . TYR B 1 319 ? -54.228 -32.575 34.473 1.00 34.56 301 TYR B O 1
ATOM 6027 N N . TYR B 1 320 ? -52.072 -32.785 34.678 1.00 35.07 302 TYR B N 1
ATOM 6028 C CA . TYR B 1 320 ? -51.743 -31.433 34.329 1.00 35.73 302 TYR B CA 1
ATOM 6029 C C . TYR B 1 320 ? -51.851 -30.640 33.054 1.00 36.63 302 TYR B C 1
ATOM 6030 O O . TYR B 1 320 ? -52.299 -29.521 33.071 1.00 37.10 302 TYR B O 1
ATOM 6039 N N . GLY B 1 321 ? -51.445 -31.253 31.957 1.00 36.88 303 GLY B N 1
ATOM 6040 C CA . GLY B 1 321 ? -51.424 -30.664 30.629 1.00 38.65 303 GLY B CA 1
ATOM 6041 C C . GLY B 1 321 ? -52.487 -30.166 29.794 1.00 38.77 303 GLY B C 1
ATOM 6042 O O . GLY B 1 321 ? -53.485 -30.788 29.746 1.00 39.96 303 GLY B O 1
ATOM 6043 N N . GLU B 1 322 ? -52.264 -29.018 29.157 1.00 38.25 304 GLU B N 1
ATOM 6044 C CA . GLU B 1 322 ? -51.001 -28.260 29.232 1.00 37.70 304 GLU B CA 1
ATOM 6045 C C . GLU B 1 322 ? -50.054 -28.369 28.044 1.00 37.64 304 GLU B C 1
ATOM 6046 O O . GLU B 1 322 ? -48.940 -27.973 28.085 1.00 36.95 304 GLU B O 1
ATOM 6052 N N . CYS B 1 323 ? -50.573 -28.937 26.981 1.00 37.23 305 CYS B N 1
ATOM 6053 C CA . CYS B 1 323 ? -49.902 -29.157 25.730 1.00 36.50 305 CYS B CA 1
ATOM 6054 C C . CYS B 1 323 ? -49.401 -27.896 25.051 1.00 36.24 305 CYS B C 1
ATOM 6055 O O . CYS B 1 323 ? -48.374 -27.915 24.492 1.00 36.55 305 CYS B O 1
ATOM 6058 N N . GLY B 1 324 ? -50.143 -26.805 25.104 1.00 35.51 306 GLY B N 1
ATOM 6059 C CA . GLY B 1 324 ? -49.812 -25.535 24.516 1.00 34.84 306 GLY B CA 1
ATOM 6060 C C . GLY B 1 324 ? -48.526 -24.969 25.030 1.00 35.02 306 GLY B C 1
ATOM 6061 O O . GLY B 1 324 ? -47.839 -24.364 24.296 1.00 36.34 306 GLY B O 1
ATOM 6062 N N . LYS B 1 325 ? -48.242 -25.120 26.302 1.00 34.30 307 LYS B N 1
ATOM 6063 C CA . LYS B 1 325 ? -47.032 -24.636 26.915 1.00 33.96 307 LYS B CA 1
ATOM 6064 C C . LYS B 1 325 ? -45.774 -25.242 26.332 1.00 33.56 307 LYS B C 1
ATOM 6065 O O . LYS B 1 325 ? -44.779 -24.600 26.287 1.00 33.58 307 LYS B O 1
ATOM 6071 N N . ARG B 1 326 ? -45.799 -26.484 25.915 1.00 32.99 308 ARG B N 1
ATOM 6072 C CA . ARG B 1 326 ? -44.627 -27.094 25.323 1.00 32.32 308 ARG B CA 1
ATOM 6073 C C . ARG B 1 326 ? -43.448 -27.160 26.207 1.00 31.71 308 ARG B C 1
ATOM 6074 O O . ARG B 1 326 ? -42.471 -26.515 26.019 1.00 31.67 308 ARG B O 1
ATOM 6082 N N . GLY B 1 327 ? -43.574 -27.961 27.218 1.00 31.14 309 GLY B N 1
ATOM 6083 C CA . GLY B 1 327 ? -42.500 -28.137 28.133 1.00 31.19 309 GLY B CA 1
ATOM 6084 C C . GLY B 1 327 ? -42.270 -29.619 28.283 1.00 31.80 309 GLY B C 1
ATOM 6085 O O . GLY B 1 327 ? -43.182 -30.446 28.125 1.00 31.68 309 GLY B O 1
ATOM 6086 N N . GLY B 1 328 ? -41.025 -29.949 28.597 1.00 32.11 310 GLY B N 1
ATOM 6087 C CA . GLY B 1 328 ? -40.583 -31.337 28.696 1.00 31.84 310 GLY B CA 1
ATOM 6088 C C . GLY B 1 328 ? -39.074 -31.374 28.668 1.00 31.24 310 GLY B C 1
ATOM 6089 O O . GLY B 1 328 ? -38.401 -30.331 28.685 1.00 30.85 310 GLY B O 1
ATOM 6090 N N . TYR B 1 329 ? -38.552 -32.584 28.634 1.00 30.76 311 TYR B N 1
ATOM 6091 C CA . TYR B 1 329 ? -37.143 -32.802 28.854 1.00 30.67 311 TYR B CA 1
ATOM 6092 C C . TYR B 1 329 ? -36.793 -34.234 28.583 1.00 30.90 311 TYR B C 1
ATOM 6093 O O . TYR B 1 329 ? -37.671 -35.123 28.573 1.00 29.57 311 TYR B O 1
ATOM 6102 N N . PHE B 1 330 ? -35.494 -34.457 28.386 1.00 31.42 312 PHE B N 1
ATOM 6103 C CA . PHE B 1 330 ? -35.005 -35.820 28.353 1.00 31.54 312 PHE B CA 1
ATOM 6104 C C . PHE B 1 330 ? -33.815 -36.018 29.231 1.00 31.84 312 PHE B C 1
ATOM 6105 O O . PHE B 1 330 ? -33.063 -35.099 29.499 1.00 32.29 312 PHE B O 1
ATOM 6113 N N . GLU B 1 331 ? -33.684 -37.222 29.728 1.00 32.90 313 GLU B N 1
ATOM 6114 C CA . GLU B 1 331 ? -32.616 -37.520 30.640 1.00 34.27 313 GLU B CA 1
ATOM 6115 C C . GLU B 1 331 ? -31.776 -38.561 29.947 1.00 34.08 313 GLU B C 1
ATOM 6116 O O . GLU B 1 331 ? -32.257 -39.663 29.718 1.00 33.98 313 GLU B O 1
ATOM 6122 N N . ILE B 1 332 ? -30.563 -38.177 29.570 1.00 34.60 314 ILE B N 1
ATOM 6123 C CA . ILE B 1 332 ? -29.577 -39.115 29.036 1.00 35.95 314 ILE B CA 1
ATOM 6124 C C . ILE B 1 332 ? -28.616 -39.574 30.111 1.00 35.89 314 ILE B C 1
ATOM 6125 O O . ILE B 1 332 ? -28.238 -38.802 30.985 1.00 35.95 314 ILE B O 1
ATOM 6130 N N . THR B 1 333 ? -28.190 -40.823 29.984 1.00 36.26 315 THR B N 1
ATOM 6131 C CA . THR B 1 333 ? -27.292 -41.497 30.892 1.00 37.02 315 THR B CA 1
ATOM 6132 C C . THR B 1 333 ? -26.640 -42.516 30.002 1.00 36.69 315 THR B C 1
ATOM 6133 O O . THR B 1 333 ? -27.274 -42.961 29.053 1.00 37.80 315 THR B O 1
ATOM 6137 N N . GLY B 1 334 ? -25.401 -42.904 30.265 1.00 35.88 316 GLY B N 1
ATOM 6138 C CA . GLY B 1 334 ? -24.806 -43.964 29.481 1.00 35.66 316 GLY B CA 1
ATOM 6139 C C . GLY B 1 334 ? -24.254 -43.569 28.121 1.00 36.07 316 GLY B C 1
ATOM 6140 O O . GLY B 1 334 ? -24.092 -44.408 27.253 1.00 36.27 316 GLY B O 1
ATOM 6141 N N . PHE B 1 335 ? -23.947 -42.290 27.940 1.00 36.72 317 PHE B N 1
ATOM 6142 C CA . PHE B 1 335 ? -23.260 -41.799 26.745 1.00 37.13 317 PHE B CA 1
ATOM 6143 C C . PHE B 1 335 ? -21.958 -41.132 27.168 1.00 37.80 317 PHE B C 1
ATOM 6144 O O . PHE B 1 335 ? -21.918 -40.400 28.182 1.00 38.26 317 PHE B O 1
ATOM 6152 N N . SER B 1 336 ? -20.904 -41.349 26.391 1.00 38.21 318 SER B N 1
ATOM 6153 C CA . SER B 1 336 ? -19.640 -40.685 26.659 1.00 39.68 318 SER B CA 1
ATOM 6154 C C . SER B 1 336 ? -19.710 -39.149 26.383 1.00 40.91 318 SER B C 1
ATOM 6155 O O . SER B 1 336 ? -20.467 -38.701 25.518 1.00 41.38 318 SER B O 1
ATOM 6158 N N . ALA B 1 337 ? -18.963 -38.341 27.123 1.00 41.48 319 ALA B N 1
ATOM 6159 C CA . ALA B 1 337 ? -18.532 -37.053 26.575 1.00 42.84 319 ALA B CA 1
ATOM 6160 C C . ALA B 1 337 ? -17.369 -37.574 25.744 1.00 43.96 319 ALA B C 1
ATOM 6161 O O . ALA B 1 337 ? -16.586 -38.413 26.262 1.00 46.19 319 ALA B O 1
ATOM 6163 N N . PRO B 1 338 ? -17.222 -37.187 24.459 1.00 43.09 320 PRO B N 1
ATOM 6164 C CA . PRO B 1 338 ? -17.737 -36.239 23.462 1.00 42.37 320 PRO B CA 1
ATOM 6165 C C . PRO B 1 338 ? -19.064 -36.505 22.671 1.00 41.38 320 PRO B C 1
ATOM 6166 O O . PRO B 1 338 ? -19.489 -35.622 21.932 1.00 41.24 320 PRO B O 1
ATOM 6170 N N . VAL B 1 339 ? -19.692 -37.670 22.773 1.00 39.89 321 VAL B N 1
ATOM 6171 C CA . VAL B 1 339 ? -21.020 -37.800 22.206 1.00 38.87 321 VAL B CA 1
ATOM 6172 C C . VAL B 1 339 ? -21.971 -36.756 22.848 1.00 39.20 321 VAL B C 1
ATOM 6173 O O . VAL B 1 339 ? -22.825 -36.203 22.152 1.00 39.53 321 VAL B O 1
ATOM 6177 N N . ARG B 1 340 ? -21.822 -36.473 24.150 1.00 38.80 322 ARG B N 1
ATOM 6178 C CA . ARG B 1 340 ? -22.660 -35.464 24.831 1.00 39.08 322 ARG B CA 1
ATOM 6179 C C . ARG B 1 340 ? -22.337 -34.075 24.331 1.00 39.01 322 ARG B C 1
ATOM 6180 O O . ARG B 1 340 ? -23.199 -33.193 24.363 1.00 38.70 322 ARG B O 1
ATOM 6188 N N . GLU B 1 341 ? -21.091 -33.872 23.887 1.00 38.99 323 GLU B N 1
ATOM 6189 C CA . GLU B 1 341 ? -20.710 -32.605 23.250 1.00 38.96 323 GLU B CA 1
ATOM 6190 C C . GLU B 1 341 ? -21.510 -32.409 21.961 1.00 37.96 323 GLU B C 1
ATOM 6191 O O . GLU B 1 341 ? -21.846 -31.277 21.602 1.00 37.81 323 GLU B O 1
ATOM 6197 N N . GLN B 1 342 ? -21.830 -33.515 21.288 1.00 36.75 324 GLN B N 1
ATOM 6198 C CA . GLN B 1 342 ? -22.556 -33.452 20.044 1.00 36.10 324 GLN B CA 1
ATOM 6199 C C . GLN B 1 342 ? -24.076 -33.238 20.195 1.00 35.29 324 GLN B C 1
ATOM 6200 O O . GLN B 1 342 ? -24.683 -32.441 19.457 1.00 34.11 324 GLN B O 1
ATOM 6206 N N . ILE B 1 343 ? -24.677 -33.934 21.153 1.00 34.50 325 ILE B N 1
ATOM 6207 C CA . ILE B 1 343 ? -26.076 -33.681 21.527 1.00 34.34 325 ILE B CA 1
ATOM 6208 C C . ILE B 1 343 ? -26.231 -32.179 21.742 1.00 34.34 325 ILE B C 1
ATOM 6209 O O . ILE B 1 343 ? -27.049 -31.501 21.100 1.00 34.80 325 ILE B O 1
ATOM 6214 N N . TYR B 1 344 ? -25.395 -31.674 22.635 1.00 34.09 326 TYR B N 1
ATOM 6215 C CA . TYR B 1 344 ? -25.360 -30.277 22.997 1.00 34.64 326 TYR B CA 1
ATOM 6216 C C . TYR B 1 344 ? -25.329 -29.368 21.773 1.00 34.41 326 TYR B C 1
ATOM 6217 O O . TYR B 1 344 ? -26.131 -28.459 21.667 1.00 35.10 326 TYR B O 1
ATOM 6226 N N . LYS B 1 345 ? -24.434 -29.619 20.839 1.00 34.53 327 LYS B N 1
ATOM 6227 C CA . LYS B 1 345 ? -24.373 -28.807 19.631 1.00 34.63 327 LYS B CA 1
ATOM 6228 C C . LYS B 1 345 ? -25.745 -28.679 18.942 1.00 34.77 327 LYS B C 1
ATOM 6229 O O . LYS B 1 345 ? -26.258 -27.581 18.772 1.00 34.69 327 LYS B O 1
ATOM 6235 N N . ILE B 1 346 ? -26.352 -29.807 18.586 1.00 35.13 328 ILE B N 1
ATOM 6236 C CA . ILE B 1 346 ? -27.663 -29.805 17.936 1.00 35.60 328 ILE B CA 1
ATOM 6237 C C . ILE B 1 346 ? -28.592 -28.876 18.689 1.00 36.06 328 ILE B C 1
ATOM 6238 O O . ILE B 1 346 ? -29.195 -27.980 18.095 1.00 36.09 328 ILE B O 1
ATOM 6243 N N . ALA B 1 347 ? -28.761 -29.029 19.978 1.00 36.46 329 ALA B N 1
ATOM 6244 C CA . ALA B 1 347 ? -29.648 -28.174 20.761 1.00 36.14 329 ALA B CA 1
ATOM 6245 C C . ALA B 1 347 ? -29.333 -26.696 21.001 1.00 36.56 329 ALA B C 1
ATOM 6246 O O . ALA B 1 347 ? -30.205 -25.799 21.249 1.00 37.65 329 ALA B O 1
ATOM 6248 N N . SER B 1 348 ? -28.065 -26.417 20.909 1.00 36.14 330 SER B N 1
ATOM 6249 C CA . SER B 1 348 ? -27.682 -25.090 21.143 1.00 36.07 330 SER B CA 1
ATOM 6250 C C . SER B 1 348 ? -28.318 -24.168 20.225 1.00 36.54 330 SER B C 1
ATOM 6251 O O . SER B 1 348 ? -28.782 -23.098 20.708 1.00 36.34 330 SER B O 1
ATOM 6254 N N . VAL B 1 349 ? -28.276 -24.599 18.974 1.00 37.12 331 VAL B N 1
ATOM 6255 C CA . VAL B 1 349 ? -28.741 -23.980 17.770 1.00 38.55 331 VAL B CA 1
ATOM 6256 C C . VAL B 1 349 ? -30.070 -23.336 17.774 1.00 40.31 331 VAL B C 1
ATOM 6257 O O . VAL B 1 349 ? -30.220 -22.264 17.216 1.00 40.60 331 VAL B O 1
ATOM 6261 N N . ASN B 1 350 ? -31.031 -23.955 18.398 1.00 41.34 332 ASN B N 1
ATOM 6262 C CA . ASN B 1 350 ? -32.305 -23.356 18.427 1.00 41.88 332 ASN B CA 1
ATOM 6263 C C . ASN B 1 350 ? -32.306 -22.507 19.625 1.00 41.07 332 ASN B C 1
ATOM 6264 O O . ASN B 1 350 ? -33.236 -21.851 19.920 1.00 40.83 332 ASN B O 1
ATOM 6269 N N . LEU B 1 351 ? -31.188 -22.554 20.299 1.00 40.21 333 LEU B N 1
ATOM 6270 C CA . LEU B 1 351 ? -30.924 -21.822 21.497 1.00 39.25 333 LEU B CA 1
ATOM 6271 C C . LEU B 1 351 ? -31.489 -22.281 22.798 1.00 38.56 333 LEU B C 1
ATOM 6272 O O . LEU B 1 351 ? -30.747 -22.494 23.707 1.00 39.17 333 LEU B O 1
ATOM 6277 N N . CYS B 1 352 ? -32.786 -22.437 22.927 1.00 36.67 334 CYS B N 1
ATOM 6278 C CA . CYS B 1 352 ? -33.317 -22.881 24.194 1.00 35.30 334 CYS B CA 1
ATOM 6279 C C . CYS B 1 352 ? -34.744 -23.216 24.011 1.00 33.42 334 CYS B C 1
ATOM 6280 O O . CYS B 1 352 ? -35.263 -22.969 22.981 1.00 33.77 334 CYS B O 1
ATOM 6283 N N . SER B 1 353 ? -35.369 -23.783 25.019 1.00 31.68 335 SER B N 1
ATOM 6284 C CA . SER B 1 353 ? -36.762 -24.149 24.958 1.00 30.64 335 SER B CA 1
ATOM 6285 C C . SER B 1 353 ? -37.451 -22.957 25.616 1.00 30.02 335 SER B C 1
ATOM 6286 O O . SER B 1 353 ? -36.826 -22.260 26.343 1.00 30.84 335 SER B O 1
ATOM 6289 N N . ASN B 1 354 ? -38.716 -22.686 25.385 1.00 29.26 336 ASN B N 1
ATOM 6290 C CA . ASN B 1 354 ? -39.321 -21.525 26.036 1.00 29.63 336 ASN B CA 1
ATOM 6291 C C . ASN B 1 354 ? -39.315 -21.565 27.577 1.00 30.13 336 ASN B C 1
ATOM 6292 O O . ASN B 1 354 ? -39.412 -22.659 28.160 1.00 29.98 336 ASN B O 1
ATOM 6297 N N . ILE B 1 355 ? -39.183 -20.391 28.225 1.00 30.77 337 ILE B N 1
ATOM 6298 C CA . ILE B 1 355 ? -38.844 -20.358 29.664 1.00 31.50 337 ILE B CA 1
ATOM 6299 C C . ILE B 1 355 ? -40.026 -20.831 30.498 1.00 32.06 337 ILE B C 1
ATOM 6300 O O . ILE B 1 355 ? -39.880 -21.629 31.401 1.00 32.92 337 ILE B O 1
ATOM 6305 N N . THR B 1 356 ? -41.221 -20.395 30.167 1.00 32.36 338 THR B N 1
ATOM 6306 C CA . THR B 1 356 ? -42.369 -20.938 30.880 1.00 32.42 338 THR B CA 1
ATOM 6307 C C . THR B 1 356 ? -42.587 -22.459 30.722 1.00 32.13 338 THR B C 1
ATOM 6308 O O . THR B 1 356 ? -43.088 -23.122 31.651 1.00 32.78 338 THR B O 1
ATOM 6312 N N . GLY B 1 357 ? -42.185 -23.026 29.590 1.00 31.45 339 GLY B N 1
ATOM 6313 C CA . GLY B 1 357 ? -42.133 -24.482 29.484 1.00 30.74 339 GLY B CA 1
ATOM 6314 C C . GLY B 1 357 ? -41.210 -25.078 30.547 1.00 30.35 339 GLY B C 1
ATOM 6315 O O . GLY B 1 357 ? -41.558 -26.052 31.223 1.00 30.13 339 GLY B O 1
ATOM 6316 N N . GLN B 1 358 ? -40.032 -24.485 30.701 1.00 29.73 340 GLN B N 1
ATOM 6317 C CA . GLN B 1 358 ? -39.044 -25.003 31.630 1.00 29.87 340 GLN B CA 1
ATOM 6318 C C . GLN B 1 358 ? -39.541 -24.895 33.077 1.00 30.35 340 GLN B C 1
ATOM 6319 O O . GLN B 1 358 ? -39.283 -25.745 33.922 1.00 30.02 340 GLN B O 1
ATOM 6325 N N . ILE B 1 359 ? -40.241 -23.816 33.368 1.00 31.14 341 ILE B N 1
ATOM 6326 C CA . ILE B 1 359 ? -40.652 -23.581 34.718 1.00 31.55 341 ILE B CA 1
ATOM 6327 C C . ILE B 1 359 ? -41.684 -24.619 35.015 1.00 32.26 341 ILE B C 1
ATOM 6328 O O . ILE B 1 359 ? -41.542 -25.392 35.961 1.00 32.75 341 ILE B O 1
ATOM 6333 N N . LEU B 1 360 ? -42.710 -24.655 34.180 1.00 32.66 342 LEU B N 1
ATOM 6334 C CA . LEU B 1 360 ? -43.748 -25.648 34.322 1.00 33.10 342 LEU B CA 1
ATOM 6335 C C . LEU B 1 360 ? -43.173 -27.048 34.555 1.00 33.29 342 LEU B C 1
ATOM 6336 O O . LEU B 1 360 ? -43.697 -27.802 35.370 1.00 33.87 342 LEU B O 1
ATOM 6341 N N . ALA B 1 361 ? -42.111 -27.413 33.844 1.00 33.15 343 ALA B N 1
ATOM 6342 C CA . ALA B 1 361 ? -41.591 -28.769 33.972 1.00 33.31 343 ALA B CA 1
ATOM 6343 C C . ALA B 1 361 ? -41.074 -29.029 35.383 1.00 33.83 343 ALA B C 1
ATOM 6344 O O . ALA B 1 361 ? -41.184 -30.146 35.893 1.00 33.47 343 ALA B O 1
ATOM 6346 N N . SER B 1 362 ? -40.522 -28.002 36.018 1.00 34.60 344 SER B N 1
ATOM 6347 C CA . SER B 1 362 ? -40.058 -28.172 37.379 1.00 36.02 344 SER B CA 1
ATOM 6348 C C . SER B 1 362 ? -41.268 -28.253 38.319 1.00 36.68 344 SER B C 1
ATOM 6349 O O . SER B 1 362 ? -41.331 -29.163 39.150 1.00 37.85 344 SER B O 1
ATOM 6352 N N . LEU B 1 363 ? -42.259 -27.383 38.146 1.00 36.90 345 LEU B N 1
ATOM 6353 C CA . LEU B 1 363 ? -43.492 -27.520 38.897 1.00 37.54 345 LEU B CA 1
ATOM 6354 C C . LEU B 1 363 ? -44.102 -28.935 38.834 1.00 39.21 345 LEU B C 1
ATOM 6355 O O . LEU B 1 363 ? -44.546 -29.452 39.844 1.00 40.24 345 LEU B O 1
ATOM 6360 N N . VAL B 1 364 ? -44.114 -29.579 37.675 1.00 40.60 346 VAL B N 1
ATOM 6361 C CA . VAL B 1 364 ? -44.741 -30.911 37.554 1.00 42.17 346 VAL B CA 1
ATOM 6362 C C . VAL B 1 364 ? -44.028 -32.036 38.332 1.00 43.92 346 VAL B C 1
ATOM 6363 O O . VAL B 1 364 ? -44.689 -32.983 38.820 1.00 44.00 346 VAL B O 1
ATOM 6367 N N . MET B 1 365 ? -42.698 -31.933 38.450 1.00 45.71 347 MET B N 1
ATOM 6368 C CA . MET B 1 365 ? -41.885 -32.974 39.125 1.00 47.30 347 MET B CA 1
ATOM 6369 C C . MET B 1 365 ? -41.755 -32.670 40.608 1.00 48.15 347 MET B C 1
ATOM 6370 O O . MET B 1 365 ? -41.658 -33.582 41.413 1.00 48.51 347 MET B O 1
ATOM 6375 N N . ASN B 1 366 ? -41.764 -31.388 40.968 1.00 49.15 348 ASN B N 1
ATOM 6376 C CA . ASN B 1 366 ? -41.848 -30.975 42.368 1.00 50.11 348 ASN B CA 1
ATOM 6377 C C . ASN B 1 366 ? -43.157 -30.256 42.664 1.00 50.35 348 ASN B C 1
ATOM 6378 O O . ASN B 1 366 ? -43.184 -29.060 42.843 1.00 50.22 348 ASN B O 1
ATOM 6383 N N . PRO B 1 367 ? -44.262 -30.989 42.710 1.00 51.32 349 PRO B N 1
ATOM 6384 C CA . PRO B 1 367 ? -45.481 -30.307 43.132 1.00 52.48 349 PRO B CA 1
ATOM 6385 C C . PRO B 1 367 ? -45.548 -30.084 44.669 1.00 53.94 349 PRO B C 1
ATOM 6386 O O . PRO B 1 367 ? -44.627 -30.504 45.381 1.00 54.13 349 PRO B O 1
ATOM 6390 N N . PRO B 1 368 ? -46.617 -29.458 45.121 1.00 55.20 350 PRO B N 1
ATOM 6391 C CA . PRO B 1 368 ? -46.855 -29.154 46.522 1.00 56.26 350 PRO B CA 1
ATOM 6392 C C . PRO B 1 368 ? -46.811 -30.428 47.285 1.00 57.91 350 PRO B C 1
ATOM 6393 O O . PRO B 1 368 ? -47.359 -31.379 46.809 1.00 57.47 350 PRO B O 1
ATOM 6397 N N . LYS B 1 369 ? -46.181 -30.470 48.448 1.00 60.38 351 LYS B N 1
ATOM 6398 C CA . LYS B 1 369 ? -46.157 -31.743 49.139 1.00 62.87 351 LYS B CA 1
ATOM 6399 C C . LYS B 1 369 ? -46.545 -31.894 50.570 1.00 63.87 351 LYS B C 1
ATOM 6400 O O . LYS B 1 369 ? -45.751 -32.143 51.421 1.00 64.58 351 LYS B O 1
ATOM 6406 N N . ALA B 1 370 ? -47.815 -31.752 50.805 1.00 65.30 352 ALA B N 1
ATOM 6407 C CA . ALA B 1 370 ? -48.366 -31.886 52.108 1.00 67.10 352 ALA B CA 1
ATOM 6408 C C . ALA B 1 370 ? -48.267 -30.684 52.962 1.00 68.46 352 ALA B C 1
ATOM 6409 O O . ALA B 1 370 ? -48.714 -30.721 54.072 1.00 69.05 352 ALA B O 1
ATOM 6411 N N . SER B 1 371 ? -47.695 -29.597 52.497 1.00 69.56 353 SER B N 1
ATOM 6412 C CA . SER B 1 371 ? -47.689 -28.524 53.437 1.00 70.95 353 SER B CA 1
ATOM 6413 C C . SER B 1 371 ? -48.455 -27.297 53.108 1.00 71.57 353 SER B C 1
ATOM 6414 O O . SER B 1 371 ? -48.744 -26.530 53.991 1.00 71.18 353 SER B O 1
ATOM 6417 N N . ASP B 1 372 ? -48.860 -26.996 51.906 1.00 72.73 354 ASP B N 1
ATOM 6418 C CA . ASP B 1 372 ? -49.600 -25.737 51.938 1.00 73.60 354 ASP B CA 1
ATOM 6419 C C . ASP B 1 372 ? -51.099 -25.849 51.758 1.00 73.62 354 ASP B C 1
ATOM 6420 O O . ASP B 1 372 ? -51.607 -26.914 51.477 1.00 73.64 354 ASP B O 1
ATOM 6425 N N . GLU B 1 373 ? -51.803 -24.747 51.913 1.00 73.66 355 GLU B N 1
ATOM 6426 C CA . GLU B 1 373 ? -53.245 -24.737 51.779 1.00 73.61 355 GLU B CA 1
ATOM 6427 C C . GLU B 1 373 ? -53.435 -25.194 50.386 1.00 72.69 355 GLU B C 1
ATOM 6428 O O . GLU B 1 373 ? -54.432 -25.830 50.045 1.00 73.15 355 GLU B O 1
ATOM 6434 N N . SER B 1 374 ? -52.458 -24.856 49.577 1.00 70.81 356 SER B N 1
ATOM 6435 C CA . SER B 1 374 ? -52.469 -25.217 48.193 1.00 68.91 356 SER B CA 1
ATOM 6436 C C . SER B 1 374 ? -52.491 -26.715 48.075 1.00 67.51 356 SER B C 1
ATOM 6437 O O . SER B 1 374 ? -53.095 -27.236 47.184 1.00 67.82 356 SER B O 1
ATOM 6440 N N . TYR B 1 375 ? -51.860 -27.492 48.905 1.00 65.42 357 TYR B N 1
ATOM 6441 C CA . TYR B 1 375 ? -51.964 -28.911 48.606 1.00 64.02 357 TYR B CA 1
ATOM 6442 C C . TYR B 1 375 ? -53.313 -29.627 48.365 1.00 63.28 357 TYR B C 1
ATOM 6443 O O . TYR B 1 375 ? -53.556 -30.367 47.310 1.00 62.95 357 TYR B O 1
ATOM 6452 N N . ALA B 1 376 ? -54.198 -29.416 49.302 1.00 62.30 358 ALA B N 1
ATOM 6453 C CA . ALA B 1 376 ? -55.471 -30.027 49.181 1.00 61.14 358 ALA B CA 1
ATOM 6454 C C . ALA B 1 376 ? -56.273 -29.578 47.982 1.00 60.02 358 ALA B C 1
ATOM 6455 O O . ALA B 1 376 ? -56.842 -30.407 47.327 1.00 60.21 358 ALA B O 1
ATOM 6457 N N . SER B 1 377 ? -56.274 -28.303 47.658 1.00 58.05 359 SER B N 1
ATOM 6458 C CA . SER B 1 377 ? -57.036 -27.841 46.529 1.00 57.18 359 SER B CA 1
ATOM 6459 C C . SER B 1 377 ? -56.461 -28.572 45.373 1.00 56.83 359 SER B C 1
ATOM 6460 O O . SER B 1 377 ? -57.153 -29.045 44.530 1.00 56.61 359 SER B O 1
ATOM 6463 N N . TYR B 1 378 ? -55.163 -28.711 45.461 1.00 55.95 360 TYR B N 1
ATOM 6464 C CA . TYR B 1 378 ? -54.318 -29.358 44.518 1.00 54.68 360 TYR B CA 1
ATOM 6465 C C . TYR B 1 378 ? -54.473 -30.831 44.311 1.00 54.32 360 TYR B C 1
ATOM 6466 O O . TYR B 1 378 ? -54.055 -31.287 43.301 1.00 54.53 360 TYR B O 1
ATOM 6475 N N . LYS B 1 379 ? -55.006 -31.600 45.237 1.00 53.56 361 LYS B N 1
ATOM 6476 C CA . LYS B 1 379 ? -54.987 -33.046 45.060 1.00 53.44 361 LYS B CA 1
ATOM 6477 C C . LYS B 1 379 ? -56.426 -33.244 44.935 1.00 52.83 361 LYS B C 1
ATOM 6478 O O . LYS B 1 379 ? -56.879 -34.231 44.462 1.00 52.93 361 LYS B O 1
ATOM 6484 N N . ALA B 1 380 ? -57.212 -32.315 45.433 1.00 52.33 362 ALA B N 1
ATOM 6485 C CA . ALA B 1 380 ? -58.559 -32.654 45.246 1.00 51.59 362 ALA B CA 1
ATOM 6486 C C . ALA B 1 380 ? -58.545 -32.567 43.787 1.00 51.03 362 ALA B C 1
ATOM 6487 O O . ALA B 1 380 ? -59.045 -33.368 43.052 1.00 50.66 362 ALA B O 1
ATOM 6489 N N . GLU B 1 381 ? -57.901 -31.476 43.405 1.00 50.77 363 GLU B N 1
ATOM 6490 C CA . GLU B 1 381 ? -57.740 -31.147 42.006 1.00 50.85 363 GLU B CA 1
ATOM 6491 C C . GLU B 1 381 ? -56.923 -32.162 41.479 1.00 50.25 363 GLU B C 1
ATOM 6492 O O . GLU B 1 381 ? -57.151 -32.657 40.393 1.00 49.71 363 GLU B O 1
ATOM 6498 N N . LYS B 1 382 ? -55.901 -32.534 42.244 1.00 49.40 364 LYS B N 1
ATOM 6499 C CA . LYS B 1 382 ? -55.293 -33.589 41.368 1.00 49.19 364 LYS B CA 1
ATOM 6500 C C . LYS B 1 382 ? -56.086 -34.878 41.002 1.00 49.55 364 LYS B C 1
ATOM 6501 O O . LYS B 1 382 ? -56.076 -35.339 39.891 1.00 49.17 364 LYS B O 1
ATOM 6507 N N . ASP B 1 383 ? -56.775 -35.430 41.976 1.00 50.07 365 ASP B N 1
ATOM 6508 C CA . ASP B 1 383 ? -57.588 -36.638 41.922 1.00 50.54 365 ASP B CA 1
ATOM 6509 C C . ASP B 1 383 ? -58.817 -36.690 41.050 1.00 49.35 365 ASP B C 1
ATOM 6510 O O . ASP B 1 383 ? -59.098 -37.668 40.438 1.00 49.17 365 ASP B O 1
ATOM 6515 N N . GLY B 1 384 ? -59.534 -35.608 41.024 1.00 48.40 366 GLY B N 1
ATOM 6516 C CA . GLY B 1 384 ? -60.736 -35.419 40.231 1.00 47.43 366 GLY B CA 1
ATOM 6517 C C . GLY B 1 384 ? -60.522 -35.762 38.768 1.00 46.75 366 GLY B C 1
ATOM 6518 O O . GLY B 1 384 ? -61.340 -36.467 38.155 1.00 47.09 366 GLY B O 1
ATOM 6519 N N . ILE B 1 385 ? -59.416 -35.278 38.205 1.00 45.37 367 ILE B N 1
ATOM 6520 C CA . ILE B 1 385 ? -59.129 -35.497 36.803 1.00 44.02 367 ILE B CA 1
ATOM 6521 C C . ILE B 1 385 ? -58.631 -36.913 36.606 1.00 43.22 367 ILE B C 1
ATOM 6522 O O . ILE B 1 385 ? -59.099 -37.611 35.731 1.00 43.78 367 ILE B O 1
ATOM 6527 N N . LEU B 1 386 ? -57.715 -37.466 37.329 1.00 41.96 368 LEU B N 1
ATOM 6528 C CA . LEU B 1 386 ? -57.394 -38.832 36.938 1.00 41.09 368 LEU B CA 1
ATOM 6529 C C . LEU B 1 386 ? -58.573 -39.768 36.886 1.00 41.19 368 LEU B C 1
ATOM 6530 O O . LEU B 1 386 ? -58.765 -40.644 35.939 1.00 42.80 368 LEU B O 1
ATOM 6535 N N . ALA B 1 387 ? -59.384 -39.579 37.898 1.00 40.36 369 ALA B N 1
ATOM 6536 C CA . ALA B 1 387 ? -60.581 -40.332 38.089 1.00 39.28 369 ALA B CA 1
ATOM 6537 C C . ALA B 1 387 ? -61.596 -40.157 36.993 1.00 38.66 369 ALA B C 1
ATOM 6538 O O . ALA B 1 387 ? -62.187 -41.125 36.591 1.00 37.90 369 ALA B O 1
ATOM 6540 N N . SER B 1 388 ? -61.728 -38.944 36.533 1.00 37.75 370 SER B N 1
ATOM 6541 C CA . SER B 1 388 ? -62.605 -38.621 35.474 1.00 37.86 370 SER B CA 1
ATOM 6542 C C . SER B 1 388 ? -62.124 -39.366 34.292 1.00 37.42 370 SER B C 1
ATOM 6543 O O . SER B 1 388 ? -62.869 -39.875 33.534 1.00 38.18 370 SER B O 1
ATOM 6546 N N . LEU B 1 389 ? -60.835 -39.378 34.113 1.00 36.20 371 LEU B N 1
ATOM 6547 C CA . LEU B 1 389 ? -60.268 -40.046 33.007 1.00 35.52 371 LEU B CA 1
ATOM 6548 C C . LEU B 1 389 ? -60.456 -41.501 33.045 1.00 36.52 371 LEU B C 1
ATOM 6549 O O . LEU B 1 389 ? -60.741 -42.110 32.067 1.00 38.84 371 LEU B O 1
ATOM 6554 N N . ALA B 1 390 ? -60.273 -42.073 34.196 1.00 36.11 372 ALA B N 1
ATOM 6555 C CA . ALA B 1 390 ? -60.407 -43.478 34.335 1.00 35.72 372 ALA B CA 1
ATOM 6556 C C . ALA B 1 390 ? -61.826 -43.950 34.181 1.00 35.91 372 ALA B C 1
ATOM 6557 O O . ALA B 1 390 ? -62.081 -45.061 33.790 1.00 36.55 372 ALA B O 1
ATOM 6559 N N . ARG B 1 391 ? -62.743 -43.081 34.546 1.00 35.33 373 ARG B N 1
ATOM 6560 C CA . ARG B 1 391 ? -64.142 -43.346 34.520 1.00 34.74 373 ARG B CA 1
ATOM 6561 C C . ARG B 1 391 ? -64.427 -43.345 33.093 1.00 35.14 373 ARG B C 1
ATOM 6562 O O . ARG B 1 391 ? -65.173 -44.128 32.574 1.00 35.48 373 ARG B O 1
ATOM 6570 N N . ARG B 1 392 ? -63.791 -42.396 32.437 1.00 34.66 374 ARG B N 1
ATOM 6571 C CA . ARG B 1 392 ? -64.031 -42.312 30.986 1.00 33.55 374 ARG B CA 1
ATOM 6572 C C . ARG B 1 392 ? -63.539 -43.465 30.164 1.00 33.60 374 ARG B C 1
ATOM 6573 O O . ARG B 1 392 ? -64.158 -43.898 29.257 1.00 33.01 374 ARG B O 1
ATOM 6581 N N . ALA B 1 393 ? -62.390 -43.960 30.513 1.00 33.88 375 ALA B N 1
ATOM 6582 C CA . ALA B 1 393 ? -61.763 -45.114 29.818 1.00 34.52 375 ALA B CA 1
ATOM 6583 C C . ALA B 1 393 ? -62.612 -46.393 29.939 1.00 34.67 375 ALA B C 1
ATOM 6584 O O . ALA B 1 393 ? -62.685 -47.201 29.008 1.00 34.66 375 ALA B O 1
ATOM 6586 N N . LYS B 1 394 ? -63.254 -46.567 31.086 1.00 34.71 376 LYS B N 1
ATOM 6587 C CA . LYS B 1 394 ? -64.082 -47.738 31.275 1.00 35.12 376 LYS B CA 1
ATOM 6588 C C . LYS B 1 394 ? -65.359 -47.625 30.428 1.00 34.83 376 LYS B C 1
ATOM 6589 O O . LYS B 1 394 ? -65.778 -48.615 29.850 1.00 34.35 376 LYS B O 1
ATOM 6595 N N . ALA B 1 395 ? -65.950 -46.430 30.344 1.00 34.63 377 ALA B N 1
ATOM 6596 C CA . ALA B 1 395 ? -67.165 -46.213 29.547 1.00 35.33 377 ALA B CA 1
ATOM 6597 C C . ALA B 1 395 ? -66.957 -46.541 28.090 1.00 36.17 377 ALA B C 1
ATOM 6598 O O . ALA B 1 395 ? -67.736 -47.319 27.492 1.00 36.94 377 ALA B O 1
ATOM 6600 N N . LEU B 1 396 ? -65.925 -45.944 27.504 1.00 36.58 378 LEU B N 1
ATOM 6601 C CA . LEU B 1 396 ? -65.769 -46.003 26.069 1.00 36.69 378 LEU B CA 1
ATOM 6602 C C . LEU B 1 396 ? -65.497 -47.419 25.651 1.00 37.45 378 LEU B C 1
ATOM 6603 O O . LEU B 1 396 ? -66.109 -47.918 24.688 1.00 37.64 378 LEU B O 1
ATOM 6608 N N . GLU B 1 397 ? -64.624 -48.091 26.396 1.00 37.92 379 GLU B N 1
ATOM 6609 C CA . GLU B 1 397 ? -64.295 -49.482 26.084 1.00 39.15 379 GLU B CA 1
ATOM 6610 C C . GLU B 1 397 ? -65.573 -50.329 26.035 1.00 39.42 379 GLU B C 1
ATOM 6611 O O . GLU B 1 397 ? -65.752 -51.118 25.117 1.00 39.60 379 GLU B O 1
ATOM 6617 N N . HIS B 1 398 ? -66.469 -50.131 27.011 1.00 39.95 380 HIS B N 1
ATOM 6618 C CA . HIS B 1 398 ? -67.712 -50.881 27.117 1.00 40.08 380 HIS B CA 1
ATOM 6619 C C . HIS B 1 398 ? -68.656 -50.517 25.980 1.00 39.07 380 HIS B C 1
ATOM 6620 O O . HIS B 1 398 ? -69.396 -51.356 25.478 1.00 38.42 380 HIS B O 1
ATOM 6627 N N . ALA B 1 399 ? -68.603 -49.264 25.556 1.00 38.23 381 ALA B N 1
ATOM 6628 C CA . ALA B 1 399 ? -69.457 -48.805 24.492 1.00 37.45 381 ALA B CA 1
ATOM 6629 C C . ALA B 1 399 ? -69.061 -49.468 23.171 1.00 37.40 381 ALA B C 1
ATOM 6630 O O . ALA B 1 399 ? -69.920 -50.024 22.465 1.00 38.39 381 ALA B O 1
ATOM 6632 N N . PHE B 1 400 ? -67.766 -49.435 22.849 1.00 36.30 382 PHE B N 1
ATOM 6633 C CA . PHE B 1 400 ? -67.269 -49.987 21.608 1.00 34.46 382 PHE B CA 1
ATOM 6634 C C . PHE B 1 400 ? -67.361 -51.519 21.503 1.00 35.14 382 PHE B C 1
ATOM 6635 O O . PHE B 1 400 ? -67.605 -52.053 20.424 1.00 35.31 382 PHE B O 1
ATOM 6643 N N . ASN B 1 401 ? -67.180 -52.237 22.605 1.00 35.97 383 ASN B N 1
ATOM 6644 C CA . ASN B 1 401 ? -67.374 -53.687 22.599 1.00 37.04 383 ASN B CA 1
ATOM 6645 C C . ASN B 1 401 ? -68.796 -54.145 22.219 1.00 37.69 383 ASN B C 1
ATOM 6646 O O . ASN B 1 401 ? -68.961 -54.945 21.287 1.00 38.11 383 ASN B O 1
ATOM 6651 N N . LYS B 1 402 ? -69.796 -53.617 22.919 1.00 37.97 384 LYS B N 1
ATOM 6652 C CA . LYS B 1 402 ? -71.214 -53.841 22.637 1.00 39.42 384 LYS B CA 1
ATOM 6653 C C . LYS B 1 402 ? -71.539 -53.780 21.160 1.00 39.42 384 LYS B C 1
ATOM 6654 O O . LYS B 1 402 ? -72.445 -54.456 20.668 1.00 39.44 384 LYS B O 1
ATOM 6660 N N . LEU B 1 403 ? -70.824 -52.898 20.481 1.00 39.88 385 LEU B N 1
ATOM 6661 C CA . LEU B 1 403 ? -70.998 -52.661 19.076 1.00 40.15 385 LEU B CA 1
ATOM 6662 C C . LEU B 1 403 ? -70.550 -53.873 18.301 1.00 40.75 385 LEU B C 1
ATOM 6663 O O . LEU B 1 403 ? -69.445 -54.405 18.526 1.00 41.90 385 LEU B O 1
ATOM 6668 N N . GLU B 1 404 ? -71.412 -54.321 17.402 1.00 40.61 386 GLU B N 1
ATOM 6669 C CA . GLU B 1 404 ? -71.130 -55.513 16.638 1.00 41.01 386 GLU B CA 1
ATOM 6670 C C . GLU B 1 404 ? -70.068 -55.283 15.536 1.00 40.74 386 GLU B C 1
ATOM 6671 O O . GLU B 1 404 ? -70.192 -54.401 14.704 1.00 40.90 386 GLU B O 1
ATOM 6677 N N . GLY B 1 405 ? -69.008 -56.081 15.556 1.00 40.58 387 GLY B N 1
ATOM 6678 C CA . GLY B 1 405 ? -67.938 -55.930 14.595 1.00 39.99 387 GLY B CA 1
ATOM 6679 C C . GLY B 1 405 ? -66.780 -55.177 15.208 1.00 40.17 387 GLY B C 1
ATOM 6680 O O . GLY B 1 405 ? -65.782 -54.908 14.529 1.00 41.18 387 GLY B O 1
ATOM 6681 N N . ILE B 1 406 ? -66.916 -54.834 16.489 1.00 39.18 388 ILE B N 1
ATOM 6682 C CA . ILE B 1 406 ? -65.913 -54.086 17.205 1.00 38.04 388 ILE B CA 1
ATOM 6683 C C . ILE B 1 406 ? -65.578 -54.686 18.574 1.00 38.24 388 ILE B C 1
ATOM 6684 O O . ILE B 1 406 ? -66.463 -54.872 19.423 1.00 38.28 388 ILE B O 1
ATOM 6689 N N . THR B 1 407 ? -64.284 -54.940 18.755 1.00 37.86 389 THR B N 1
ATOM 6690 C CA . THR B 1 407 ? -63.663 -55.389 19.978 1.00 38.30 389 THR B CA 1
ATOM 6691 C C . THR B 1 407 ? -62.771 -54.274 20.540 1.00 37.95 389 THR B C 1
ATOM 6692 O O . THR B 1 407 ? -62.254 -53.474 19.794 1.00 37.40 389 THR B O 1
ATOM 6696 N N . CYS B 1 408 ? -62.603 -54.224 21.860 1.00 38.32 390 CYS B N 1
ATOM 6697 C CA . CYS B 1 408 ? -61.868 -53.141 22.505 1.00 39.03 390 CYS B CA 1
ATOM 6698 C C . CYS B 1 408 ? -61.182 -53.562 23.822 1.00 39.65 390 CYS B C 1
ATOM 6699 O O . CYS B 1 408 ? -61.856 -53.878 24.779 1.00 40.41 390 CYS B O 1
ATOM 6702 N N . ASN B 1 409 ? -59.856 -53.561 23.865 1.00 40.40 391 ASN B N 1
ATOM 6703 C CA . ASN B 1 409 ? -59.114 -53.954 25.059 1.00 42.31 391 ASN B CA 1
ATOM 6704 C C . ASN B 1 409 ? -59.207 -52.954 26.187 1.00 43.10 391 ASN B C 1
ATOM 6705 O O . ASN B 1 409 ? -59.429 -51.778 25.932 1.00 43.24 391 ASN B O 1
ATOM 6710 N N . GLU B 1 410 ? -59.018 -53.408 27.431 1.00 44.22 392 GLU B N 1
ATOM 6711 C CA . GLU B 1 410 ? -58.804 -52.487 28.565 1.00 45.27 392 GLU B CA 1
ATOM 6712 C C . GLU B 1 410 ? -57.834 -51.388 28.069 1.00 44.72 392 GLU B C 1
ATOM 6713 O O . GLU B 1 410 ? -56.937 -51.643 27.231 1.00 45.69 392 GLU B O 1
ATOM 6719 N N . ALA B 1 411 ? -58.012 -50.175 28.550 1.00 43.09 393 ALA B N 1
ATOM 6720 C CA . ALA B 1 411 ? -56.982 -49.187 28.415 1.00 41.56 393 ALA B CA 1
ATOM 6721 C C . ALA B 1 411 ? -56.433 -48.962 29.822 1.00 41.25 393 ALA B C 1
ATOM 6722 O O . ALA B 1 411 ? -57.073 -48.319 30.691 1.00 40.72 393 ALA B O 1
ATOM 6724 N N . GLU B 1 412 ? -55.275 -49.515 30.083 1.00 40.50 394 GLU B N 1
ATOM 6725 C CA . GLU B 1 412 ? -54.648 -49.388 31.365 1.00 39.40 394 GLU B CA 1
ATOM 6726 C C . GLU B 1 412 ? -54.137 -48.012 31.676 1.00 38.57 394 GLU B C 1
ATOM 6727 O O . GLU B 1 412 ? -54.097 -47.637 32.789 1.00 38.88 394 GLU B O 1
ATOM 6733 N N . GLY B 1 413 ? -53.726 -47.273 30.670 1.00 37.03 395 GLY B N 1
ATOM 6734 C CA . GLY B 1 413 ? -53.186 -45.951 30.836 1.00 35.66 395 GLY B CA 1
ATOM 6735 C C . GLY B 1 413 ? -53.289 -45.046 29.656 1.00 35.24 395 GLY B C 1
ATOM 6736 O O . GLY B 1 413 ? -53.721 -45.452 28.624 1.00 35.99 395 GLY B O 1
ATOM 6737 N N . ALA B 1 414 ? -52.922 -43.795 29.839 1.00 34.21 396 ALA B N 1
ATOM 6738 C CA . ALA B 1 414 ? -52.947 -42.801 28.788 1.00 33.62 396 ALA B CA 1
ATOM 6739 C C . ALA B 1 414 ? -54.295 -42.290 28.474 1.00 33.59 396 ALA B C 1
ATOM 6740 O O . ALA B 1 414 ? -55.170 -42.418 29.251 1.00 33.95 396 ALA B O 1
ATOM 6742 N N . MET B 1 415 ? -54.449 -41.672 27.330 1.00 33.50 397 MET B N 1
ATOM 6743 C CA . MET B 1 415 ? -55.716 -41.122 26.906 1.00 32.71 397 MET B CA 1
ATOM 6744 C C . MET B 1 415 ? -56.534 -41.738 25.824 1.00 31.66 397 MET B C 1
ATOM 6745 O O . MET B 1 415 ? -57.449 -41.125 25.372 1.00 31.39 397 MET B O 1
ATOM 6750 N N . TYR B 1 416 ? -56.222 -42.923 25.369 1.00 30.56 398 TYR B N 1
ATOM 6751 C CA . TYR B 1 416 ? -57.009 -43.446 24.305 1.00 30.15 398 TYR B CA 1
ATOM 6752 C C . TYR B 1 416 ? -57.433 -44.856 24.168 1.00 30.83 398 TYR B C 1
ATOM 6753 O O . TYR B 1 416 ? -56.853 -45.725 24.731 1.00 31.83 398 TYR B O 1
ATOM 6762 N N . VAL B 1 417 ? -58.467 -45.072 23.370 1.00 30.35 399 VAL B N 1
ATOM 6763 C CA . VAL B 1 417 ? -58.889 -46.441 23.093 1.00 29.99 399 VAL B CA 1
ATOM 6764 C C . VAL B 1 417 ? -58.509 -46.789 21.649 1.00 29.73 399 VAL B C 1
ATOM 6765 O O . VAL B 1 417 ? -58.461 -45.891 20.790 1.00 29.47 399 VAL B O 1
ATOM 6769 N N . PHE B 1 418 ? -58.230 -48.076 21.394 1.00 28.63 400 PHE B N 1
ATOM 6770 C CA . PHE B 1 418 ? -57.837 -48.527 20.072 1.00 27.65 400 PHE B CA 1
ATOM 6771 C C . PHE B 1 418 ? -58.659 -49.747 19.543 1.00 28.09 400 PHE B C 1
ATOM 6772 O O . PHE B 1 418 ? -58.149 -50.875 19.442 1.00 28.05 400 PHE B O 1
ATOM 6780 N N . PRO B 1 419 ? -59.938 -49.517 19.193 1.00 27.96 401 PRO B N 1
ATOM 6781 C CA . PRO B 1 419 ? -60.829 -50.624 18.820 1.00 28.02 401 PRO B CA 1
ATOM 6782 C C . PRO B 1 419 ? -60.540 -51.278 17.465 1.00 29.23 401 PRO B C 1
ATOM 6783 O O . PRO B 1 419 ? -60.244 -50.577 16.480 1.00 29.14 401 PRO B O 1
ATOM 6787 N N . GLN B 1 420 ? -60.640 -52.610 17.413 1.00 29.95 402 GLN B N 1
ATOM 6788 C CA . GLN B 1 420 ? -60.514 -53.324 16.159 1.00 31.36 402 GLN B CA 1
ATOM 6789 C C . GLN B 1 420 ? -61.861 -53.282 15.446 1.00 32.38 402 GLN B C 1
ATOM 6790 O O . GLN B 1 420 ? -62.884 -53.471 16.088 1.00 32.79 402 GLN B O 1
ATOM 6796 N N . ILE B 1 421 ? -61.882 -52.981 14.147 1.00 33.17 403 ILE B N 1
ATOM 6797 C CA . ILE B 1 421 ? -63.129 -53.076 13.425 1.00 34.35 403 ILE B CA 1
ATOM 6798 C C . ILE B 1 421 ? -63.002 -54.228 12.531 1.00 34.91 403 ILE B C 1
ATOM 6799 O O . ILE B 1 421 ? -62.004 -54.399 11.830 1.00 34.74 403 ILE B O 1
ATOM 6804 N N . CYS B 1 422 ? -64.058 -55.006 12.517 1.00 36.10 404 CYS B N 1
ATOM 6805 C CA . CYS B 1 422 ? -64.120 -56.162 11.666 1.00 37.32 404 CYS B CA 1
ATOM 6806 C C . CYS B 1 422 ? -64.879 -55.817 10.373 1.00 36.26 404 CYS B C 1
ATOM 6807 O O . CYS B 1 422 ? -66.055 -56.125 10.236 1.00 35.98 404 CYS B O 1
ATOM 6810 N N . LEU B 1 423 ? -64.196 -55.131 9.458 1.00 35.42 405 LEU B N 1
ATOM 6811 C CA . LEU B 1 423 ? -64.808 -54.562 8.241 1.00 34.84 405 LEU B CA 1
ATOM 6812 C C . LEU B 1 423 ? -65.309 -55.600 7.242 1.00 35.46 405 LEU B C 1
ATOM 6813 O O . LEU B 1 423 ? -64.538 -56.475 6.840 1.00 35.37 405 LEU B O 1
ATOM 6818 N N . PRO B 1 424 ? -66.591 -55.501 6.807 1.00 35.92 406 PRO B N 1
ATOM 6819 C CA . PRO B 1 424 ? -67.023 -56.526 5.812 1.00 36.09 406 PRO B CA 1
ATOM 6820 C C . PRO B 1 424 ? -66.219 -56.365 4.508 1.00 36.15 406 PRO B C 1
ATOM 6821 O O . PRO B 1 424 ? -65.673 -55.283 4.283 1.00 34.91 406 PRO B O 1
ATOM 6825 N N . GLN B 1 425 ? -66.108 -57.431 3.696 1.00 36.74 407 GLN B N 1
ATOM 6826 C CA . GLN B 1 425 ? -65.322 -57.342 2.459 1.00 37.30 407 GLN B CA 1
ATOM 6827 C C . GLN B 1 425 ? -65.878 -56.326 1.433 1.00 36.42 407 GLN B C 1
ATOM 6828 O O . GLN B 1 425 ? -65.118 -55.595 0.809 1.00 35.60 407 GLN B O 1
ATOM 6834 N N . LYS B 1 426 ? -67.188 -56.230 1.302 1.00 36.33 408 LYS B N 1
ATOM 6835 C CA . LYS B 1 426 ? -67.757 -55.165 0.466 1.00 37.07 408 LYS B CA 1
ATOM 6836 C C . LYS B 1 426 ? -67.252 -53.779 0.882 1.00 36.52 408 LYS B C 1
ATOM 6837 O O . LYS B 1 426 ? -67.165 -52.878 0.063 1.00 36.37 408 LYS B O 1
ATOM 6843 N N . ALA B 1 427 ? -66.886 -53.628 2.153 1.00 36.52 409 ALA B N 1
ATOM 6844 C CA . ALA B 1 427 ? -66.291 -52.370 2.647 1.00 36.18 409 ALA B CA 1
ATOM 6845 C C . ALA B 1 427 ? -64.821 -52.139 2.249 1.00 36.63 409 ALA B C 1
ATOM 6846 O O . ALA B 1 427 ? -64.474 -51.005 1.919 1.00 35.74 409 ALA B O 1
ATOM 6848 N N . ILE B 1 428 ? -63.977 -53.186 2.304 1.00 37.32 410 ILE B N 1
ATOM 6849 C CA . ILE B 1 428 ? -62.635 -53.196 1.681 1.00 38.94 410 ILE B CA 1
ATOM 6850 C C . ILE B 1 428 ? -62.706 -52.723 0.187 1.00 39.59 410 ILE B C 1
ATOM 6851 O O . ILE B 1 428 ? -62.123 -51.695 -0.178 1.00 40.17 410 ILE B O 1
ATOM 6856 N N . GLU B 1 429 ? -63.477 -53.420 -0.647 1.00 39.88 411 GLU B N 1
ATOM 6857 C CA . GLU B 1 429 ? -63.686 -53.040 -2.040 1.00 40.64 411 GLU B CA 1
ATOM 6858 C C . GLU B 1 429 ? -64.014 -51.544 -2.219 1.00 40.33 411 GLU B C 1
ATOM 6859 O O . GLU B 1 429 ? -63.454 -50.891 -3.109 1.00 40.45 411 GLU B O 1
ATOM 6865 N N . ALA B 1 430 ? -64.927 -51.010 -1.403 1.00 39.41 412 ALA B N 1
ATOM 6866 C CA . ALA B 1 430 ? -65.363 -49.629 -1.558 1.00 38.85 412 ALA B CA 1
ATOM 6867 C C . ALA B 1 430 ? -64.202 -48.652 -1.369 1.00 39.20 412 ALA B C 1
ATOM 6868 O O . ALA B 1 430 ? -64.163 -47.569 -1.981 1.00 38.67 412 ALA B O 1
ATOM 6870 N N . ALA B 1 431 ? -63.256 -49.077 -0.526 1.00 39.55 413 ALA B N 1
ATOM 6871 C CA . ALA B 1 431 ? -62.124 -48.280 -0.083 1.00 39.40 413 ALA B CA 1
ATOM 6872 C C . ALA B 1 431 ? -61.047 -48.283 -1.136 1.00 39.61 413 ALA B C 1
ATOM 6873 O O . ALA B 1 431 ? -60.464 -47.264 -1.392 1.00 39.08 413 ALA B O 1
ATOM 6875 N N . LYS B 1 432 ? -60.780 -49.448 -1.716 1.00 40.66 414 LYS B N 1
ATOM 6876 C CA . LYS B 1 432 ? -59.942 -49.590 -2.914 1.00 42.09 414 LYS B CA 1
ATOM 6877 C C . LYS B 1 432 ? -60.440 -48.681 -4.043 1.00 42.39 414 LYS B C 1
ATOM 6878 O O . LYS B 1 432 ? -59.685 -47.914 -4.617 1.00 43.16 414 LYS B O 1
ATOM 6884 N N . ALA B 1 433 ? -61.728 -48.755 -4.345 1.00 42.92 415 ALA B N 1
ATOM 6885 C CA . ALA B 1 433 ? -62.343 -47.880 -5.334 1.00 43.70 415 ALA B CA 1
ATOM 6886 C C . ALA B 1 433 ? -62.250 -46.385 -4.963 1.00 44.29 415 ALA B C 1
ATOM 6887 O O . ALA B 1 433 ? -62.287 -45.513 -5.832 1.00 44.74 415 ALA B O 1
ATOM 6889 N N . ALA B 1 434 ? -62.164 -46.074 -3.675 1.00 44.51 416 ALA B N 1
ATOM 6890 C CA . ALA B 1 434 ? -62.039 -44.679 -3.291 1.00 44.09 416 ALA B CA 1
ATOM 6891 C C . ALA B 1 434 ? -60.555 -44.357 -3.110 1.00 44.17 416 ALA B C 1
ATOM 6892 O O . ALA B 1 434 ? -60.177 -43.192 -2.935 1.00 43.73 416 ALA B O 1
ATOM 6894 N N . ASN B 1 435 ? -59.731 -45.404 -3.194 1.00 44.35 417 ASN B N 1
ATOM 6895 C CA . ASN B 1 435 ? -58.281 -45.309 -3.053 1.00 45.09 417 ASN B CA 1
ATOM 6896 C C . ASN B 1 435 ? -57.791 -44.875 -1.653 1.00 44.23 417 ASN B C 1
ATOM 6897 O O . ASN B 1 435 ? -56.882 -44.050 -1.514 1.00 44.77 417 ASN B O 1
ATOM 6902 N N . LYS B 1 436 ? -58.412 -45.428 -0.616 1.00 42.78 418 LYS B N 1
ATOM 6903 C CA . LYS B 1 436 ? -58.014 -45.170 0.744 1.00 41.08 418 LYS B CA 1
ATOM 6904 C C . LYS B 1 436 ? -57.784 -46.482 1.420 1.00 38.96 418 LYS B C 1
ATOM 6905 O O . LYS B 1 436 ? -58.338 -47.501 1.018 1.00 38.71 418 LYS B O 1
ATOM 6911 N N . ALA B 1 437 ? -56.971 -46.462 2.461 1.00 36.92 419 ALA B N 1
ATOM 6912 C CA . ALA B 1 437 ? -56.908 -47.595 3.362 1.00 35.48 419 ALA B CA 1
ATOM 6913 C C . ALA B 1 437 ? -58.310 -47.792 3.915 1.00 34.56 419 ALA B C 1
ATOM 6914 O O . ALA B 1 437 ? -59.046 -46.812 4.145 1.00 34.38 419 ALA B O 1
ATOM 6916 N N . PRO B 1 438 ? -58.703 -49.052 4.127 1.00 33.72 420 PRO B N 1
ATOM 6917 C CA . PRO B 1 438 ? -60.081 -49.328 4.555 1.00 33.38 420 PRO B CA 1
ATOM 6918 C C . PRO B 1 438 ? -60.520 -48.589 5.847 1.00 33.55 420 PRO B C 1
ATOM 6919 O O . PRO B 1 438 ? -61.646 -48.060 5.923 1.00 33.66 420 PRO B O 1
ATOM 6923 N N . ASP B 1 439 ? -59.655 -48.534 6.850 1.00 32.95 421 ASP B N 1
ATOM 6924 C CA . ASP B 1 439 ? -60.074 -47.910 8.096 1.00 33.02 421 ASP B CA 1
ATOM 6925 C C . ASP B 1 439 ? -60.189 -46.398 7.964 1.00 32.64 421 ASP B C 1
ATOM 6926 O O . ASP B 1 439 ? -60.987 -45.773 8.644 1.00 31.98 421 ASP B O 1
ATOM 6931 N N . ALA B 1 440 ? -59.410 -45.825 7.048 1.00 32.64 422 ALA B N 1
ATOM 6932 C CA . ALA B 1 440 ? -59.563 -44.419 6.661 1.00 32.17 422 ALA B CA 1
ATOM 6933 C C . ALA B 1 440 ? -60.927 -44.169 5.989 1.00 31.80 422 ALA B C 1
ATOM 6934 O O . ALA B 1 440 ? -61.569 -43.173 6.243 1.00 31.20 422 ALA B O 1
ATOM 6936 N N . PHE B 1 441 ? -61.371 -45.100 5.153 1.00 32.03 423 PHE B N 1
ATOM 6937 C CA . PHE B 1 441 ? -62.635 -44.951 4.436 1.00 32.20 423 PHE B CA 1
ATOM 6938 C C . PHE B 1 441 ? -63.756 -44.878 5.471 1.00 32.34 423 PHE B C 1
ATOM 6939 O O . PHE B 1 441 ? -64.661 -44.032 5.405 1.00 32.46 423 PHE B O 1
ATOM 6947 N N . TYR B 1 442 ? -63.642 -45.752 6.454 1.00 32.03 424 TYR B N 1
ATOM 6948 C CA . TYR B 1 442 ? -64.498 -45.759 7.625 1.00 31.38 424 TYR B CA 1
ATOM 6949 C C . TYR B 1 442 ? -64.470 -44.465 8.427 1.00 30.61 424 TYR B C 1
ATOM 6950 O O . TYR B 1 442 ? -65.514 -43.864 8.683 1.00 30.01 424 TYR B O 1
ATOM 6959 N N . ALA B 1 443 ? -63.267 -44.028 8.786 1.00 30.66 425 ALA B N 1
ATOM 6960 C CA . ALA B 1 443 ? -63.063 -42.795 9.576 1.00 31.10 425 ALA B CA 1
ATOM 6961 C C . ALA B 1 443 ? -63.648 -41.536 8.939 1.00 31.62 425 ALA B C 1
ATOM 6962 O O . ALA B 1 443 ? -64.096 -40.625 9.642 1.00 32.31 425 ALA B O 1
ATOM 6964 N N . LEU B 1 444 ? -63.621 -41.499 7.612 1.00 31.78 426 LEU B N 1
ATOM 6965 C CA . LEU B 1 444 ? -64.107 -40.394 6.818 1.00 32.11 426 LEU B CA 1
ATOM 6966 C C . LEU B 1 444 ? -65.614 -40.426 6.735 1.00 31.92 426 LEU B C 1
ATOM 6967 O O . LEU B 1 444 ? -66.284 -39.479 7.124 1.00 32.03 426 LEU B O 1
ATOM 6972 N N . ARG B 1 445 ? -66.133 -41.524 6.201 1.00 31.39 427 ARG B N 1
ATOM 6973 C CA . ARG B 1 445 ? -67.541 -41.822 6.229 1.00 31.06 427 ARG B CA 1
ATOM 6974 C C . ARG B 1 445 ? -68.221 -41.472 7.548 1.00 30.69 427 ARG B C 1
ATOM 6975 O O . ARG B 1 445 ? -69.288 -40.819 7.555 1.00 30.21 427 ARG B O 1
ATOM 6983 N N . LEU B 1 446 ? -67.604 -41.926 8.650 1.00 30.90 428 LEU B N 1
ATOM 6984 C CA . LEU B 1 446 ? -68.005 -41.569 10.029 1.00 30.16 428 LEU B CA 1
ATOM 6985 C C . LEU B 1 446 ? -68.000 -40.050 10.246 1.00 30.25 428 LEU B C 1
ATOM 6986 O O . LEU B 1 446 ? -69.011 -39.478 10.665 1.00 30.28 428 LEU B O 1
ATOM 6991 N N . LEU B 1 447 ? -66.874 -39.395 9.962 1.00 30.23 429 LEU B N 1
ATOM 6992 C CA . LEU B 1 447 ? -66.797 -37.926 10.005 1.00 30.71 429 LEU B CA 1
ATOM 6993 C C . LEU B 1 447 ? -67.943 -37.220 9.232 1.00 32.14 429 LEU B C 1
ATOM 6994 O O . LEU B 1 447 ? -68.629 -36.356 9.776 1.00 32.31 429 LEU B O 1
ATOM 6999 N N . GLU B 1 448 ? -68.166 -37.610 7.975 1.00 33.20 430 GLU B N 1
ATOM 7000 C CA . GLU B 1 448 ? -69.193 -36.988 7.141 1.00 34.46 430 GLU B CA 1
ATOM 7001 C C . GLU B 1 448 ? -70.630 -37.171 7.563 1.00 34.50 430 GLU B C 1
ATOM 7002 O O . GLU B 1 448 ? -71.493 -36.491 7.044 1.00 34.53 430 GLU B O 1
ATOM 7008 N N . SER B 1 449 ? -70.878 -38.062 8.518 1.00 35.31 431 SER B N 1
ATOM 7009 C CA . SER B 1 449 ? -72.243 -38.295 9.034 1.00 35.99 431 SER B CA 1
ATOM 7010 C C . SER B 1 449 ? -72.517 -37.735 10.437 1.00 35.14 431 SER B C 1
ATOM 7011 O O . SER B 1 449 ? -73.614 -37.270 10.710 1.00 35.11 431 SER B O 1
ATOM 7014 N N . THR B 1 450 ? -71.502 -37.751 11.299 1.00 34.19 432 THR B N 1
ATOM 7015 C CA . THR B 1 450 ? -71.671 -37.459 12.717 1.00 32.51 432 THR B CA 1
ATOM 7016 C C . THR B 1 450 ? -70.760 -36.353 13.204 1.00 32.15 432 THR B C 1
ATOM 7017 O O . THR B 1 450 ? -70.881 -35.932 14.338 1.00 32.92 432 THR B O 1
ATOM 7021 N N . GLY B 1 451 ? -69.797 -35.940 12.391 1.00 30.84 433 GLY B N 1
ATOM 7022 C CA . GLY B 1 451 ? -68.886 -34.887 12.787 1.00 29.94 433 GLY B CA 1
ATOM 7023 C C . GLY B 1 451 ? -67.776 -35.345 13.702 1.00 30.61 433 GLY B C 1
ATOM 7024 O O . GLY B 1 451 ? -66.923 -34.528 14.102 1.00 31.07 433 GLY B O 1
ATOM 7025 N N . ILE B 1 452 ? -67.738 -36.640 14.034 1.00 29.93 434 ILE B N 1
ATOM 7026 C CA . ILE B 1 452 ? -66.737 -37.115 14.978 1.00 29.28 434 ILE B CA 1
ATOM 7027 C C . ILE B 1 452 ? -65.443 -37.367 14.234 1.00 29.17 434 ILE B C 1
ATOM 7028 O O . ILE B 1 452 ? -65.461 -38.132 13.275 1.00 29.47 434 ILE B O 1
ATOM 7033 N N . VAL B 1 453 ? -64.336 -36.733 14.666 1.00 28.91 435 VAL B N 1
ATOM 7034 C CA . VAL B 1 453 ? -62.975 -37.046 14.140 1.00 28.64 435 VAL B CA 1
ATOM 7035 C C . VAL B 1 453 ? -62.154 -38.084 14.931 1.00 28.66 435 VAL B C 1
ATOM 7036 O O . VAL B 1 453 ? -61.879 -37.891 16.117 1.00 28.79 435 VAL B O 1
ATOM 7040 N N . VAL B 1 454 ? -61.746 -39.164 14.267 1.00 28.38 436 VAL B N 1
ATOM 7041 C CA . VAL B 1 454 ? -60.942 -40.215 14.907 1.00 27.47 436 VAL B CA 1
ATOM 7042 C C . VAL B 1 454 ? -59.848 -40.555 13.941 1.00 27.65 436 VAL B C 1
ATOM 7043 O O . VAL B 1 454 ? -60.061 -40.432 12.738 1.00 28.72 436 VAL B O 1
ATOM 7047 N N . VAL B 1 455 ? -58.695 -40.993 14.445 1.00 26.73 437 VAL B N 1
ATOM 7048 C CA . VAL B 1 455 ? -57.565 -41.371 13.597 1.00 25.54 437 VAL B CA 1
ATOM 7049 C C . VAL B 1 455 ? -57.602 -42.873 13.276 1.00 25.79 437 VAL B C 1
ATOM 7050 O O . VAL B 1 455 ? -57.780 -43.692 14.174 1.00 25.08 437 VAL B O 1
ATOM 7054 N N . PRO B 1 456 ? -57.421 -43.242 11.998 1.00 26.00 438 PRO B N 1
ATOM 7055 C CA . PRO B 1 456 ? -57.459 -44.628 11.543 1.00 26.29 438 PRO B CA 1
ATOM 7056 C C . PRO B 1 456 ? -56.151 -45.421 11.790 1.00 26.99 438 PRO B C 1
ATOM 7057 O O . PRO B 1 456 ? -55.058 -44.849 11.753 1.00 26.54 438 PRO B O 1
ATOM 7061 N N . GLY B 1 457 ? -56.282 -46.727 12.044 1.00 27.25 439 GLY B N 1
ATOM 7062 C CA . GLY B 1 457 ? -55.178 -47.561 12.464 1.00 27.84 439 GLY B CA 1
ATOM 7063 C C . GLY B 1 457 ? -53.993 -47.441 11.540 1.00 29.23 439 GLY B C 1
ATOM 7064 O O . GLY B 1 457 ? -52.898 -47.133 11.986 1.00 30.02 439 GLY B O 1
ATOM 7065 N N . SER B 1 458 ? -54.183 -47.706 10.247 1.00 30.38 440 SER B N 1
ATOM 7066 C CA . SER B 1 458 ? -53.101 -47.508 9.275 1.00 31.71 440 SER B CA 1
ATOM 7067 C C . SER B 1 458 ? -52.907 -46.068 9.522 1.00 32.32 440 SER B C 1
ATOM 7068 O O . SER B 1 458 ? -53.877 -45.342 9.417 1.00 34.19 440 SER B O 1
ATOM 7071 N N . GLY B 1 459 ? -51.743 -45.621 9.936 1.00 31.78 441 GLY B N 1
ATOM 7072 C CA . GLY B 1 459 ? -51.746 -44.300 10.567 1.00 31.48 441 GLY B CA 1
ATOM 7073 C C . GLY B 1 459 ? -50.921 -44.389 11.833 1.00 31.91 441 GLY B C 1
ATOM 7074 O O . GLY B 1 459 ? -50.032 -43.563 12.073 1.00 31.93 441 GLY B O 1
ATOM 7075 N N . PHE B 1 460 ? -51.183 -45.428 12.615 1.00 31.21 442 PHE B N 1
ATOM 7076 C CA . PHE B 1 460 ? -50.258 -45.859 13.655 1.00 30.85 442 PHE B CA 1
ATOM 7077 C C . PHE B 1 460 ? -49.504 -47.101 13.215 1.00 31.36 442 PHE B C 1
ATOM 7078 O O . PHE B 1 460 ? -48.522 -47.487 13.846 1.00 31.88 442 PHE B O 1
ATOM 7086 N N . GLY B 1 461 ? -49.960 -47.719 12.125 1.00 31.65 443 GLY B N 1
ATOM 7087 C CA . GLY B 1 461 ? -49.474 -49.039 11.708 1.00 31.92 443 GLY B CA 1
ATOM 7088 C C . GLY B 1 461 ? -50.189 -50.117 12.510 1.00 32.50 443 GLY B C 1
ATOM 7089 O O . GLY B 1 461 ? -50.524 -49.928 13.681 1.00 32.73 443 GLY B O 1
ATOM 7090 N N . GLN B 1 462 ? -50.419 -51.266 11.895 1.00 32.42 444 GLN B N 1
ATOM 7091 C CA . GLN B 1 462 ? -51.113 -52.319 12.602 1.00 31.91 444 GLN B CA 1
ATOM 7092 C C . GLN B 1 462 ? -50.808 -53.669 11.944 1.00 31.74 444 GLN B C 1
ATOM 7093 O O . GLN B 1 462 ? -50.293 -53.683 10.812 1.00 31.42 444 GLN B O 1
ATOM 7099 N N . VAL B 1 463 ? -51.092 -54.794 12.631 1.00 31.24 445 VAL B N 1
ATOM 7100 C CA . VAL B 1 463 ? -50.791 -56.095 12.000 1.00 31.40 445 VAL B CA 1
ATOM 7101 C C . VAL B 1 463 ? -51.592 -56.264 10.709 1.00 31.37 445 VAL B C 1
ATOM 7102 O O . VAL B 1 463 ? -52.790 -55.990 10.674 1.00 32.08 445 VAL B O 1
ATOM 7106 N N . PRO B 1 464 ? -50.911 -56.654 9.622 1.00 31.27 446 PRO B N 1
ATOM 7107 C CA . PRO B 1 464 ? -51.570 -56.636 8.294 1.00 30.55 446 PRO B CA 1
ATOM 7108 C C . PRO B 1 464 ? -52.782 -57.518 8.309 1.00 30.20 446 PRO B C 1
ATOM 7109 O O . PRO B 1 464 ? -52.747 -58.584 8.912 1.00 30.66 446 PRO B O 1
ATOM 7113 N N . GLY B 1 465 ? -53.857 -57.064 7.685 1.00 30.20 447 GLY B N 1
ATOM 7114 C CA . GLY B 1 465 ? -55.110 -57.790 7.714 1.00 29.47 447 GLY B CA 1
ATOM 7115 C C . GLY B 1 465 ? -56.025 -57.265 8.809 1.00 30.21 447 GLY B C 1
ATOM 7116 O O . GLY B 1 465 ? -57.251 -57.392 8.671 1.00 31.25 447 GLY B O 1
ATOM 7117 N N . THR B 1 466 ? -55.477 -56.697 9.896 1.00 29.07 448 THR B N 1
ATOM 7118 C CA . THR B 1 466 ? -56.345 -56.166 10.942 1.00 29.48 448 THR B CA 1
ATOM 7119 C C . THR B 1 466 ? -56.681 -54.692 10.725 1.00 29.67 448 THR B C 1
ATOM 7120 O O . THR B 1 466 ? -55.995 -54.003 9.979 1.00 30.66 448 THR B O 1
ATOM 7124 N N . TRP B 1 467 ? -57.731 -54.193 11.368 1.00 29.67 449 TRP B N 1
ATOM 7125 C CA . TRP B 1 467 ? -58.127 -52.795 11.176 1.00 29.90 449 TRP B CA 1
ATOM 7126 C C . TRP B 1 467 ? -58.597 -52.162 12.476 1.00 29.60 449 TRP B C 1
ATOM 7127 O O . TRP B 1 467 ? -59.282 -52.810 13.255 1.00 30.13 449 TRP B O 1
ATOM 7138 N N . HIS B 1 468 ? -58.219 -50.903 12.695 1.00 28.94 450 HIS B N 1
ATOM 7139 C CA . HIS B 1 468 ? -58.419 -50.221 13.962 1.00 28.83 450 HIS B CA 1
ATOM 7140 C C . HIS B 1 468 ? -58.713 -48.710 13.767 1.00 29.38 450 HIS B C 1
ATOM 7141 O O . HIS B 1 468 ? -58.602 -48.193 12.663 1.00 29.03 450 HIS B O 1
ATOM 7148 N N . PHE B 1 469 ? -59.076 -48.018 14.859 1.00 29.26 451 PHE B N 1
ATOM 7149 C CA . PHE B 1 469 ? -59.120 -46.555 14.893 1.00 29.69 451 PHE B CA 1
ATOM 7150 C C . PHE B 1 469 ? -58.933 -46.076 16.344 1.00 30.96 451 PHE B C 1
ATOM 7151 O O . PHE B 1 469 ? -59.412 -46.742 17.288 1.00 31.41 451 PHE B O 1
ATOM 7159 N N . ARG B 1 470 ? -58.263 -44.931 16.515 1.00 30.87 452 ARG B N 1
ATOM 7160 C CA . ARG B 1 470 ? -58.042 -44.366 17.821 1.00 31.30 452 ARG B CA 1
ATOM 7161 C C . ARG B 1 470 ? -59.011 -43.236 18.189 1.00 32.82 452 ARG B C 1
ATOM 7162 O O . ARG B 1 470 ? -59.027 -42.176 17.567 1.00 32.67 452 ARG B O 1
ATOM 7170 N N . CYS B 1 471 ? -59.780 -43.447 19.243 1.00 34.13 453 CYS B N 1
ATOM 7171 C CA . CYS B 1 471 ? -60.537 -42.376 19.804 1.00 36.01 453 CYS B CA 1
ATOM 7172 C C . CYS B 1 471 ? -59.868 -41.994 21.093 1.00 36.28 453 CYS B C 1
ATOM 7173 O O . CYS B 1 471 ? -59.400 -42.831 21.861 1.00 37.12 453 CYS B O 1
ATOM 7176 N N . THR B 1 472 ? -59.851 -40.703 21.327 1.00 36.60 454 THR B N 1
ATOM 7177 C CA . THR B 1 472 ? -59.414 -40.121 22.568 1.00 37.06 454 THR B CA 1
ATOM 7178 C C . THR B 1 472 ? -60.402 -40.415 23.744 1.00 36.81 454 THR B C 1
ATOM 7179 O O . THR B 1 472 ? -61.562 -40.710 23.548 1.00 36.05 454 THR B O 1
ATOM 7183 N N . ILE B 1 473 ? -59.908 -40.386 24.965 1.00 37.05 455 ILE B N 1
ATOM 7184 C CA . ILE B 1 473 ? -60.730 -40.713 26.116 1.00 38.02 455 ILE B CA 1
ATOM 7185 C C . ILE B 1 473 ? -61.257 -39.420 26.778 1.00 38.36 455 ILE B C 1
ATOM 7186 O O . ILE B 1 473 ? -61.848 -39.433 27.860 1.00 38.22 455 ILE B O 1
ATOM 7191 N N . LEU B 1 474 ? -61.090 -38.326 26.046 1.00 38.80 456 LEU B N 1
ATOM 7192 C CA . LEU B 1 474 ? -61.044 -36.970 26.574 1.00 39.03 456 LEU B CA 1
ATOM 7193 C C . LEU B 1 474 ? -62.236 -36.046 26.396 1.00 39.91 456 LEU B C 1
ATOM 7194 O O . LEU B 1 474 ? -62.165 -34.939 26.897 1.00 39.80 456 LEU B O 1
ATOM 7199 N N . PRO B 1 475 ? -63.295 -36.442 25.642 1.00 41.08 457 PRO B N 1
ATOM 7200 C CA . PRO B 1 475 ? -64.459 -35.535 25.653 1.00 42.13 457 PRO B CA 1
ATOM 7201 C C . PRO B 1 475 ? -65.111 -35.454 27.027 1.00 42.76 457 PRO B C 1
ATOM 7202 O O . PRO B 1 475 ? -65.186 -36.457 27.727 1.00 43.07 457 PRO B O 1
ATOM 7206 N N . GLN B 1 476 ? -65.550 -34.267 27.417 1.00 43.98 458 GLN B N 1
ATOM 7207 C CA . GLN B 1 476 ? -66.180 -34.073 28.730 1.00 45.23 458 GLN B CA 1
ATOM 7208 C C . GLN B 1 476 ? -67.227 -35.148 29.012 1.00 45.88 458 GLN B C 1
ATOM 7209 O O . GLN B 1 476 ? -67.890 -35.632 28.105 1.00 46.17 458 GLN B O 1
ATOM 7215 N N . GLU B 1 477 ? -67.349 -35.514 30.284 1.00 47.20 459 GLU B N 1
ATOM 7216 C CA . GLU B 1 477 ? -68.095 -36.689 30.754 1.00 47.78 459 GLU B CA 1
ATOM 7217 C C . GLU B 1 477 ? -69.559 -36.803 30.251 1.00 48.51 459 GLU B C 1
ATOM 7218 O O . GLU B 1 477 ? -70.043 -37.916 29.992 1.00 47.75 459 GLU B O 1
ATOM 7224 N N . ASP B 1 478 ? -70.222 -35.638 30.121 1.00 49.68 460 ASP B N 1
ATOM 7225 C CA . ASP B 1 478 ? -71.617 -35.457 29.682 1.00 50.82 460 ASP B CA 1
ATOM 7226 C C . ASP B 1 478 ? -71.834 -35.700 28.200 1.00 50.61 460 ASP B C 1
ATOM 7227 O O . ASP B 1 478 ? -72.940 -36.090 27.771 1.00 50.74 460 ASP B O 1
ATOM 7232 N N . LYS B 1 479 ? -70.808 -35.400 27.406 1.00 49.66 461 LYS B N 1
ATOM 7233 C CA . LYS B 1 479 ? -70.961 -35.474 25.969 1.00 49.20 461 LYS B CA 1
ATOM 7234 C C . LYS B 1 479 ? -70.848 -36.899 25.441 1.00 47.83 461 LYS B C 1
ATOM 7235 O O . LYS B 1 479 ? -71.340 -37.171 24.367 1.00 47.71 461 LYS B O 1
ATOM 7241 N N . ILE B 1 480 ? -70.260 -37.808 26.213 1.00 46.62 462 ILE B N 1
ATOM 7242 C CA . ILE B 1 480 ? -70.003 -39.187 25.727 1.00 45.70 462 ILE B CA 1
ATOM 7243 C C . ILE B 1 480 ? -71.257 -39.936 25.280 1.00 45.54 462 ILE B C 1
ATOM 7244 O O . ILE B 1 480 ? -71.313 -40.377 24.134 1.00 46.19 462 ILE B O 1
ATOM 7249 N N . PRO B 1 481 ? -72.277 -40.073 26.159 1.00 45.29 463 PRO B N 1
ATOM 7250 C CA . PRO B 1 481 ? -73.494 -40.791 25.723 1.00 44.33 463 PRO B CA 1
ATOM 7251 C C . PRO B 1 481 ? -74.065 -40.273 24.401 1.00 43.51 463 PRO B C 1
ATOM 7252 O O . PRO B 1 481 ? -74.471 -41.076 23.574 1.00 43.58 463 PRO B O 1
ATOM 7256 N N . ALA B 1 482 ? -74.112 -38.954 24.208 1.00 43.01 464 ALA B N 1
ATOM 7257 C CA . ALA B 1 482 ? -74.651 -38.402 22.958 1.00 42.73 464 ALA B CA 1
ATOM 7258 C C . ALA B 1 482 ? -73.729 -38.761 21.770 1.00 42.42 464 ALA B C 1
ATOM 7259 O O . ALA B 1 482 ? -74.181 -39.193 20.703 1.00 43.27 464 ALA B O 1
ATOM 7261 N N . VAL B 1 483 ? -72.433 -38.642 21.989 1.00 41.68 465 VAL B N 1
ATOM 7262 C CA . VAL B 1 483 ? -71.459 -39.028 21.003 1.00 40.81 465 VAL B CA 1
ATOM 7263 C C . VAL B 1 483 ? -71.551 -40.492 20.654 1.00 41.03 465 VAL B C 1
ATOM 7264 O O . VAL B 1 483 ? -71.507 -40.821 19.474 1.00 41.62 465 VAL B O 1
ATOM 7268 N N . ILE B 1 484 ? -71.686 -41.391 21.623 1.00 40.32 466 ILE B N 1
ATOM 7269 C CA . ILE B 1 484 ? -71.781 -42.757 21.172 1.00 40.50 466 ILE B CA 1
ATOM 7270 C C . ILE B 1 484 ? -73.177 -43.164 20.637 1.00 40.28 466 ILE B C 1
ATOM 7271 O O . ILE B 1 484 ? -73.312 -44.264 20.149 1.00 40.20 466 ILE B O 1
ATOM 7276 N N . SER B 1 485 ? -74.198 -42.305 20.679 1.00 40.16 467 SER B N 1
ATOM 7277 C CA . SER B 1 485 ? -75.477 -42.652 20.014 1.00 40.27 467 SER B CA 1
ATOM 7278 C C . SER B 1 485 ? -75.408 -42.364 18.543 1.00 40.22 467 SER B C 1
ATOM 7279 O O . SER B 1 485 ? -75.951 -43.129 17.753 1.00 40.02 467 SER B O 1
ATOM 7282 N N . ARG B 1 486 ? -74.764 -41.250 18.178 1.00 40.15 468 ARG B N 1
ATOM 7283 C CA . ARG B 1 486 ? -74.530 -40.943 16.776 1.00 40.73 468 ARG B CA 1
ATOM 7284 C C . ARG B 1 486 ? -73.576 -41.981 16.195 1.00 39.93 468 ARG B C 1
ATOM 7285 O O . ARG B 1 486 ? -73.799 -42.500 15.089 1.00 41.04 468 ARG B O 1
ATOM 7293 N N . PHE B 1 487 ? -72.516 -42.295 16.932 1.00 38.11 469 PHE B N 1
ATOM 7294 C CA . PHE B 1 487 ? -71.594 -43.264 16.445 1.00 36.45 469 PHE B CA 1
ATOM 7295 C C . PHE B 1 487 ? -72.328 -44.546 16.112 1.00 36.14 469 PHE B C 1
ATOM 7296 O O . PHE B 1 487 ? -72.143 -45.109 15.014 1.00 36.50 469 PHE B O 1
ATOM 7304 N N . THR B 1 488 ? -73.161 -45.007 17.040 1.00 34.71 470 THR B N 1
ATOM 7305 C CA . THR B 1 488 ? -73.803 -46.301 16.859 1.00 33.52 470 THR B CA 1
ATOM 7306 C C . THR B 1 488 ? -74.882 -46.332 15.778 1.00 33.35 470 THR B C 1
ATOM 7307 O O . THR B 1 488 ? -75.094 -47.371 15.176 1.00 33.75 470 THR B O 1
ATOM 7311 N N . VAL B 1 489 ? -75.557 -45.218 15.535 1.00 32.57 471 VAL B N 1
ATOM 7312 C CA . VAL B 1 489 ? -76.559 -45.208 14.501 1.00 32.31 471 VAL B CA 1
ATOM 7313 C C . VAL B 1 489 ? -75.853 -45.205 13.154 1.00 32.45 471 VAL B C 1
ATOM 7314 O O . VAL B 1 489 ? -76.339 -45.850 12.228 1.00 32.71 471 VAL B O 1
ATOM 7318 N N . PHE B 1 490 ? -74.745 -44.455 13.046 1.00 31.82 472 PHE B N 1
ATOM 7319 C CA . PHE B 1 490 ? -73.868 -44.530 11.887 1.00 31.44 472 PHE B CA 1
ATOM 7320 C C . PHE B 1 490 ? -73.267 -45.924 11.706 1.00 31.77 472 PHE B C 1
ATOM 7321 O O . PHE B 1 490 ? -73.159 -46.399 10.590 1.00 32.28 472 PHE B O 1
ATOM 7329 N N . HIS B 1 491 ? -72.786 -46.532 12.781 1.00 32.21 473 HIS B N 1
ATOM 7330 C CA . HIS B 1 491 ? -71.965 -47.728 12.650 1.00 32.67 473 HIS B CA 1
ATOM 7331 C C . HIS B 1 491 ? -72.755 -48.850 12.040 1.00 33.46 473 HIS B C 1
ATOM 7332 O O . HIS B 1 491 ? -72.399 -49.377 10.988 1.00 33.41 473 HIS B O 1
ATOM 7339 N N . GLU B 1 492 ? -73.855 -49.183 12.702 1.00 34.31 474 GLU B N 1
ATOM 7340 C CA . GLU B 1 492 ? -74.747 -50.195 12.203 1.00 35.24 474 GLU B CA 1
ATOM 7341 C C . GLU B 1 492 ? -75.465 -49.889 10.884 1.00 34.45 474 GLU B C 1
ATOM 7342 O O . GLU B 1 492 ? -75.963 -50.819 10.271 1.00 35.71 474 GLU B O 1
ATOM 7348 N N . ALA B 1 493 ? -75.514 -48.632 10.437 1.00 33.36 475 ALA B N 1
ATOM 7349 C CA . ALA B 1 493 ? -75.993 -48.311 9.076 1.00 32.17 475 ALA B CA 1
ATOM 7350 C C . ALA B 1 493 ? -74.905 -48.688 8.074 1.00 32.17 475 ALA B C 1
ATOM 7351 O O . ALA B 1 493 ? -75.194 -49.235 6.997 1.00 33.19 475 ALA B O 1
ATOM 7353 N N . PHE B 1 494 ? -73.660 -48.394 8.444 1.00 30.83 476 PHE B N 1
ATOM 7354 C CA . PHE B 1 494 ? -72.476 -48.715 7.658 1.00 30.09 476 PHE B CA 1
ATOM 7355 C C . PHE B 1 494 ? -72.332 -50.220 7.513 1.00 30.61 476 PHE B C 1
ATOM 7356 O O . PHE B 1 494 ? -72.127 -50.720 6.420 1.00 30.88 476 PHE B O 1
ATOM 7364 N N . MET B 1 495 ? -72.439 -50.943 8.622 1.00 31.12 477 MET B N 1
ATOM 7365 C CA . MET B 1 495 ? -72.419 -52.404 8.582 1.00 31.84 477 MET B CA 1
ATOM 7366 C C . MET B 1 495 ? -73.529 -53.091 7.761 1.00 31.57 477 MET B C 1
ATOM 7367 O O . MET B 1 495 ? -73.319 -54.211 7.311 1.00 31.20 477 MET B O 1
ATOM 7372 N N . SER B 1 496 ? -74.698 -52.476 7.562 1.00 32.20 478 SER B N 1
ATOM 7373 C CA . SER B 1 496 ? -75.676 -53.193 6.718 1.00 33.46 478 SER B CA 1
ATOM 7374 C C . SER B 1 496 ? -75.710 -52.741 5.287 1.00 33.80 478 SER B C 1
ATOM 7375 O O . SER B 1 496 ? -76.152 -53.473 4.419 1.00 34.33 478 SER B O 1
ATOM 7378 N N . GLU B 1 497 ? -75.211 -51.543 5.040 1.00 34.46 479 GLU B N 1
ATOM 7379 C CA . GLU B 1 497 ? -74.905 -51.144 3.696 1.00 35.15 479 GLU B CA 1
ATOM 7380 C C . GLU B 1 497 ? -73.904 -52.137 3.076 1.00 34.96 479 GLU B C 1
ATOM 7381 O O . GLU B 1 497 ? -74.035 -52.484 1.905 1.00 35.03 479 GLU B O 1
ATOM 7387 N N . TYR B 1 498 ? -72.949 -52.625 3.879 1.00 34.64 480 TYR B N 1
ATOM 7388 C CA . TYR B 1 498 ? -71.816 -53.437 3.385 1.00 33.73 480 TYR B CA 1
ATOM 7389 C C . TYR B 1 498 ? -71.927 -54.897 3.736 1.00 33.93 480 TYR B C 1
ATOM 7390 O O . TYR B 1 498 ? -71.021 -55.682 3.432 1.00 34.94 480 TYR B O 1
ATOM 7399 N N . ARG B 1 499 ? -73.027 -55.256 4.382 1.00 33.66 481 ARG B N 1
ATOM 7400 C CA . ARG B 1 499 ? -73.460 -56.642 4.463 1.00 33.98 481 ARG B CA 1
ATOM 7401 C C . ARG B 1 499 ? -73.063 -57.363 3.207 1.00 33.15 481 ARG B C 1
ATOM 7402 O O . ARG B 1 499 ? -72.502 -58.420 3.291 1.00 33.51 481 ARG B O 1
#

Secondary structure (DSSP, 8-state):
----GGGS-HHHHH---GGGSHHHHHHHHHHHHHHHSTTSSSSSS-EE-SS--GGGTT-PPPHHHHHHHHHHHSGGGGG-TTHHHHS-HHHHHHHHHHHTTSTTS-SSS---TT--HHHHHHHHHHHHHHHSS---GGGEEEESSSHHHHHHHHHHH--STTEEEEEEES--THHHHHHHHTT-EEEEEE-BTTTTSB--HHHHHHHHHHHHHTT-EEEEEEEESS-TTT-----HHHHHHHHHHHHHHT-EEEEE-TTTT-B--TT-----HHHHHHHTT-SSS---EEEEEESSSTTT--GGG--EEEEEES--TTHHHHHHHHHHTT----HHHHHHHHHHHS---SSSTHHHHHHHHHHHHHHHHHHHHHHHHHHHHTSTTEE-----BTTEE--EE---HHHHHHHHHHTS-HHHHHHHHHHHHH-EE-EESTTT---TT--BEEEES-S-TTTHHHHHHHHHHHHHHHHHHH-/----GGGS-HHHHH---GGGSHHHHHHHHHHHHHHHSTT-SSSS--EE-SS--GGGTTPPPPHHHHHHHHHHHSGGGGTSSHHHHHS-HHHHHHHHHHTTTSTTS-SSSPP-TT--HHHHHHHHHHHHHHHSS---STTEEEESSSHHHHHHHHHHH--STTEEEEEEES--THHHHHHHHTT-EEEEEE-BGGGTSB--HHHHHHHHHHHHHTT-EEEEEEEESS-SSS-----HHHHHHHHHHHHHHT-EEEEE-TTTT-B--TT-----HHHHHHTT---SSS--EEEEEESSSTTT--GGG--EEEEEES--TTHHHHHHHHHHTT----HHHHHHHHHHHS---S-SHHHHHHHHHHHHHHHHHHHHHHHHHHHHHHSTTEE-----BSSEE--EE---HHHHHHHHHHTS-HHHHHHHHHHHHH-EE-EESTTT---TT--BEEEES-S-TTHHHHHHHHHHHHHHHHHHH--

CATH classification: 3.90.1150.10 (+2 more: 1.10.287.1970, 3.40.640.10)

Nearest PDB structures (foldseek):
  3tcm-assembly1_B  TM=9.993E-01  e=4.524E-81  Hordeum vulgare
  3ihj-assembly1_A  TM=9.194E-01  e=7.717E-44  Homo sapiens
  1b8g-assembly1_B  TM=8.086E-01  e=1.631E-23  Malus domestica
  1m7y-assembly1_A  TM=7.747E-01  e=6.401E-22  Malus domestica
  1iax-assembly1_B  TM=8.010E-01  e=2.141E-20  Solanum lycopersicum

Sequence (958 aa):
ATVAVDNLNPKVLKCEYAVRGEIVIHAQRLQEQLKTQPGSLPFDEILYCCNIGNPQSLGQQPVTFFREVLALCDHPDLLQREEIKTLFSADSISRAKQILAMIPGRATGAYSHSQGIHGLRDAIASGIASRDGFPANADDIFLTDGASPGVHLMMQLLIRNEKDGILVPIPQYPLYSASIALHGGALVPYYLNESTGWGLETSDVKKQLEDARSRGINVRALVVINPGNPTGQVLAEENQYDIVKFCKNEGLVLLADEVYQENIYVDNKKFHSFKKIVRSLGYGEEDLPLVSYQSVSKGYYGECGKRGGYFEITGFSAPVREQIYKIASVNLCSNITGQILASLVMNPPKASDESYASYKAEKDGILASLARRAKALEHAFNKLEGITCNEAEGAMYVFPQICLPQKAIEAAKAANKAPDAFYALRLLESTGIVVVPGSGFGQVPGTWHFRCTILPQEDKIPAVISRFTVFHEAFMSEYRATVAVDNLNPKVLKCEYAVRGEIVIHAQRLQEQLKTQPGSLPFDEILYCNIGNPQSLGQQPVTFFREVLALCDHPDLLQREEIKTLFSADSISRAKQILAMIPGRATGAYSHSQGIHGLRDAIASGIASRDGFPANADDIFLTDGASPGVHLMMQLLIRNEKDGILVPIPQYPLYSASIALHGGALVPYYLNESTGWGLETSDVKKQLEDARSRGINVRALVVINPGNPTGQVLAEENQYDIVKFCKNEGLVLLADEVYQENIYVDNKKFHSFKKIVRSLGYGEEDLPLVSYQSVSKGYYGECGKRGGYFEITGFSAPVREQIYKIASVNLCSNITGQILASLVMNPPKASDESYASYKAEKDGILASLARRAKALEHAFNKLEGITCNEAEGAMYVFPQICLPQKAIEAAKAANKAPDAFYALRLLESTGIVVVPGSGFGQVPGTWHFRCTILPQEDKIPAVISRFTVFHEAFMSEYR

Radius of gyration: 28.12 Å; Cα contacts (8 Å, |Δi|>4): 1915; chains: 2; bounding box: 82×72×67 Å

Organism: Hordeum vulgare (NCBI:txid4513)

Foldseek 3Di:
DDDDPVPDDVLQVVFDAQLCDDLVVVLVVVVVCCVVPPPPAQAHAQAEQRDLQQVVAPADALVLLVLLLVCLVPVVCLVDPCVPVVGDPVSSVLNVVVLVQQVPSCLPDFDQLQARQVLLVLLQVLVCVQQVDGDDSLQKRKFLWLLVVLLLVLLLQDPELLEEEEDEVLANLSNVNSNSNNNYDYQYAYQDVVVLRDDDVVSVVVSVVVSVVVVHDYAAYEDEACGPPRQDHDALVVLLVVQVSLLVVLHEYEYHCAFQLWFQDPPDHHDDSVSSLVVVPDQASSSWYKYWYGQCDQLNRCSVVRIIMIGIGRDDVVSVVVSSVSSCVVRHHNSSSSSSSSCVSPPDDVPDCSVVVSVVSNPVSSVQQVVLQVVVQVLQCVAPQKHWGRNRTDWKIKIWGPFFPQQCVVQVVVVHGSQVSVQNQLCSQASYHWGWSPSSHHDPPITIIMGTSNHDSVCPVVRSVSRRVSRVVVVVVGD/DDDDPVPDDVLQVVFAFQLCDDLVVVLVVVQVVCVVPVPPALARDFAELRDLFQVVFPDDFFDLLVLLVVCLVPVCVLVDDCVVVVPPPVSSVVNVVVCVLDDVSDQPDFDQLQARQVLLVLLQVLVCVVQVDGADSLLKRKALWQLVVLLLVLLLQDPDQQEEEEEEPLANSSNVRSNSNSNYYYQYQYQDVVVLSDDDLVSSVVSVVVSVVVVHDYAAYEDEACGPPSQDHDDLVRLLVVVVSCQVVQHEYEYEDQFQQWFQDPVDHHDDVVNSQCVVPDFALSHWYKYKYGQQDHLHHDSVSRIIMIGITHDDPVVSVVSSVVSCVVRYHRNSSSSSSSCVSDPDDPDDPSVVVRVVSVVVRSVQLSVLQVVVQVLQCVAPQWHWHRNRTDWKTKIWGNDFVLQCVVCVVVVHHSQVVVQNLLCSNHSYHWGWSVSSHHDPPITIIMGTSRHGPVCVVVSSVSVRVSVVVNVVVSD

B-factor: mean 41.17, std 10.59, range [16.9, 82.04]